Protein 3CZH (pdb70)

Sequence (932 aa):
GFPPGPPGLPFIGNIYSLAASSELPHVYMRKQSQVYGEIFSLDLGGISTVVLNGYDVVKECLVHQSEIFADRPCLPLFMKMTKMGGLLNSRYGRGWVDHRRLAVNSFRYFGYGQKSFESKILEETKFFNDAIETYKGRPFDFKQLITNAVSNITNLIIFGERFTYEDTDFQHMIELFSENVELAASASVFLYNAFPWIGILPFGKHQQLFRNAAVVYDFLSRLIEKASVNRKPQLPQHFVDAYLDEMDQGKNDPSSTFSKENLIFSVGELIIAGTETTTNVLRWAILFMALYPNIQGQVQKEIDLIMGPNGKPSWDDKCKMPYTEAVLHEVLRFCNIVPLGIFHATSEDAVVRGYSIPKGTTVITNLYSVHFDEKYWRDPEVFHPERFLDSSGYFAKKEALVPFSLGRRHCLGEHLARMEMFLFFTALLQRFHLHFPHELVPDLKPRLGMTLQPQPYLICAERRHFPPGPPGLPFIGNIYSLAASSELPHVYMRKQSQVYGEIFSLDLGGISTVVLNGYDVVKECLVHQSEIFADRPCLPLFMKMTKMGGLLNSRYGRGWVDHRRLAVNSFRYFGYGQKSFESKILEETKFFNDAIETYKGRPFDFKQLITNAVSNITNLIIFGERFTYEDTDFQHMIELFSENVELAASASVFLYNAFPWIGILPFGKHQQLFRNAAVVYDFLSRLIEKASVNRKPQLPQHFVDAYLDEMDQGKNDPSSTFSKENLIFSVGELIIAGTETTTNVLRWAILFMALYPNIQGQVQKEIDLIMGPNGKPSWDDKCKMPYTEAVLHEVLRFCNIVPLGIFHATSEDAVVRGYSIPKGTTVITNLYSVHFDEKYWRDPEVFHPERFLDSSGYFAKKEALVPFSLGRRHCLGEHLARMEMFLFFTALLQRFHLHFPHELVPDLKPRLGMTLQPQPYLICAERRHHHH

Nearest PDB structures (foldseek):
  3c6g-assembly1_A  TM=1.002E+00  e=6.591E-73  Homo sapiens
  4jlt-assembly1_A  TM=9.430E-01  e=6.246E-38  Oryctolagus cuniculus
  2fdw-assembly1_A  TM=9.446E-01  e=5.997E-37  Homo sapiens
  3mvr-assembly2_B  TM=9.403E-01  e=3.744E-37  Oryctolagus cuniculus
  4wnu-assembly1_A  TM=9.334E-01  e=4.141E-36  Homo sapiens

Secondary structure (DSSP, 8-state):
-PPP----BTTTBHHHHHHH-SS-HHHHHHHHHHHH-SEEEEEETTEEEEEEESHHHHHIIIIITTTTT-B----HHHHHHHTT-SSTTPPSSHHHHHHHHHHHHHHIIIIITSTTHHHHHHHHHHHHHHHHHTTTT--B--HHHHHHHHHHHHHHHHHSS---TT-HHHHHHHHHHHHHHHHTTSHHHHHHHH-GGGGG-SSSHHHHHHHHHHHHHHHHHHHHHHHHTT--TT--SSHHHHHHHHHHHTTT-TT----HHHHHHHHHHHHHHHHHHHHHHHHHHHHHHHH-HHHHHHHHHHHHHHT-SSSPP-GGGGGG-HHHHHHHHHHHHHH-SSTT-S-EE-SS-EEETTEEE-TT-EEEEEHHHHHT-TTT-SSTTS--GGGGB-TTS-B---TT--TT--STT--TTHHHHHHHHHHHHHHHHHHEEEE-GGG-----PPPSSSS--PPP--BEEEE--/-------BTTTBTHHHHHSSSS-HHHHHHHHHHHH-SEEEEEETTEEEEEEESHHHHHIIIIITTTTTTB----HHHHHHHTT-SSTT--TTHHHHHHHHHHHHHHIIIIITSTTHHHHHHHHHHHHHHHHHTTTT--B--HHHHHHHHHHHHHHHHTSS---TT-HHHHHHHHHHHHHHHHTTSHHHHHHHH-GGGGGSS-STHHHHHHHHHHHHHHHHHHHHHHHTT--TTS-SSHHHHHHHHHHTTSS-TT----HHHHHHHHHHHHHHHHHHHHHHHHHHHHHHHH-HHHHHHHHHHHHHHT-TT----GGGGGG-HHHHHHHHHHHHHH-SSTT-S-EE-SS-EEETTEEE-TT-EEEEEHHHHHT-TTT-SSTTS--GGGGB-TTSPBPP-TT--TT--STTS-TTHHHHHHHHHHHHHHHHHHEEEE-GGG-----SPPSSSS--PPP--BEEEESS---

Radius of gyration: 32.92 Å; Cα contacts (8 Å, |Δi|>4): 1560; chains: 2; bounding box: 67×91×84 Å

Organism: Homo sapiens (NCBI:txid9606)

GO terms:
  GO:0005506 iron ion binding (F, IDA)
  GO:0036378 calcitriol biosynthetic process from calciol (P, IDA)
  GO:0030343 vitamin D3 25-hydroxylase activity (F, IDA)
  GO:0042803 protein homodimerization activity (F, IDA)
  GO:0020037 heme binding (F, IDA)
  GO:1902271 D3 vitamins binding (F, IDA)
  GO:0030343 vitamin D3 25-hydroxylase activity (F, EXP)
  GO:0042359 vitamin D metabolic process (P, TAS)
  GO:0030343 vitamin D3 25-hydroxylase activity (F, TAS)
  GO:0005789 endoplasmic reticulum membrane (C, TAS)
  GO:0006766 vitamin metabolic process (P, TAS)

Solvent-accessible surface area: 38712 Å² total; per-residue (Å²): 81,82,3,58,23,16,116,35,88,120,127,43,8,3,10,111,17,25,67,62,35,117,67,43,32,10,30,20,2,52,102,36,18,130,108,70,30,79,7,0,14,3,60,8,7,57,44,49,0,0,0,0,3,10,22,29,0,0,73,42,0,4,67,110,42,26,77,42,0,2,4,10,2,63,18,26,7,30,95,99,49,18,98,16,19,1,11,44,14,5,102,58,31,124,19,17,52,26,2,30,147,18,0,35,74,3,5,124,145,21,0,57,60,69,113,55,2,42,59,67,0,31,102,2,5,68,96,5,7,67,19,1,47,97,97,148,22,102,61,13,53,3,89,90,24,2,15,11,0,1,2,3,0,6,0,29,0,0,10,41,95,57,29,76,34,142,46,69,46,8,25,39,2,7,112,32,34,23,37,13,29,47,11,23,12,7,47,40,2,38,51,17,14,19,16,57,136,26,23,78,97,84,175,46,99,7,48,84,5,29,83,13,21,14,13,6,80,21,50,5,24,38,24,8,104,101,22,22,111,138,55,66,85,98,124,36,133,11,2,0,4,12,0,38,14,50,56,60,132,14,157,149,59,136,72,30,30,31,37,80,77,25,4,8,17,0,0,2,15,13,0,13,42,18,3,15,36,5,6,4,6,8,3,7,0,2,1,6,0,9,50,94,77,133,29,2,31,84,0,15,141,23,0,48,150,55,16,19,72,102,29,82,9,31,46,108,28,62,87,87,0,26,20,0,28,0,0,5,14,0,0,7,0,52,11,6,8,34,5,15,4,58,13,7,2,1,29,94,105,3,103,3,111,63,64,48,0,64,133,45,8,4,0,0,0,0,3,23,5,0,2,19,24,117,150,88,16,104,81,2,107,67,24,83,0,63,39,0,47,68,127,84,33,131,44,23,145,73,77,4,24,6,28,29,23,38,22,120,18,78,50,33,18,55,75,4,15,62,9,4,8,3,0,5,1,0,5,4,0,16,79,0,68,1,40,14,13,164,138,104,150,32,68,64,162,39,88,78,10,38,12,8,16,0,63,99,20,87,0,8,5,71,70,71,134,106,3,58,22,17,118,46,111,98,167,45,6,4,0,86,59,1,6,57,60,91,40,18,14,9,42,24,1,58,124,33,21,123,113,65,30,72,6,0,16,5,60,9,5,64,43,51,0,0,0,0,4,11,21,36,0,0,35,53,0,5,67,124,34,21,82,45,0,3,4,10,4,62,18,35,6,33,87,109,50,17,117,13,16,1,10,44,15,6,102,56,33,121,19,16,51,24,3,29,142,11,0,64,86,3,9,87,149,19,0,59,54,72,113,56,2,40,61,72,0,37,103,3,9,90,92,4,8,66,21,2,28,98,93,143,22,100,63,16,51,3,79,78,20,2,14,12,0,1,4,4,0,5,0,30,0,0,8,41,98,55,28,78,33,141,46,64,49,12,30,38,3,5,94,16,34,15,54,14,30,44,14,24,4,6,14,21,2,23,38,17,14,19,42,54,149,21,20,76,82,93,147,44,106,1,32,68,4,26,134,11,21,17,16,8,85,26,55,4,37,64,27,12,58,106,24,29,116,133,53,149,91,94,60,38,140,12,1,0,3,11,0,39,15,55,60,93,154,13,87,154,59,140,68,32,30,26,40,66,40,26,6,15,29,0,0,2,18,15,1,13,44,22,3,11,35,3,3,0,8,6,3,7,0,1,0,10,0,5,36,88,64,137,26,0,33,71,0,12,119,21,0,32,128,71,21,21,68,126,21,99,10,28,43,111,24,72,98,90,0,32,22,0,23,0,0,7,24,0,0,7,0,51,10,5,9,34,4,14,6,62,14,7,3,2,34,47,110,6,101,1,120,76,69,65,0,66,136,52,7,5,0,0,1,0,3,26,5,0,1,20,25,123,148,61,11,203,85,2,104,71,20,82,2,75,30,0,41,67,119,78,36,152,53,24,95,73,114,2,29,4,24,28,25,41,22,122,19,77,47,35,21,51,76,6,16,58,8,5,9,4,0,4,1,0,5,3,0,22,81,0,68,1,31,5,32,183,112,137,68,32,81,71,99,28,85,51,12,40,12,7,7,2,56,96,13,90,0,7,4,74,108,59,91,101,135,206

CATH classification: 1.10.630.10

Structure (mmCIF, N/CA/C/O backbone):
data_3CZH
#
_entry.id   3CZH
#
_cell.length_a   137.361
_cell.length_b   163.393
_cell.length_c   152.289
_cell.angle_alpha   90.000
_cell.angle_beta   90.000
_cell.angle_gamma   90.000
#
_symmetry.space_group_name_H-M   'C 2 2 21'
#
loop_
_entity.id
_entity.type
_entity.pdbx_description
1 polymer 'Cytochrome P450 2R1'
2 branched Cycloheptakis-(1-4)-(alpha-D-glucopyranose)
3 non-polymer 'UNKNOWN ATOM OR ION'
4 non-polymer 'PROTOPORPHYRIN IX CONTAINING FE'
5 non-polymer (3S,5Z,7E,22E)-9,10-secoergosta-5,7,10,22-tetraen-3-ol
6 water water
#
loop_
_atom_site.group_PDB
_atom_site.id
_atom_site.type_symbol
_atom_site.label_atom_id
_atom_site.label_alt_id
_atom_site.label_comp_id
_atom_site.label_asym_id
_atom_site.label_entity_id
_atom_site.label_seq_id
_atom_site.pdbx_PDB_ins_code
_atom_site.Cartn_x
_atom_site.Cartn_y
_atom_site.Cartn_z
_atom_site.occupancy
_atom_site.B_iso_or_equiv
_atom_site.auth_seq_id
_atom_site.auth_comp_id
_atom_site.auth_asym_id
_atom_site.auth_atom_id
_atom_site.pdbx_PDB_model_num
ATOM 1 N N . GLY A 1 12 ? -63.450 -22.858 -8.950 1.00 49.43 38 GLY A N 1
ATOM 2 C CA . GLY A 1 12 ? -62.567 -21.724 -8.552 1.00 48.81 38 GLY A CA 1
ATOM 3 C C . GLY A 1 12 ? -61.747 -21.159 -9.716 1.00 48.33 38 GLY A C 1
ATOM 4 O O . GLY A 1 12 ? -62.224 -21.036 -10.834 1.00 48.02 38 GLY A O 1
ATOM 5 N N . PHE A 1 13 ? -60.499 -20.826 -9.431 1.00 47.76 39 PHE A N 1
ATOM 6 C CA . PHE A 1 13 ? -59.615 -20.217 -10.391 1.00 47.36 39 PHE A CA 1
ATOM 7 C C . PHE A 1 13 ? -59.192 -21.263 -11.426 1.00 47.69 39 PHE A C 1
ATOM 8 O O . PHE A 1 13 ? -59.087 -22.451 -11.094 1.00 49.45 39 PHE A O 1
ATOM 16 N N . PRO A 1 14 ? -58.969 -20.842 -12.698 1.00 45.88 40 PRO A N 1
ATOM 17 C CA . PRO A 1 14 ? -58.522 -21.822 -13.683 1.00 44.77 40 PRO A CA 1
ATOM 18 C C . PRO A 1 14 ? -57.179 -22.416 -13.311 1.00 44.55 40 PRO A C 1
ATOM 19 O O . PRO A 1 14 ? -56.376 -21.734 -12.698 1.00 44.06 40 PRO A O 1
ATOM 23 N N . PRO A 1 15 ? -56.933 -23.687 -13.689 1.00 46.04 41 PRO A N 1
ATOM 24 C CA . PRO A 1 15 ? -55.678 -24.361 -13.377 1.00 45.24 41 PRO A CA 1
ATOM 25 C C . PRO A 1 15 ? -54.592 -23.966 -14.348 1.00 45.13 41 PRO A C 1
ATOM 26 O O . PRO A 1 15 ? -54.876 -23.344 -15.368 1.00 43.39 41 PRO A O 1
ATOM 30 N N . GLY A 1 16 ? -53.356 -24.363 -14.069 1.00 44.67 42 GLY A N 1
ATOM 31 C CA . GLY A 1 16 ? -52.268 -24.044 -14.973 1.00 45.08 42 GLY A CA 1
ATOM 32 C C . GLY A 1 16 ? -50.972 -24.659 -14.536 1.00 45.96 42 GLY A C 1
ATOM 33 O O . GLY A 1 16 ? -50.920 -25.274 -13.494 1.00 46.35 42 GLY A O 1
ATOM 34 N N . PRO A 1 17 ? -49.907 -24.477 -15.332 1.00 46.81 43 PRO A N 1
ATOM 35 C CA . PRO A 1 17 ? -48.665 -25.135 -15.011 1.00 48.49 43 PRO A CA 1
ATOM 36 C C . PRO A 1 17 ? -48.085 -24.640 -13.697 1.00 51.95 43 PRO A C 1
ATOM 37 O O . PRO A 1 17 ? -48.407 -23.512 -13.264 1.00 52.54 43 PRO A O 1
ATOM 41 N N . PRO A 1 18 ? -47.265 -25.491 -13.034 1.00 54.43 44 PRO A N 1
ATOM 42 C CA . PRO A 1 18 ? -46.584 -25.058 -11.839 1.00 54.80 44 PRO A CA 1
ATOM 43 C C . PRO A 1 18 ? -45.247 -24.385 -12.165 1.00 55.38 44 PRO A C 1
ATOM 44 O O . PRO A 1 18 ? -44.629 -24.655 -13.212 1.00 54.06 44 PRO A O 1
ATOM 48 N N . GLY A 1 19 ? -44.830 -23.501 -11.271 1.00 56.45 45 GLY A N 1
ATOM 49 C CA . GLY A 1 19 ? -43.542 -22.854 -11.364 1.00 57.59 45 GLY A CA 1
ATOM 50 C C . GLY A 1 19 ? -42.979 -22.665 -9.974 1.00 58.82 45 GLY A C 1
ATOM 51 O O . GLY A 1 19 ? -43.591 -23.092 -8.979 1.00 60.18 45 GLY A O 1
ATOM 52 N N . LEU A 1 20 ? -41.827 -22.004 -9.892 1.00 57.95 46 LEU A N 1
ATOM 53 C CA . LEU A 1 20 ? -41.110 -21.896 -8.636 1.00 57.12 46 LEU A CA 1
ATOM 54 C C . LEU A 1 20 ? -41.799 -20.914 -7.689 1.00 57.93 46 LEU A C 1
ATOM 55 O O . LEU A 1 20 ? -42.501 -20.035 -8.138 1.00 59.05 46 LEU A O 1
ATOM 60 N N . PRO A 1 21 ? -41.635 -21.094 -6.354 1.00 58.54 47 PRO A N 1
ATOM 61 C CA . PRO A 1 21 ? -42.135 -20.064 -5.412 1.00 57.71 47 PRO A CA 1
ATOM 62 C C . PRO A 1 21 ? -41.518 -18.683 -5.669 1.00 56.78 47 PRO A C 1
ATOM 63 O O . PRO A 1 21 ? -40.407 -18.607 -6.224 1.00 54.33 47 PRO A O 1
ATOM 67 N N . PHE A 1 22 ? -42.222 -17.612 -5.254 1.00 56.45 48 PHE A N 1
ATOM 68 C CA . PHE A 1 22 ? -41.782 -16.222 -5.511 1.00 56.95 48 PHE A CA 1
ATOM 69 C C . PHE A 1 22 ? -42.066 -15.851 -7.003 1.00 54.01 48 PHE A C 1
ATOM 70 O O . PHE A 1 22 ? -43.032 -15.139 -7.292 1.00 52.63 48 PHE A O 1
ATOM 78 N N . ILE A 1 23 ? -41.259 -16.394 -7.923 1.00 50.09 49 ILE A N 1
ATOM 79 C CA . ILE A 1 23 ? -41.303 -16.038 -9.358 1.00 48.06 49 ILE A CA 1
ATOM 80 C C . ILE A 1 23 ? -42.355 -16.782 -10.248 1.00 46.06 49 ILE A C 1
ATOM 81 O O . ILE A 1 23 ? -42.590 -16.378 -11.384 1.00 43.02 49 ILE A O 1
ATOM 86 N N . GLY A 1 24 ? -42.962 -17.850 -9.723 1.00 43.60 50 GLY A N 1
ATOM 87 C CA . GLY A 1 24 ? -44.006 -18.585 -10.420 1.00 40.83 50 GLY A CA 1
ATOM 88 C C . GLY A 1 24 ? -43.624 -19.000 -11.817 1.00 40.04 50 GLY A C 1
ATOM 89 O O . GLY A 1 24 ? -42.542 -19.559 -12.054 1.00 39.96 50 GLY A O 1
ATOM 90 N N . ASN A 1 25 ? -44.504 -18.698 -12.766 1.00 40.31 51 ASN A N 1
ATOM 91 C CA . ASN A 1 25 ? -44.298 -19.095 -14.162 1.00 40.51 51 ASN A CA 1
ATOM 92 C C . ASN A 1 25 ? -43.423 -18.145 -14.978 1.00 39.94 51 ASN A C 1
ATOM 93 O O . ASN A 1 25 ? -43.206 -18.384 -16.132 1.00 39.77 51 ASN A O 1
ATOM 98 N N . ILE A 1 26 ? -42.895 -17.089 -14.366 1.00 41.34 52 ILE A N 1
ATOM 99 C CA . ILE A 1 26 ? -41.855 -16.301 -15.025 1.00 41.82 52 ILE A CA 1
ATOM 100 C C . ILE A 1 26 ? -40.687 -17.223 -15.324 1.00 44.45 52 ILE A C 1
ATOM 101 O O . ILE A 1 26 ? -40.047 -17.115 -16.379 1.00 43.52 52 ILE A O 1
ATOM 106 N N . TYR A 1 27 ? -40.408 -18.143 -14.392 1.00 48.29 53 TYR A N 1
ATOM 107 C CA . TYR A 1 27 ? -39.400 -19.160 -14.630 1.00 49.72 53 TYR A CA 1
ATOM 108 C C . TYR A 1 27 ? -39.798 -20.013 -15.837 1.00 48.43 53 TYR A C 1
ATOM 109 O O . TYR A 1 27 ? -38.985 -20.189 -16.749 1.00 46.09 53 TYR A O 1
ATOM 118 N N . SER A 1 28 ? -41.048 -20.523 -15.826 1.00 47.70 54 SER A N 1
ATOM 119 C CA . SER A 1 28 ? -41.591 -21.375 -16.919 1.00 48.18 54 SER A CA 1
ATOM 120 C C . SER A 1 28 ? -41.386 -20.724 -18.310 1.00 49.60 54 SER A C 1
ATOM 121 O O . SER A 1 28 ? -40.763 -21.316 -19.191 1.00 50.46 54 SER A O 1
ATOM 124 N N . LEU A 1 29 ? -41.909 -19.502 -18.484 1.00 49.47 55 LEU A N 1
ATOM 125 C CA . LEU A 1 29 ? -41.755 -18.746 -19.741 1.00 48.83 55 LEU A CA 1
ATOM 126 C C . LEU A 1 29 ? -40.285 -18.537 -20.111 1.00 48.35 55 LEU A C 1
ATOM 127 O O . LEU A 1 29 ? -39.910 -18.753 -21.243 1.00 48.06 55 LEU A O 1
ATOM 132 N N . ALA A 1 30 ? -39.467 -18.111 -19.152 1.00 49.46 56 ALA A N 1
ATOM 133 C CA . ALA A 1 30 ? -38.048 -17.783 -19.425 1.00 51.13 56 ALA A CA 1
ATOM 134 C C . ALA A 1 30 ? -37.187 -19.022 -19.770 1.00 52.65 56 ALA A C 1
ATOM 135 O O . ALA A 1 30 ? -36.312 -18.956 -20.648 1.00 51.84 56 ALA A O 1
ATOM 137 N N . ALA A 1 31 ? -37.447 -20.132 -19.078 1.00 55.02 57 ALA A N 1
ATOM 138 C CA . ALA A 1 31 ? -36.744 -21.412 -19.319 1.00 57.07 57 ALA A CA 1
ATOM 139 C C . ALA A 1 31 ? -37.116 -22.051 -20.670 1.00 58.72 57 ALA A C 1
ATOM 140 O O . ALA A 1 31 ? -36.311 -22.772 -21.269 1.00 58.77 57 ALA A O 1
ATOM 142 N N . SER A 1 32 ? -38.343 -21.796 -21.131 1.00 60.77 58 SER A N 1
ATOM 143 C CA . SER A 1 32 ? -38.856 -22.389 -22.379 1.00 61.05 58 SER A CA 1
ATOM 144 C C . SER A 1 32 ? -37.988 -22.045 -23.600 1.00 61.26 58 SER A C 1
ATOM 145 O O . SER A 1 32 ? -37.390 -20.971 -23.668 1.00 61.55 58 SER A O 1
ATOM 148 N N . SER A 1 33 ? -37.928 -22.975 -24.554 1.00 61.47 59 SER A N 1
ATOM 149 C CA . SER A 1 33 ? -37.302 -22.717 -25.861 1.00 61.56 59 SER A CA 1
ATOM 150 C C . SER A 1 33 ? -38.252 -21.977 -26.793 1.00 60.31 59 SER A C 1
ATOM 151 O O . SER A 1 33 ? -37.834 -21.421 -27.807 1.00 60.67 59 SER A O 1
ATOM 154 N N . GLU A 1 34 ? -39.533 -21.985 -26.445 1.00 58.58 60 GLU A N 1
ATOM 155 C CA . GLU A 1 34 ? -40.563 -21.386 -27.264 1.00 56.53 60 GLU A CA 1
ATOM 156 C C . GLU A 1 34 ? -40.829 -19.949 -26.840 1.00 52.24 60 GLU A C 1
ATOM 157 O O . GLU A 1 34 ? -40.664 -19.595 -25.664 1.00 51.70 60 GLU A O 1
ATOM 163 N N . LEU A 1 35 ? -41.238 -19.120 -27.802 1.00 47.04 61 LEU A N 1
ATOM 164 C CA . LEU A 1 35 ? -41.716 -17.773 -27.500 1.00 43.55 61 LEU A CA 1
ATOM 165 C C . LEU A 1 35 ? -43.034 -17.880 -26.679 1.00 39.79 61 LEU A C 1
ATOM 166 O O . LEU A 1 35 ? -43.762 -18.869 -26.801 1.00 39.41 61 LEU A O 1
ATOM 171 N N . PRO A 1 36 ? -43.314 -16.879 -25.821 1.00 35.55 62 PRO A N 1
ATOM 172 C CA . PRO A 1 36 ? -44.448 -16.916 -24.882 1.00 34.07 62 PRO A CA 1
ATOM 173 C C . PRO A 1 36 ? -45.806 -17.367 -25.425 1.00 33.06 62 PRO A C 1
ATOM 174 O O . PRO A 1 36 ? -46.512 -18.085 -24.729 1.00 32.88 62 PRO A O 1
ATOM 178 N N . HIS A 1 37 ? -46.174 -16.933 -26.634 1.00 30.96 63 HIS A N 1
ATOM 179 C CA . HIS A 1 37 ? -47.480 -17.272 -27.212 1.00 30.49 63 HIS A CA 1
ATOM 180 C C . HIS A 1 37 ? -47.557 -18.742 -27.655 1.00 30.89 63 HIS A C 1
ATOM 181 O O . HIS A 1 37 ? -48.621 -19.378 -27.605 1.00 30.09 63 HIS A O 1
ATOM 188 N N . VAL A 1 38 ? -46.421 -19.254 -28.097 1.00 33.19 64 VAL A N 1
ATOM 189 C CA . VAL A 1 38 ? -46.248 -20.649 -28.453 1.00 35.22 64 VAL A CA 1
ATOM 190 C C . VAL A 1 38 ? -46.308 -21.508 -27.172 1.00 35.88 64 VAL A C 1
ATOM 191 O O . VAL A 1 38 ? -47.124 -22.434 -27.071 1.00 35.02 64 VAL A O 1
ATOM 195 N N . TYR A 1 39 ? -45.479 -21.152 -26.185 1.00 36.24 65 TYR A N 1
ATOM 196 C CA . TYR A 1 39 ? -45.555 -21.756 -24.845 1.00 37.02 65 TYR A CA 1
ATOM 197 C C . TYR A 1 39 ? -46.996 -21.818 -24.311 1.00 37.11 65 TYR A C 1
ATOM 198 O O . TYR A 1 39 ? -47.425 -22.847 -23.810 1.00 37.08 65 TYR A O 1
ATOM 207 N N . MET A 1 40 ? -47.741 -20.722 -24.425 1.00 36.53 66 MET A N 1
ATOM 208 C CA . MET A 1 40 ? -49.124 -20.672 -23.907 1.00 37.06 66 MET A CA 1
ATOM 209 C C . MET A 1 40 ? -50.101 -21.552 -24.688 1.00 36.31 66 MET A C 1
ATOM 210 O O . MET A 1 40 ? -51.029 -22.116 -24.120 1.00 36.23 66 MET A O 1
ATOM 215 N N . ARG A 1 41 ? -49.912 -21.640 -25.992 1.00 37.00 67 ARG A N 1
ATOM 216 C CA . ARG A 1 41 ? -50.777 -22.469 -26.814 1.00 38.51 67 ARG A CA 1
ATOM 217 C C . ARG A 1 41 ? -50.578 -23.951 -26.418 1.00 38.30 67 ARG A C 1
ATOM 218 O O . ARG A 1 41 ? -51.544 -24.668 -26.198 1.00 33.90 67 ARG A O 1
ATOM 226 N N . LYS A 1 42 ? -49.317 -24.364 -26.302 1.00 39.43 68 LYS A N 1
ATOM 227 C CA . LYS A 1 42 ? -48.971 -25.724 -25.850 1.00 41.59 68 LYS A CA 1
ATOM 228 C C . LYS A 1 42 ? -49.551 -26.046 -24.480 1.00 41.21 68 LYS A C 1
ATOM 229 O O . LYS A 1 42 ? -50.198 -27.077 -24.308 1.00 42.61 68 LYS A O 1
ATOM 235 N N . GLN A 1 43 ? -49.362 -25.150 -23.515 1.00 39.61 69 GLN A N 1
ATOM 236 C CA . GLN A 1 43 ? -49.978 -25.336 -22.200 1.00 38.84 69 GLN A CA 1
ATOM 237 C C . GLN A 1 43 ? -51.493 -25.427 -22.251 1.00 38.25 69 GLN A C 1
ATOM 238 O O . GLN A 1 43 ? -52.085 -26.036 -21.394 1.00 40.66 69 GLN A O 1
ATOM 244 N N . SER A 1 44 ? -52.127 -24.816 -23.233 1.00 39.25 70 SER A N 1
ATOM 245 C CA . SER A 1 44 ? -53.608 -24.887 -23.339 1.00 40.93 70 SER A CA 1
ATOM 246 C C . SER A 1 44 ? -54.084 -26.277 -23.801 1.00 40.82 70 SER A C 1
ATOM 247 O O . SER A 1 44 ? -55.209 -26.701 -23.509 1.00 40.56 70 SER A O 1
ATOM 250 N N . GLN A 1 45 ? -53.219 -26.973 -24.522 1.00 43.27 71 GLN A N 1
ATOM 251 C CA . GLN A 1 45 ? -53.464 -28.355 -24.891 1.00 46.90 71 GLN A CA 1
ATOM 252 C C . GLN A 1 45 ? -53.476 -29.292 -23.652 1.00 47.46 71 GLN A C 1
ATOM 253 O O . GLN A 1 45 ? -54.117 -30.341 -23.687 1.00 48.66 71 GLN A O 1
ATOM 259 N N . VAL A 1 46 ? -52.798 -28.881 -22.564 1.00 47.22 72 VAL A N 1
ATOM 260 C CA . VAL A 1 46 ? -52.729 -29.646 -21.302 1.00 45.72 72 VAL A CA 1
ATOM 261 C C . VAL A 1 46 ? -53.808 -29.192 -20.315 1.00 45.21 72 VAL A C 1
ATOM 262 O O . VAL A 1 46 ? -54.520 -30.019 -19.771 1.00 47.21 72 VAL A O 1
ATOM 266 N N . TYR A 1 47 ? -53.931 -27.884 -20.064 1.00 43.70 73 TYR A N 1
ATOM 267 C CA . TYR A 1 47 ? -54.887 -27.395 -19.037 1.00 41.49 73 TYR A CA 1
ATOM 268 C C . TYR A 1 47 ? -56.212 -26.889 -19.597 1.00 40.65 73 TYR A C 1
ATOM 269 O O . TYR A 1 47 ? -57.150 -26.638 -18.837 1.00 40.48 73 TYR A O 1
ATOM 278 N N . GLY A 1 48 ? -56.311 -26.758 -20.911 1.00 40.35 74 GLY A N 1
ATOM 279 C CA . GLY A 1 48 ? -57.548 -26.254 -21.516 1.00 42.61 74 GLY A CA 1
ATOM 280 C C . GLY A 1 48 ? -57.442 -24.831 -22.058 1.00 42.30 74 GLY A C 1
ATOM 281 O O . GLY A 1 48 ? -56.420 -24.172 -21.898 1.00 41.20 74 GLY A O 1
ATOM 282 N N . GLU A 1 49 ? -58.532 -24.390 -22.692 1.00 42.94 75 GLU A N 1
ATOM 283 C CA . GLU A 1 49 ? -58.610 -23.128 -23.427 1.00 43.34 75 GLU A CA 1
ATOM 284 C C . GLU A 1 49 ? -58.362 -21.922 -22.533 1.00 41.72 75 GLU A C 1
ATOM 285 O O . GLU A 1 49 ? -57.718 -20.948 -22.952 1.00 40.93 75 GLU A O 1
ATOM 291 N N . ILE A 1 50 ? -58.864 -21.994 -21.308 1.00 41.12 76 ILE A N 1
ATOM 292 C CA . ILE A 1 50 ? -58.571 -20.992 -20.277 1.00 40.66 76 ILE A CA 1
ATOM 293 C C . ILE A 1 50 ? -57.750 -21.619 -19.133 1.00 39.48 76 ILE A C 1
ATOM 294 O O . ILE A 1 50 ? -58.197 -22.565 -18.472 1.00 38.68 76 ILE A O 1
ATOM 299 N N . PHE A 1 51 ? -56.528 -21.110 -18.947 1.00 37.21 77 PHE A N 1
ATOM 300 C CA . PHE A 1 51 ? -55.625 -21.580 -17.898 1.00 35.82 77 PHE A CA 1
ATOM 301 C C . PHE A 1 51 ? -54.952 -20.373 -17.215 1.00 36.37 77 PHE A C 1
ATOM 302 O O . PHE A 1 51 ? -55.065 -19.254 -17.706 1.00 35.50 77 PHE A O 1
ATOM 310 N N . SER A 1 52 ? -54.326 -20.598 -16.058 1.00 35.54 78 SER A N 1
ATOM 311 C CA . SER A 1 52 ? -53.685 -19.534 -15.323 1.00 35.79 78 SER A CA 1
ATOM 312 C C . SER A 1 52 ? -52.175 -19.652 -15.322 1.00 36.64 78 SER A C 1
ATOM 313 O O . SER A 1 52 ? -51.591 -20.727 -15.522 1.00 35.34 78 SER A O 1
ATOM 316 N N . LEU A 1 53 ? -51.556 -18.503 -15.176 1.00 38.27 79 LEU A N 1
ATOM 317 C CA . LEU A 1 53 ? -50.135 -18.396 -14.947 1.00 40.68 79 LEU A CA 1
ATOM 318 C C . LEU A 1 53 ? -50.006 -17.559 -13.694 1.00 41.47 79 LEU A C 1
ATOM 319 O O . LEU A 1 53 ? -50.879 -16.723 -13.402 1.00 41.65 79 LEU A O 1
ATOM 324 N N . ASP A 1 54 ? -48.957 -17.801 -12.928 1.00 42.73 80 ASP A N 1
ATOM 325 C CA . ASP A 1 54 ? -48.625 -16.927 -11.833 1.00 44.44 80 ASP A CA 1
ATOM 326 C C . ASP A 1 54 ? -47.340 -16.226 -12.210 1.00 43.09 80 ASP A C 1
ATOM 327 O O . ASP A 1 54 ? -46.281 -16.842 -12.259 1.00 44.03 80 ASP A O 1
ATOM 332 N N . LEU A 1 55 ? -47.425 -14.939 -12.514 1.00 41.94 81 LEU A N 1
ATOM 333 C CA . LEU A 1 55 ? -46.237 -14.213 -12.937 1.00 40.35 81 LEU A CA 1
ATOM 334 C C . LEU A 1 55 ? -45.675 -13.442 -11.740 1.00 40.08 81 LEU A C 1
ATOM 335 O O . LEU A 1 55 ? -46.034 -12.290 -11.499 1.00 37.47 81 LEU A O 1
ATOM 340 N N . GLY A 1 56 ? -44.812 -14.123 -10.970 1.00 40.45 82 GLY A N 1
ATOM 341 C CA . GLY A 1 56 ? -44.163 -13.537 -9.791 1.00 39.01 82 GLY A CA 1
ATOM 342 C C . GLY A 1 56 ? -45.132 -13.043 -8.748 1.00 38.53 82 GLY A C 1
ATOM 343 O O . GLY A 1 56 ? -44.852 -12.079 -8.030 1.00 39.60 82 GLY A O 1
ATOM 344 N N . GLY A 1 57 ? -46.288 -13.685 -8.662 1.00 39.15 83 GLY A N 1
ATOM 345 C CA . GLY A 1 57 ? -47.311 -13.266 -7.717 1.00 38.15 83 GLY A CA 1
ATOM 346 C C . GLY A 1 57 ? -48.461 -12.528 -8.354 1.00 39.29 83 GLY A C 1
ATOM 347 O O . GLY A 1 57 ? -49.499 -12.307 -7.702 1.00 40.36 83 GLY A O 1
ATOM 348 N N . ILE A 1 58 ? -48.311 -12.134 -9.621 1.00 38.43 84 ILE A N 1
ATOM 349 C CA . ILE A 1 58 ? -49.423 -11.495 -10.327 1.00 38.41 84 ILE A CA 1
ATOM 350 C C . ILE A 1 58 ? -50.251 -12.611 -10.985 1.00 37.77 84 ILE A C 1
ATOM 351 O O . ILE A 1 58 ? -49.754 -13.332 -11.837 1.00 35.48 84 ILE A O 1
ATOM 356 N N . SER A 1 59 ? -51.492 -12.770 -10.538 1.00 37.84 85 SER A N 1
ATOM 357 C CA . SER A 1 59 ? -52.349 -13.817 -11.054 1.00 41.30 85 SER A CA 1
ATOM 358 C C . SER A 1 59 ? -52.968 -13.394 -12.383 1.00 41.22 85 SER A C 1
ATOM 359 O O . SER A 1 59 ? -53.564 -12.306 -12.515 1.00 40.69 85 SER A O 1
ATOM 362 N N . THR A 1 60 ? -52.829 -14.294 -13.345 1.00 41.17 86 THR A N 1
ATOM 363 C CA . THR A 1 60 ? -53.091 -14.039 -14.741 1.00 40.37 86 THR A CA 1
ATOM 364 C C . THR A 1 60 ? -53.845 -15.217 -15.296 1.00 39.53 86 THR A C 1
ATOM 365 O O . THR A 1 60 ? -53.564 -16.365 -14.910 1.00 39.34 86 THR A O 1
ATOM 369 N N . VAL A 1 61 ? -54.819 -14.952 -16.169 1.00 37.14 87 VAL A N 1
ATOM 370 C CA . VAL A 1 61 ? -55.435 -16.013 -16.955 1.00 35.91 87 VAL A CA 1
ATOM 371 C C . VAL A 1 61 ? -55.143 -15.791 -18.431 1.00 33.95 87 VAL A C 1
ATOM 372 O O . VAL A 1 61 ? -55.050 -14.654 -18.891 1.00 31.86 87 VAL A O 1
ATOM 376 N N . VAL A 1 62 ? -54.968 -16.892 -19.161 1.00 33.87 88 VAL A N 1
ATOM 377 C CA . VAL A 1 62 ? -54.698 -16.866 -20.605 1.00 31.29 88 VAL A CA 1
ATOM 378 C C . VAL A 1 62 ? -55.886 -17.447 -21.350 1.00 32.22 88 VAL A C 1
ATOM 379 O O . VAL A 1 62 ? -56.435 -18.494 -20.967 1.00 32.09 88 VAL A O 1
ATOM 383 N N . LEU A 1 63 ? -56.311 -16.736 -22.391 1.00 31.86 89 LEU A N 1
ATOM 384 C CA . LEU A 1 63 ? -57.445 -17.143 -23.223 1.00 29.95 89 LEU A CA 1
ATOM 385 C C . LEU A 1 63 ? -56.874 -17.639 -24.523 1.00 30.19 89 LEU A C 1
ATOM 386 O O . LEU A 1 63 ? -56.090 -16.941 -25.186 1.00 31.66 89 LEU A O 1
ATOM 391 N N . ASN A 1 64 ? -57.219 -18.875 -24.860 1.00 30.99 90 ASN A N 1
ATOM 392 C CA . ASN A 1 64 ? -56.675 -19.548 -26.019 1.00 30.92 90 ASN A CA 1
ATOM 393 C C . ASN A 1 64 ? -57.787 -20.084 -26.905 1.00 30.51 90 ASN A C 1
ATOM 394 O O . ASN A 1 64 ? -58.774 -20.615 -26.420 1.00 31.35 90 ASN A O 1
ATOM 399 N N . GLY A 1 65 ? -57.602 -19.937 -28.208 1.00 30.23 91 GLY A N 1
ATOM 400 C CA . GLY A 1 65 ? -58.579 -20.353 -29.188 1.00 29.17 91 GLY A CA 1
ATOM 401 C C . GLY A 1 65 ? -59.684 -19.348 -29.377 1.00 28.43 91 GLY A C 1
ATOM 402 O O . GLY A 1 65 ? -60.007 -18.576 -28.471 1.00 27.20 91 GLY A O 1
ATOM 403 N N . TYR A 1 66 ? -60.283 -19.387 -30.556 1.00 30.24 92 TYR A N 1
ATOM 404 C CA . TYR A 1 66 ? -61.328 -18.453 -30.934 1.00 32.83 92 TYR A CA 1
ATOM 405 C C . TYR A 1 66 ? -62.463 -18.334 -29.940 1.00 33.22 92 TYR A C 1
ATOM 406 O O . TYR A 1 66 ? -62.825 -17.231 -29.576 1.00 33.07 92 TYR A O 1
ATOM 415 N N . ASP A 1 67 ? -63.017 -19.471 -29.506 1.00 34.73 93 ASP A N 1
ATOM 416 C CA . ASP A 1 67 ? -64.288 -19.501 -28.745 1.00 35.14 93 ASP A CA 1
ATOM 417 C C . ASP A 1 67 ? -64.212 -18.825 -27.371 1.00 34.35 93 ASP A C 1
ATOM 418 O O . ASP A 1 67 ? -65.119 -18.109 -26.992 1.00 34.19 93 ASP A O 1
ATOM 423 N N . VAL A 1 68 ? -63.159 -19.092 -26.614 1.00 33.96 94 VAL A N 1
ATOM 424 C CA . VAL A 1 68 ? -63.022 -18.488 -25.270 1.00 34.71 94 VAL A CA 1
ATOM 425 C C . VAL A 1 68 ? -62.679 -17.001 -25.367 1.00 32.10 94 VAL A C 1
ATOM 426 O O . VAL A 1 68 ? -63.130 -16.217 -24.548 1.00 30.21 94 VAL A O 1
ATOM 430 N N . VAL A 1 69 ? -61.870 -16.634 -26.359 1.00 32.48 95 VAL A N 1
ATOM 431 C CA . VAL A 1 69 ? -61.529 -15.235 -26.608 1.00 33.00 95 VAL A CA 1
ATOM 432 C C . VAL A 1 69 ? -62.808 -14.428 -26.936 1.00 34.68 95 VAL A C 1
ATOM 433 O O . VAL A 1 69 ? -63.074 -13.373 -26.321 1.00 35.39 95 VAL A O 1
ATOM 437 N N . LYS A 1 70 ? -63.622 -14.956 -27.835 1.00 34.22 96 LYS A N 1
ATOM 438 C CA . LYS A 1 70 ? -64.887 -14.321 -28.189 1.00 36.40 96 LYS A CA 1
ATOM 439 C C . LYS A 1 70 ? -65.866 -14.297 -27.013 1.00 36.67 96 LYS A C 1
ATOM 440 O O . LYS A 1 70 ? -66.594 -13.317 -26.821 1.00 36.81 96 LYS A O 1
ATOM 446 N N . GLU A 1 71 ? -65.869 -15.353 -26.206 1.00 37.90 97 GLU A N 1
ATOM 447 C CA . GLU A 1 71 ? -66.789 -15.435 -25.059 1.00 38.89 97 GLU A CA 1
ATOM 448 C C . GLU A 1 71 ? -66.480 -14.370 -24.021 1.00 35.88 97 GLU A C 1
ATOM 449 O O . GLU A 1 71 ? -67.377 -13.875 -23.337 1.00 35.35 97 GLU A O 1
ATOM 455 N N . CYS A 1 72 ? -65.208 -14.041 -23.898 1.00 33.53 98 CYS A N 1
ATOM 456 C CA . CYS A 1 72 ? -64.765 -13.021 -22.961 1.00 34.50 98 CYS A CA 1
ATOM 457 C C . CYS A 1 72 ? -64.832 -11.614 -23.539 1.00 32.85 98 CYS A C 1
ATOM 458 O O . CYS A 1 72 ? -65.517 -10.770 -22.993 1.00 34.52 98 CYS A O 1
ATOM 461 N N . LEU A 1 73 ? -64.146 -11.371 -24.658 1.00 33.02 99 LEU A N 1
ATOM 462 C CA . LEU A 1 73 ? -64.054 -10.005 -25.223 1.00 33.48 99 LEU A CA 1
ATOM 463 C C . LEU A 1 73 ? -65.349 -9.512 -25.844 1.00 32.73 99 LEU A C 1
ATOM 464 O O . LEU A 1 73 ? -65.594 -8.306 -25.875 1.00 33.38 99 LEU A O 1
ATOM 469 N N . VAL A 1 74 ? -66.177 -10.426 -26.329 1.00 32.20 100 VAL A N 1
ATOM 470 C CA . VAL A 1 74 ? -67.436 -10.039 -26.985 1.00 32.03 100 VAL A CA 1
ATOM 471 C C . VAL A 1 74 ? -68.659 -10.324 -26.117 1.00 31.15 100 VAL A C 1
ATOM 472 O O . VAL A 1 74 ? -69.458 -9.423 -25.883 1.00 32.92 100 VAL A O 1
ATOM 476 N N . HIS A 1 75 ? -68.836 -11.544 -25.627 1.00 32.10 101 HIS A N 1
ATOM 477 C CA . HIS A 1 75 ? -70.109 -11.851 -24.896 1.00 34.03 101 HIS A CA 1
ATOM 478 C C . HIS A 1 75 ? -70.154 -11.135 -23.553 1.00 34.78 101 HIS A C 1
ATOM 479 O O . HIS A 1 75 ? -71.214 -10.746 -23.088 1.00 33.88 101 HIS A O 1
ATOM 486 N N . GLN A 1 76 ? -68.984 -10.999 -22.935 1.00 35.64 102 GLN A N 1
ATOM 487 C CA . GLN A 1 76 ? -68.825 -10.305 -21.671 1.00 35.99 102 GLN A CA 1
ATOM 488 C C . GLN A 1 76 ? -67.983 -9.042 -21.884 1.00 35.70 102 GLN A C 1
ATOM 489 O O . GLN A 1 76 ? -67.028 -8.804 -21.165 1.00 33.05 102 GLN A O 1
ATOM 495 N N . SER A 1 77 ? -68.357 -8.241 -22.886 1.00 36.96 103 SER A N 1
ATOM 496 C CA . SER A 1 77 ? -67.504 -7.170 -23.391 1.00 38.46 103 SER A CA 1
ATOM 497 C C . SER A 1 77 ? -67.093 -6.141 -22.334 1.00 40.04 103 SER A C 1
ATOM 498 O O . SER A 1 77 ? -65.964 -5.703 -22.321 1.00 39.52 103 SER A O 1
ATOM 501 N N . GLU A 1 78 ? -68.027 -5.778 -21.454 1.00 43.52 104 GLU A N 1
ATOM 502 C CA . GLU A 1 78 ? -67.803 -4.751 -20.418 1.00 45.22 104 GLU A CA 1
ATOM 503 C C . GLU A 1 78 ? -66.896 -5.246 -19.303 1.00 43.32 104 GLU A C 1
ATOM 504 O O . GLU A 1 78 ? -66.105 -4.490 -18.744 1.00 43.49 104 GLU A O 1
ATOM 510 N N . ILE A 1 79 ? -67.036 -6.520 -18.981 1.00 41.27 105 ILE A N 1
ATOM 511 C CA . ILE A 1 79 ? -66.276 -7.140 -17.913 1.00 39.36 105 ILE A CA 1
ATOM 512 C C . ILE A 1 79 ? -64.816 -7.304 -18.276 1.00 36.83 105 ILE A C 1
ATOM 513 O O . ILE A 1 79 ? -63.961 -7.182 -17.428 1.00 37.50 105 ILE A O 1
ATOM 518 N N . PHE A 1 80 ? -64.516 -7.551 -19.543 1.00 35.84 106 PHE A N 1
ATOM 519 C CA . PHE A 1 80 ? -63.117 -7.805 -19.941 1.00 34.61 106 PHE A CA 1
ATOM 520 C C . PHE A 1 80 ? -62.453 -6.624 -20.665 1.00 33.36 106 PHE A C 1
ATOM 521 O O . PHE A 1 80 ? -61.374 -6.788 -21.242 1.00 35.73 106 PHE A O 1
ATOM 529 N N . ALA A 1 81 ? -63.069 -5.440 -20.594 1.00 31.48 107 ALA A N 1
ATOM 530 C CA . ALA A 1 81 ? -62.599 -4.262 -21.336 1.00 31.20 107 ALA A CA 1
ATOM 531 C C . ALA A 1 81 ? -61.578 -3.417 -20.563 1.00 32.32 107 ALA A C 1
ATOM 532 O O . ALA A 1 81 ? -61.167 -2.369 -21.041 1.00 31.31 107 ALA A O 1
ATOM 534 N N . ASP A 1 82 ? -61.144 -3.877 -19.393 1.00 32.70 108 ASP A N 1
ATOM 535 C CA . ASP A 1 82 ? -60.273 -3.058 -18.552 1.00 33.19 108 ASP A CA 1
ATOM 536 C C . ASP A 1 82 ? -58.815 -3.382 -18.869 1.00 31.94 108 ASP A C 1
ATOM 537 O O . ASP A 1 82 ? -58.539 -4.261 -19.704 1.00 31.29 108 ASP A O 1
ATOM 542 N N . ARG A 1 83 ? -57.904 -2.651 -18.227 1.00 30.54 109 ARG A N 1
ATOM 543 C CA . ARG A 1 83 ? -56.444 -2.879 -18.326 1.00 31.03 109 ARG A CA 1
ATOM 544 C C . ARG A 1 83 ? -55.832 -3.191 -16.958 1.00 31.37 109 ARG A C 1
ATOM 545 O O . ARG A 1 83 ? -56.252 -2.632 -15.950 1.00 32.30 109 ARG A O 1
ATOM 553 N N . PRO A 1 84 ? -54.788 -4.040 -16.922 1.00 32.67 110 PRO A N 1
ATOM 554 C CA . PRO A 1 84 ? -54.216 -4.416 -15.633 1.00 33.47 110 PRO A CA 1
ATOM 555 C C . PRO A 1 84 ? -53.342 -3.283 -15.043 1.00 35.13 110 PRO A C 1
ATOM 556 O O . PRO A 1 84 ? -52.616 -2.635 -15.768 1.00 34.87 110 PRO A O 1
ATOM 560 N N . CYS A 1 85 ? -53.432 -3.051 -13.731 1.00 37.64 111 CYS A N 1
ATOM 561 C CA . CYS A 1 85 ? -52.635 -2.006 -13.080 1.00 37.86 111 CYS A CA 1
ATOM 562 C C . CYS A 1 85 ? -51.261 -2.511 -12.766 1.00 37.48 111 CYS A C 1
ATOM 563 O O . CYS A 1 85 ? -50.880 -2.573 -11.625 1.00 40.03 111 CYS A O 1
ATOM 566 N N . LEU A 1 86 ? -50.507 -2.878 -13.788 1.00 38.78 112 LEU A N 1
ATOM 567 C CA . LEU A 1 86 ? -49.137 -3.326 -13.584 1.00 38.57 112 LEU A CA 1
ATOM 568 C C . LEU A 1 86 ? -48.283 -2.089 -13.258 1.00 39.33 112 LEU A C 1
ATOM 569 O O . LEU A 1 86 ? -48.514 -1.030 -13.806 1.00 39.86 112 LEU A O 1
ATOM 574 N N . PRO A 1 87 ? -47.335 -2.213 -12.323 1.00 40.32 113 PRO A N 1
ATOM 575 C CA . PRO A 1 87 ? -46.396 -1.127 -12.019 1.00 40.14 113 PRO A CA 1
ATOM 576 C C . PRO A 1 87 ? -45.817 -0.361 -13.229 1.00 40.14 113 PRO A C 1
ATOM 577 O O . PRO A 1 87 ? -45.737 0.868 -13.173 1.00 38.67 113 PRO A O 1
ATOM 581 N N . LEU A 1 88 ? -45.411 -1.070 -14.293 1.00 40.33 114 LEU A N 1
ATOM 582 C CA . LEU A 1 88 ? -44.883 -0.410 -15.495 1.00 39.41 114 LEU A CA 1
ATOM 583 C C . LEU A 1 88 ? -45.928 0.542 -16.056 1.00 38.61 114 LEU A C 1
ATOM 584 O O . LEU A 1 88 ? -45.626 1.680 -16.338 1.00 40.18 114 LEU A O 1
ATOM 589 N N . PHE A 1 89 ? -47.154 0.076 -16.193 1.00 36.88 115 PHE A N 1
ATOM 590 C CA . PHE A 1 89 ? -48.204 0.891 -16.787 1.00 37.87 115 PHE A CA 1
ATOM 591 C C . PHE A 1 89 ? -48.595 2.087 -15.897 1.00 39.70 115 PHE A C 1
ATOM 592 O O . PHE A 1 89 ? -48.818 3.185 -16.400 1.00 37.48 115 PHE A O 1
ATOM 600 N N . MET A 1 90 ? -48.699 1.856 -14.590 1.00 41.23 116 MET A N 1
ATOM 601 C CA . MET A 1 90 ? -48.979 2.939 -13.650 1.00 45.51 116 MET A CA 1
ATOM 602 C C . MET A 1 90 ? -47.888 4.004 -13.723 1.00 41.81 116 MET A C 1
ATOM 603 O O . MET A 1 90 ? -48.175 5.189 -13.731 1.00 41.10 116 MET A O 1
ATOM 608 N N . LYS A 1 91 ? -46.650 3.567 -13.837 1.00 38.70 117 LYS A N 1
ATOM 609 C CA . LYS A 1 91 ? -45.527 4.479 -13.900 1.00 39.81 117 LYS A CA 1
ATOM 610 C C . LYS A 1 91 ? -45.541 5.308 -15.179 1.00 39.75 117 LYS A C 1
ATOM 611 O O . LYS A 1 91 ? -45.173 6.490 -15.152 1.00 40.19 117 LYS A O 1
ATOM 617 N N . MET A 1 92 ? -45.959 4.690 -16.290 1.00 37.21 118 MET A N 1
ATOM 618 C CA . MET A 1 92 ? -45.808 5.299 -17.604 1.00 36.57 118 MET A CA 1
ATOM 619 C C . MET A 1 92 ? -46.894 6.321 -17.853 1.00 36.59 118 MET A C 1
ATOM 620 O O . MET A 1 92 ? -46.592 7.462 -18.217 1.00 37.73 118 MET A O 1
ATOM 625 N N . THR A 1 93 ? -48.152 5.908 -17.663 1.00 35.78 119 THR A N 1
ATOM 626 C CA . THR A 1 93 ? -49.304 6.712 -18.038 1.00 34.79 119 THR A CA 1
ATOM 627 C C . THR A 1 93 ? -50.380 6.842 -16.970 1.00 35.01 119 THR A C 1
ATOM 628 O O . THR A 1 93 ? -51.478 7.340 -17.256 1.00 33.78 119 THR A O 1
ATOM 632 N N . LYS A 1 94 ? -50.077 6.388 -15.763 1.00 35.50 120 LYS A N 1
ATOM 633 C CA . LYS A 1 94 ? -51.025 6.375 -14.647 1.00 38.48 120 LYS A CA 1
ATOM 634 C C . LYS A 1 94 ? -52.383 5.730 -14.983 1.00 37.46 120 LYS A C 1
ATOM 635 O O . LYS A 1 94 ? -53.406 6.063 -14.373 1.00 39.34 120 LYS A O 1
ATOM 639 N N . MET A 1 95 ? -52.389 4.788 -15.927 1.00 36.62 121 MET A N 1
ATOM 640 C CA . MET A 1 95 ? -53.654 4.184 -16.437 1.00 36.44 121 MET A CA 1
ATOM 641 C C . MET A 1 95 ? -54.647 5.246 -16.952 1.00 35.03 121 MET A C 1
ATOM 642 O O . MET A 1 95 ? -55.874 5.050 -16.893 1.00 32.63 121 MET A O 1
ATOM 647 N N . GLY A 1 96 ? -54.098 6.367 -17.432 1.00 34.26 122 GLY A N 1
ATOM 648 C CA . GLY A 1 96 ? -54.839 7.376 -18.140 1.00 36.03 122 GLY A CA 1
ATOM 649 C C . GLY A 1 96 ? -54.589 7.212 -19.646 1.00 37.74 122 GLY A C 1
ATOM 650 O O . GLY A 1 96 ? -54.464 6.083 -20.143 1.00 40.19 122 GLY A O 1
ATOM 651 N N . GLY A 1 97 ? -54.526 8.323 -20.377 1.00 37.73 123 GLY A N 1
ATOM 652 C CA . GLY A 1 97 ? -54.426 8.283 -21.852 1.00 35.40 123 GLY A CA 1
ATOM 653 C C . GLY A 1 97 ? -55.548 7.461 -22.504 1.00 35.07 123 GLY A C 1
ATOM 654 O O . GLY A 1 97 ? -56.740 7.572 -22.132 1.00 33.15 123 GLY A O 1
ATOM 655 N N . LEU A 1 98 ? -55.167 6.626 -23.476 1.00 34.10 124 LEU A N 1
ATOM 656 C CA . LEU A 1 98 ? -56.133 5.855 -24.262 1.00 34.64 124 LEU A CA 1
ATOM 657 C C . LEU A 1 98 ? -55.848 4.338 -24.240 1.00 32.86 124 LEU A C 1
ATOM 658 O O . LEU A 1 98 ? -56.662 3.563 -23.749 1.00 33.12 124 LEU A O 1
ATOM 663 N N . LEU A 1 99 ? -54.698 3.948 -24.772 1.00 32.15 125 LEU A N 1
ATOM 664 C CA . LEU A 1 99 ? -54.294 2.528 -24.920 1.00 33.69 125 LEU A CA 1
ATOM 665 C C . LEU A 1 99 ? -54.301 1.706 -23.585 1.00 33.74 125 LEU A C 1
ATOM 666 O O . LEU A 1 99 ? -54.809 0.584 -23.546 1.00 33.00 125 LEU A O 1
ATOM 671 N N . ASN A 1 100 ? -53.750 2.279 -22.518 1.00 33.06 126 ASN A N 1
ATOM 672 C CA . ASN A 1 100 ? -53.756 1.632 -21.197 1.00 33.01 126 ASN A CA 1
ATOM 673 C C . ASN A 1 100 ? -54.673 2.327 -20.209 1.00 31.65 126 ASN A C 1
ATOM 674 O O . ASN A 1 100 ? -54.511 2.196 -19.038 1.00 33.99 126 ASN A O 1
ATOM 679 N N . SER A 1 101 ? -55.672 3.037 -20.698 1.00 31.27 127 SER A N 1
ATOM 680 C CA . SER A 1 101 ? -56.609 3.669 -19.819 1.00 29.88 127 SER A CA 1
ATOM 681 C C . SER A 1 101 ? -57.466 2.612 -19.154 1.00 33.14 127 SER A C 1
ATOM 682 O O . SER A 1 101 ? -57.837 1.635 -19.785 1.00 30.47 127 SER A O 1
ATOM 685 N N . ARG A 1 102 ? -57.786 2.809 -17.875 1.00 33.11 128 ARG A N 1
ATOM 686 C CA . ARG A 1 102 ? -58.791 2.017 -17.241 1.00 35.08 128 ARG A CA 1
ATOM 687 C C . ARG A 1 102 ? -60.074 2.138 -18.068 1.00 36.36 128 ARG A C 1
ATOM 688 O O . ARG A 1 102 ? -60.315 3.173 -18.693 1.00 35.26 128 ARG A O 1
ATOM 696 N N . TYR A 1 103 ? -60.882 1.086 -18.076 1.00 36.96 129 TYR A N 1
ATOM 697 C CA . TYR A 1 103 ? -62.201 1.159 -18.676 1.00 39.16 129 TYR A CA 1
ATOM 698 C C . TYR A 1 103 ? -63.056 2.104 -17.865 1.00 40.54 129 TYR A C 1
ATOM 699 O O . TYR A 1 103 ? -63.271 1.895 -16.674 1.00 40.86 129 TYR A O 1
ATOM 708 N N . GLY A 1 104 ? -63.539 3.150 -18.513 1.00 41.83 130 GLY A N 1
ATOM 709 C CA . GLY A 1 104 ? -64.291 4.182 -17.833 1.00 41.65 130 GLY A CA 1
ATOM 710 C C . GLY A 1 104 ? -64.477 5.401 -18.690 1.00 41.09 130 GLY A C 1
ATOM 711 O O . GLY A 1 104 ? -64.231 5.363 -19.899 1.00 41.17 130 GLY A O 1
ATOM 712 N N . ARG A 1 105 ? -64.894 6.484 -18.040 1.00 42.23 131 ARG A N 1
ATOM 713 C CA . ARG A 1 105 ? -65.151 7.776 -18.680 1.00 43.97 131 ARG A CA 1
ATOM 714 C C . ARG A 1 105 ? -63.958 8.345 -19.426 1.00 40.95 131 ARG A C 1
ATOM 715 O O . ARG A 1 105 ? -64.115 8.888 -20.499 1.00 40.80 131 ARG A O 1
ATOM 723 N N . GLY A 1 106 ? -62.772 8.252 -18.850 1.00 39.83 132 GLY A N 1
ATOM 724 C CA . GLY A 1 106 ? -61.574 8.777 -19.511 1.00 38.29 132 GLY A CA 1
ATOM 725 C C . GLY A 1 106 ? -61.281 8.067 -20.821 1.00 37.39 132 GLY A C 1
ATOM 726 O O . GLY A 1 106 ? -60.891 8.688 -21.824 1.00 35.75 132 GLY A O 1
ATOM 727 N N . TRP A 1 107 ? -61.451 6.751 -20.797 1.00 36.82 133 TRP A N 1
ATOM 728 C CA . TRP A 1 107 ? -61.241 5.923 -21.975 1.00 36.38 133 TRP A CA 1
ATOM 729 C C . TRP A 1 107 ? -62.284 6.268 -23.035 1.00 35.13 133 TRP A C 1
ATOM 730 O O . TRP A 1 107 ? -61.950 6.461 -24.189 1.00 34.14 133 TRP A O 1
ATOM 741 N N . VAL A 1 108 ? -63.543 6.346 -22.620 1.00 34.46 134 VAL A N 1
ATOM 742 C CA . VAL A 1 108 ? -64.631 6.756 -23.508 1.00 36.97 134 VAL A CA 1
ATOM 743 C C . VAL A 1 108 ? -64.371 8.111 -24.195 1.00 38.59 134 VAL A C 1
ATOM 744 O O . VAL A 1 108 ? -64.579 8.263 -25.404 1.00 37.79 134 VAL A O 1
ATOM 748 N N . ASP A 1 109 ? -63.900 9.078 -23.409 1.00 39.35 135 ASP A N 1
ATOM 749 C CA . ASP A 1 109 ? -63.605 10.406 -23.894 1.00 39.94 135 ASP A CA 1
ATOM 750 C C . ASP A 1 109 ? -62.497 10.400 -24.925 1.00 38.15 135 ASP A C 1
ATOM 751 O O . ASP A 1 109 ? -62.615 11.028 -25.973 1.00 38.16 135 ASP A O 1
ATOM 756 N N . HIS A 1 110 ? -61.398 9.734 -24.592 1.00 36.13 136 HIS A N 1
ATOM 757 C CA . HIS A 1 110 ? -60.251 9.689 -25.478 1.00 35.58 136 HIS A CA 1
ATOM 758 C C . HIS A 1 110 ? -60.484 8.817 -26.700 1.00 35.71 136 HIS A C 1
ATOM 759 O O . HIS A 1 110 ? -60.143 9.217 -27.815 1.00 36.62 136 HIS A O 1
ATOM 766 N N . ARG A 1 111 ? -61.094 7.651 -26.495 1.00 35.85 137 ARG A N 1
ATOM 767 C CA . ARG A 1 111 ? -61.508 6.779 -27.595 1.00 36.19 137 ARG A CA 1
ATOM 768 C C . ARG A 1 111 ? -62.383 7.544 -28.613 1.00 37.48 137 ARG A C 1
ATOM 769 O O . ARG A 1 111 ? -62.056 7.598 -29.799 1.00 37.19 137 ARG A O 1
ATOM 777 N N . ARG A 1 112 ? -63.478 8.139 -28.142 1.00 38.75 138 ARG A N 1
ATOM 778 C CA . ARG A 1 112 ? -64.384 8.900 -29.013 1.00 40.49 138 ARG A CA 1
ATOM 779 C C . ARG A 1 112 ? -63.647 9.986 -29.791 1.00 39.16 138 ARG A C 1
ATOM 780 O O . ARG A 1 112 ? -63.794 10.086 -31.000 1.00 39.12 138 ARG A O 1
ATOM 788 N N . LEU A 1 113 ? -62.845 10.796 -29.098 1.00 37.69 139 LEU A N 1
ATOM 789 C CA . LEU A 1 113 ? -62.036 11.835 -29.772 1.00 36.58 139 LEU A CA 1
ATOM 790 C C . LEU A 1 113 ? -61.103 11.273 -30.859 1.00 34.73 139 LEU A C 1
ATOM 791 O O . LEU A 1 113 ? -61.004 11.839 -31.949 1.00 33.95 139 LEU A O 1
ATOM 796 N N . ALA A 1 114 ? -60.393 10.191 -30.549 1.00 33.89 140 ALA A N 1
ATOM 797 C CA . ALA A 1 114 ? -59.450 9.591 -31.502 1.00 32.74 140 ALA A CA 1
ATOM 798 C C . ALA A 1 114 ? -60.152 8.988 -32.701 1.00 33.72 140 ALA A C 1
ATOM 799 O O . ALA A 1 114 ? -59.695 9.179 -33.818 1.00 33.98 140 ALA A O 1
ATOM 801 N N . VAL A 1 115 ? -61.254 8.261 -32.469 1.00 35.47 141 VAL A N 1
ATOM 802 C CA . VAL A 1 115 ? -62.055 7.662 -33.547 1.00 36.78 141 VAL A CA 1
ATOM 803 C C . VAL A 1 115 ? -62.608 8.744 -34.464 1.00 39.70 141 VAL A C 1
ATOM 804 O O . VAL A 1 115 ? -62.522 8.632 -35.683 1.00 41.07 141 VAL A O 1
ATOM 808 N N . ASN A 1 116 ? -63.190 9.790 -33.877 1.00 42.32 142 ASN A N 1
ATOM 809 C CA . ASN A 1 116 ? -63.733 10.923 -34.664 1.00 42.76 142 ASN A CA 1
ATOM 810 C C . ASN A 1 116 ? -62.653 11.700 -35.397 1.00 40.73 142 ASN A C 1
ATOM 811 O O . ASN A 1 116 ? -62.860 12.136 -36.492 1.00 43.08 142 ASN A O 1
ATOM 816 N N . SER A 1 117 ? -61.493 11.866 -34.788 1.00 40.53 143 SER A N 1
ATOM 817 C CA . SER A 1 117 ? -60.398 12.589 -35.438 1.00 39.24 143 SER A CA 1
ATOM 818 C C . SER A 1 117 ? -59.831 11.827 -36.612 1.00 40.59 143 SER A C 1
ATOM 819 O O . SER A 1 117 ? -59.443 12.420 -37.627 1.00 41.60 143 SER A O 1
ATOM 822 N N . PHE A 1 118 ? -59.767 10.510 -36.484 1.00 41.07 144 PHE A N 1
ATOM 823 C CA . PHE A 1 118 ? -59.252 9.691 -37.561 1.00 40.61 144 PHE A CA 1
ATOM 824 C C . PHE A 1 118 ? -60.156 9.711 -38.799 1.00 39.72 144 PHE A C 1
ATOM 825 O O . PHE A 1 118 ? -59.649 9.732 -39.909 1.00 39.33 144 PHE A O 1
ATOM 833 N N . ARG A 1 119 ? -61.476 9.734 -38.617 1.00 41.04 145 ARG A N 1
ATOM 834 C CA . ARG A 1 119 ? -62.387 9.941 -39.764 1.00 44.46 145 ARG A CA 1
ATOM 835 C C . ARG A 1 119 ? -62.261 11.346 -40.314 1.00 45.20 145 ARG A C 1
ATOM 836 O O . ARG A 1 119 ? -61.998 11.539 -41.505 1.00 45.93 145 ARG A O 1
ATOM 844 N N . TYR A 1 120 ? -62.468 12.331 -39.436 1.00 45.97 146 TYR A N 1
ATOM 845 C CA . TYR A 1 120 ? -62.631 13.715 -39.857 1.00 46.56 146 TYR A CA 1
ATOM 846 C C . TYR A 1 120 ? -61.365 14.276 -40.477 1.00 45.69 146 TYR A C 1
ATOM 847 O O . TYR A 1 120 ? -61.416 14.856 -41.571 1.00 46.78 146 TYR A O 1
ATOM 856 N N . PHE A 1 121 ? -60.230 14.098 -39.802 1.00 43.64 147 PHE A N 1
ATOM 857 C CA . PHE A 1 121 ? -58.948 14.589 -40.318 1.00 43.56 147 PHE A CA 1
ATOM 858 C C . PHE A 1 121 ? -58.251 13.592 -41.243 1.00 44.18 147 PHE A C 1
ATOM 859 O O . PHE A 1 121 ? -57.199 13.906 -41.819 1.00 45.09 147 PHE A O 1
ATOM 867 N N . GLY A 1 122 ? -58.835 12.407 -41.406 1.00 43.58 148 GLY A N 1
ATOM 868 C CA . GLY A 1 122 ? -58.189 11.355 -42.158 1.00 44.55 148 GLY A CA 1
ATOM 869 C C . GLY A 1 122 ? -59.025 10.838 -43.293 1.00 45.12 148 GLY A C 1
ATOM 870 O O . GLY A 1 122 ? -59.303 11.556 -44.246 1.00 46.12 148 GLY A O 1
ATOM 871 N N . TYR A 1 123 ? -59.444 9.588 -43.177 1.00 44.94 149 TYR A N 1
ATOM 872 C CA . TYR A 1 123 ? -60.008 8.859 -44.314 1.00 44.85 149 TYR A CA 1
ATOM 873 C C . TYR A 1 123 ? -61.418 9.295 -44.686 1.00 44.24 149 TYR A C 1
ATOM 874 O O . TYR A 1 123 ? -61.935 8.875 -45.708 1.00 44.30 149 TYR A O 1
ATOM 883 N N . GLY A 1 124 ? -62.043 10.124 -43.861 1.00 44.97 150 GLY A N 1
ATOM 884 C CA . GLY A 1 124 ? -63.348 10.688 -44.195 1.00 45.61 150 GLY A CA 1
ATOM 885 C C . GLY A 1 124 ? -63.262 11.806 -45.230 1.00 47.00 150 GLY A C 1
ATOM 886 O O . GLY A 1 124 ? -64.272 12.200 -45.778 1.00 47.42 150 GLY A O 1
ATOM 887 N N . GLN A 1 125 ? -62.046 12.308 -45.481 1.00 47.97 151 GLN A N 1
ATOM 888 C CA . GLN A 1 125 ? -61.793 13.368 -46.442 1.00 49.26 151 GLN A CA 1
ATOM 889 C C . GLN A 1 125 ? -61.309 12.831 -47.788 1.00 49.67 151 GLN A C 1
ATOM 890 O O . GLN A 1 125 ? -60.348 12.048 -47.842 1.00 47.83 151 GLN A O 1
ATOM 896 N N . LYS A 1 126 ? -61.942 13.320 -48.870 1.00 49.87 152 LYS A N 1
ATOM 897 C CA . LYS A 1 126 ? -61.629 12.939 -50.270 1.00 47.78 152 LYS A CA 1
ATOM 898 C C . LYS A 1 126 ? -60.136 13.039 -50.624 1.00 45.95 152 LYS A C 1
ATOM 899 O O . LYS A 1 126 ? -59.601 12.187 -51.338 1.00 45.00 152 LYS A O 1
ATOM 901 N N . SER A 1 127 ? -59.457 14.057 -50.118 1.00 43.48 153 SER A N 1
ATOM 902 C CA . SER A 1 127 ? -58.046 14.243 -50.459 1.00 44.12 153 SER A CA 1
ATOM 903 C C . SER A 1 127 ? -57.062 13.295 -49.723 1.00 42.62 153 SER A C 1
ATOM 904 O O . SER A 1 127 ? -55.850 13.356 -49.963 1.00 42.63 153 SER A O 1
ATOM 907 N N . PHE A 1 128 ? -57.558 12.460 -48.815 1.00 41.91 154 PHE A N 1
ATOM 908 C CA . PHE A 1 128 ? -56.657 11.742 -47.903 1.00 42.22 154 PHE A CA 1
ATOM 909 C C . PHE A 1 128 ? -55.865 10.630 -48.562 1.00 42.08 154 PHE A C 1
ATOM 910 O O . PHE A 1 128 ? -54.664 10.510 -48.343 1.00 40.98 154 PHE A O 1
ATOM 918 N N . GLU A 1 129 ? -56.546 9.826 -49.369 1.00 43.57 155 GLU A N 1
ATOM 919 C CA . GLU A 1 129 ? -55.917 8.735 -50.097 1.00 44.55 155 GLU A CA 1
ATOM 920 C C . GLU A 1 129 ? -54.757 9.224 -50.968 1.00 43.98 155 GLU A C 1
ATOM 921 O O . GLU A 1 129 ? -53.688 8.571 -51.045 1.00 43.76 155 GLU A O 1
ATOM 927 N N . SER A 1 130 ? -54.941 10.380 -51.600 1.00 42.22 156 SER A N 1
ATOM 928 C CA . SER A 1 130 ? -53.887 10.962 -52.420 1.00 42.02 156 SER A CA 1
ATOM 929 C C . SER A 1 130 ? -52.678 11.370 -51.572 1.00 40.75 156 SER A C 1
ATOM 930 O O . SER A 1 130 ? -51.546 11.313 -52.042 1.00 39.62 156 SER A O 1
ATOM 933 N N . LYS A 1 131 ? -52.910 11.758 -50.311 1.00 42.23 157 LYS A N 1
ATOM 934 C CA . LYS A 1 131 ? -51.785 11.981 -49.357 1.00 43.01 157 LYS A CA 1
ATOM 935 C C . LYS A 1 131 ? -51.026 10.663 -49.033 1.00 41.89 157 LYS A C 1
ATOM 936 O O . LYS A 1 131 ? -49.789 10.672 -48.896 1.00 41.17 157 LYS A O 1
ATOM 942 N N . ILE A 1 132 ? -51.750 9.535 -48.942 1.00 40.85 158 ILE A N 1
ATOM 943 C CA . ILE A 1 132 ? -51.089 8.217 -48.765 1.00 40.27 158 ILE A CA 1
ATOM 944 C C . ILE A 1 132 ? -50.238 7.892 -49.989 1.00 40.61 158 ILE A C 1
ATOM 945 O O . ILE A 1 132 ? -49.062 7.528 -49.866 1.00 39.67 158 ILE A O 1
ATOM 950 N N . LEU A 1 133 ? -50.839 8.037 -51.173 1.00 41.77 159 LEU A N 1
ATOM 951 C CA . LEU A 1 133 ? -50.125 7.824 -52.443 1.00 42.49 159 LEU A CA 1
ATOM 952 C C . LEU A 1 133 ? -48.874 8.679 -52.568 1.00 41.49 159 LEU A C 1
ATOM 953 O O . LEU A 1 133 ? -47.843 8.197 -53.038 1.00 41.15 159 LEU A O 1
ATOM 958 N N . GLU A 1 134 ? -48.945 9.940 -52.138 1.00 41.51 160 GLU A N 1
ATOM 959 C CA . GLU A 1 134 ? -47.739 10.790 -52.123 1.00 43.94 160 GLU A CA 1
ATOM 960 C C . GLU A 1 134 ? -46.673 10.187 -51.237 1.00 41.12 160 GLU A C 1
ATOM 961 O O . GLU A 1 134 ? -45.499 10.197 -51.579 1.00 41.03 160 GLU A O 1
ATOM 967 N N . GLU A 1 135 ? -47.085 9.619 -50.107 1.00 39.37 161 GLU A N 1
ATOM 968 C CA . GLU A 1 135 ? -46.138 8.930 -49.250 1.00 37.87 161 GLU A CA 1
ATOM 969 C C . GLU A 1 135 ? -45.487 7.718 -49.944 1.00 36.29 161 GLU A C 1
ATOM 970 O O . GLU A 1 135 ? -44.279 7.529 -49.849 1.00 35.22 161 GLU A O 1
ATOM 976 N N . THR A 1 136 ? -46.281 6.909 -50.636 1.00 37.14 162 THR A N 1
ATOM 977 C CA . THR A 1 136 ? -45.730 5.754 -51.399 1.00 37.27 162 THR A CA 1
ATOM 978 C C . THR A 1 136 ? -44.708 6.214 -52.453 1.00 39.49 162 THR A C 1
ATOM 979 O O . THR A 1 136 ? -43.686 5.547 -52.677 1.00 41.44 162 THR A O 1
ATOM 983 N N . LYS A 1 137 ? -44.956 7.377 -53.067 1.00 41.28 163 LYS A N 1
ATOM 984 C CA . LYS A 1 137 ? -44.007 7.953 -54.035 1.00 40.41 163 LYS A CA 1
ATOM 985 C C . LYS A 1 137 ? -42.690 8.394 -53.351 1.00 39.27 163 LYS A C 1
ATOM 986 O O . LYS A 1 137 ? -41.588 8.043 -53.804 1.00 40.60 163 LYS A O 1
ATOM 989 N N . PHE A 1 138 ? -42.793 9.159 -52.271 1.00 38.10 164 PHE A N 1
ATOM 990 C CA . PHE A 1 138 ? -41.601 9.482 -51.435 1.00 37.31 164 PHE A CA 1
ATOM 991 C C . PHE A 1 138 ? -40.846 8.195 -51.042 1.00 37.79 164 PHE A C 1
ATOM 992 O O . PHE A 1 138 ? -39.613 8.088 -51.154 1.00 35.76 164 PHE A O 1
ATOM 1000 N N . PHE A 1 139 ? -41.616 7.208 -50.595 1.00 38.76 165 PHE A N 1
ATOM 1001 C CA . PHE A 1 139 ? -41.073 5.908 -50.176 1.00 39.37 165 PHE A CA 1
ATOM 1002 C C . PHE A 1 139 ? -40.393 5.147 -51.358 1.00 37.95 165 PHE A C 1
ATOM 1003 O O . PHE A 1 139 ? -39.196 4.791 -51.280 1.00 36.35 165 PHE A O 1
ATOM 1011 N N . ASN A 1 140 ? -41.121 4.936 -52.458 1.00 38.12 166 ASN A N 1
ATOM 1012 C CA . ASN A 1 140 ? -40.502 4.245 -53.644 1.00 39.65 166 ASN A CA 1
ATOM 1013 C C . ASN A 1 140 ? -39.300 4.968 -54.243 1.00 40.03 166 ASN A C 1
ATOM 1014 O O . ASN A 1 140 ? -38.349 4.319 -54.657 1.00 41.80 166 ASN A O 1
ATOM 1019 N N . ASP A 1 141 ? -39.343 6.302 -54.291 1.00 41.04 167 ASP A N 1
ATOM 1020 C CA . ASP A 1 141 ? -38.186 7.101 -54.751 1.00 41.89 167 ASP A CA 1
ATOM 1021 C C . ASP A 1 141 ? -36.959 6.874 -53.903 1.00 41.94 167 ASP A C 1
ATOM 1022 O O . ASP A 1 141 ? -35.848 6.807 -54.437 1.00 44.01 167 ASP A O 1
ATOM 1027 N N . ALA A 1 142 ? -37.152 6.762 -52.584 1.00 42.10 168 ALA A N 1
ATOM 1028 C CA . ALA A 1 142 ? -36.038 6.503 -51.663 1.00 42.50 168 ALA A CA 1
ATOM 1029 C C . ALA A 1 142 ? -35.463 5.118 -51.888 1.00 44.07 168 ALA A C 1
ATOM 1030 O O . ALA A 1 142 ? -34.251 4.945 -51.861 1.00 43.66 168 ALA A O 1
ATOM 1032 N N . ILE A 1 143 ? -36.347 4.132 -52.106 1.00 45.97 169 ILE A N 1
ATOM 1033 C CA . ILE A 1 143 ? -35.931 2.761 -52.435 1.00 46.40 169 ILE A CA 1
ATOM 1034 C C . ILE A 1 143 ? -35.102 2.750 -53.728 1.00 48.59 169 ILE A C 1
ATOM 1035 O O . ILE A 1 143 ? -34.063 2.108 -53.799 1.00 48.30 169 ILE A O 1
ATOM 1040 N N . GLU A 1 144 ? -35.583 3.466 -54.742 1.00 50.81 170 GLU A N 1
ATOM 1041 C CA . GLU A 1 144 ? -34.897 3.534 -56.037 1.00 53.03 170 GLU A CA 1
ATOM 1042 C C . GLU A 1 144 ? -33.436 4.057 -55.936 1.00 52.39 170 GLU A C 1
ATOM 1043 O O . GLU A 1 144 ? -32.576 3.604 -56.688 1.00 52.87 170 GLU A O 1
ATOM 1049 N N . THR A 1 145 ? -33.160 4.967 -54.988 1.00 52.05 171 THR A N 1
ATOM 1050 C CA . THR A 1 145 ? -31.810 5.589 -54.847 1.00 51.32 171 THR A CA 1
ATOM 1051 C C . THR A 1 145 ? -30.699 4.578 -54.536 1.00 52.71 171 THR A C 1
ATOM 1052 O O . THR A 1 145 ? -29.518 4.852 -54.766 1.00 53.52 171 THR A O 1
ATOM 1056 N N . TYR A 1 146 ? -31.075 3.421 -53.992 1.00 53.69 172 TYR A N 1
ATOM 1057 C CA . TYR A 1 146 ? -30.114 2.345 -53.707 1.00 54.11 172 TYR A CA 1
ATOM 1058 C C . TYR A 1 146 ? -29.700 1.582 -54.962 1.00 54.03 172 TYR A C 1
ATOM 1059 O O . TYR A 1 146 ? -28.763 0.804 -54.916 1.00 52.33 172 TYR A O 1
ATOM 1068 N N . LYS A 1 147 ? -30.418 1.808 -56.071 1.00 55.71 173 LYS A N 1
ATOM 1069 C CA . LYS A 1 147 ? -30.073 1.243 -57.381 1.00 57.17 173 LYS A CA 1
ATOM 1070 C C . LYS A 1 147 ? -29.866 -0.271 -57.327 1.00 57.63 173 LYS A C 1
ATOM 1071 O O . LYS A 1 147 ? -28.856 -0.788 -57.824 1.00 59.27 173 LYS A O 1
ATOM 1077 N N . GLY A 1 148 ? -30.808 -0.976 -56.705 1.00 56.42 174 GLY A N 1
ATOM 1078 C CA . GLY A 1 148 ? -30.792 -2.436 -56.692 1.00 55.92 174 GLY A CA 1
ATOM 1079 C C . GLY A 1 148 ? -29.796 -3.090 -55.751 1.00 55.91 174 GLY A C 1
ATOM 1080 O O . GLY A 1 148 ? -29.771 -4.314 -55.643 1.00 56.10 174 GLY A O 1
ATOM 1081 N N . ARG A 1 149 ? -28.969 -2.286 -55.080 1.00 55.94 175 ARG A N 1
ATOM 1082 C CA . ARG A 1 149 ? -28.044 -2.790 -54.068 1.00 55.73 175 ARG A CA 1
ATOM 1083 C C . ARG A 1 149 ? -28.814 -3.182 -52.799 1.00 55.18 175 ARG A C 1
ATOM 1084 O O . ARG A 1 149 ? -29.828 -2.571 -52.478 1.00 55.20 175 ARG A O 1
ATOM 1088 N N . PRO A 1 150 ? -28.325 -4.202 -52.073 1.00 54.41 176 PRO A N 1
ATOM 1089 C CA . PRO A 1 150 ? -29.013 -4.712 -50.888 1.00 53.81 176 PRO A CA 1
ATOM 1090 C C . PRO A 1 150 ? -29.052 -3.734 -49.705 1.00 52.80 176 PRO A C 1
ATOM 1091 O O . PRO A 1 150 ? -28.032 -3.115 -49.379 1.00 52.54 176 PRO A O 1
ATOM 1095 N N . PHE A 1 151 ? -30.219 -3.609 -49.063 1.00 51.35 177 PHE A N 1
ATOM 1096 C CA . PHE A 1 151 ? -30.345 -2.783 -47.857 1.00 49.81 177 PHE A CA 1
ATOM 1097 C C . PHE A 1 151 ? -31.529 -3.166 -46.971 1.00 49.33 177 PHE A C 1
ATOM 1098 O O . PHE A 1 151 ? -32.457 -3.870 -47.402 1.00 50.38 177 PHE A O 1
ATOM 1106 N N . ASP A 1 152 ? -31.487 -2.680 -45.735 1.00 48.46 178 ASP A N 1
ATOM 1107 C CA . ASP A 1 152 ? -32.548 -2.906 -44.748 1.00 48.84 178 ASP A CA 1
ATOM 1108 C C . ASP A 1 152 ? -33.647 -1.849 -44.905 1.00 47.31 178 ASP A C 1
ATOM 1109 O O . ASP A 1 152 ? -33.380 -0.655 -44.765 1.00 47.01 178 ASP A O 1
ATOM 1114 N N . PHE A 1 153 ? -34.872 -2.308 -45.174 1.00 46.48 179 PHE A N 1
ATOM 1115 C CA . PHE A 1 153 ? -36.044 -1.436 -45.385 1.00 47.06 179 PHE A CA 1
ATOM 1116 C C . PHE A 1 153 ? -36.619 -0.833 -44.110 1.00 45.44 179 PHE A C 1
ATOM 1117 O O . PHE A 1 153 ? -37.472 0.055 -44.187 1.00 46.64 179 PHE A O 1
ATOM 1125 N N . LYS A 1 154 ? -36.207 -1.335 -42.947 1.00 42.19 180 LYS A N 1
ATOM 1126 C CA . LYS A 1 154 ? -36.873 -0.993 -41.694 1.00 40.08 180 LYS A CA 1
ATOM 1127 C C . LYS A 1 154 ? -37.065 0.520 -41.495 1.00 38.58 180 LYS A C 1
ATOM 1128 O O . LYS A 1 154 ? -38.191 0.984 -41.235 1.00 37.51 180 LYS A O 1
ATOM 1134 N N . GLN A 1 155 ? -35.983 1.280 -41.637 1.00 37.92 181 GLN A N 1
ATOM 1135 C CA . GLN A 1 155 ? -36.052 2.734 -41.419 1.00 37.63 181 GLN A CA 1
ATOM 1136 C C . GLN A 1 155 ? -37.048 3.400 -42.366 1.00 36.25 181 GLN A C 1
ATOM 1137 O O . GLN A 1 155 ? -37.969 4.078 -41.907 1.00 35.39 181 GLN A O 1
ATOM 1143 N N . LEU A 1 156 ? -36.879 3.183 -43.674 1.00 35.79 182 LEU A N 1
ATOM 1144 C CA . LEU A 1 156 ? -37.736 3.819 -44.670 1.00 35.76 182 LEU A CA 1
ATOM 1145 C C . LEU A 1 156 ? -39.196 3.494 -44.455 1.00 35.79 182 LEU A C 1
ATOM 1146 O O . LEU A 1 156 ? -40.022 4.384 -44.513 1.00 37.60 182 LEU A O 1
ATOM 1151 N N . ILE A 1 157 ? -39.523 2.215 -44.218 1.00 35.12 183 ILE A N 1
ATOM 1152 C CA . ILE A 1 157 ? -40.919 1.813 -43.954 1.00 32.58 183 ILE A CA 1
ATOM 1153 C C . ILE A 1 157 ? -41.463 2.544 -42.729 1.00 31.40 183 ILE A C 1
ATOM 1154 O O . ILE A 1 157 ? -42.579 3.060 -42.750 1.00 33.15 183 ILE A O 1
ATOM 1159 N N . THR A 1 158 ? -40.665 2.602 -41.673 1.00 31.19 184 THR A N 1
ATOM 1160 C CA . THR A 1 158 ? -41.058 3.285 -40.436 1.00 33.21 184 THR A CA 1
ATOM 1161 C C . THR A 1 158 ? -41.383 4.765 -40.672 1.00 32.81 184 THR A C 1
ATOM 1162 O O . THR A 1 158 ? -42.449 5.247 -40.254 1.00 34.36 184 THR A O 1
ATOM 1166 N N . ASN A 1 159 ? -40.489 5.468 -41.371 1.00 33.04 185 ASN A N 1
ATOM 1167 C CA . ASN A 1 159 ? -40.738 6.865 -41.782 1.00 32.53 185 ASN A CA 1
ATOM 1168 C C . ASN A 1 159 ? -42.069 6.986 -42.524 1.00 32.62 185 ASN A C 1
ATOM 1169 O O . ASN A 1 159 ? -42.946 7.767 -42.150 1.00 34.17 185 ASN A O 1
ATOM 1174 N N . ALA A 1 160 ? -42.206 6.201 -43.588 1.00 32.35 186 ALA A N 1
ATOM 1175 C CA . ALA A 1 160 ? -43.372 6.271 -44.446 1.00 31.61 186 ALA A CA 1
ATOM 1176 C C . ALA A 1 160 ? -44.661 6.064 -43.689 1.00 31.47 186 ALA A C 1
ATOM 1177 O O . ALA A 1 160 ? -45.560 6.860 -43.803 1.00 34.56 186 ALA A O 1
ATOM 1179 N N . VAL A 1 161 ? -44.749 5.001 -42.900 1.00 33.19 187 VAL A N 1
ATOM 1180 C CA . VAL A 1 161 ? -45.976 4.664 -42.171 1.00 33.84 187 VAL A CA 1
ATOM 1181 C C . VAL A 1 161 ? -46.298 5.669 -41.049 1.00 35.20 187 VAL A C 1
ATOM 1182 O O . VAL A 1 161 ? -47.482 6.043 -40.847 1.00 32.32 187 VAL A O 1
ATOM 1186 N N . SER A 1 162 ? -45.272 6.090 -40.291 1.00 35.84 188 SER A N 1
ATOM 1187 C CA . SER A 1 162 ? -45.512 7.073 -39.213 1.00 36.66 188 SER A CA 1
ATOM 1188 C C . SER A 1 162 ? -46.083 8.353 -39.801 1.00 36.39 188 SER A C 1
ATOM 1189 O O . SER A 1 162 ? -46.987 8.950 -39.229 1.00 36.43 188 SER A O 1
ATOM 1192 N N . ASN A 1 163 ? -45.592 8.747 -40.980 1.00 35.94 189 ASN A N 1
ATOM 1193 C CA . ASN A 1 163 ? -46.144 9.930 -41.667 1.00 34.31 189 ASN A CA 1
ATOM 1194 C C . ASN A 1 163 ? -47.641 9.924 -41.922 1.00 33.84 189 ASN A C 1
ATOM 1195 O O . ASN A 1 163 ? -48.262 10.970 -41.859 1.00 34.51 189 ASN A O 1
ATOM 1200 N N . ILE A 1 164 ? -48.250 8.776 -42.156 1.00 34.89 190 ILE A N 1
ATOM 1201 C CA . ILE A 1 164 ? -49.715 8.801 -42.381 1.00 35.86 190 ILE A CA 1
ATOM 1202 C C . ILE A 1 164 ? -50.447 9.290 -41.132 1.00 36.80 190 ILE A C 1
ATOM 1203 O O . ILE A 1 164 ? -51.417 10.055 -41.227 1.00 37.94 190 ILE A O 1
ATOM 1208 N N . THR A 1 165 ? -50.005 8.845 -39.965 1.00 36.26 191 THR A N 1
ATOM 1209 C CA . THR A 1 165 ? -50.682 9.236 -38.743 1.00 37.60 191 THR A CA 1
ATOM 1210 C C . THR A 1 165 ? -50.267 10.643 -38.328 1.00 33.74 191 THR A C 1
ATOM 1211 O O . THR A 1 165 ? -51.059 11.355 -37.772 1.00 33.58 191 THR A O 1
ATOM 1215 N N . ASN A 1 166 ? -49.020 11.014 -38.585 1.00 34.10 192 ASN A N 1
ATOM 1216 C CA . ASN A 1 166 ? -48.550 12.407 -38.414 1.00 34.98 192 ASN A CA 1
ATOM 1217 C C . ASN A 1 166 ? -49.483 13.452 -39.073 1.00 36.29 192 ASN A C 1
ATOM 1218 O O . ASN A 1 166 ? -49.700 14.513 -38.524 1.00 36.13 192 ASN A O 1
ATOM 1223 N N . LEU A 1 167 ? -50.020 13.118 -40.239 1.00 36.59 193 LEU A N 1
ATOM 1224 C CA . LEU A 1 167 ? -50.943 13.978 -40.951 1.00 39.25 193 LEU A CA 1
ATOM 1225 C C . LEU A 1 167 ? -52.191 14.212 -40.145 1.00 38.97 193 LEU A C 1
ATOM 1226 O O . LEU A 1 167 ? -52.676 15.332 -40.094 1.00 40.76 193 LEU A O 1
ATOM 1231 N N . ILE A 1 168 ? -52.710 13.150 -39.514 1.00 38.41 194 ILE A N 1
ATOM 1232 C CA . ILE A 1 168 ? -53.933 13.231 -38.691 1.00 36.36 194 ILE A CA 1
ATOM 1233 C C . ILE A 1 168 ? -53.686 13.930 -37.344 1.00 37.97 194 ILE A C 1
ATOM 1234 O O . ILE A 1 168 ? -54.558 14.652 -36.823 1.00 38.25 194 ILE A O 1
ATOM 1239 N N . ILE A 1 169 ? -52.503 13.722 -36.783 1.00 37.25 195 ILE A N 1
ATOM 1240 C CA . ILE A 1 169 ? -52.222 14.143 -35.424 1.00 37.02 195 ILE A CA 1
ATOM 1241 C C . ILE A 1 169 ? -51.623 15.541 -35.406 1.00 37.05 195 ILE A C 1
ATOM 1242 O O . ILE A 1 169 ? -52.064 16.386 -34.644 1.00 36.41 195 ILE A O 1
ATOM 1247 N N . PHE A 1 170 ? -50.616 15.759 -36.248 1.00 39.05 196 PHE A N 1
ATOM 1248 C CA . PHE A 1 170 ? -49.856 17.008 -36.274 1.00 40.86 196 PHE A CA 1
ATOM 1249 C C . PHE A 1 170 ? -50.184 17.883 -37.493 1.00 42.80 196 PHE A C 1
ATOM 1250 O O . PHE A 1 170 ? -49.662 18.998 -37.597 1.00 43.88 196 PHE A O 1
ATOM 1258 N N . GLY A 1 171 ? -51.024 17.378 -38.404 1.00 43.52 197 GLY A N 1
ATOM 1259 C CA . GLY A 1 171 ? -51.408 18.116 -39.607 1.00 44.64 197 GLY A CA 1
ATOM 1260 C C . GLY A 1 171 ? -50.344 18.175 -40.686 1.00 46.54 197 GLY A C 1
ATOM 1261 O O . GLY A 1 171 ? -50.495 18.900 -41.654 1.00 47.50 197 GLY A O 1
ATOM 1262 N N . GLU A 1 172 ? -49.262 17.421 -40.532 1.00 47.49 198 GLU A N 1
ATOM 1263 C CA . GLU A 1 172 ? -48.194 17.435 -41.522 1.00 48.01 198 GLU A CA 1
ATOM 1264 C C . GLU A 1 172 ? -47.391 16.125 -41.493 1.00 45.57 198 GLU A C 1
ATOM 1265 O O . GLU A 1 172 ? -47.441 15.381 -40.511 1.00 43.76 198 GLU A O 1
ATOM 1271 N N . ARG A 1 173 ? -46.673 15.867 -42.582 1.00 42.66 199 ARG A N 1
ATOM 1272 C CA . ARG A 1 173 ? -45.694 14.806 -42.650 1.00 42.01 199 ARG A CA 1
ATOM 1273 C C . ARG A 1 173 ? -44.342 15.418 -42.302 1.00 42.87 199 ARG A C 1
ATOM 1274 O O . ARG A 1 173 ? -44.185 16.630 -42.377 1.00 41.80 199 ARG A O 1
ATOM 1282 N N . PHE A 1 174 ? -43.384 14.570 -41.910 1.00 42.06 200 PHE A N 1
ATOM 1283 C CA . PHE A 1 174 ? -42.023 14.982 -41.635 1.00 42.58 200 PHE A CA 1
ATOM 1284 C C . PHE A 1 174 ? -41.129 14.277 -42.630 1.00 43.12 200 PHE A C 1
ATOM 1285 O O . PHE A 1 174 ? -41.402 13.139 -43.011 1.00 44.66 200 PHE A O 1
ATOM 1293 N N . THR A 1 175 ? -40.042 14.926 -43.026 1.00 43.35 201 THR A N 1
ATOM 1294 C CA . THR A 1 175 ? -39.196 14.409 -44.109 1.00 43.69 201 THR A CA 1
ATOM 1295 C C . THR A 1 175 ? -38.365 13.254 -43.605 1.00 42.16 201 THR A C 1
ATOM 1296 O O . THR A 1 175 ? -38.202 13.094 -42.413 1.00 44.46 201 THR A O 1
ATOM 1300 N N . TYR A 1 176 ? -37.809 12.475 -44.528 1.00 41.16 202 TYR A N 1
ATOM 1301 C CA . TYR A 1 176 ? -37.004 11.319 -44.179 1.00 39.18 202 TYR A CA 1
ATOM 1302 C C . TYR A 1 176 ? -35.605 11.720 -43.735 1.00 41.77 202 TYR A C 1
ATOM 1303 O O . TYR A 1 176 ? -34.770 10.853 -43.440 1.00 41.20 202 TYR A O 1
ATOM 1312 N N . GLU A 1 177 ? -35.319 13.017 -43.691 1.00 44.25 203 GLU A N 1
ATOM 1313 C CA . GLU A 1 177 ? -34.061 13.488 -43.063 1.00 46.96 203 GLU A CA 1
ATOM 1314 C C . GLU A 1 177 ? -34.276 13.967 -41.601 1.00 45.09 203 GLU A C 1
ATOM 1315 O O . GLU A 1 177 ? -33.321 14.343 -40.916 1.00 44.91 203 GLU A O 1
ATOM 1321 N N . ASP A 1 178 ? -35.522 13.905 -41.124 1.00 43.75 204 ASP A N 1
ATOM 1322 C CA . ASP A 1 178 ? -35.857 14.311 -39.756 1.00 42.69 204 ASP A CA 1
ATOM 1323 C C . ASP A 1 178 ? -35.376 13.265 -38.737 1.00 41.09 204 ASP A C 1
ATOM 1324 O O . ASP A 1 178 ? -36.174 12.509 -38.182 1.00 37.87 204 ASP A O 1
ATOM 1329 N N . THR A 1 179 ? -34.060 13.240 -38.498 1.00 40.74 205 THR A N 1
ATOM 1330 C CA . THR A 1 179 ? -33.448 12.243 -37.638 1.00 40.87 205 THR A CA 1
ATOM 1331 C C . THR A 1 179 ? -33.819 12.372 -36.159 1.00 41.40 205 THR A C 1
ATOM 1332 O O . THR A 1 179 ? -33.625 11.431 -35.406 1.00 41.25 205 THR A O 1
ATOM 1336 N N . ASP A 1 180 ? -34.339 13.527 -35.744 1.00 41.84 206 ASP A N 1
ATOM 1337 C CA . ASP A 1 180 ? -34.755 13.717 -34.360 1.00 41.24 206 ASP A CA 1
ATOM 1338 C C . ASP A 1 180 ? -36.075 13.006 -34.111 1.00 39.69 206 ASP A C 1
ATOM 1339 O O . ASP A 1 180 ? -36.246 12.360 -33.083 1.00 36.62 206 ASP A O 1
ATOM 1344 N N . PHE A 1 181 ? -37.012 13.130 -35.047 1.00 38.04 207 PHE A N 1
ATOM 1345 C CA . PHE A 1 181 ? -38.267 12.388 -34.934 1.00 37.20 207 PHE A CA 1
ATOM 1346 C C . PHE A 1 181 ? -37.991 10.866 -34.989 1.00 36.57 207 PHE A C 1
ATOM 1347 O O . PHE A 1 181 ? -38.583 10.096 -34.234 1.00 34.22 207 PHE A O 1
ATOM 1355 N N . GLN A 1 182 ? -37.064 10.461 -35.857 1.00 35.40 208 GLN A N 1
ATOM 1356 C CA . GLN A 1 182 ? -36.758 9.065 -36.049 1.00 35.35 208 GLN A CA 1
ATOM 1357 C C . GLN A 1 182 ? -36.086 8.465 -34.828 1.00 35.83 208 GLN A C 1
ATOM 1358 O O . GLN A 1 182 ? -36.247 7.281 -34.549 1.00 34.84 208 GLN A O 1
ATOM 1364 N N . HIS A 1 183 ? -35.353 9.293 -34.102 1.00 35.12 209 HIS A N 1
ATOM 1365 C CA . HIS A 1 183 ? -34.708 8.888 -32.882 1.00 35.80 209 HIS A CA 1
ATOM 1366 C C . HIS A 1 183 ? -35.730 8.651 -31.764 1.00 36.39 209 HIS A C 1
ATOM 1367 O O . HIS A 1 183 ? -35.624 7.671 -31.040 1.00 37.04 209 HIS A O 1
ATOM 1374 N N . MET A 1 184 ? -36.698 9.554 -31.621 1.00 34.60 210 MET A N 1
ATOM 1375 C CA . MET A 1 184 ? -37.791 9.357 -30.685 1.00 35.53 210 MET A CA 1
ATOM 1376 C C . MET A 1 184 ? -38.527 8.017 -30.947 1.00 35.91 210 MET A C 1
ATOM 1377 O O . MET A 1 184 ? -38.829 7.270 -30.018 1.00 35.94 210 MET A O 1
ATOM 1382 N N . ILE A 1 185 ? -38.829 7.742 -32.207 1.00 35.63 211 ILE A N 1
ATOM 1383 C CA . ILE A 1 185 ? -39.524 6.514 -32.565 1.00 35.99 211 ILE A CA 1
ATOM 1384 C C . ILE A 1 185 ? -38.706 5.261 -32.268 1.00 36.22 211 ILE A C 1
ATOM 1385 O O . ILE A 1 185 ? -39.253 4.269 -31.794 1.00 37.29 211 ILE A O 1
ATOM 1390 N N . GLU A 1 186 ? -37.409 5.332 -32.494 1.00 35.05 212 GLU A N 1
ATOM 1391 C CA . GLU A 1 186 ? -36.512 4.232 -32.198 1.00 39.63 212 GLU A CA 1
ATOM 1392 C C . GLU A 1 186 ? -36.496 3.881 -30.696 1.00 37.01 212 GLU A C 1
ATOM 1393 O O . GLU A 1 186 ? -36.458 2.711 -30.335 1.00 35.06 212 GLU A O 1
ATOM 1399 N N . LEU A 1 187 ? -36.511 4.900 -29.836 1.00 35.18 213 LEU A N 1
ATOM 1400 C CA . LEU A 1 187 ? -36.538 4.684 -28.392 1.00 34.19 213 LEU A CA 1
ATOM 1401 C C . LEU A 1 187 ? -37.891 4.155 -27.950 1.00 33.30 213 LEU A C 1
ATOM 1402 O O . LEU A 1 187 ? -37.979 3.284 -27.091 1.00 33.76 213 LEU A O 1
ATOM 1407 N N . PHE A 1 188 ? -38.944 4.682 -28.539 1.00 31.77 214 PHE A N 1
ATOM 1408 C CA . PHE A 1 188 ? -40.295 4.245 -28.222 1.00 31.73 214 PHE A CA 1
ATOM 1409 C C . PHE A 1 188 ? -40.482 2.763 -28.611 1.00 33.26 214 PHE A C 1
ATOM 1410 O O . PHE A 1 188 ? -41.087 1.999 -27.880 1.00 32.56 214 PHE A O 1
ATOM 1418 N N . SER A 1 189 ? -39.954 2.384 -29.776 1.00 35.11 215 SER A N 1
ATOM 1419 C CA . SER A 1 189 ? -39.987 0.985 -30.256 1.00 36.60 215 SER A CA 1
ATOM 1420 C C . SER A 1 189 ? -39.161 0.044 -29.413 1.00 34.73 215 SER A C 1
ATOM 1421 O O . SER A 1 189 ? -39.555 -1.087 -29.180 1.00 32.48 215 SER A O 1
ATOM 1424 N N . GLU A 1 190 ? -37.999 0.499 -28.993 1.00 35.10 216 GLU A N 1
ATOM 1425 C CA . GLU A 1 190 ? -37.224 -0.247 -28.036 1.00 35.84 216 GLU A CA 1
ATOM 1426 C C . GLU A 1 190 ? -38.093 -0.571 -26.810 1.00 35.38 216 GLU A C 1
ATOM 1427 O O . GLU A 1 190 ? -38.111 -1.708 -26.371 1.00 35.78 216 GLU A O 1
ATOM 1430 N N . ASN A 1 191 ? -38.824 0.424 -26.292 1.00 34.04 217 ASN A N 1
ATOM 1431 C CA . ASN A 1 191 ? -39.692 0.236 -25.132 1.00 32.12 217 ASN A CA 1
ATOM 1432 C C . ASN A 1 191 ? -40.777 -0.795 -25.367 1.00 32.74 217 ASN A C 1
ATOM 1433 O O . ASN A 1 191 ? -41.115 -1.529 -24.465 1.00 33.34 217 ASN A O 1
ATOM 1438 N N . VAL A 1 192 ? -41.327 -0.857 -26.570 1.00 35.41 218 VAL A N 1
ATOM 1439 C CA . VAL A 1 192 ? -42.350 -1.889 -26.895 1.00 35.81 218 VAL A CA 1
ATOM 1440 C C . VAL A 1 192 ? -41.705 -3.300 -26.824 1.00 35.19 218 VAL A C 1
ATOM 1441 O O . VAL A 1 192 ? -42.302 -4.225 -26.325 1.00 35.16 218 VAL A O 1
ATOM 1445 N N . GLU A 1 193 ? -40.470 -3.413 -27.275 1.00 35.43 219 GLU A N 1
ATOM 1446 C CA . GLU A 1 193 ? -39.718 -4.638 -27.171 1.00 38.08 219 GLU A CA 1
ATOM 1447 C C . GLU A 1 193 ? -39.337 -4.989 -25.704 1.00 38.22 219 GLU A C 1
ATOM 1448 O O . GLU A 1 193 ? -39.565 -6.107 -25.259 1.00 39.72 219 GLU A O 1
ATOM 1454 N N . LEU A 1 194 ? -38.791 -4.020 -24.966 1.00 37.07 220 LEU A N 1
ATOM 1455 C CA . LEU A 1 194 ? -38.425 -4.204 -23.555 1.00 36.63 220 LEU A CA 1
ATOM 1456 C C . LEU A 1 194 ? -39.614 -4.566 -22.668 1.00 35.77 220 LEU A C 1
ATOM 1457 O O . LEU A 1 194 ? -39.453 -5.269 -21.692 1.00 38.76 220 LEU A O 1
ATOM 1462 N N . ALA A 1 195 ? -40.800 -4.089 -23.002 1.00 36.15 221 ALA A N 1
ATOM 1463 C CA . ALA A 1 195 ? -42.015 -4.425 -22.246 1.00 34.54 221 ALA A CA 1
ATOM 1464 C C . ALA A 1 195 ? -42.271 -5.952 -22.161 1.00 35.49 221 ALA A C 1
ATOM 1465 O O . ALA A 1 195 ? -42.949 -6.419 -21.254 1.00 33.73 221 ALA A O 1
ATOM 1467 N N . ALA A 1 196 ? -41.728 -6.704 -23.121 1.00 35.89 222 ALA A N 1
ATOM 1468 C CA . ALA A 1 196 ? -41.848 -8.161 -23.173 1.00 36.38 222 ALA A CA 1
ATOM 1469 C C . ALA A 1 196 ? -40.747 -8.921 -22.419 1.00 35.91 222 ALA A C 1
ATOM 1470 O O . ALA A 1 196 ? -40.846 -10.119 -22.276 1.00 36.52 222 ALA A O 1
ATOM 1472 N N . SER A 1 197 ? -39.692 -8.241 -21.973 1.00 34.35 223 SER A N 1
ATOM 1473 C CA . SER A 1 197 ? -38.536 -8.932 -21.381 1.00 34.07 223 SER A CA 1
ATOM 1474 C C . SER A 1 197 ? -38.854 -9.547 -19.993 1.00 34.82 223 SER A C 1
ATOM 1475 O O . SER A 1 197 ? -39.833 -9.174 -19.314 1.00 34.09 223 SER A O 1
ATOM 1478 N N . ALA A 1 198 ? -38.030 -10.515 -19.603 1.00 34.92 224 ALA A N 1
ATOM 1479 C CA . ALA A 1 198 ? -38.132 -11.132 -18.271 1.00 34.99 224 ALA A CA 1
ATOM 1480 C C . ALA A 1 198 ? -37.874 -10.063 -17.215 1.00 33.48 224 ALA A C 1
ATOM 1481 O O . ALA A 1 198 ? -38.521 -10.051 -16.174 1.00 34.06 224 ALA A O 1
ATOM 1483 N N . SER A 1 199 ? -36.937 -9.158 -17.510 1.00 34.25 225 SER A N 1
ATOM 1484 C CA . SER A 1 199 ? -36.590 -8.043 -16.614 1.00 33.88 225 SER A CA 1
ATOM 1485 C C . SER A 1 199 ? -37.829 -7.256 -16.174 1.00 34.88 225 SER A C 1
ATOM 1486 O O . SER A 1 199 ? -37.989 -6.957 -14.983 1.00 36.37 225 SER A O 1
ATOM 1489 N N . VAL A 1 200 ? -38.722 -6.971 -17.123 1.00 34.27 226 VAL A N 1
ATOM 1490 C CA . VAL A 1 200 ? -39.918 -6.168 -16.854 1.00 34.70 226 VAL A CA 1
ATOM 1491 C C . VAL A 1 200 ? -41.030 -7.004 -16.233 1.00 34.82 226 VAL A C 1
ATOM 1492 O O . VAL A 1 200 ? -41.767 -6.528 -15.385 1.00 32.77 226 VAL A O 1
ATOM 1496 N N . PHE A 1 201 ? -41.167 -8.254 -16.658 1.00 36.63 227 PHE A N 1
ATOM 1497 C CA . PHE A 1 201 ? -42.075 -9.171 -15.947 1.00 37.54 227 PHE A CA 1
ATOM 1498 C C . PHE A 1 201 ? -41.703 -9.267 -14.448 1.00 36.24 227 PHE A C 1
ATOM 1499 O O . PHE A 1 201 ? -42.594 -9.260 -13.581 1.00 34.61 227 PHE A O 1
ATOM 1507 N N . LEU A 1 202 ? -40.397 -9.347 -14.171 1.00 34.31 228 LEU A N 1
ATOM 1508 C CA . LEU A 1 202 ? -39.880 -9.342 -12.798 1.00 35.98 228 LEU A CA 1
ATOM 1509 C C . LEU A 1 202 ? -40.090 -7.985 -12.107 1.00 34.99 228 LEU A C 1
ATOM 1510 O O . LEU A 1 202 ? -40.482 -7.944 -10.950 1.00 35.06 228 LEU A O 1
ATOM 1515 N N . TYR A 1 203 ? -39.836 -6.878 -12.826 1.00 35.60 229 TYR A N 1
ATOM 1516 C CA . TYR A 1 203 ? -40.134 -5.533 -12.300 1.00 33.76 229 TYR A CA 1
ATOM 1517 C C . TYR A 1 203 ? -41.586 -5.389 -11.864 1.00 34.96 229 TYR A C 1
ATOM 1518 O O . TYR A 1 203 ? -41.845 -4.836 -10.825 1.00 37.08 229 TYR A O 1
ATOM 1527 N N . ASN A 1 204 ? -42.540 -5.841 -12.677 1.00 35.95 230 ASN A N 1
ATOM 1528 C CA . ASN A 1 204 ? -43.971 -5.721 -12.314 1.00 37.58 230 ASN A CA 1
ATOM 1529 C C . ASN A 1 204 ? -44.325 -6.580 -11.091 1.00 39.61 230 ASN A C 1
ATOM 1530 O O . ASN A 1 204 ? -45.207 -6.220 -10.306 1.00 39.73 230 ASN A O 1
ATOM 1535 N N . ALA A 1 205 ? -43.638 -7.722 -10.954 1.00 41.94 231 ALA A N 1
ATOM 1536 C CA . ALA A 1 205 ? -43.824 -8.629 -9.804 1.00 42.95 231 ALA A CA 1
ATOM 1537 C C . ALA A 1 205 ? -43.223 -7.995 -8.542 1.00 43.83 231 ALA A C 1
ATOM 1538 O O . ALA A 1 205 ? -43.882 -7.927 -7.487 1.00 42.83 231 ALA A O 1
ATOM 1540 N N . PHE A 1 206 ? -41.972 -7.529 -8.679 1.00 43.48 232 PHE A N 1
ATOM 1541 C CA . PHE A 1 206 ? -41.192 -6.993 -7.569 1.00 44.12 232 PHE A CA 1
ATOM 1542 C C . PHE A 1 206 ? -40.711 -5.564 -7.887 1.00 41.05 232 PHE A C 1
ATOM 1543 O O . PHE A 1 206 ? -39.556 -5.367 -8.218 1.00 39.16 232 PHE A O 1
ATOM 1551 N N . PRO A 1 207 ? -41.610 -4.560 -7.770 1.00 41.18 233 PRO A N 1
ATOM 1552 C CA . PRO A 1 207 ? -41.293 -3.193 -8.239 1.00 41.27 233 PRO A CA 1
ATOM 1553 C C . PRO A 1 207 ? -40.129 -2.516 -7.491 1.00 43.47 233 PRO A C 1
ATOM 1554 O O . PRO A 1 207 ? -39.558 -1.539 -7.989 1.00 43.03 233 PRO A O 1
ATOM 1558 N N . TRP A 1 208 ? -39.765 -3.057 -6.331 1.00 45.12 234 TRP A N 1
ATOM 1559 C CA . TRP A 1 208 ? -38.581 -2.605 -5.590 1.00 46.03 234 TRP A CA 1
ATOM 1560 C C . TRP A 1 208 ? -37.271 -2.796 -6.364 1.00 45.21 234 TRP A C 1
ATOM 1561 O O . TRP A 1 208 ? -36.250 -2.221 -5.996 1.00 44.19 234 TRP A O 1
ATOM 1572 N N . ILE A 1 209 ? -37.311 -3.612 -7.421 1.00 44.16 235 ILE A N 1
ATOM 1573 C CA . ILE A 1 209 ? -36.197 -3.787 -8.366 1.00 44.45 235 ILE A CA 1
ATOM 1574 C C . ILE A 1 209 ? -35.777 -2.463 -9.031 1.00 44.44 235 ILE A C 1
ATOM 1575 O O . ILE A 1 209 ? -34.658 -2.341 -9.505 1.00 43.73 235 ILE A O 1
ATOM 1580 N N . GLY A 1 210 ? -36.687 -1.485 -9.056 1.00 45.37 236 GLY A N 1
ATOM 1581 C CA . GLY A 1 210 ? -36.373 -0.112 -9.445 1.00 46.05 236 GLY A CA 1
ATOM 1582 C C . GLY A 1 210 ? -35.202 0.538 -8.703 1.00 47.01 236 GLY A C 1
ATOM 1583 O O . GLY A 1 210 ? -34.583 1.471 -9.223 1.00 46.87 236 GLY A O 1
ATOM 1584 N N . ILE A 1 211 ? -34.893 0.043 -7.502 1.00 47.71 237 ILE A N 1
ATOM 1585 C CA . ILE A 1 211 ? -33.697 0.477 -6.739 1.00 49.08 237 ILE A CA 1
ATOM 1586 C C . ILE A 1 211 ? -32.407 0.113 -7.479 1.00 48.52 237 ILE A C 1
ATOM 1587 O O . ILE A 1 211 ? -31.414 0.804 -7.334 1.00 49.00 237 ILE A O 1
ATOM 1592 N N . LEU A 1 212 ? -32.428 -0.966 -8.277 1.00 48.03 238 LEU A N 1
ATOM 1593 C CA . LEU A 1 212 ? -31.235 -1.399 -9.013 1.00 48.32 238 LEU A CA 1
ATOM 1594 C C . LEU A 1 212 ? -31.025 -0.510 -10.238 1.00 49.62 238 LEU A C 1
ATOM 1595 O O . LEU A 1 212 ? -31.955 -0.326 -11.034 1.00 50.38 238 LEU A O 1
ATOM 1600 N N . PRO A 1 213 ? -29.812 0.053 -10.391 1.00 50.54 239 PRO A N 1
ATOM 1601 C CA . PRO A 1 213 ? -29.503 1.011 -11.462 1.00 51.28 239 PRO A CA 1
ATOM 1602 C C . PRO A 1 213 ? -29.240 0.414 -12.863 1.00 52.01 239 PRO A C 1
ATOM 1603 O O . PRO A 1 213 ? -29.429 1.114 -13.863 1.00 50.61 239 PRO A O 1
ATOM 1607 N N . PHE A 1 214 ? -28.808 -0.847 -12.936 1.00 52.50 240 PHE A N 1
ATOM 1608 C CA . PHE A 1 214 ? -28.556 -1.503 -14.223 1.00 52.91 240 PHE A CA 1
ATOM 1609 C C . PHE A 1 214 ? -29.723 -2.417 -14.605 1.00 50.91 240 PHE A C 1
ATOM 1610 O O . PHE A 1 214 ? -30.403 -2.956 -13.745 1.00 51.39 240 PHE A O 1
ATOM 1618 N N . GLY A 1 215 ? -29.964 -2.575 -15.894 1.00 47.52 241 GLY A N 1
ATOM 1619 C CA . GLY A 1 215 ? -31.004 -3.476 -16.348 1.00 46.47 241 GLY A CA 1
ATOM 1620 C C . GLY A 1 215 ? -31.889 -2.866 -17.386 1.00 44.87 241 GLY A C 1
ATOM 1621 O O . GLY A 1 215 ? -31.805 -1.670 -17.668 1.00 45.65 241 GLY A O 1
ATOM 1622 N N . LYS A 1 216 ? -32.744 -3.699 -17.963 1.00 42.17 242 LYS A N 1
ATOM 1623 C CA . LYS A 1 216 ? -33.605 -3.281 -19.054 1.00 39.84 242 LYS A CA 1
ATOM 1624 C C . LYS A 1 216 ? -34.750 -2.399 -18.580 1.00 38.23 242 LYS A C 1
ATOM 1625 O O . LYS A 1 216 ? -35.293 -1.604 -19.343 1.00 38.32 242 LYS A O 1
ATOM 1631 N N . HIS A 1 217 ? -35.135 -2.561 -17.326 1.00 38.18 243 HIS A N 1
ATOM 1632 C CA . HIS A 1 217 ? -36.164 -1.718 -16.734 1.00 36.63 243 HIS A CA 1
ATOM 1633 C C . HIS A 1 217 ? -35.712 -0.224 -16.668 1.00 36.11 243 HIS A C 1
ATOM 1634 O O . HIS A 1 217 ? -36.500 0.642 -16.959 1.00 34.78 243 HIS A O 1
ATOM 1641 N N . GLN A 1 218 ? -34.444 0.039 -16.325 1.00 36.07 244 GLN A N 1
ATOM 1642 C CA . GLN A 1 218 ? -33.906 1.421 -16.278 1.00 37.58 244 GLN A CA 1
ATOM 1643 C C . GLN A 1 218 ? -33.709 1.982 -17.692 1.00 37.22 244 GLN A C 1
ATOM 1644 O O . GLN A 1 218 ? -33.918 3.173 -17.940 1.00 37.39 244 GLN A O 1
ATOM 1650 N N . GLN A 1 219 ? -33.311 1.124 -18.619 1.00 37.70 245 GLN A N 1
ATOM 1651 C CA . GLN A 1 219 ? -33.275 1.496 -20.039 1.00 38.40 245 GLN A CA 1
ATOM 1652 C C . GLN A 1 219 ? -34.674 1.936 -20.549 1.00 36.19 245 GLN A C 1
ATOM 1653 O O . GLN A 1 219 ? -34.789 2.906 -21.258 1.00 36.59 245 GLN A O 1
ATOM 1659 N N . LEU A 1 220 ? -35.716 1.225 -20.149 1.00 34.68 246 LEU A N 1
ATOM 1660 C CA . LEU A 1 220 ? -37.099 1.591 -20.487 1.00 33.56 246 LEU A CA 1
ATOM 1661 C C . LEU A 1 220 ? -37.551 2.906 -19.864 1.00 35.23 246 LEU A C 1
ATOM 1662 O O . LEU A 1 220 ? -38.253 3.678 -20.487 1.00 35.26 246 LEU A O 1
ATOM 1667 N N . PHE A 1 221 ? -37.193 3.137 -18.608 1.00 38.82 247 PHE A N 1
ATOM 1668 C CA . PHE A 1 221 ? -37.665 4.331 -17.893 1.00 38.28 247 PHE A CA 1
ATOM 1669 C C . PHE A 1 221 ? -36.983 5.575 -18.450 1.00 36.89 247 PHE A C 1
ATOM 1670 O O . PHE A 1 221 ? -37.623 6.619 -18.601 1.00 36.68 247 PHE A O 1
ATOM 1678 N N . ARG A 1 222 ? -35.685 5.443 -18.734 1.00 35.35 248 ARG A N 1
ATOM 1679 C CA . ARG A 1 222 ? -34.892 6.496 -19.340 1.00 36.96 248 ARG A CA 1
ATOM 1680 C C . ARG A 1 222 ? -35.408 6.849 -20.734 1.00 36.32 248 ARG A C 1
ATOM 1681 O O . ARG A 1 222 ? -35.562 8.022 -21.043 1.00 37.14 248 ARG A O 1
ATOM 1685 N N . ASN A 1 223 ? -35.654 5.830 -21.574 1.00 35.36 249 ASN A N 1
ATOM 1686 C CA . ASN A 1 223 ? -36.259 6.030 -22.902 1.00 33.01 249 ASN A CA 1
ATOM 1687 C C . ASN A 1 223 ? -37.602 6.745 -22.808 1.00 30.89 249 ASN A C 1
ATOM 1688 O O . ASN A 1 223 ? -37.920 7.607 -23.635 1.00 29.91 249 ASN A O 1
ATOM 1693 N N . ALA A 1 224 ? -38.423 6.342 -21.850 1.00 28.99 250 ALA A N 1
ATOM 1694 C CA . ALA A 1 224 ? -39.774 6.912 -21.738 1.00 30.81 250 ALA A CA 1
ATOM 1695 C C . ALA A 1 224 ? -39.727 8.391 -21.343 1.00 31.99 250 ALA A C 1
ATOM 1696 O O . ALA A 1 224 ? -40.638 9.152 -21.710 1.00 32.91 250 ALA A O 1
ATOM 1698 N N . ALA A 1 225 ? -38.692 8.797 -20.586 1.00 31.11 251 ALA A N 1
ATOM 1699 C CA . ALA A 1 225 ? -38.558 10.218 -20.197 1.00 32.83 251 ALA A CA 1
ATOM 1700 C C . ALA A 1 225 ? -38.159 11.031 -21.415 1.00 32.04 251 ALA A C 1
ATOM 1701 O O . ALA A 1 225 ? -38.755 12.053 -21.692 1.00 31.27 251 ALA A O 1
ATOM 1703 N N . VAL A 1 226 ? -37.157 10.549 -22.156 1.00 32.56 252 VAL A N 1
ATOM 1704 C CA . VAL A 1 226 ? -36.764 11.192 -23.410 1.00 32.40 252 VAL A CA 1
ATOM 1705 C C . VAL A 1 226 ? -37.960 11.355 -24.401 1.00 34.15 252 VAL A C 1
ATOM 1706 O O . VAL A 1 226 ? -38.193 12.457 -24.942 1.00 35.33 252 VAL A O 1
ATOM 1710 N N . VAL A 1 227 ? -38.711 10.270 -24.609 1.00 32.38 253 VAL A N 1
ATOM 1711 C CA . VAL A 1 227 ? -39.838 10.257 -25.526 1.00 29.67 253 VAL A CA 1
ATOM 1712 C C . VAL A 1 227 ? -40.937 11.240 -25.086 1.00 31.34 253 VAL A C 1
ATOM 1713 O O . VAL A 1 227 ? -41.500 11.991 -25.904 1.00 31.93 253 VAL A O 1
ATOM 1717 N N . TYR A 1 228 ? -41.258 11.213 -23.805 1.00 32.23 254 TYR A N 1
ATOM 1718 C CA . TYR A 1 228 ? -42.243 12.116 -23.230 1.00 32.55 254 TYR A CA 1
ATOM 1719 C C . TYR A 1 228 ? -41.925 13.594 -23.529 1.00 33.32 254 TYR A C 1
ATOM 1720 O O . TYR A 1 228 ? -42.806 14.347 -23.930 1.00 30.87 254 TYR A O 1
ATOM 1729 N N . ASP A 1 229 ? -40.681 14.001 -23.289 1.00 34.40 255 ASP A N 1
ATOM 1730 C CA . ASP A 1 229 ? -40.288 15.380 -23.504 1.00 36.47 255 ASP A CA 1
ATOM 1731 C C . ASP A 1 229 ? -40.422 15.735 -24.977 1.00 38.16 255 ASP A C 1
ATOM 1732 O O . ASP A 1 229 ? -41.067 16.732 -25.326 1.00 38.85 255 ASP A O 1
ATOM 1737 N N . PHE A 1 230 ? -39.825 14.912 -25.839 1.00 38.23 256 PHE A N 1
ATOM 1738 C CA . PHE A 1 230 ? -39.944 15.105 -27.290 1.00 37.63 256 PHE A CA 1
ATOM 1739 C C . PHE A 1 230 ? -41.383 15.256 -27.743 1.00 37.72 256 PHE A C 1
ATOM 1740 O O . PHE A 1 230 ? -41.700 16.170 -28.482 1.00 36.32 256 PHE A O 1
ATOM 1748 N N . LEU A 1 231 ? -42.253 14.349 -27.299 1.00 38.06 257 LEU A N 1
ATOM 1749 C CA . LEU A 1 231 ? -43.689 14.414 -27.656 1.00 37.51 257 LEU A CA 1
ATOM 1750 C C . LEU A 1 231 ? -44.385 15.703 -27.185 1.00 36.57 257 LEU A C 1
ATOM 1751 O O . LEU A 1 231 ? -45.244 16.230 -27.876 1.00 36.89 257 LEU A O 1
ATOM 1756 N N . SER A 1 232 ? -44.064 16.185 -25.992 1.00 36.61 258 SER A N 1
ATOM 1757 C CA . SER A 1 232 ? -44.677 17.415 -25.517 1.00 37.56 258 SER A CA 1
ATOM 1758 C C . SER A 1 232 ? -44.215 18.612 -26.351 1.00 37.59 258 SER A C 1
ATOM 1759 O O . SER A 1 232 ? -44.955 19.540 -26.512 1.00 35.90 258 SER A O 1
ATOM 1762 N N . ARG A 1 233 ? -42.993 18.562 -26.876 1.00 40.04 259 ARG A N 1
ATOM 1763 C CA . ARG A 1 233 ? -42.466 19.622 -27.722 1.00 44.06 259 ARG A CA 1
ATOM 1764 C C . ARG A 1 233 ? -43.040 19.625 -29.138 1.00 45.16 259 ARG A C 1
ATOM 1765 O O . ARG A 1 233 ? -43.221 20.685 -29.716 1.00 46.43 259 ARG A O 1
ATOM 1773 N N . LEU A 1 234 ? -43.299 18.439 -29.693 1.00 45.43 260 LEU A N 1
ATOM 1774 C CA . LEU A 1 234 ? -44.048 18.302 -30.934 1.00 44.64 260 LEU A CA 1
ATOM 1775 C C . LEU A 1 234 ? -45.458 18.839 -30.770 1.00 42.44 260 LEU A C 1
ATOM 1776 O O . LEU A 1 234 ? -45.955 19.522 -31.645 1.00 40.87 260 LEU A O 1
ATOM 1781 N N . ILE A 1 235 ? -46.099 18.506 -29.653 1.00 42.13 261 ILE A N 1
ATOM 1782 C CA . ILE A 1 235 ? -47.488 18.929 -29.390 1.00 41.85 261 ILE A CA 1
ATOM 1783 C C . ILE A 1 235 ? -47.589 20.461 -29.226 1.00 43.93 261 ILE A C 1
ATOM 1784 O O . ILE A 1 235 ? -48.521 21.060 -29.741 1.00 44.52 261 ILE A O 1
ATOM 1789 N N . GLU A 1 236 ? -46.628 21.078 -28.519 1.00 46.04 262 GLU A N 1
ATOM 1790 C CA . GLU A 1 236 ? -46.543 22.560 -28.409 1.00 48.26 262 GLU A CA 1
ATOM 1791 C C . GLU A 1 236 ? -46.431 23.230 -29.771 1.00 47.23 262 GLU A C 1
ATOM 1792 O O . GLU A 1 236 ? -47.202 24.135 -30.087 1.00 46.68 262 GLU A O 1
ATOM 1798 N N . LYS A 1 237 ? -45.477 22.781 -30.572 1.00 47.19 263 LYS A N 1
ATOM 1799 C CA . LYS A 1 237 ? -45.300 23.306 -31.935 1.00 48.92 263 LYS A CA 1
ATOM 1800 C C . LYS A 1 237 ? -46.547 23.133 -32.823 1.00 50.35 263 LYS A C 1
ATOM 1801 O O . LYS A 1 237 ? -46.895 24.041 -33.600 1.00 51.90 263 LYS A O 1
ATOM 1807 N N . ALA A 1 238 ? -47.226 21.986 -32.698 1.00 49.05 264 ALA A N 1
ATOM 1808 C CA . ALA A 1 238 ? -48.426 21.714 -33.497 1.00 48.63 264 ALA A CA 1
ATOM 1809 C C . ALA A 1 238 ? -49.618 22.575 -33.060 1.00 49.51 264 ALA A C 1
ATOM 1810 O O . ALA A 1 238 ? -50.610 22.681 -33.786 1.00 49.02 264 ALA A O 1
ATOM 1812 N N . SER A 1 239 ? -49.527 23.172 -31.876 1.00 50.13 265 SER A N 1
ATOM 1813 C CA . SER A 1 239 ? -50.598 24.005 -31.353 1.00 52.36 265 SER A CA 1
ATOM 1814 C C . SER A 1 239 ? -50.363 25.531 -31.533 1.00 53.12 265 SER A C 1
ATOM 1815 O O . SER A 1 239 ? -51.280 26.325 -31.286 1.00 51.52 265 SER A O 1
ATOM 1818 N N . VAL A 1 240 ? -49.149 25.918 -31.960 1.00 55.10 266 VAL A N 1
ATOM 1819 C CA . VAL A 1 240 ? -48.767 27.336 -32.146 1.00 57.13 266 VAL A CA 1
ATOM 1820 C C . VAL A 1 240 ? -49.860 28.183 -32.878 1.00 59.12 266 VAL A C 1
ATOM 1821 O O . VAL A 1 240 ? -50.421 29.134 -32.296 1.00 59.77 266 VAL A O 1
ATOM 1825 N N . ASN A 1 241 ? -50.175 27.830 -34.123 1.00 59.51 267 ASN A N 1
ATOM 1826 C CA . ASN A 1 241 ? -51.157 28.608 -34.912 1.00 60.16 267 ASN A CA 1
ATOM 1827 C C . ASN A 1 241 ? -52.604 28.124 -34.757 1.00 58.30 267 ASN A C 1
ATOM 1828 O O . ASN A 1 241 ? -53.405 28.247 -35.689 1.00 59.24 267 ASN A O 1
ATOM 1833 N N . ARG A 1 242 ? -52.946 27.601 -33.578 1.00 55.12 268 ARG A N 1
ATOM 1834 C CA . ARG A 1 242 ? -54.272 27.044 -33.359 1.00 52.90 268 ARG A CA 1
ATOM 1835 C C . ARG A 1 242 ? -55.354 28.117 -33.446 1.00 53.88 268 ARG A C 1
ATOM 1836 O O . ARG A 1 242 ? -55.154 29.231 -32.981 1.00 54.75 268 ARG A O 1
ATOM 1844 N N . LYS A 1 243 ? -56.501 27.742 -34.014 1.00 54.86 269 LYS A N 1
ATOM 1845 C CA . LYS A 1 243 ? -57.695 28.570 -34.055 1.00 55.25 269 LYS A CA 1
ATOM 1846 C C . LYS A 1 243 ? -58.825 27.864 -33.301 1.00 55.92 269 LYS A C 1
ATOM 1847 O O . LYS A 1 243 ? -59.432 26.932 -33.828 1.00 56.40 269 LYS A O 1
ATOM 1850 N N . PRO A 1 244 ? -59.106 28.296 -32.057 1.00 55.90 270 PRO A N 1
ATOM 1851 C CA . PRO A 1 244 ? -60.166 27.705 -31.243 1.00 55.85 270 PRO A CA 1
ATOM 1852 C C . PRO A 1 244 ? -61.461 27.356 -31.987 1.00 55.75 270 PRO A C 1
ATOM 1853 O O . PRO A 1 244 ? -61.948 28.137 -32.788 1.00 56.29 270 PRO A O 1
ATOM 1857 N N . GLN A 1 245 ? -61.976 26.157 -31.703 1.00 55.49 271 GLN A N 1
ATOM 1858 C CA . GLN A 1 245 ? -63.185 25.585 -32.323 1.00 54.76 271 GLN A CA 1
ATOM 1859 C C . GLN A 1 245 ? -63.073 25.348 -33.845 1.00 53.85 271 GLN A C 1
ATOM 1860 O O . GLN A 1 245 ? -64.037 24.899 -34.459 1.00 54.02 271 GLN A O 1
ATOM 1863 N N . LEU A 1 246 ? -61.897 25.627 -34.431 1.00 52.83 272 LEU A N 1
ATOM 1864 C CA . LEU A 1 246 ? -61.612 25.331 -35.848 1.00 52.53 272 LEU A CA 1
ATOM 1865 C C . LEU A 1 246 ? -60.308 24.499 -35.964 1.00 50.24 272 LEU A C 1
ATOM 1866 O O . LEU A 1 246 ? -59.298 24.964 -36.530 1.00 47.76 272 LEU A O 1
ATOM 1871 N N . PRO A 1 247 ? -60.338 23.241 -35.462 1.00 48.59 273 PRO A N 1
ATOM 1872 C CA . PRO A 1 247 ? -59.130 22.393 -35.390 1.00 47.67 273 PRO A CA 1
ATOM 1873 C C . PRO A 1 247 ? -58.633 21.912 -36.752 1.00 46.32 273 PRO A C 1
ATOM 1874 O O . PRO A 1 247 ? -59.434 21.631 -37.636 1.00 43.28 273 PRO A O 1
ATOM 1878 N N . GLN A 1 248 ? -57.317 21.820 -36.906 1.00 46.27 274 GLN A N 1
ATOM 1879 C CA . GLN A 1 248 ? -56.718 21.294 -38.124 1.00 47.77 274 GLN A CA 1
ATOM 1880 C C . GLN A 1 248 ? -56.264 19.837 -37.961 1.00 46.73 274 GLN A C 1
ATOM 1881 O O . GLN A 1 248 ? -55.903 19.183 -38.950 1.00 46.63 274 GLN A O 1
ATOM 1887 N N . HIS A 1 249 ? -56.266 19.340 -36.722 1.00 43.41 275 HIS A N 1
ATOM 1888 C CA . HIS A 1 249 ? -55.722 18.010 -36.422 1.00 40.55 275 HIS A CA 1
ATOM 1889 C C . HIS A 1 249 ? -56.117 17.542 -35.010 1.00 38.83 275 HIS A C 1
ATOM 1890 O O . HIS A 1 249 ? -56.869 18.225 -34.328 1.00 39.40 275 HIS A O 1
ATOM 1897 N N . PHE A 1 250 ? -55.659 16.356 -34.606 1.00 36.59 276 PHE A N 1
ATOM 1898 C CA . PHE A 1 250 ? -56.078 15.755 -33.342 1.00 33.85 276 PHE A CA 1
ATOM 1899 C C . PHE A 1 250 ? -55.632 16.608 -32.162 1.00 32.39 276 PHE A C 1
ATOM 1900 O O . PHE A 1 250 ? -56.361 16.736 -31.208 1.00 33.58 276 PHE A O 1
ATOM 1908 N N . VAL A 1 251 ? -54.438 17.188 -32.237 1.00 31.53 277 VAL A N 1
ATOM 1909 C CA . VAL A 1 251 ? -53.963 18.052 -31.166 1.00 32.21 277 VAL A CA 1
ATOM 1910 C C . VAL A 1 251 ? -54.894 19.270 -30.949 1.00 33.66 277 VAL A C 1
ATOM 1911 O O . VAL A 1 251 ? -55.304 19.524 -29.805 1.00 33.65 277 VAL A O 1
ATOM 1915 N N . ASP A 1 252 ? -55.244 19.986 -32.034 1.00 34.43 278 ASP A N 1
ATOM 1916 C CA . ASP A 1 252 ? -56.168 21.145 -31.964 1.00 34.96 278 ASP A CA 1
ATOM 1917 C C . ASP A 1 252 ? -57.504 20.699 -31.424 1.00 35.56 278 ASP A C 1
ATOM 1918 O O . ASP A 1 252 ? -58.127 21.400 -30.620 1.00 37.41 278 ASP A O 1
ATOM 1923 N N . ALA A 1 253 ? -57.961 19.534 -31.881 1.00 35.05 279 ALA A N 1
ATOM 1924 C CA . ALA A 1 253 ? -59.230 18.990 -31.433 1.00 34.90 279 ALA A CA 1
ATOM 1925 C C . ALA A 1 253 ? -59.176 18.626 -29.962 1.00 35.13 279 ALA A C 1
ATOM 1926 O O . ALA A 1 253 ? -60.145 18.795 -29.248 1.00 35.69 279 ALA A O 1
ATOM 1928 N N . TYR A 1 254 ? -58.033 18.134 -29.497 1.00 36.83 280 TYR A N 1
ATOM 1929 C CA . TYR A 1 254 ? -57.879 17.812 -28.075 1.00 37.51 280 TYR A CA 1
ATOM 1930 C C . TYR A 1 254 ? -57.951 19.102 -27.229 1.00 37.98 280 TYR A C 1
ATOM 1931 O O . TYR A 1 254 ? -58.621 19.144 -26.189 1.00 34.99 280 TYR A O 1
ATOM 1940 N N . LEU A 1 255 ? -57.228 20.128 -27.677 1.00 38.91 281 LEU A N 1
ATOM 1941 C CA . LEU A 1 255 ? -57.234 21.413 -27.016 1.00 40.82 281 LEU A CA 1
ATOM 1942 C C . LEU A 1 255 ? -58.646 22.048 -26.979 1.00 43.34 281 LEU A C 1
ATOM 1943 O O . LEU A 1 255 ? -59.009 22.663 -25.979 1.00 43.77 281 LEU A O 1
ATOM 1948 N N . ASP A 1 256 ? -59.431 21.887 -28.047 1.00 45.74 282 ASP A N 1
ATOM 1949 C CA . ASP A 1 256 ? -60.832 22.317 -28.034 1.00 48.34 282 ASP A CA 1
ATOM 1950 C C . ASP A 1 256 ? -61.577 21.646 -26.903 1.00 50.21 282 ASP A C 1
ATOM 1951 O O . ASP A 1 256 ? -62.385 22.270 -26.238 1.00 51.58 282 ASP A O 1
ATOM 1956 N N . GLU A 1 257 ? -61.332 20.349 -26.724 1.00 52.34 283 GLU A N 1
ATOM 1957 C CA . GLU A 1 257 ? -62.002 19.557 -25.683 1.00 52.71 283 GLU A CA 1
ATOM 1958 C C . GLU A 1 257 ? -61.683 20.059 -24.284 1.00 52.07 283 GLU A C 1
ATOM 1959 O O . GLU A 1 257 ? -62.570 20.121 -23.432 1.00 52.65 283 GLU A O 1
ATOM 1965 N N . MET A 1 258 ? -60.413 20.381 -24.056 1.00 51.23 284 MET A N 1
ATOM 1966 C CA . MET A 1 258 ? -59.952 20.914 -22.786 1.00 52.10 284 MET A CA 1
ATOM 1967 C C . MET A 1 258 ? -60.610 22.263 -22.494 1.00 54.74 284 MET A C 1
ATOM 1968 O O . MET A 1 258 ? -60.962 22.545 -21.346 1.00 55.57 284 MET A O 1
ATOM 1973 N N . ASP A 1 259 ? -60.780 23.086 -23.534 1.00 56.85 285 ASP A N 1
ATOM 1974 C CA . ASP A 1 259 ? -61.469 24.376 -23.393 1.00 58.73 285 ASP A CA 1
ATOM 1975 C C . ASP A 1 259 ? -62.943 24.194 -23.032 1.00 60.84 285 ASP A C 1
ATOM 1976 O O . ASP A 1 259 ? -63.447 24.873 -22.152 1.00 62.77 285 ASP A O 1
ATOM 1981 N N . GLN A 1 260 ? -63.627 23.266 -23.689 1.00 63.28 286 GLN A N 1
ATOM 1982 C CA . GLN A 1 260 ? -65.049 23.026 -23.399 1.00 65.02 286 GLN A CA 1
ATOM 1983 C C . GLN A 1 260 ? -65.283 22.418 -22.030 1.00 66.22 286 GLN A C 1
ATOM 1984 O O . GLN A 1 260 ? -66.367 22.557 -21.483 1.00 67.50 286 GLN A O 1
ATOM 1990 N N . GLY A 1 261 ? -64.279 21.738 -21.483 1.00 67.95 287 GLY A N 1
ATOM 1991 C CA . GLY A 1 261 ? -64.393 21.128 -20.155 1.00 69.56 287 GLY A CA 1
ATOM 1992 C C . GLY A 1 261 ? -63.694 21.904 -19.048 1.00 71.61 287 GLY A C 1
ATOM 1993 O O . GLY A 1 261 ? -63.516 21.373 -17.949 1.00 71.57 287 GLY A O 1
ATOM 1994 N N . LYS A 1 262 ? -63.303 23.159 -19.329 1.00 73.84 288 LYS A N 1
ATOM 1995 C CA . LYS A 1 262 ? -62.578 24.008 -18.349 1.00 75.54 288 LYS A CA 1
ATOM 1996 C C . LYS A 1 262 ? -63.277 24.094 -16.992 1.00 76.04 288 LYS A C 1
ATOM 1997 O O . LYS A 1 262 ? -62.614 24.085 -15.957 1.00 75.78 288 LYS A O 1
ATOM 2003 N N . ASN A 1 263 ? -64.609 24.177 -17.008 1.00 76.36 289 ASN A N 1
ATOM 2004 C CA . ASN A 1 263 ? -65.396 24.302 -15.776 1.00 76.89 289 ASN A CA 1
ATOM 2005 C C . ASN A 1 263 ? -65.956 22.979 -15.241 1.00 76.95 289 ASN A C 1
ATOM 2006 O O . ASN A 1 263 ? -66.535 22.954 -14.152 1.00 76.92 289 ASN A O 1
ATOM 2011 N N . ASP A 1 264 ? -65.799 21.892 -16.003 1.00 76.79 290 ASP A N 1
ATOM 2012 C CA . ASP A 1 264 ? -66.102 20.547 -15.495 1.00 76.37 290 ASP A CA 1
ATOM 2013 C C . ASP A 1 264 ? -64.860 19.999 -14.784 1.00 75.84 290 ASP A C 1
ATOM 2014 O O . ASP A 1 264 ? -63.827 19.788 -15.419 1.00 75.05 290 ASP A O 1
ATOM 2019 N N . PRO A 1 265 ? -64.954 19.769 -13.459 1.00 76.08 291 PRO A N 1
ATOM 2020 C CA . PRO A 1 265 ? -63.758 19.322 -12.748 1.00 75.46 291 PRO A CA 1
ATOM 2021 C C . PRO A 1 265 ? -63.440 17.844 -13.004 1.00 73.56 291 PRO A C 1
ATOM 2022 O O . PRO A 1 265 ? -62.280 17.447 -12.917 1.00 73.21 291 PRO A O 1
ATOM 2026 N N . SER A 1 266 ? -64.468 17.053 -13.326 1.00 70.98 292 SER A N 1
ATOM 2027 C CA . SER A 1 266 ? -64.293 15.635 -13.638 1.00 69.14 292 SER A CA 1
ATOM 2028 C C . SER A 1 266 ? -63.928 15.379 -15.120 1.00 67.19 292 SER A C 1
ATOM 2029 O O . SER A 1 266 ? -63.773 14.224 -15.530 1.00 67.12 292 SER A O 1
ATOM 2032 N N . SER A 1 267 ? -63.802 16.452 -15.913 1.00 64.45 293 SER A N 1
ATOM 2033 C CA . SER A 1 267 ? -63.261 16.368 -17.281 1.00 61.26 293 SER A CA 1
ATOM 2034 C C . SER A 1 267 ? -61.915 15.643 -17.249 1.00 58.04 293 SER A C 1
ATOM 2035 O O . SER A 1 267 ? -61.064 15.925 -16.410 1.00 57.40 293 SER A O 1
ATOM 2038 N N . THR A 1 268 ? -61.739 14.699 -18.167 1.00 54.80 294 THR A N 1
ATOM 2039 C CA . THR A 1 268 ? -60.575 13.809 -18.168 1.00 51.39 294 THR A CA 1
ATOM 2040 C C . THR A 1 268 ? -59.437 14.323 -19.075 1.00 48.65 294 THR A C 1
ATOM 2041 O O . THR A 1 268 ? -58.296 13.872 -18.966 1.00 48.12 294 THR A O 1
ATOM 2045 N N . PHE A 1 269 ? -59.746 15.287 -19.948 1.00 46.29 295 PHE A N 1
ATOM 2046 C CA . PHE A 1 269 ? -58.756 15.829 -20.883 1.00 44.29 295 PHE A CA 1
ATOM 2047 C C . PHE A 1 269 ? -57.731 16.664 -20.134 1.00 43.48 295 PHE A C 1
ATOM 2048 O O . PHE A 1 269 ? -58.082 17.474 -19.297 1.00 43.11 295 PHE A O 1
ATOM 2056 N N . SER A 1 270 ? -56.463 16.456 -20.444 1.00 42.11 296 SER A N 1
ATOM 2057 C CA . SER A 1 270 ? -55.394 17.074 -19.715 1.00 42.52 296 SER A CA 1
ATOM 2058 C C . SER A 1 270 ? -54.158 17.121 -20.600 1.00 42.94 296 SER A C 1
ATOM 2059 O O . SER A 1 270 ? -54.077 16.408 -21.578 1.00 41.75 296 SER A O 1
ATOM 2062 N N . LYS A 1 271 ? -53.214 17.983 -20.256 1.00 42.93 297 LYS A N 1
ATOM 2063 C CA . LYS A 1 271 ? -51.944 18.074 -20.971 1.00 43.35 297 LYS A CA 1
ATOM 2064 C C . LYS A 1 271 ? -51.178 16.728 -20.957 1.00 43.32 297 LYS A C 1
ATOM 2065 O O . LYS A 1 271 ? -50.581 16.339 -21.967 1.00 42.72 297 LYS A O 1
ATOM 2068 N N . GLU A 1 272 ? -51.198 16.044 -19.806 1.00 42.50 298 GLU A N 1
ATOM 2069 C CA . GLU A 1 272 ? -50.588 14.719 -19.649 1.00 42.92 298 GLU A CA 1
ATOM 2070 C C . GLU A 1 272 ? -51.231 13.693 -20.585 1.00 36.87 298 GLU A C 1
ATOM 2071 O O . GLU A 1 272 ? -50.558 12.977 -21.287 1.00 35.77 298 GLU A O 1
ATOM 2077 N N . ASN A 1 273 ? -52.540 13.655 -20.555 1.00 32.74 299 ASN A N 1
ATOM 2078 C CA . ASN A 1 273 ? -53.321 12.709 -21.283 1.00 33.28 299 ASN A CA 1
ATOM 2079 C C . ASN A 1 273 ? -53.284 12.944 -22.780 1.00 34.65 299 ASN A C 1
ATOM 2080 O O . ASN A 1 273 ? -53.501 12.019 -23.541 1.00 34.58 299 ASN A O 1
ATOM 2085 N N . LEU A 1 274 ? -53.019 14.197 -23.189 1.00 35.25 300 LEU A N 1
ATOM 2086 C CA . LEU A 1 274 ? -52.713 14.532 -24.575 1.00 33.67 300 LEU A CA 1
ATOM 2087 C C . LEU A 1 274 ? -51.378 13.938 -24.998 1.00 32.78 300 LEU A C 1
ATOM 2088 O O . LEU A 1 274 ? -51.256 13.390 -26.089 1.00 32.23 300 LEU A O 1
ATOM 2093 N N . ILE A 1 275 ? -50.371 14.052 -24.152 1.00 33.61 301 ILE A N 1
ATOM 2094 C CA . ILE A 1 275 ? -49.025 13.458 -24.470 1.00 34.17 301 ILE A CA 1
ATOM 2095 C C . ILE A 1 275 ? -49.121 11.926 -24.543 1.00 33.44 301 ILE A C 1
ATOM 2096 O O . ILE A 1 275 ? -48.632 11.336 -25.469 1.00 33.84 301 ILE A O 1
ATOM 2101 N N . PHE A 1 276 ? -49.791 11.314 -23.565 1.00 33.88 302 PHE A N 1
ATOM 2102 C CA . PHE A 1 276 ? -49.947 9.866 -23.524 1.00 33.36 302 PHE A CA 1
ATOM 2103 C C . PHE A 1 276 ? -50.741 9.346 -24.733 1.00 33.25 302 PHE A C 1
ATOM 2104 O O . PHE A 1 276 ? -50.284 8.451 -25.433 1.00 32.42 302 PHE A O 1
ATOM 2112 N N . SER A 1 277 ? -51.914 9.921 -24.977 1.00 34.54 303 SER A N 1
ATOM 2113 C CA . SER A 1 277 ? -52.779 9.471 -26.070 1.00 34.50 303 SER A CA 1
ATOM 2114 C C . SER A 1 277 ? -52.125 9.659 -27.465 1.00 34.74 303 SER A C 1
ATOM 2115 O O . SER A 1 277 ? -52.233 8.781 -28.328 1.00 34.74 303 SER A O 1
ATOM 2118 N N . VAL A 1 278 ? -51.415 10.776 -27.660 1.00 32.46 304 VAL A N 1
ATOM 2119 C CA . VAL A 1 278 ? -50.634 11.010 -28.884 1.00 30.31 304 VAL A CA 1
ATOM 2120 C C . VAL A 1 278 ? -49.514 9.981 -29.051 1.00 32.03 304 VAL A C 1
ATOM 2121 O O . VAL A 1 278 ? -49.377 9.366 -30.123 1.00 31.39 304 VAL A O 1
ATOM 2125 N N . GLY A 1 279 ? -48.689 9.816 -28.015 1.00 32.14 305 GLY A N 1
ATOM 2126 C CA . GLY A 1 279 ? -47.629 8.813 -28.029 1.00 32.77 305 GLY A CA 1
ATOM 2127 C C . GLY A 1 279 ? -48.159 7.418 -28.374 1.00 33.17 305 GLY A C 1
ATOM 2128 O O . GLY A 1 279 ? -47.543 6.689 -29.152 1.00 33.52 305 GLY A O 1
ATOM 2129 N N . GLU A 1 280 ? -49.318 7.086 -27.825 1.00 32.16 306 GLU A N 1
ATOM 2130 C CA . GLU A 1 280 ? -49.948 5.777 -28.015 1.00 34.53 306 GLU A CA 1
ATOM 2131 C C . GLU A 1 280 ? -50.426 5.595 -29.454 1.00 34.74 306 GLU A C 1
ATOM 2132 O O . GLU A 1 280 ? -50.107 4.593 -30.091 1.00 36.38 306 GLU A O 1
ATOM 2138 N N . LEU A 1 281 ? -51.162 6.576 -29.966 1.00 34.77 307 LEU A N 1
ATOM 2139 C CA . LEU A 1 281 ? -51.560 6.606 -31.368 1.00 32.42 307 LEU A CA 1
ATOM 2140 C C . LEU A 1 281 ? -50.359 6.513 -32.337 1.00 32.76 307 LEU A C 1
ATOM 2141 O O . LEU A 1 281 ? -50.423 5.814 -33.329 1.00 35.93 307 LEU A O 1
ATOM 2146 N N . ILE A 1 282 ? -49.271 7.187 -32.028 1.00 31.45 308 ILE A N 1
ATOM 2147 C CA . ILE A 1 282 ? -48.065 7.132 -32.857 1.00 32.59 308 ILE A CA 1
ATOM 2148 C C . ILE A 1 282 ? -47.385 5.752 -32.841 1.00 33.02 308 ILE A C 1
ATOM 2149 O O . ILE A 1 282 ? -47.106 5.198 -33.887 1.00 34.84 308 ILE A O 1
ATOM 2154 N N . ILE A 1 283 ? -47.107 5.208 -31.661 1.00 34.34 309 ILE A N 1
ATOM 2155 C CA . ILE A 1 283 ? -46.414 3.925 -31.582 1.00 35.17 309 ILE A CA 1
ATOM 2156 C C . ILE A 1 283 ? -47.309 2.740 -32.007 1.00 36.34 309 ILE A C 1
ATOM 2157 O O . ILE A 1 283 ? -46.809 1.813 -32.617 1.00 37.14 309 ILE A O 1
ATOM 2162 N N . ALA A 1 284 ? -48.611 2.787 -31.700 1.00 36.37 310 ALA A N 1
ATOM 2163 C CA . ALA A 1 284 ? -49.530 1.708 -32.100 1.00 38.21 310 ALA A CA 1
ATOM 2164 C C . ALA A 1 284 ? -49.469 1.522 -33.587 1.00 42.10 310 ALA A C 1
ATOM 2165 O O . ALA A 1 284 ? -49.368 0.401 -34.063 1.00 45.66 310 ALA A O 1
ATOM 2167 N N . GLY A 1 285 ? -49.502 2.624 -34.325 1.00 43.32 311 GLY A N 1
ATOM 2168 C CA . GLY A 1 285 ? -49.566 2.555 -35.769 1.00 44.41 311 GLY A CA 1
ATOM 2169 C C . GLY A 1 285 ? -48.249 2.241 -36.413 1.00 44.89 311 GLY A C 1
ATOM 2170 O O . GLY A 1 285 ? -48.156 1.355 -37.291 1.00 47.28 311 GLY A O 1
ATOM 2171 N N . THR A 1 286 ? -47.226 2.959 -35.982 1.00 42.27 312 THR A N 1
ATOM 2172 C CA . THR A 1 286 ? -45.909 2.801 -36.526 1.00 41.59 312 THR A CA 1
ATOM 2173 C C . THR A 1 286 ? -45.319 1.399 -36.303 1.00 40.95 312 THR A C 1
ATOM 2174 O O . THR A 1 286 ? -44.839 0.802 -37.243 1.00 43.68 312 THR A O 1
ATOM 2178 N N . GLU A 1 287 ? -45.348 0.901 -35.070 1.00 40.21 313 GLU A N 1
ATOM 2179 C CA . GLU A 1 287 ? -44.842 -0.445 -34.758 1.00 40.74 313 GLU A CA 1
ATOM 2180 C C . GLU A 1 287 ? -45.545 -1.532 -35.544 1.00 37.75 313 GLU A C 1
ATOM 2181 O O . GLU A 1 287 ? -44.904 -2.342 -36.159 1.00 37.32 313 GLU A O 1
ATOM 2187 N N . THR A 1 288 ? -46.870 -1.536 -35.507 1.00 35.19 314 THR A N 1
ATOM 2188 C CA . THR A 1 288 ? -47.632 -2.626 -36.054 1.00 33.15 314 THR A CA 1
ATOM 2189 C C . THR A 1 288 ? -47.613 -2.663 -37.599 1.00 33.43 314 THR A C 1
ATOM 2190 O O . THR A 1 288 ? -47.126 -3.640 -38.202 1.00 35.16 314 THR A O 1
ATOM 2194 N N . THR A 1 289 ? -48.090 -1.600 -38.244 1.00 33.58 315 THR A N 1
ATOM 2195 C CA . THR A 1 289 ? -48.140 -1.553 -39.719 1.00 31.40 315 THR A CA 1
ATOM 2196 C C . THR A 1 289 ? -46.766 -1.745 -40.347 1.00 29.13 315 THR A C 1
ATOM 2197 O O . THR A 1 289 ? -46.623 -2.457 -41.349 1.00 28.44 315 THR A O 1
ATOM 2201 N N . THR A 1 290 ? -45.757 -1.107 -39.778 1.00 28.58 316 THR A N 1
ATOM 2202 C CA . THR A 1 290 ? -44.391 -1.311 -40.241 1.00 28.90 316 THR A CA 1
ATOM 2203 C C . THR A 1 290 ? -44.061 -2.806 -40.281 1.00 30.28 316 THR A C 1
ATOM 2204 O O . THR A 1 290 ? -43.587 -3.309 -41.278 1.00 31.89 316 THR A O 1
ATOM 2208 N N . ASN A 1 291 ? -44.365 -3.511 -39.204 1.00 33.41 317 ASN A N 1
ATOM 2209 C CA . ASN A 1 291 ? -43.964 -4.908 -39.061 1.00 35.13 317 ASN A CA 1
ATOM 2210 C C . ASN A 1 291 ? -44.741 -5.828 -39.990 1.00 32.71 317 ASN A C 1
ATOM 2211 O O . ASN A 1 291 ? -44.191 -6.784 -40.511 1.00 33.19 317 ASN A O 1
ATOM 2216 N N . VAL A 1 292 ? -46.001 -5.500 -40.237 1.00 31.04 318 VAL A N 1
ATOM 2217 C CA . VAL A 1 292 ? -46.793 -6.226 -41.216 1.00 30.42 318 VAL A CA 1
ATOM 2218 C C . VAL A 1 292 ? -46.191 -6.160 -42.606 1.00 32.96 318 VAL A C 1
ATOM 2219 O O . VAL A 1 292 ? -46.099 -7.181 -43.293 1.00 33.88 318 VAL A O 1
ATOM 2223 N N . LEU A 1 293 ? -45.768 -4.958 -43.011 1.00 34.36 319 LEU A N 1
ATOM 2224 C CA . LEU A 1 293 ? -45.101 -4.767 -44.303 1.00 34.25 319 LEU A CA 1
ATOM 2225 C C . LEU A 1 293 ? -43.746 -5.429 -44.355 1.00 33.97 319 LEU A C 1
ATOM 2226 O O . LEU A 1 293 ? -43.346 -5.957 -45.400 1.00 34.74 319 LEU A O 1
ATOM 2231 N N . ARG A 1 294 ? -43.016 -5.396 -43.248 1.00 35.23 320 ARG A N 1
ATOM 2232 C CA . ARG A 1 294 ? -41.678 -6.019 -43.199 1.00 34.37 320 ARG A CA 1
ATOM 2233 C C . ARG A 1 294 ? -41.766 -7.554 -43.321 1.00 33.98 320 ARG A C 1
ATOM 2234 O O . ARG A 1 294 ? -40.942 -8.184 -43.967 1.00 32.78 320 ARG A O 1
ATOM 2242 N N . TRP A 1 295 ? -42.784 -8.135 -42.694 1.00 34.58 321 TRP A N 1
ATOM 2243 C CA . TRP A 1 295 ? -43.066 -9.561 -42.828 1.00 33.85 321 TRP A CA 1
ATOM 2244 C C . TRP A 1 295 ? -43.518 -9.921 -44.255 1.00 33.86 321 TRP A C 1
ATOM 2245 O O . TRP A 1 295 ? -43.056 -10.910 -44.823 1.00 33.35 321 TRP A O 1
ATOM 2256 N N . ALA A 1 296 ? -44.414 -9.116 -44.829 1.00 33.43 322 ALA A N 1
ATOM 2257 C CA . ALA A 1 296 ? -44.882 -9.330 -46.209 1.00 33.63 322 ALA A CA 1
ATOM 2258 C C . ALA A 1 296 ? -43.752 -9.319 -47.242 1.00 35.27 322 ALA A C 1
ATOM 2259 O O . ALA A 1 296 ? -43.671 -10.194 -48.108 1.00 36.73 322 ALA A O 1
ATOM 2261 N N . ILE A 1 297 ? -42.881 -8.329 -47.147 1.00 35.38 323 ILE A N 1
ATOM 2262 C CA . ILE A 1 297 ? -41.740 -8.222 -48.036 1.00 35.65 323 ILE A CA 1
ATOM 2263 C C . ILE A 1 297 ? -40.798 -9.453 -47.916 1.00 36.24 323 ILE A C 1
ATOM 2264 O O . ILE A 1 297 ? -40.338 -9.984 -48.928 1.00 36.48 323 ILE A O 1
ATOM 2269 N N . LEU A 1 298 ? -40.519 -9.871 -46.689 1.00 35.83 324 LEU A N 1
ATOM 2270 C CA . LEU A 1 298 ? -39.707 -11.062 -46.415 1.00 35.77 324 LEU A CA 1
ATOM 2271 C C . LEU A 1 298 ? -40.330 -12.295 -47.118 1.00 36.17 324 LEU A C 1
ATOM 2272 O O . LEU A 1 298 ? -39.650 -12.993 -47.859 1.00 34.18 324 LEU A O 1
ATOM 2277 N N . PHE A 1 299 ? -41.626 -12.521 -46.910 1.00 35.60 325 PHE A N 1
ATOM 2278 C CA . PHE A 1 299 ? -42.299 -13.654 -47.517 1.00 36.69 325 PHE A CA 1
ATOM 2279 C C . PHE A 1 299 ? -42.434 -13.540 -49.057 1.00 37.96 325 PHE A C 1
ATOM 2280 O O . PHE A 1 299 ? -42.417 -14.548 -49.746 1.00 37.38 325 PHE A O 1
ATOM 2288 N N . MET A 1 300 ? -42.582 -12.324 -49.591 1.00 37.85 326 MET A N 1
ATOM 2289 C CA . MET A 1 300 ? -42.608 -12.148 -51.052 1.00 36.78 326 MET A CA 1
ATOM 2290 C C . MET A 1 300 ? -41.240 -12.438 -51.678 1.00 36.64 326 MET A C 1
ATOM 2291 O O . MET A 1 300 ? -41.157 -13.034 -52.763 1.00 35.45 326 MET A O 1
ATOM 2296 N N . ALA A 1 301 ? -40.180 -11.980 -51.035 1.00 36.70 327 ALA A N 1
ATOM 2297 C CA . ALA A 1 301 ? -38.823 -12.304 -51.498 1.00 37.84 327 ALA A CA 1
ATOM 2298 C C . ALA A 1 301 ? -38.559 -13.816 -51.338 1.00 38.92 327 ALA A C 1
ATOM 2299 O O . ALA A 1 301 ? -37.974 -14.430 -52.210 1.00 40.01 327 ALA A O 1
ATOM 2301 N N . LEU A 1 302 ? -39.034 -14.403 -50.241 1.00 41.00 328 LEU A N 1
ATOM 2302 C CA . LEU A 1 302 ? -38.876 -15.853 -49.976 1.00 41.51 328 LEU A CA 1
ATOM 2303 C C . LEU A 1 302 ? -39.612 -16.729 -50.988 1.00 40.97 328 LEU A C 1
ATOM 2304 O O . LEU A 1 302 ? -39.105 -17.755 -51.397 1.00 40.01 328 LEU A O 1
ATOM 2309 N N . TYR A 1 303 ? -40.815 -16.301 -51.368 1.00 42.23 329 TYR A N 1
ATOM 2310 C CA . TYR A 1 303 ? -41.699 -17.054 -52.250 1.00 41.45 329 TYR A CA 1
ATOM 2311 C C . TYR A 1 303 ? -42.037 -16.262 -53.513 1.00 41.57 329 TYR A C 1
ATOM 2312 O O . TYR A 1 303 ? -43.149 -15.767 -53.660 1.00 40.68 329 TYR A O 1
ATOM 2321 N N . PRO A 1 304 ? -41.073 -16.169 -54.451 1.00 41.66 330 PRO A N 1
ATOM 2322 C CA . PRO A 1 304 ? -41.232 -15.357 -55.655 1.00 42.30 330 PRO A CA 1
ATOM 2323 C C . PRO A 1 304 ? -42.426 -15.700 -56.535 1.00 41.19 330 PRO A C 1
ATOM 2324 O O . PRO A 1 304 ? -42.880 -14.844 -57.277 1.00 41.67 330 PRO A O 1
ATOM 2328 N N . ASN A 1 305 ? -42.912 -16.937 -56.476 1.00 41.61 331 ASN A N 1
ATOM 2329 C CA . ASN A 1 305 ? -44.138 -17.302 -57.198 1.00 41.87 331 ASN A CA 1
ATOM 2330 C C . ASN A 1 305 ? -45.371 -16.654 -56.629 1.00 40.57 331 ASN A C 1
ATOM 2331 O O . ASN A 1 305 ? -46.341 -16.427 -57.360 1.00 42.75 331 ASN A O 1
ATOM 2336 N N . ILE A 1 306 ? -45.375 -16.412 -55.317 1.00 38.58 332 ILE A N 1
ATOM 2337 C CA . ILE A 1 306 ? -46.490 -15.720 -54.696 1.00 37.10 332 ILE A CA 1
ATOM 2338 C C . ILE A 1 306 ? -46.378 -14.231 -55.028 1.00 35.73 332 ILE A C 1
ATOM 2339 O O . ILE A 1 306 ? -47.364 -13.633 -55.448 1.00 35.81 332 ILE A O 1
ATOM 2344 N N . GLN A 1 307 ? -45.166 -13.661 -54.872 1.00 35.15 333 GLN A N 1
ATOM 2345 C CA . GLN A 1 307 ? -44.867 -12.280 -55.275 1.00 35.01 333 GLN A CA 1
ATOM 2346 C C . GLN A 1 307 ? -45.313 -12.017 -56.703 1.00 36.80 333 GLN A C 1
ATOM 2347 O O . GLN A 1 307 ? -45.880 -10.977 -56.988 1.00 39.68 333 GLN A O 1
ATOM 2353 N N . GLY A 1 308 ? -45.038 -12.971 -57.603 1.00 37.76 334 GLY A N 1
ATOM 2354 C CA . GLY A 1 308 ? -45.398 -12.855 -59.019 1.00 35.26 334 GLY A CA 1
ATOM 2355 C C . GLY A 1 308 ? -46.888 -12.916 -59.287 1.00 34.28 334 GLY A C 1
ATOM 2356 O O . GLY A 1 308 ? -47.352 -12.236 -60.163 1.00 35.69 334 GLY A O 1
ATOM 2357 N N . GLN A 1 309 ? -47.638 -13.748 -58.564 1.00 34.91 335 GLN A N 1
ATOM 2358 C CA . GLN A 1 309 ? -49.117 -13.722 -58.681 1.00 36.98 335 GLN A CA 1
ATOM 2359 C C . GLN A 1 309 ? -49.687 -12.363 -58.285 1.00 37.05 335 GLN A C 1
ATOM 2360 O O . GLN A 1 309 ? -50.641 -11.899 -58.881 1.00 37.57 335 GLN A O 1
ATOM 2366 N N . VAL A 1 310 ? -49.124 -11.757 -57.234 1.00 38.65 336 VAL A N 1
ATOM 2367 C CA . VAL A 1 310 ? -49.591 -10.458 -56.765 1.00 36.68 336 VAL A CA 1
ATOM 2368 C C . VAL A 1 310 ? -49.314 -9.441 -57.859 1.00 37.12 336 VAL A C 1
ATOM 2369 O O . VAL A 1 310 ? -50.180 -8.683 -58.216 1.00 35.58 336 VAL A O 1
ATOM 2373 N N . GLN A 1 311 ? -48.099 -9.450 -58.389 1.00 37.24 337 GLN A N 1
ATOM 2374 C CA . GLN A 1 311 ? -47.728 -8.534 -59.458 1.00 39.75 337 GLN A CA 1
ATOM 2375 C C . GLN A 1 311 ? -48.558 -8.752 -60.749 1.00 42.85 337 GLN A C 1
ATOM 2376 O O . GLN A 1 311 ? -48.942 -7.800 -61.414 1.00 43.43 337 GLN A O 1
ATOM 2382 N N . LYS A 1 312 ? -48.850 -10.007 -61.074 1.00 44.99 338 LYS A N 1
ATOM 2383 C CA . LYS A 1 312 ? -49.752 -10.323 -62.175 1.00 45.98 338 LYS A CA 1
ATOM 2384 C C . LYS A 1 312 ? -51.096 -9.604 -62.022 1.00 44.55 338 LYS A C 1
ATOM 2385 O O . LYS A 1 312 ? -51.594 -8.998 -62.945 1.00 43.81 338 LYS A O 1
ATOM 2391 N N . GLU A 1 313 ? -51.666 -9.691 -60.835 1.00 44.71 339 GLU A N 1
ATOM 2392 C CA . GLU A 1 313 ? -52.955 -9.068 -60.511 1.00 44.20 339 GLU A CA 1
ATOM 2393 C C . GLU A 1 313 ? -52.916 -7.518 -60.512 1.00 42.41 339 GLU A C 1
ATOM 2394 O O . GLU A 1 313 ? -53.881 -6.868 -60.926 1.00 40.69 339 GLU A O 1
ATOM 2400 N N . ILE A 1 314 ? -51.800 -6.956 -60.048 1.00 40.90 340 ILE A N 1
ATOM 2401 C CA . ILE A 1 314 ? -51.558 -5.513 -60.085 1.00 42.77 340 ILE A CA 1
ATOM 2402 C C . ILE A 1 314 ? -51.575 -5.008 -61.533 1.00 44.71 340 ILE A C 1
ATOM 2403 O O . ILE A 1 314 ? -52.287 -4.068 -61.862 1.00 45.58 340 ILE A O 1
ATOM 2408 N N . ASP A 1 315 ? -50.767 -5.642 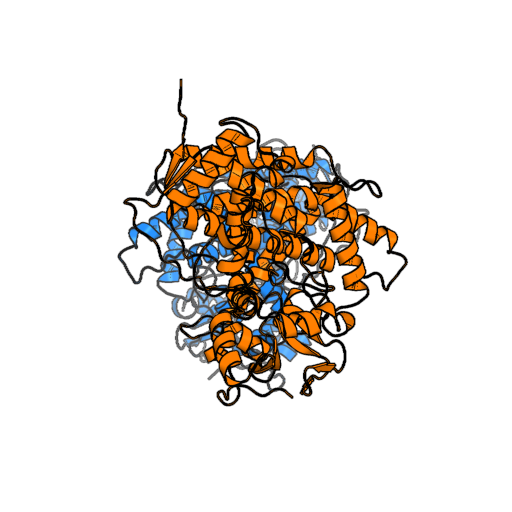-62.379 1.00 46.53 341 ASP A N 1
ATOM 2409 C CA . ASP A 1 315 ? -50.716 -5.350 -63.819 1.00 47.73 341 ASP A CA 1
ATOM 2410 C C . ASP A 1 315 ? -52.074 -5.462 -64.502 1.00 47.13 341 ASP A C 1
ATOM 2411 O O . ASP A 1 315 ? -52.423 -4.619 -65.298 1.00 47.94 341 ASP A O 1
ATOM 2416 N N . LEU A 1 316 ? -52.844 -6.492 -64.181 1.00 47.50 342 LEU A N 1
ATOM 2417 C CA . LEU A 1 316 ? -54.164 -6.647 -64.772 1.00 48.30 342 LEU A CA 1
ATOM 2418 C C . LEU A 1 316 ? -55.079 -5.486 -64.388 1.00 49.07 342 LEU A C 1
ATOM 2419 O O . LEU A 1 316 ? -55.744 -4.914 -65.235 1.00 48.54 342 LEU A O 1
ATOM 2424 N N . ILE A 1 317 ? -55.081 -5.137 -63.100 1.00 49.90 343 ILE A N 1
ATOM 2425 C CA . ILE A 1 317 ? -56.109 -4.278 -62.508 1.00 49.08 343 ILE A CA 1
ATOM 2426 C C . ILE A 1 317 ? -55.675 -2.822 -62.440 1.00 49.93 343 ILE A C 1
ATOM 2427 O O . ILE A 1 317 ? -56.460 -1.931 -62.748 1.00 49.68 343 ILE A O 1
ATOM 2432 N N . MET A 1 318 ? -54.438 -2.586 -62.018 1.00 50.65 344 MET A N 1
ATOM 2433 C CA . MET A 1 318 ? -53.909 -1.234 -61.890 1.00 51.07 344 MET A CA 1
ATOM 2434 C C . MET A 1 318 ? -53.209 -0.808 -63.162 1.00 53.40 344 MET A C 1
ATOM 2435 O O . MET A 1 318 ? -53.104 0.379 -63.445 1.00 54.04 344 MET A O 1
ATOM 2440 N N . GLY A 1 319 ? -52.717 -1.775 -63.927 1.00 55.51 345 GLY A N 1
ATOM 2441 C CA . GLY A 1 319 ? -51.786 -1.488 -65.005 1.00 56.53 345 GLY A CA 1
ATOM 2442 C C . GLY A 1 319 ? -50.416 -1.271 -64.401 1.00 58.28 345 GLY A C 1
ATOM 2443 O O . GLY A 1 319 ? -50.304 -0.999 -63.219 1.00 59.16 345 GLY A O 1
ATOM 2444 N N . PRO A 1 320 ? -49.357 -1.409 -65.208 1.00 61.14 346 PRO A N 1
ATOM 2445 C CA . PRO A 1 320 ? -47.982 -1.191 -64.716 1.00 62.27 346 PRO A CA 1
ATOM 2446 C C . PRO A 1 320 ? -47.618 0.286 -64.397 1.00 62.52 346 PRO A C 1
ATOM 2447 O O . PRO A 1 320 ? -46.606 0.537 -63.723 1.00 62.08 346 PRO A O 1
ATOM 2451 N N . ASN A 1 321 ? -48.427 1.237 -64.885 1.00 62.60 347 ASN A N 1
ATOM 2452 C CA . ASN A 1 321 ? -48.203 2.677 -64.637 1.00 62.07 347 ASN A CA 1
ATOM 2453 C C . ASN A 1 321 ? -49.359 3.376 -63.897 1.00 60.51 347 ASN A C 1
ATOM 2454 O O . ASN A 1 321 ? -49.219 4.526 -63.491 1.00 61.35 347 ASN A O 1
ATOM 2456 N N . GLY A 1 322 ? -50.494 2.693 -63.731 1.00 58.10 348 GLY A N 1
ATOM 2457 C CA . GLY A 1 322 ? -51.654 3.269 -63.035 1.00 55.85 348 GLY A CA 1
ATOM 2458 C C . GLY A 1 322 ? -51.457 3.428 -61.532 1.00 54.35 348 GLY A C 1
ATOM 2459 O O . GLY A 1 322 ? -50.788 2.615 -60.885 1.00 53.95 348 GLY A O 1
ATOM 2460 N N . LYS A 1 323 ? -52.046 4.489 -60.983 1.00 53.00 349 LYS A N 1
ATOM 2461 C CA . LYS A 1 323 ? -51.907 4.825 -59.570 1.00 50.83 349 LYS A CA 1
ATOM 2462 C C . LYS A 1 323 ? -52.780 3.874 -58.738 1.00 48.38 349 LYS A C 1
ATOM 2463 O O . LYS A 1 323 ? -54.003 3.777 -58.962 1.00 47.87 349 LYS A O 1
ATOM 2465 N N . PRO A 1 324 ? -52.156 3.152 -57.786 1.00 46.15 350 PRO A N 1
ATOM 2466 C CA . PRO A 1 324 ? -52.917 2.305 -56.877 1.00 45.04 350 PRO A CA 1
ATOM 2467 C C . PRO A 1 324 ? -53.996 3.087 -56.181 1.00 44.27 350 PRO A C 1
ATOM 2468 O O . PRO A 1 324 ? -53.755 4.223 -55.758 1.00 45.10 350 PRO A O 1
ATOM 2472 N N . SER A 1 325 ? -55.161 2.471 -56.052 1.00 43.78 351 SER A N 1
ATOM 2473 C CA . SER A 1 325 ? -56.293 3.052 -55.396 1.00 43.24 351 SER A CA 1
ATOM 2474 C C . SER A 1 325 ? -56.982 2.003 -54.508 1.00 44.37 351 SER A C 1
ATOM 2475 O O . SER A 1 325 ? -57.062 0.835 -54.852 1.00 45.71 351 SER A O 1
ATOM 2478 N N . TRP A 1 326 ? -57.496 2.457 -53.376 1.00 44.98 352 TRP A N 1
ATOM 2479 C CA . TRP A 1 326 ? -58.166 1.624 -52.400 1.00 44.88 352 TRP A CA 1
ATOM 2480 C C . TRP A 1 326 ? -59.394 0.955 -52.993 1.00 47.81 352 TRP A C 1
ATOM 2481 O O . TRP A 1 326 ? -59.760 -0.143 -52.579 1.00 48.22 352 TRP A O 1
ATOM 2492 N N . ASP A 1 327 ? -60.030 1.619 -53.963 1.00 50.43 353 ASP A N 1
ATOM 2493 C CA . ASP A 1 327 ? -61.216 1.070 -54.656 1.00 52.34 353 ASP A CA 1
ATOM 2494 C C . ASP A 1 327 ? -60.887 -0.137 -55.544 1.00 51.08 353 ASP A C 1
ATOM 2495 O O . ASP A 1 327 ? -61.762 -0.936 -55.846 1.00 50.92 353 ASP A O 1
ATOM 2500 N N . ASP A 1 328 ? -59.627 -0.267 -55.945 1.00 49.86 354 ASP A N 1
ATOM 2501 C CA . ASP A 1 328 ? -59.149 -1.470 -56.659 1.00 49.86 354 ASP A CA 1
ATOM 2502 C C . ASP A 1 328 ? -59.154 -2.766 -55.828 1.00 48.89 354 ASP A C 1
ATOM 2503 O O . ASP A 1 328 ? -59.034 -3.846 -56.392 1.00 48.31 354 ASP A O 1
ATOM 2508 N N . LYS A 1 329 ? -59.247 -2.638 -54.506 1.00 48.21 355 LYS A N 1
ATOM 2509 C CA . LYS A 1 329 ? -59.087 -3.754 -53.571 1.00 49.49 355 LYS A CA 1
ATOM 2510 C C . LYS A 1 329 ? -60.051 -4.892 -53.863 1.00 48.70 355 LYS A C 1
ATOM 2511 O O . LYS A 1 329 ? -59.657 -6.062 -53.847 1.00 46.40 355 LYS A O 1
ATOM 2517 N N . CYS A 1 330 ? -61.308 -4.547 -54.140 1.00 48.92 356 CYS A N 1
ATOM 2518 C CA . CYS A 1 330 ? -62.350 -5.545 -54.426 1.00 50.62 356 CYS A CA 1
ATOM 2519 C C . CYS A 1 330 ? -62.139 -6.327 -55.740 1.00 48.22 356 CYS A C 1
ATOM 2520 O O . CYS A 1 330 ? -62.773 -7.361 -55.960 1.00 47.75 356 CYS A O 1
ATOM 2523 N N . LYS A 1 331 ? -61.266 -5.823 -56.605 1.00 46.59 357 LYS A N 1
ATOM 2524 C CA . LYS A 1 331 ? -60.889 -6.520 -57.846 1.00 45.70 357 LYS A CA 1
ATOM 2525 C C . LYS A 1 331 ? -59.537 -7.230 -57.711 1.00 43.81 357 LYS A C 1
ATOM 2526 O O . LYS A 1 331 ? -58.977 -7.726 -58.705 1.00 42.58 357 LYS A O 1
ATOM 2530 N N . MET A 1 332 ? -59.008 -7.282 -56.483 1.00 41.66 358 MET A N 1
ATOM 2531 C CA . MET A 1 332 ? -57.667 -7.824 -56.234 1.00 40.02 358 MET A CA 1
ATOM 2532 C C . MET A 1 332 ? -57.685 -8.832 -55.081 1.00 40.05 358 MET A C 1
ATOM 2533 O O . MET A 1 332 ? -57.035 -8.629 -54.078 1.00 37.08 358 MET A O 1
ATOM 2538 N N . PRO A 1 333 ? -58.446 -9.944 -55.250 1.00 41.60 359 PRO A N 1
ATOM 2539 C CA . PRO A 1 333 ? -58.655 -10.959 -54.192 1.00 39.89 359 PRO A CA 1
ATOM 2540 C C . PRO A 1 333 ? -57.376 -11.649 -53.746 1.00 37.76 359 PRO A C 1
ATOM 2541 O O . PRO A 1 333 ? -57.231 -11.964 -52.577 1.00 38.96 359 PRO A O 1
ATOM 2545 N N . TYR A 1 334 ? -56.456 -11.871 -54.661 1.00 36.07 360 TYR A N 1
ATOM 2546 C CA . TYR A 1 334 ? -55.221 -12.563 -54.309 1.00 36.90 360 TYR A CA 1
ATOM 2547 C C . TYR A 1 334 ? -54.262 -11.687 -53.497 1.00 36.36 360 TYR A C 1
ATOM 2548 O O . TYR A 1 334 ? -53.558 -12.175 -52.584 1.00 35.37 360 TYR A O 1
ATOM 2557 N N . THR A 1 335 ? -54.216 -10.407 -53.835 1.00 37.33 361 THR A N 1
ATOM 2558 C CA . THR A 1 335 ? -53.452 -9.432 -53.048 1.00 36.97 361 THR A CA 1
ATOM 2559 C C . THR A 1 335 ? -53.991 -9.353 -51.625 1.00 35.58 361 THR A C 1
ATOM 2560 O O . THR A 1 335 ? -53.221 -9.350 -50.686 1.00 33.35 361 THR A O 1
ATOM 2564 N N . GLU A 1 336 ? -55.316 -9.311 -51.502 1.00 34.32 362 GLU A N 1
ATOM 2565 C CA . GLU A 1 336 ? -55.981 -9.257 -50.227 1.00 37.08 362 GLU A CA 1
ATOM 2566 C C . GLU A 1 336 ? -55.733 -10.535 -49.439 1.00 36.07 362 GLU A C 1
ATOM 2567 O O . GLU A 1 336 ? -55.522 -10.476 -48.232 1.00 37.87 362 GLU A O 1
ATOM 2573 N N . ALA A 1 337 ? -55.769 -11.686 -50.124 1.00 33.99 363 ALA A N 1
ATOM 2574 C CA . ALA A 1 337 ? -55.497 -12.987 -49.496 1.00 32.67 363 ALA A CA 1
ATOM 2575 C C . ALA A 1 337 ? -54.108 -13.025 -48.895 1.00 30.39 363 ALA A C 1
ATOM 2576 O O . ALA A 1 337 ? -53.919 -13.507 -47.794 1.00 31.77 363 ALA A O 1
ATOM 2578 N N . VAL A 1 338 ? -53.141 -12.511 -49.617 1.00 29.66 364 VAL A N 1
ATOM 2579 C CA . VAL A 1 338 ? -51.741 -12.505 -49.142 1.00 30.04 364 VAL A CA 1
ATOM 2580 C C . VAL A 1 338 ? -51.552 -11.647 -47.892 1.00 31.42 364 VAL A C 1
ATOM 2581 O O . VAL A 1 338 ? -50.814 -12.021 -46.980 1.00 33.09 364 VAL A O 1
ATOM 2585 N N . LEU A 1 339 ? -52.225 -10.494 -47.868 1.00 31.76 365 LEU A N 1
ATOM 2586 C CA . LEU A 1 339 ? -52.125 -9.573 -46.756 1.00 31.13 365 LEU A CA 1
ATOM 2587 C C . LEU A 1 339 ? -52.768 -10.150 -45.513 1.00 29.92 365 LEU A C 1
ATOM 2588 O O . LEU A 1 339 ? -52.198 -10.088 -44.450 1.00 30.68 365 LEU A O 1
ATOM 2593 N N . HIS A 1 340 ? -53.940 -10.735 -45.654 1.00 30.74 366 HIS A N 1
ATOM 2594 C CA . HIS A 1 340 ? -54.592 -11.392 -44.540 1.00 29.86 366 HIS A CA 1
ATOM 2595 C C . HIS A 1 340 ? -53.790 -12.606 -43.992 1.00 30.78 366 HIS A C 1
ATOM 2596 O O . HIS A 1 340 ? -53.758 -12.854 -42.772 1.00 28.10 366 HIS A O 1
ATOM 2603 N N . GLU A 1 341 ? -53.136 -13.334 -44.889 1.00 30.19 367 GLU A N 1
ATOM 2604 C CA . GLU A 1 341 ? -52.371 -14.487 -44.498 1.00 30.60 367 GLU A CA 1
ATOM 2605 C C . GLU A 1 341 ? -51.060 -14.100 -43.796 1.00 28.91 367 GLU A C 1
ATOM 2606 O O . GLU A 1 341 ? -50.604 -14.817 -42.913 1.00 29.32 367 GLU A O 1
ATOM 2612 N N . VAL A 1 342 ? -50.459 -12.982 -44.172 1.00 28.40 368 VAL A N 1
ATOM 2613 C CA . VAL A 1 342 ? -49.375 -12.382 -43.359 1.00 27.96 368 VAL A CA 1
ATOM 2614 C C . VAL A 1 342 ? -49.861 -12.048 -41.919 1.00 29.97 368 VAL A C 1
ATOM 2615 O O . VAL A 1 342 ? -49.135 -12.269 -40.958 1.00 31.29 368 VAL A O 1
ATOM 2619 N N . LEU A 1 343 ? -51.085 -11.519 -41.790 1.00 29.51 369 LEU A N 1
ATOM 2620 C CA . LEU A 1 343 ? -51.648 -11.157 -40.501 1.00 29.34 369 LEU A CA 1
ATOM 2621 C C . LEU A 1 343 ? -51.933 -12.400 -39.651 1.00 29.89 369 LEU A C 1
ATOM 2622 O O . LEU A 1 343 ? -51.562 -12.447 -38.478 1.00 29.21 369 LEU A O 1
ATOM 2627 N N . ARG A 1 344 ? -52.615 -13.394 -40.247 1.00 31.52 370 ARG A N 1
ATOM 2628 C CA . ARG A 1 344 ? -52.850 -14.702 -39.601 1.00 30.55 370 ARG A CA 1
ATOM 2629 C C . ARG A 1 344 ? -51.567 -15.449 -39.254 1.00 30.88 370 ARG A C 1
ATOM 2630 O O . ARG A 1 344 ? -51.406 -15.924 -38.125 1.00 33.71 370 ARG A O 1
ATOM 2638 N N . PHE A 1 345 ? -50.649 -15.542 -40.203 1.00 31.00 371 PHE A N 1
ATOM 2639 C CA . PHE A 1 345 ? -49.450 -16.352 -40.016 1.00 31.96 371 PHE A CA 1
ATOM 2640 C C . PHE A 1 345 ? -48.388 -15.696 -39.133 1.00 33.33 371 PHE A C 1
ATOM 2641 O O . PHE A 1 345 ? -47.795 -16.362 -38.276 1.00 34.27 371 PHE A O 1
ATOM 2649 N N . CYS A 1 346 ? -48.122 -14.402 -39.339 1.00 33.18 372 CYS A N 1
ATOM 2650 C CA . CYS A 1 346 ? -46.960 -13.768 -38.694 1.00 32.26 372 CYS A CA 1
ATOM 2651 C C . CYS A 1 346 ? -47.300 -13.135 -37.342 1.00 31.79 372 CYS A C 1
ATOM 2652 O O . CYS A 1 346 ? -46.406 -12.842 -36.556 1.00 31.37 372 CYS A O 1
ATOM 2655 N N . ASN A 1 347 ? -48.585 -12.938 -37.080 1.00 32.03 373 ASN A N 1
ATOM 2656 C CA . ASN A 1 347 ? -49.069 -12.484 -35.761 1.00 33.45 373 ASN A CA 1
ATOM 2657 C C . ASN A 1 347 ? -48.274 -11.316 -35.167 1.00 33.61 373 ASN A C 1
ATOM 2658 O O . ASN A 1 347 ? -47.520 -11.481 -34.199 1.00 33.30 373 ASN A O 1
ATOM 2663 N N . ILE A 1 348 ? -48.468 -10.132 -35.739 1.00 34.06 374 ILE A N 1
ATOM 2664 C CA . ILE A 1 348 ? -47.670 -8.960 -35.359 1.00 32.47 374 ILE A CA 1
ATOM 2665 C C . ILE A 1 348 ? -47.953 -8.558 -33.894 1.00 27.43 374 ILE A C 1
ATOM 2666 O O . ILE A 1 348 ? -47.065 -8.135 -33.189 1.00 24.69 374 ILE A O 1
ATOM 2671 N N . VAL A 1 349 ? -49.181 -8.725 -33.444 1.00 25.79 375 VAL A N 1
ATOM 2672 C CA . VAL A 1 349 ? -49.504 -8.535 -32.025 1.00 25.39 375 VAL A CA 1
ATOM 2673 C C . VAL A 1 349 ? -50.003 -9.878 -31.488 1.00 26.47 375 VAL A C 1
ATOM 2674 O O . VAL A 1 349 ? -51.223 -10.133 -31.455 1.00 29.40 375 VAL A O 1
ATOM 2678 N N . PRO A 1 350 ? -49.069 -10.762 -31.086 1.00 26.61 376 PRO A N 1
ATOM 2679 C CA . PRO A 1 350 ? -49.421 -12.171 -30.792 1.00 27.45 376 PRO A CA 1
ATOM 2680 C C . PRO A 1 350 ? -50.337 -12.362 -29.582 1.00 27.70 376 PRO A C 1
ATOM 2681 O O . PRO A 1 350 ? -51.231 -13.219 -29.612 1.00 30.01 376 PRO A O 1
ATOM 2685 N N . LEU A 1 351 ? -50.123 -11.556 -28.552 1.00 27.56 377 LEU A N 1
ATOM 2686 C CA . LEU A 1 351 ? -50.826 -11.658 -27.268 1.00 27.85 377 LEU A CA 1
ATOM 2687 C C . LEU A 1 351 ? -51.678 -10.446 -26.999 1.00 28.34 377 LEU A C 1
ATOM 2688 O O . LEU A 1 351 ? -51.953 -10.122 -25.850 1.00 31.52 377 LEU A O 1
ATOM 2693 N N . GLY A 1 352 ? -52.132 -9.800 -28.068 1.00 29.98 378 GLY A N 1
ATOM 2694 C CA . GLY A 1 352 ? -52.870 -8.541 -27.984 1.00 30.34 378 GLY A CA 1
ATOM 2695 C C . GLY A 1 352 ? -52.168 -7.507 -27.090 1.00 29.78 378 GLY A C 1
ATOM 2696 O O . GLY A 1 352 ? -50.929 -7.410 -27.049 1.00 25.90 378 GLY A O 1
ATOM 2697 N N . ILE A 1 353 ? -52.981 -6.751 -26.372 1.00 29.37 379 ILE A N 1
ATOM 2698 C CA . ILE A 1 353 ? -52.511 -5.905 -25.304 1.00 29.84 379 ILE A CA 1
ATOM 2699 C C . ILE A 1 353 ? -53.238 -6.490 -24.109 1.00 30.08 379 ILE A C 1
ATOM 2700 O O . ILE A 1 353 ? -54.400 -6.919 -24.263 1.00 29.62 379 ILE A O 1
ATOM 2705 N N . PHE A 1 354 ? -52.588 -6.550 -22.938 1.00 28.25 380 PHE A N 1
ATOM 2706 C CA . PHE A 1 354 ? -53.207 -7.248 -21.807 1.00 29.35 380 PHE A CA 1
ATOM 2707 C C . PHE A 1 354 ? -54.493 -6.580 -21.404 1.00 29.22 380 PHE A C 1
ATOM 2708 O O . PHE A 1 354 ? -54.589 -5.358 -21.391 1.00 30.30 380 PHE A O 1
ATOM 2716 N N . HIS A 1 355 ? -55.493 -7.390 -21.105 1.00 28.13 381 HIS A N 1
ATOM 2717 C CA . HIS A 1 355 ? -56.729 -6.906 -20.531 1.00 29.17 381 HIS A CA 1
ATOM 2718 C C . HIS A 1 355 ? -56.720 -7.172 -19.022 1.00 29.38 381 HIS A C 1
ATOM 2719 O O . HIS A 1 355 ? -55.731 -7.692 -18.478 1.00 30.63 381 HIS A O 1
ATOM 2726 N N . ALA A 1 356 ? -57.798 -6.770 -18.365 1.00 28.82 382 ALA A N 1
ATOM 2727 C CA . ALA A 1 356 ? -58.084 -7.114 -16.982 1.00 29.72 382 ALA A CA 1
ATOM 2728 C C . ALA A 1 356 ? -59.593 -7.181 -16.831 1.00 31.45 382 ALA A C 1
ATOM 2729 O O . ALA A 1 356 ? -60.323 -6.591 -17.639 1.00 30.26 382 ALA A O 1
ATOM 2731 N N . THR A 1 357 ? -60.062 -7.872 -15.797 1.00 32.90 383 THR A N 1
ATOM 2732 C CA . THR A 1 357 ? -61.486 -7.890 -15.474 1.00 35.29 383 THR A CA 1
ATOM 2733 C C . THR A 1 357 ? -61.833 -6.626 -14.704 1.00 38.33 383 THR A C 1
ATOM 2734 O O . THR A 1 357 ? -61.161 -6.294 -13.723 1.00 37.77 383 THR A O 1
ATOM 2738 N N . SER A 1 358 ? -62.893 -5.937 -15.129 1.00 40.06 384 SER A N 1
ATOM 2739 C CA . SER A 1 358 ? -63.363 -4.729 -14.452 1.00 42.12 384 SER A CA 1
ATOM 2740 C C . SER A 1 358 ? -64.271 -5.067 -13.264 1.00 43.93 384 SER A C 1
ATOM 2741 O O . SER A 1 358 ? -64.625 -4.195 -12.476 1.00 44.56 384 SER A O 1
ATOM 2744 N N . GLU A 1 359 ? -64.664 -6.330 -13.156 1.00 45.75 385 GLU A N 1
ATOM 2745 C CA . GLU A 1 359 ? -65.364 -6.824 -11.973 1.00 46.35 385 GLU A CA 1
ATOM 2746 C C . GLU A 1 359 ? -65.195 -8.320 -11.891 1.00 45.56 385 GLU A C 1
ATOM 2747 O O . GLU A 1 359 ? -64.687 -8.935 -12.824 1.00 44.76 385 GLU A O 1
ATOM 2753 N N . ASP A 1 360 ? -65.611 -8.909 -10.773 1.00 45.19 386 ASP A N 1
ATOM 2754 C CA . ASP A 1 360 ? -65.528 -10.361 -10.594 1.00 45.16 386 ASP A CA 1
ATOM 2755 C C . ASP A 1 360 ? -66.264 -11.033 -11.748 1.00 42.91 386 ASP A C 1
ATOM 2756 O O . ASP A 1 360 ? -67.404 -10.676 -12.061 1.00 40.84 386 ASP A O 1
ATOM 2761 N N . ALA A 1 361 ? -65.595 -11.975 -12.403 1.00 41.29 387 ALA A N 1
ATOM 2762 C CA . ALA A 1 361 ? -66.158 -12.621 -13.593 1.00 41.50 387 ALA A CA 1
ATOM 2763 C C . ALA A 1 361 ? -66.265 -14.114 -13.371 1.00 39.73 387 ALA A C 1
ATOM 2764 O O . ALA A 1 361 ? -65.511 -14.689 -12.600 1.00 39.85 387 ALA A O 1
ATOM 2766 N N . VAL A 1 362 ? -67.231 -14.726 -14.035 1.00 40.63 388 VAL A N 1
ATOM 2767 C CA . VAL A 1 362 ? -67.318 -16.187 -14.115 1.00 40.72 388 VAL A CA 1
ATOM 2768 C C . VAL A 1 362 ? -67.341 -16.589 -15.593 1.00 40.48 388 VAL A C 1
ATOM 2769 O O . VAL A 1 362 ? -68.208 -16.167 -16.342 1.00 40.89 388 VAL A O 1
ATOM 2773 N N . VAL A 1 363 ? -66.369 -17.389 -16.002 1.00 41.56 389 VAL A N 1
ATOM 2774 C CA . VAL A 1 363 ? -66.285 -17.859 -17.372 1.00 42.05 389 VAL A CA 1
ATOM 2775 C C . VAL A 1 363 ? -66.115 -19.359 -17.397 1.00 41.06 389 VAL A C 1
ATOM 2776 O O . VAL A 1 363 ? -65.152 -19.867 -16.857 1.00 39.96 389 VAL A O 1
ATOM 2780 N N . ARG A 1 364 ? -67.064 -20.052 -18.043 1.00 42.43 390 ARG A N 1
ATOM 2781 C CA . ARG A 1 364 ? -67.052 -21.520 -18.171 1.00 42.94 390 ARG A CA 1
ATOM 2782 C C . ARG A 1 364 ? -66.851 -22.232 -16.842 1.00 42.20 390 ARG A C 1
ATOM 2783 O O . ARG A 1 364 ? -66.138 -23.221 -16.768 1.00 41.98 390 ARG A O 1
ATOM 2791 N N . GLY A 1 365 ? -67.464 -21.702 -15.797 1.00 42.97 391 GLY A N 1
ATOM 2792 C CA . GLY A 1 365 ? -67.378 -22.295 -14.469 1.00 44.65 391 GLY A CA 1
ATOM 2793 C C . GLY A 1 365 ? -66.255 -21.791 -13.584 1.00 45.15 391 GLY A C 1
ATOM 2794 O O . GLY A 1 365 ? -66.301 -22.013 -12.380 1.00 45.64 391 GLY A O 1
ATOM 2795 N N . TYR A 1 366 ? -65.247 -21.125 -14.175 1.00 45.31 392 TYR A N 1
ATOM 2796 C CA . TYR A 1 366 ? -64.098 -20.597 -13.429 1.00 45.15 392 TYR A CA 1
ATOM 2797 C C . TYR A 1 366 ? -64.353 -19.198 -12.968 1.00 45.44 392 TYR A C 1
ATOM 2798 O O . TYR A 1 366 ? -64.808 -18.373 -13.736 1.00 46.75 392 TYR A O 1
ATOM 2807 N N . SER A 1 367 ? -64.020 -18.921 -11.718 1.00 46.93 393 SER A N 1
ATOM 2808 C CA . SER A 1 367 ? -64.110 -17.570 -11.178 1.00 47.94 393 SER A CA 1
ATOM 2809 C C . SER A 1 367 ? -62.841 -16.785 -11.521 1.00 47.68 393 SER A C 1
ATOM 2810 O O . SER A 1 367 ? -61.725 -17.289 -11.355 1.00 45.75 393 SER A O 1
ATOM 2813 N N . ILE A 1 368 ? -63.022 -15.562 -12.022 1.00 47.03 394 ILE A N 1
ATOM 2814 C CA . ILE A 1 368 ? -61.901 -14.662 -12.320 1.00 46.94 394 ILE A CA 1
ATOM 2815 C C . ILE A 1 368 ? -62.143 -13.338 -11.552 1.00 46.93 394 ILE A C 1
ATOM 2816 O O . ILE A 1 368 ? -62.997 -12.532 -11.956 1.00 46.88 394 ILE A O 1
ATOM 2821 N N . PRO A 1 369 ? -61.417 -13.130 -10.421 1.00 45.34 395 PRO A N 1
ATOM 2822 C CA . PRO A 1 369 ? -61.617 -11.934 -9.604 1.00 45.64 395 PRO A CA 1
ATOM 2823 C C . PRO A 1 369 ? -61.272 -10.630 -10.319 1.00 44.86 395 PRO A C 1
ATOM 2824 O O . PRO A 1 369 ? -60.391 -10.602 -11.164 1.00 44.96 395 PRO A O 1
ATOM 2828 N N . LYS A 1 370 ? -61.971 -9.568 -9.948 1.00 43.84 396 LYS A N 1
ATOM 2829 C CA . LYS A 1 370 ? -61.691 -8.226 -10.420 1.00 44.07 396 LYS A CA 1
ATOM 2830 C C . LYS A 1 370 ? -60.178 -7.903 -10.428 1.00 42.31 396 LYS A C 1
ATOM 2831 O O . LYS A 1 370 ? -59.451 -8.240 -9.473 1.00 41.34 396 LYS A O 1
ATOM 2837 N N . GLY A 1 371 ? -59.708 -7.276 -11.518 1.00 39.40 397 GLY A N 1
ATOM 2838 C CA . GLY A 1 371 ? -58.306 -6.837 -11.631 1.00 37.47 397 GLY A CA 1
ATOM 2839 C C . GLY A 1 371 ? -57.302 -7.894 -12.087 1.00 36.95 397 GLY A C 1
ATOM 2840 O O . GLY A 1 371 ? -56.152 -7.579 -12.382 1.00 39.00 397 GLY A O 1
ATOM 2841 N N . THR A 1 372 ? -57.717 -9.146 -12.153 1.00 35.72 398 THR A N 1
ATOM 2842 C CA . THR A 1 372 ? -56.880 -10.189 -12.754 1.00 34.86 398 THR A CA 1
ATOM 2843 C C . THR A 1 372 ? -56.440 -9.810 -14.182 1.00 32.96 398 THR A C 1
ATOM 2844 O O . THR A 1 372 ? -57.258 -9.380 -14.989 1.00 30.60 398 THR A O 1
ATOM 2848 N N . THR A 1 373 ? -55.154 -9.978 -14.475 1.00 31.64 399 THR A N 1
ATOM 2849 C CA . THR A 1 373 ? -54.647 -9.758 -15.802 1.00 32.30 399 THR A CA 1
ATOM 2850 C C . THR A 1 373 ? -55.203 -10.854 -16.693 1.00 32.54 399 THR A C 1
ATOM 2851 O O . THR A 1 373 ? -55.253 -12.007 -16.283 1.00 33.80 399 THR A O 1
ATOM 2855 N N . VAL A 1 374 ? -55.628 -10.478 -17.899 1.00 30.45 400 VAL A N 1
ATOM 2856 C CA . VAL A 1 374 ? -56.160 -11.419 -18.879 1.00 28.98 400 VAL A CA 1
ATOM 2857 C C . VAL A 1 374 ? -55.399 -11.274 -20.178 1.00 30.77 400 VAL A C 1
ATOM 2858 O O . VAL A 1 374 ? -55.456 -10.237 -20.808 1.00 29.10 400 VAL A O 1
ATOM 2862 N N . ILE A 1 375 ? -54.661 -12.329 -20.545 1.00 33.18 401 ILE A N 1
ATOM 2863 C CA . ILE A 1 375 ? -53.940 -12.386 -21.796 1.00 33.29 401 ILE A CA 1
ATOM 2864 C C . ILE A 1 375 ? -54.790 -13.074 -22.866 1.00 35.97 401 ILE A C 1
ATOM 2865 O O . ILE A 1 375 ? -55.250 -14.218 -22.679 1.00 34.74 401 ILE A O 1
ATOM 2870 N N . THR A 1 376 ? -55.019 -12.352 -23.978 1.00 36.08 402 THR A N 1
ATOM 2871 C CA . THR A 1 376 ? -55.731 -12.892 -25.138 1.00 34.24 402 THR A CA 1
ATOM 2872 C C . THR A 1 376 ? -54.673 -13.377 -26.108 1.00 33.07 402 THR A C 1
ATOM 2873 O O . THR A 1 376 ? -53.951 -12.564 -26.696 1.00 32.57 402 THR A O 1
ATOM 2877 N N . ASN A 1 377 ? -54.535 -14.707 -26.215 1.00 29.88 403 ASN A N 1
ATOM 2878 C CA . ASN A 1 377 ? -53.565 -15.312 -27.094 1.00 30.72 403 ASN A CA 1
ATOM 2879 C C . ASN A 1 377 ? -54.173 -15.318 -28.499 1.00 30.17 403 ASN A C 1
ATOM 2880 O O . ASN A 1 377 ? -54.931 -16.244 -28.896 1.00 30.15 403 ASN A O 1
ATOM 2885 N N . LEU A 1 378 ? -53.892 -14.244 -29.236 1.00 30.86 404 LEU A N 1
ATOM 2886 C CA . LEU A 1 378 ? -54.497 -14.045 -30.574 1.00 30.10 404 LEU A CA 1
ATOM 2887 C C . LEU A 1 378 ? -53.870 -14.996 -31.561 1.00 29.83 404 LEU A C 1
ATOM 2888 O O . LEU A 1 378 ? -54.528 -15.440 -32.501 1.00 30.55 404 LEU A O 1
ATOM 2893 N N . TYR A 1 379 ? -52.583 -15.273 -31.355 1.00 30.02 405 TYR A N 1
ATOM 2894 C CA . TYR A 1 379 ? -51.887 -16.345 -32.036 1.00 32.13 405 TYR A CA 1
ATOM 2895 C C . TYR A 1 379 ? -52.616 -17.704 -31.964 1.00 33.05 405 TYR A C 1
ATOM 2896 O O . TYR A 1 379 ? -52.766 -18.380 -32.974 1.00 34.53 405 TYR A O 1
ATOM 2905 N N . SER A 1 380 ? -53.053 -18.090 -30.770 1.00 31.65 406 SER A N 1
ATOM 2906 C CA . SER A 1 380 ? -53.794 -19.346 -30.592 1.00 32.80 406 SER A CA 1
ATOM 2907 C C . SER A 1 380 ? -55.143 -19.365 -31.354 1.00 32.22 406 SER A C 1
ATOM 2908 O O . SER A 1 380 ? -55.680 -20.443 -31.646 1.00 32.00 406 SER A O 1
ATOM 2911 N N . VAL A 1 381 ? -55.689 -18.177 -31.652 1.00 30.69 407 VAL A N 1
ATOM 2912 C CA . VAL A 1 381 ? -56.925 -18.054 -32.455 1.00 27.53 407 VAL A CA 1
ATOM 2913 C C . VAL A 1 381 ? -56.619 -18.314 -33.925 1.00 28.44 407 VAL A C 1
ATOM 2914 O O . VAL A 1 381 ? -57.342 -19.021 -34.605 1.00 30.79 407 VAL A O 1
ATOM 2918 N N . HIS A 1 382 ? -55.509 -17.761 -34.384 1.00 30.30 408 HIS A N 1
ATOM 2919 C CA . HIS A 1 382 ? -55.070 -17.861 -35.774 1.00 30.17 408 HIS A CA 1
ATOM 2920 C C . HIS A 1 382 ? -54.502 -19.219 -36.115 1.00 33.20 408 HIS A C 1
ATOM 2921 O O . HIS A 1 382 ? -54.435 -19.594 -37.289 1.00 33.18 408 HIS A O 1
ATOM 2928 N N . PHE A 1 383 ? -54.108 -19.960 -35.080 1.00 33.97 409 PHE A N 1
ATOM 2929 C CA . PHE A 1 383 ? -53.671 -21.334 -35.222 1.00 33.71 409 PHE A CA 1
ATOM 2930 C C . PHE A 1 383 ? -54.668 -22.311 -34.601 1.00 34.56 409 PHE A C 1
ATOM 2931 O O . PHE A 1 383 ? -54.302 -23.412 -34.244 1.00 34.48 409 PHE A O 1
ATOM 2939 N N . ASP A 1 384 ? -55.933 -21.901 -34.489 1.00 35.65 410 ASP A N 1
ATOM 2940 C CA . ASP A 1 384 ? -56.975 -22.743 -33.896 1.00 36.79 410 ASP A CA 1
ATOM 2941 C C . ASP A 1 384 ? -57.492 -23.767 -34.928 1.00 38.82 410 ASP A C 1
ATOM 2942 O O . ASP A 1 384 ? -58.200 -23.417 -35.875 1.00 36.41 410 ASP A O 1
ATOM 2947 N N . GLU A 1 385 ? -57.159 -25.039 -34.697 1.00 41.01 411 GLU A N 1
ATOM 2948 C CA . GLU A 1 385 ? -57.430 -26.122 -35.641 1.00 43.21 411 GLU A CA 1
ATOM 2949 C C . GLU A 1 385 ? -58.915 -26.455 -35.745 1.00 41.91 411 GLU A C 1
ATOM 2950 O O . GLU A 1 385 ? -59.341 -27.050 -36.719 1.00 44.04 411 GLU A O 1
ATOM 2956 N N . LYS A 1 386 ? -59.719 -26.034 -34.787 1.00 39.66 412 LYS A N 1
ATOM 2957 C CA . LYS A 1 386 ? -61.174 -26.056 -35.008 1.00 39.34 412 LYS A CA 1
ATOM 2958 C C . LYS A 1 386 ? -61.585 -25.186 -36.221 1.00 38.08 412 LYS A C 1
ATOM 2959 O O . LYS A 1 386 ? -62.550 -25.491 -36.905 1.00 39.31 412 LYS A O 1
ATOM 2965 N N . TYR A 1 387 ? -60.849 -24.112 -36.484 1.00 36.98 413 TYR A N 1
ATOM 2966 C CA . TYR A 1 387 ? -61.256 -23.131 -37.496 1.00 36.18 413 TYR A CA 1
ATOM 2967 C C . TYR A 1 387 ? -60.339 -23.017 -38.676 1.00 34.79 413 TYR A C 1
ATOM 2968 O O . TYR A 1 387 ? -60.725 -22.453 -39.657 1.00 33.41 413 TYR A O 1
ATOM 2977 N N . TRP A 1 388 ? -59.127 -23.537 -38.579 1.00 35.95 414 TRP A N 1
ATOM 2978 C CA . TRP A 1 388 ? -58.162 -23.425 -39.662 1.00 37.66 414 TRP A CA 1
ATOM 2979 C C . TRP A 1 388 ? -57.620 -24.796 -39.993 1.00 38.61 414 TRP A C 1
ATOM 2980 O O . TRP A 1 388 ? -57.380 -25.587 -39.091 1.00 41.39 414 TRP A O 1
ATOM 2991 N N . ARG A 1 389 ? -57.408 -25.057 -41.281 1.00 39.06 415 ARG A N 1
ATOM 2992 C CA . ARG A 1 389 ? -56.796 -26.297 -41.761 1.00 39.51 415 ARG A CA 1
ATOM 2993 C C . ARG A 1 389 ? -55.305 -26.074 -41.936 1.00 39.92 415 ARG A C 1
ATOM 2994 O O . ARG A 1 389 ? -54.917 -25.198 -42.678 1.00 40.42 415 ARG A O 1
ATOM 2997 N N . ASP A 1 390 ? -54.473 -26.875 -41.285 1.00 39.64 416 ASP A N 1
ATOM 2998 C CA . ASP A 1 390 ? -53.002 -26.705 -41.368 1.00 42.57 416 ASP A CA 1
ATOM 2999 C C . ASP A 1 390 ? -52.581 -25.255 -41.110 1.00 40.50 416 ASP A C 1
ATOM 3000 O O . ASP A 1 390 ? -51.898 -24.650 -41.950 1.00 38.92 416 ASP A O 1
ATOM 3005 N N . PRO A 1 391 ? -52.940 -24.705 -39.939 1.00 39.05 417 PRO A N 1
ATOM 3006 C CA . PRO A 1 391 ? -52.609 -23.302 -39.672 1.00 37.60 417 PRO A CA 1
ATOM 3007 C C . PRO A 1 391 ? -51.107 -23.030 -39.691 1.00 37.25 417 PRO A C 1
ATOM 3008 O O . PRO A 1 391 ? -50.698 -21.906 -39.906 1.00 36.20 417 PRO A O 1
ATOM 3012 N N . GLU A 1 392 ? -50.288 -24.065 -39.504 1.00 38.01 418 GLU A N 1
ATOM 3013 C CA . GLU A 1 392 ? -48.823 -23.904 -39.516 1.00 38.91 418 GLU A CA 1
ATOM 3014 C C . GLU A 1 392 ? -48.251 -23.660 -40.921 1.00 36.62 418 GLU A C 1
ATOM 3015 O O . GLU A 1 392 ? -47.068 -23.403 -41.074 1.00 35.92 418 GLU A O 1
ATOM 3021 N N . VAL A 1 393 ? -49.097 -23.744 -41.943 1.00 35.46 419 VAL A N 1
ATOM 3022 C CA . VAL A 1 393 ? -48.671 -23.518 -43.310 1.00 36.09 419 VAL A CA 1
ATOM 3023 C C . VAL A 1 393 ? -49.060 -22.083 -43.751 1.00 35.80 419 VAL A C 1
ATOM 3024 O O . VAL A 1 393 ? -50.192 -21.658 -43.533 1.00 35.27 419 VAL A O 1
ATOM 3028 N N . PHE A 1 394 ? -48.108 -21.362 -44.347 1.00 34.05 420 PHE A N 1
ATOM 3029 C CA . PHE A 1 394 ? -48.375 -20.094 -44.994 1.00 34.73 420 PHE A CA 1
ATOM 3030 C C . PHE A 1 394 ? -49.034 -20.374 -46.354 1.00 34.78 420 PHE A C 1
ATOM 3031 O O . PHE A 1 394 ? -48.406 -20.929 -47.262 1.00 31.86 420 PHE A O 1
ATOM 3039 N N . HIS A 1 395 ? -50.300 -19.998 -46.496 1.00 33.83 421 HIS A N 1
ATOM 3040 C CA . HIS A 1 395 ? -51.051 -20.381 -47.674 1.00 32.42 421 HIS A CA 1
ATOM 3041 C C . HIS A 1 395 ? -52.154 -19.361 -47.999 1.00 30.80 421 HIS A C 1
ATOM 3042 O O . HIS A 1 395 ? -53.310 -19.547 -47.611 1.00 29.57 421 HIS A O 1
ATOM 3049 N N . PRO A 1 396 ? -51.792 -18.281 -48.741 1.00 31.47 422 PRO A N 1
ATOM 3050 C CA . PRO A 1 396 ? -52.741 -17.213 -49.097 1.00 31.87 422 PRO A CA 1
ATOM 3051 C C . PRO A 1 396 ? -54.043 -17.733 -49.681 1.00 34.83 422 PRO A C 1
ATOM 3052 O O . PRO A 1 396 ? -55.110 -17.202 -49.394 1.00 35.10 422 PRO A O 1
ATOM 3056 N N . GLU A 1 397 ? -53.954 -18.820 -50.436 1.00 37.68 423 GLU A N 1
ATOM 3057 C CA . GLU A 1 397 ? -55.114 -19.375 -51.133 1.00 39.53 423 GLU A CA 1
ATOM 3058 C C . GLU A 1 397 ? -56.199 -19.897 -50.188 1.00 35.40 423 GLU A C 1
ATOM 3059 O O . GLU A 1 397 ? -57.321 -20.068 -50.593 1.00 33.97 423 GLU A O 1
ATOM 3065 N N . ARG A 1 398 ? -55.873 -20.109 -48.916 1.00 33.88 424 ARG A N 1
ATOM 3066 C CA . ARG A 1 398 ? -56.908 -20.465 -47.912 1.00 33.15 424 ARG A CA 1
ATOM 3067 C C . ARG A 1 398 ? -57.974 -19.390 -47.772 1.00 32.97 424 ARG A C 1
ATOM 3068 O O . ARG A 1 398 ? -59.036 -19.648 -47.230 1.00 35.55 424 ARG A O 1
ATOM 3076 N N . PHE A 1 399 ? -57.663 -18.172 -48.207 1.00 33.35 425 PHE A N 1
ATOM 3077 C CA . PHE A 1 399 ? -58.607 -17.058 -48.120 1.00 34.31 425 PHE A CA 1
ATOM 3078 C C . PHE A 1 399 ? -59.425 -16.846 -49.387 1.00 34.62 425 PHE A C 1
ATOM 3079 O O . PHE A 1 399 ? -60.197 -15.905 -49.440 1.00 37.73 425 PHE A O 1
ATOM 3087 N N . LEU A 1 400 ? -59.270 -17.705 -50.394 1.00 33.50 426 LEU A N 1
ATOM 3088 C CA . LEU A 1 400 ? -60.054 -17.588 -51.615 1.00 34.82 426 LEU A CA 1
ATOM 3089 C C . LEU A 1 400 ? -61.210 -18.570 -51.611 1.00 36.13 426 LEU A C 1
ATOM 3090 O O . LEU A 1 400 ? -61.067 -19.708 -51.124 1.00 37.67 426 LEU A O 1
ATOM 3095 N N . ASP A 1 401 ? -62.371 -18.128 -52.120 1.00 36.06 427 ASP A N 1
ATOM 3096 C CA . ASP A 1 401 ? -63.546 -19.016 -52.248 1.00 36.24 427 ASP A CA 1
ATOM 3097 C C . ASP A 1 401 ? -63.513 -19.761 -53.592 1.00 36.34 427 ASP A C 1
ATOM 3098 O O . ASP A 1 401 ? -62.631 -19.520 -54.415 1.00 34.07 427 ASP A O 1
ATOM 3103 N N . SER A 1 402 ? -64.485 -20.640 -53.825 1.00 37.65 428 SER A N 1
ATOM 3104 C CA . SER A 1 402 ? -64.473 -21.463 -55.040 1.00 39.53 428 SER A CA 1
ATOM 3105 C C . SER A 1 402 ? -64.630 -20.651 -56.331 1.00 39.65 428 SER A C 1
ATOM 3106 O O . SER A 1 402 ? -64.402 -21.174 -57.412 1.00 40.74 428 SER A O 1
ATOM 3109 N N . SER A 1 403 ? -65.002 -19.376 -56.232 1.00 39.42 429 SER A N 1
ATOM 3110 C CA . SER A 1 403 ? -64.989 -18.496 -57.413 1.00 39.25 429 SER A CA 1
ATOM 3111 C C . SER A 1 403 ? -63.735 -17.612 -57.510 1.00 37.97 429 SER A C 1
ATOM 3112 O O . SER A 1 403 ? -63.648 -16.779 -58.392 1.00 38.42 429 SER A O 1
ATOM 3115 N N . GLY A 1 404 ? -62.760 -17.807 -56.619 1.00 37.66 430 GLY A N 1
ATOM 3116 C CA . GLY A 1 404 ? -61.503 -17.021 -56.663 1.00 37.75 430 GLY A CA 1
ATOM 3117 C C . GLY A 1 404 ? -61.550 -15.654 -55.965 1.00 36.71 430 GLY A C 1
ATOM 3118 O O . GLY A 1 404 ? -60.623 -14.872 -56.091 1.00 37.22 430 GLY A O 1
ATOM 3119 N N . TYR A 1 405 ? -62.630 -15.384 -55.228 1.00 36.33 431 TYR A N 1
ATOM 3120 C CA . TYR A 1 405 ? -62.803 -14.115 -54.470 1.00 37.28 431 TYR A CA 1
ATOM 3121 C C . TYR A 1 405 ? -62.397 -14.256 -53.014 1.00 35.60 431 TYR A C 1
ATOM 3122 O O . TYR A 1 405 ? -62.588 -15.319 -52.405 1.00 33.08 431 TYR A O 1
ATOM 3131 N N . PHE A 1 406 ? -61.848 -13.168 -52.458 1.00 34.63 432 PHE A N 1
ATOM 3132 C CA . PHE A 1 406 ? -61.447 -13.127 -51.056 1.00 33.03 432 PHE A CA 1
ATOM 3133 C C . PHE A 1 406 ? -62.617 -13.436 -50.106 1.00 34.29 432 PHE A C 1
ATOM 3134 O O . PHE A 1 406 ? -63.690 -12.856 -50.222 1.00 32.04 432 PHE A O 1
ATOM 3142 N N . ALA A 1 407 ? -62.391 -14.357 -49.162 1.00 35.83 433 ALA A N 1
ATOM 3143 C CA . ALA A 1 407 ? -63.443 -14.806 -48.244 1.00 36.78 433 ALA A CA 1
ATOM 3144 C C . ALA A 1 407 ? -63.064 -14.430 -46.826 1.00 37.57 433 ALA A C 1
ATOM 3145 O O . ALA A 1 407 ? -62.073 -14.903 -46.331 1.00 38.61 433 ALA A O 1
ATOM 3147 N N . LYS A 1 408 ? -63.875 -13.609 -46.157 1.00 40.30 434 LYS A N 1
ATOM 3148 C CA . LYS A 1 408 ? -63.570 -13.236 -44.775 1.00 41.44 434 LYS A CA 1
ATOM 3149 C C . LYS A 1 408 ? -63.900 -14.360 -43.776 1.00 40.45 434 LYS A C 1
ATOM 3150 O O . LYS A 1 408 ? -64.891 -15.084 -43.917 1.00 39.99 434 LYS A O 1
ATOM 3154 N N . LYS A 1 409 ? -63.016 -14.499 -42.793 1.00 39.56 435 LYS A N 1
ATOM 3155 C CA . LYS A 1 409 ? -63.028 -15.576 -41.831 1.00 39.13 435 LYS A CA 1
ATOM 3156 C C . LYS A 1 409 ? -63.288 -14.989 -40.458 1.00 39.26 435 LYS A C 1
ATOM 3157 O O . LYS A 1 409 ? -62.610 -14.056 -40.049 1.00 35.93 435 LYS A O 1
ATOM 3163 N N . GLU A 1 410 ? -64.229 -15.577 -39.728 1.00 40.31 436 GLU A N 1
ATOM 3164 C CA . GLU A 1 410 ? -64.563 -15.119 -38.367 1.00 40.96 436 GLU A CA 1
ATOM 3165 C C . GLU A 1 410 ? -63.362 -15.213 -37.408 1.00 39.57 436 GLU A C 1
ATOM 3166 O O . GLU A 1 410 ? -63.102 -14.279 -36.661 1.00 41.64 436 GLU A O 1
ATOM 3168 N N . ALA A 1 411 ? -62.611 -16.323 -37.458 1.00 36.92 437 ALA A N 1
ATOM 3169 C CA . ALA A 1 411 ? -61.488 -16.552 -36.525 1.00 33.87 437 ALA A CA 1
ATOM 3170 C C . ALA A 1 411 ? -60.170 -15.872 -36.930 1.00 33.23 437 ALA A C 1
ATOM 3171 O O . ALA A 1 411 ? -59.076 -16.316 -36.524 1.00 34.51 437 ALA A O 1
ATOM 3173 N N . LEU A 1 412 ? -60.252 -14.817 -37.731 1.00 31.49 438 LEU A N 1
ATOM 3174 C CA . LEU A 1 412 ? -59.100 -13.983 -37.992 1.00 33.25 438 LEU A CA 1
ATOM 3175 C C . LEU A 1 412 ? -59.343 -12.700 -37.212 1.00 33.53 438 LEU A C 1
ATOM 3176 O O . LEU A 1 412 ? -60.288 -11.999 -37.496 1.00 36.38 438 LEU A O 1
ATOM 3181 N N . VAL A 1 413 ? -58.516 -12.449 -36.193 1.00 32.94 439 VAL A N 1
ATOM 3182 C CA . VAL A 1 413 ? -58.700 -11.314 -35.256 1.00 31.42 439 VAL A CA 1
ATOM 3183 C C . VAL A 1 413 ? -57.374 -10.589 -34.932 1.00 28.51 439 VAL A C 1
ATOM 3184 O O . VAL A 1 413 ? -57.053 -10.352 -33.786 1.00 28.86 439 VAL A O 1
ATOM 3188 N N . PRO A 1 414 ? -56.611 -10.213 -35.961 1.00 26.94 440 PRO A N 1
ATOM 3189 C CA . PRO A 1 414 ? -55.298 -9.564 -35.734 1.00 27.49 440 PRO A CA 1
ATOM 3190 C C . PRO A 1 414 ? -55.405 -8.157 -35.111 1.00 27.81 440 PRO A C 1
ATOM 3191 O O . PRO A 1 414 ? -54.399 -7.625 -34.640 1.00 24.53 440 PRO A O 1
ATOM 3195 N N . PHE A 1 415 ? -56.623 -7.596 -35.129 1.00 26.06 441 PHE A N 1
ATOM 3196 C CA . PHE A 1 415 ? -56.957 -6.309 -34.525 1.00 27.93 441 PHE A CA 1
ATOM 3197 C C . PHE A 1 415 ? -57.776 -6.470 -33.206 1.00 29.88 441 PHE A C 1
ATOM 3198 O O . PHE A 1 415 ? -58.343 -5.495 -32.689 1.00 29.33 441 PHE A O 1
ATOM 3206 N N . SER A 1 416 ? -57.817 -7.699 -32.680 1.00 29.64 442 SER A N 1
ATOM 3207 C CA . SER A 1 416 ? -58.582 -8.054 -31.489 1.00 30.09 442 SER A CA 1
ATOM 3208 C C . SER A 1 416 ? -60.100 -7.890 -31.693 1.00 31.07 442 SER A C 1
ATOM 3209 O O . SER A 1 416 ? -60.567 -7.817 -32.806 1.00 30.81 442 SER A O 1
ATOM 3212 N N . LEU A 1 417 ? -60.838 -7.896 -30.601 1.00 31.47 443 LEU A N 1
ATOM 3213 C CA . LEU A 1 417 ? -62.287 -7.919 -30.624 1.00 34.10 443 LEU A CA 1
ATOM 3214 C C . LEU A 1 417 ? -62.755 -7.180 -29.398 1.00 32.70 443 LEU A C 1
ATOM 3215 O O . LEU A 1 417 ? -61.971 -6.953 -28.487 1.00 34.87 443 LEU A O 1
ATOM 3220 N N . GLY A 1 418 ? -64.039 -6.873 -29.353 1.00 31.53 444 GLY A N 1
ATOM 3221 C CA . GLY A 1 418 ? -64.658 -6.280 -28.171 1.00 32.36 444 GLY A CA 1
ATOM 3222 C C . GLY A 1 418 ? -64.482 -4.770 -28.100 1.00 31.28 444 GLY A C 1
ATOM 3223 O O . GLY A 1 418 ? -64.198 -4.137 -29.093 1.00 31.33 444 GLY A O 1
ATOM 3224 N N . ARG A 1 419 ? -64.623 -4.213 -26.903 1.00 30.87 445 ARG A N 1
ATOM 3225 C CA . ARG A 1 419 ? -64.613 -2.752 -26.692 1.00 31.23 445 ARG A CA 1
ATOM 3226 C C . ARG A 1 419 ? -63.297 -2.073 -27.043 1.00 29.88 445 ARG A C 1
ATOM 3227 O O . ARG A 1 419 ? -63.295 -0.956 -27.557 1.00 28.85 445 ARG A O 1
ATOM 3235 N N . ARG A 1 420 ? -62.194 -2.759 -26.765 1.00 25.89 446 ARG A N 1
ATOM 3236 C CA . ARG A 1 420 ? -60.861 -2.251 -27.000 1.00 27.56 446 ARG A CA 1
ATOM 3237 C C . ARG A 1 420 ? -60.297 -2.593 -28.372 1.00 27.70 446 ARG A C 1
ATOM 3238 O O . ARG A 1 420 ? -59.137 -2.344 -28.637 1.00 30.14 446 ARG A O 1
ATOM 3246 N N . HIS A 1 421 ? -61.105 -3.154 -29.251 1.00 30.49 447 HIS A N 1
ATOM 3247 C CA . HIS A 1 421 ? -60.611 -3.553 -30.571 1.00 31.76 447 HIS A CA 1
ATOM 3248 C C . HIS A 1 421 ? -59.881 -2.374 -31.247 1.00 31.75 447 HIS A C 1
ATOM 3249 O O . HIS A 1 421 ? -60.221 -1.202 -31.028 1.00 33.61 447 HIS A O 1
ATOM 3256 N N . CYS A 1 422 ? -58.920 -2.696 -32.084 1.00 29.81 448 CYS A N 1
ATOM 3257 C CA . CYS A 1 422 ? -58.098 -1.704 -32.721 1.00 30.66 448 CYS A CA 1
ATOM 3258 C C . CYS A 1 422 ? -58.888 -0.571 -33.351 1.00 31.47 448 CYS A C 1
ATOM 3259 O O . CYS A 1 422 ? -59.697 -0.758 -34.247 1.00 32.11 448 CYS A O 1
ATOM 3262 N N . LEU A 1 423 ? -58.615 0.613 -32.834 1.00 32.67 449 LEU A N 1
ATOM 3263 C CA . LEU A 1 423 ? -59.130 1.892 -33.325 1.00 33.10 449 LEU A CA 1
ATOM 3264 C C . LEU A 1 423 ? -58.603 2.263 -34.722 1.00 32.42 449 LEU A C 1
ATOM 3265 O O . LEU A 1 423 ? -59.282 2.937 -35.501 1.00 32.69 449 LEU A O 1
ATOM 3270 N N . GLY A 1 424 ? -57.390 1.825 -35.034 1.00 31.09 450 GLY A N 1
ATOM 3271 C CA . GLY A 1 424 ? -56.749 2.201 -36.268 1.00 31.12 450 GLY A CA 1
ATOM 3272 C C . GLY A 1 424 ? -56.860 1.204 -37.400 1.00 31.80 450 GLY A C 1
ATOM 3273 O O . GLY A 1 424 ? -56.150 1.333 -38.386 1.00 31.79 450 GLY A O 1
ATOM 3274 N N . GLU A 1 425 ? -57.779 0.248 -37.283 1.00 33.18 451 GLU A N 1
ATOM 3275 C CA . GLU A 1 425 ? -57.868 -0.889 -38.218 1.00 34.60 451 GLU A CA 1
ATOM 3276 C C . GLU A 1 425 ? -58.107 -0.464 -39.672 1.00 33.80 451 GLU A C 1
ATOM 3277 O O . GLU A 1 425 ? -57.402 -0.900 -40.585 1.00 32.66 451 GLU A O 1
ATOM 3283 N N . HIS A 1 426 ? -59.114 0.368 -39.888 1.00 34.81 452 HIS A N 1
ATOM 3284 C CA . HIS A 1 426 ? -59.402 0.836 -41.225 1.00 35.17 452 HIS A CA 1
ATOM 3285 C C . HIS A 1 426 ? -58.200 1.546 -41.846 1.00 33.88 452 HIS A C 1
ATOM 3286 O O . HIS A 1 426 ? -57.810 1.239 -42.945 1.00 35.30 452 HIS A O 1
ATOM 3293 N N . LEU A 1 427 ? -57.601 2.475 -41.128 1.00 32.68 453 LEU A N 1
ATOM 3294 C CA . LEU A 1 427 ? -56.430 3.180 -41.644 1.00 32.91 453 LEU A CA 1
ATOM 3295 C C . LEU A 1 427 ? -55.267 2.218 -41.941 1.00 32.26 453 LEU A C 1
ATOM 3296 O O . LEU A 1 427 ? -54.563 2.370 -42.947 1.00 32.75 453 LEU A O 1
ATOM 3301 N N . ALA A 1 428 ? -55.037 1.247 -41.056 1.00 31.99 454 ALA A N 1
ATOM 3302 C CA . ALA A 1 428 ? -53.904 0.300 -41.231 1.00 30.96 454 ALA A CA 1
ATOM 3303 C C . ALA A 1 428 ? -54.087 -0.551 -42.494 1.00 30.50 454 ALA A C 1
ATOM 3304 O O . ALA A 1 428 ? -53.145 -0.827 -43.186 1.00 29.31 454 ALA A O 1
ATOM 3306 N N . ARG A 1 429 ? -55.330 -0.936 -42.766 1.00 32.79 455 ARG A N 1
ATOM 3307 C CA . ARG A 1 429 ? -55.689 -1.734 -43.928 1.00 35.53 455 ARG A CA 1
ATOM 3308 C C . ARG A 1 429 ? -55.461 -0.995 -45.216 1.00 36.24 455 ARG A C 1
ATOM 3309 O O . ARG A 1 429 ? -54.946 -1.581 -46.170 1.00 35.82 455 ARG A O 1
ATOM 3317 N N . MET A 1 430 ? -55.830 0.293 -45.249 1.00 37.75 456 MET A N 1
ATOM 3318 C CA . MET A 1 430 ? -55.518 1.168 -46.398 1.00 38.89 456 MET A CA 1
ATOM 3319 C C . MET A 1 430 ? -54.007 1.320 -46.603 1.00 38.44 456 MET A C 1
ATOM 3320 O O . MET A 1 430 ? -53.502 1.236 -47.726 1.00 39.28 456 MET A O 1
ATOM 3325 N N . GLU A 1 431 ? -53.288 1.568 -45.525 1.00 39.09 457 GLU A N 1
ATOM 3326 C CA . GLU A 1 431 ? -51.845 1.737 -45.610 1.00 41.29 457 GLU A CA 1
ATOM 3327 C C . GLU A 1 431 ? -51.163 0.474 -46.121 1.00 41.26 457 GLU A C 1
ATOM 3328 O O . GLU A 1 431 ? -50.330 0.540 -47.005 1.00 40.30 457 GLU A O 1
ATOM 3334 N N . MET A 1 432 ? -51.513 -0.666 -45.528 1.00 42.49 458 MET A N 1
ATOM 3335 C CA . MET A 1 432 ? -50.955 -1.973 -45.930 1.00 43.23 458 MET A CA 1
ATOM 3336 C C . MET A 1 432 ? -51.169 -2.228 -47.420 1.00 40.17 458 MET A C 1
ATOM 3337 O O . MET A 1 432 ? -50.246 -2.600 -48.126 1.00 39.32 458 MET A O 1
ATOM 3342 N N . PHE A 1 433 ? -52.405 -2.041 -47.875 1.00 37.19 459 PHE A N 1
ATOM 3343 C CA . PHE A 1 433 ? -52.768 -2.291 -49.267 1.00 38.67 459 PHE A CA 1
ATOM 3344 C C . PHE A 1 433 ? -52.028 -1.350 -50.241 1.00 38.32 459 PHE A C 1
ATOM 3345 O O . PHE A 1 433 ? -51.322 -1.805 -51.177 1.00 37.66 459 PHE A O 1
ATOM 3353 N N . LEU A 1 434 ? -52.135 -0.052 -49.982 1.00 37.91 460 LEU A N 1
ATOM 3354 C CA . LEU A 1 434 ? -51.568 0.956 -50.873 1.00 36.25 460 LEU A CA 1
ATOM 3355 C C . LEU A 1 434 ? -50.031 0.922 -50.907 1.00 37.28 460 LEU A C 1
ATOM 3356 O O . LEU A 1 434 ? -49.430 1.102 -51.997 1.00 37.27 460 LEU A O 1
ATOM 3361 N N . PHE A 1 435 ? -49.383 0.673 -49.757 1.00 36.69 461 PHE A N 1
ATOM 3362 C CA . PHE A 1 435 ? -47.892 0.578 -49.719 1.00 36.63 461 PHE A CA 1
ATOM 3363 C C . PHE A 1 435 ? -47.352 -0.705 -50.387 1.00 35.51 461 PHE A C 1
ATOM 3364 O O . PHE A 1 435 ? -46.345 -0.670 -51.068 1.00 36.12 461 PHE A O 1
ATOM 3372 N N . PHE A 1 436 ? -48.024 -1.823 -50.142 1.00 35.12 462 PHE A N 1
ATOM 3373 C CA . PHE A 1 436 ? -47.672 -3.142 -50.688 1.00 34.45 462 PHE A CA 1
ATOM 3374 C C . PHE A 1 436 ? -47.765 -3.170 -52.196 1.00 33.40 462 PHE A C 1
ATOM 3375 O O . PHE A 1 436 ? -46.846 -3.644 -52.864 1.00 33.44 462 PHE A O 1
ATOM 3383 N N . THR A 1 437 ? -48.896 -2.676 -52.712 1.00 33.64 463 THR A N 1
ATOM 3384 C CA . THR A 1 437 ? -49.186 -2.654 -54.138 1.00 35.25 463 THR A CA 1
ATOM 3385 C C . THR A 1 437 ? -48.341 -1.628 -54.856 1.00 36.51 463 THR A C 1
ATOM 3386 O O . THR A 1 437 ? -47.803 -1.904 -55.922 1.00 38.38 463 THR A O 1
ATOM 3390 N N . ALA A 1 438 ? -48.172 -0.455 -54.273 1.00 37.97 464 ALA A N 1
ATOM 3391 C CA . ALA A 1 438 ? -47.313 0.545 -54.915 1.00 38.98 464 ALA A CA 1
ATOM 3392 C C . ALA A 1 438 ? -45.895 0.023 -54.985 1.00 39.46 464 ALA A C 1
ATOM 3393 O O . ALA A 1 438 ? -45.197 0.221 -55.973 1.00 39.83 464 ALA A O 1
ATOM 3395 N N . LEU A 1 439 ? -45.466 -0.664 -53.939 1.00 41.51 465 LEU A N 1
ATOM 3396 C CA . LEU A 1 439 ? -44.112 -1.229 -53.906 1.00 40.62 465 LEU A CA 1
ATOM 3397 C C . LEU A 1 439 ? -43.933 -2.365 -54.923 1.00 40.73 465 LEU A C 1
ATOM 3398 O O . LEU A 1 439 ? -42.959 -2.375 -55.651 1.00 39.65 465 LEU A O 1
ATOM 3403 N N . LEU A 1 440 ? -44.876 -3.312 -54.959 1.00 41.74 466 LEU A N 1
ATOM 3404 C CA . LEU A 1 440 ? -44.758 -4.489 -55.854 1.00 42.29 466 LEU A CA 1
ATOM 3405 C C . LEU A 1 440 ? -45.048 -4.139 -57.319 1.00 42.01 466 LEU A C 1
ATOM 3406 O O . LEU A 1 440 ? -44.597 -4.838 -58.222 1.00 40.46 466 LEU A O 1
ATOM 3411 N N . GLN A 1 441 ? -45.790 -3.058 -57.546 1.00 42.98 467 GLN A N 1
ATOM 3412 C CA . GLN A 1 441 ? -46.004 -2.530 -58.901 1.00 43.18 467 GLN A CA 1
ATOM 3413 C C . GLN A 1 441 ? -44.696 -2.101 -59.517 1.00 43.26 467 GLN A C 1
ATOM 3414 O O . GLN A 1 441 ? -44.421 -2.409 -60.662 1.00 43.12 467 GLN A O 1
ATOM 3420 N N . ARG A 1 442 ? -43.875 -1.416 -58.734 1.00 43.57 468 ARG A N 1
ATOM 3421 C CA . ARG A 1 442 ? -42.665 -0.783 -59.242 1.00 44.34 468 ARG A CA 1
ATOM 3422 C C . ARG A 1 442 ? -41.386 -1.644 -59.152 1.00 44.00 468 ARG A C 1
ATOM 3423 O O . ARG A 1 442 ? -40.490 -1.483 -59.975 1.00 43.53 468 ARG A O 1
ATOM 3431 N N . PHE A 1 443 ? -41.291 -2.534 -58.159 1.00 44.33 469 PHE A N 1
ATOM 3432 C CA . PHE A 1 443 ? -40.074 -3.343 -57.966 1.00 44.04 469 PHE A CA 1
ATOM 3433 C C . PHE A 1 443 ? -40.320 -4.850 -57.875 1.00 44.45 469 PHE A C 1
ATOM 3434 O O . PHE A 1 443 ? -41.390 -5.316 -57.458 1.00 43.95 469 PHE A O 1
ATOM 3442 N N . HIS A 1 444 ? -39.293 -5.590 -58.281 1.00 44.90 470 HIS A N 1
ATOM 3443 C CA . HIS A 1 444 ? -39.148 -6.989 -57.981 1.00 45.09 470 HIS A CA 1
ATOM 3444 C C . HIS A 1 444 ? -38.211 -7.079 -56.783 1.00 44.23 470 HIS A C 1
ATOM 3445 O O . HIS A 1 444 ? -37.150 -6.433 -56.755 1.00 42.61 470 HIS A O 1
ATOM 3452 N N . LEU A 1 445 ? -38.607 -7.883 -55.795 1.00 43.76 471 LEU A N 1
ATOM 3453 C CA . LEU A 1 445 ? -37.892 -7.978 -54.529 1.00 43.80 471 LEU A CA 1
ATOM 3454 C C . LEU A 1 445 ? -37.294 -9.371 -54.353 1.00 43.43 471 LEU A C 1
ATOM 3455 O O . LEU A 1 445 ? -37.974 -10.363 -54.549 1.00 43.02 471 LEU A O 1
ATOM 3460 N N . HIS A 1 446 ? -36.025 -9.423 -53.977 1.00 44.10 472 HIS A N 1
ATOM 3461 C CA . HIS A 1 446 ? -35.355 -10.682 -53.701 1.00 47.35 472 HIS A CA 1
ATOM 3462 C C . HIS A 1 446 ? -34.194 -10.439 -52.765 1.00 48.58 472 HIS A C 1
ATOM 3463 O O . HIS A 1 446 ? -33.776 -9.295 -52.571 1.00 48.71 472 HIS A O 1
ATOM 3470 N N . PHE A 1 447 ? -33.669 -11.522 -52.202 1.00 51.15 473 PHE A N 1
ATOM 3471 C CA . PHE A 1 447 ? -32.538 -11.450 -51.288 1.00 53.58 473 PHE A CA 1
ATOM 3472 C C . PHE A 1 447 ? -31.216 -11.381 -52.058 1.00 57.05 473 PHE A C 1
ATOM 3473 O O . PHE A 1 447 ? -31.134 -11.850 -53.205 1.00 57.89 473 PHE A O 1
ATOM 3481 N N . PRO A 1 448 ? -30.165 -10.822 -51.425 1.00 60.45 474 PRO A N 1
ATOM 3482 C CA . PRO A 1 448 ? -28.850 -10.783 -52.054 1.00 63.34 474 PRO A CA 1
ATOM 3483 C C . PRO A 1 448 ? -28.251 -12.182 -52.138 1.00 67.26 474 PRO A C 1
ATOM 3484 O O . PRO A 1 448 ? -28.371 -12.948 -51.181 1.00 67.50 474 PRO A O 1
ATOM 3488 N N . HIS A 1 449 ? -27.633 -12.517 -53.275 1.00 71.51 475 HIS A N 1
ATOM 3489 C CA . HIS A 1 449 ? -26.994 -13.835 -53.474 1.00 74.70 475 HIS A CA 1
ATOM 3490 C C . HIS A 1 449 ? -27.934 -14.981 -53.057 1.00 75.95 475 HIS A C 1
ATOM 3491 O O . HIS A 1 449 ? -27.484 -16.032 -52.601 1.00 75.52 475 HIS A O 1
ATOM 3498 N N . GLU A 1 450 ? -29.243 -14.741 -53.214 1.00 77.87 476 GLU A N 1
ATOM 3499 C CA . GLU A 1 450 ? -30.317 -15.639 -52.741 1.00 78.83 476 GLU A CA 1
ATOM 3500 C C . GLU A 1 450 ? -30.228 -16.057 -51.253 1.00 78.43 476 GLU A C 1
ATOM 3501 O O . GLU A 1 450 ? -30.888 -17.018 -50.848 1.00 79.34 476 GLU A O 1
ATOM 3507 N N . LEU A 1 451 ? -29.470 -15.296 -50.445 1.00 77.25 477 LEU A N 1
ATOM 3508 C CA . LEU A 1 451 ? -29.054 -15.711 -49.078 1.00 75.63 477 LEU A CA 1
ATOM 3509 C C . LEU A 1 451 ? -30.179 -16.230 -48.170 1.00 73.45 477 LEU A C 1
ATOM 3510 O O . LEU A 1 451 ? -31.337 -15.857 -48.315 1.00 72.88 477 LEU A O 1
ATOM 3515 N N . VAL A 1 452 ? -29.789 -17.077 -47.218 1.00 71.51 478 VAL A N 1
ATOM 3516 C CA . VAL A 1 452 ? -30.716 -17.783 -46.317 1.00 69.52 478 VAL A CA 1
ATOM 3517 C C . VAL A 1 452 ? -31.134 -16.854 -45.156 1.00 66.88 478 VAL A C 1
ATOM 3518 O O . VAL A 1 452 ? -30.350 -16.627 -44.230 1.00 68.12 478 VAL A O 1
ATOM 3522 N N . PRO A 1 453 ? -32.372 -16.328 -45.191 1.00 63.58 479 PRO A N 1
ATOM 3523 C CA . PRO A 1 453 ? -32.806 -15.385 -44.154 1.00 61.38 479 PRO A CA 1
ATOM 3524 C C . PRO A 1 453 ? -33.462 -16.084 -42.942 1.00 57.90 479 PRO A C 1
ATOM 3525 O O . PRO A 1 453 ? -34.081 -17.139 -43.099 1.00 57.23 479 PRO A O 1
ATOM 3529 N N . ASP A 1 454 ? -33.340 -15.479 -41.760 1.00 54.53 480 ASP A N 1
ATOM 3530 C CA . ASP A 1 454 ? -33.944 -16.017 -40.528 1.00 52.31 480 ASP A CA 1
ATOM 3531 C C . ASP A 1 454 ? -35.404 -15.567 -40.381 1.00 51.13 480 ASP A C 1
ATOM 3532 O O . ASP A 1 454 ? -35.692 -14.396 -40.400 1.00 50.66 480 ASP A O 1
ATOM 3537 N N . LEU A 1 455 ? -36.311 -16.523 -40.233 1.00 51.46 481 LEU A N 1
ATOM 3538 C CA . LEU A 1 455 ? -37.744 -16.242 -40.116 1.00 51.14 481 LEU A CA 1
ATOM 3539 C C . LEU A 1 455 ? -38.277 -16.352 -38.682 1.00 50.86 481 LEU A C 1
ATOM 3540 O O . LEU A 1 455 ? -39.462 -16.157 -38.453 1.00 50.12 481 LEU A O 1
ATOM 3545 N N . LYS A 1 456 ? -37.405 -16.678 -37.728 1.00 51.87 482 LYS A N 1
ATOM 3546 C CA . LYS A 1 456 ? -37.779 -16.694 -36.311 1.00 53.37 482 LYS A CA 1
ATOM 3547 C C . LYS A 1 456 ? -37.940 -15.231 -35.815 1.00 49.79 482 LYS A C 1
ATOM 3548 O O . LYS A 1 456 ? -36.999 -14.436 -35.931 1.00 48.30 482 LYS A O 1
ATOM 3554 N N . PRO A 1 457 ? -39.120 -14.877 -35.278 1.00 47.07 483 PRO A N 1
ATOM 3555 C CA . PRO A 1 457 ? -39.315 -13.519 -34.762 1.00 47.20 483 PRO A CA 1
ATOM 3556 C C . PRO A 1 457 ? -38.494 -13.157 -33.520 1.00 47.55 483 PRO A C 1
ATOM 3557 O O . PRO A 1 457 ? -38.065 -14.023 -32.762 1.00 47.88 483 PRO A O 1
ATOM 3561 N N . ARG A 1 458 ? -38.281 -11.864 -33.334 1.00 48.08 484 ARG A N 1
ATOM 3562 C CA . ARG A 1 458 ? -37.722 -11.350 -32.097 1.00 48.03 484 ARG A CA 1
ATOM 3563 C C . ARG A 1 458 ? -38.774 -11.403 -30.993 1.00 45.32 484 ARG A C 1
ATOM 3564 O O . ARG A 1 458 ? -39.957 -11.242 -31.250 1.00 44.19 484 ARG A O 1
ATOM 3572 N N . LEU A 1 459 ? -38.331 -11.610 -29.765 1.00 44.02 485 LEU A N 1
ATOM 3573 C CA . LEU A 1 459 ? -39.191 -11.417 -28.588 1.00 43.00 485 LEU A CA 1
ATOM 3574 C C . LEU A 1 459 ? -39.542 -9.921 -28.420 1.00 41.14 485 LEU A C 1
ATOM 3575 O O . LEU A 1 459 ? -38.644 -9.088 -28.305 1.00 41.88 485 LEU A O 1
ATOM 3580 N N . GLY A 1 460 ? -40.838 -9.606 -28.397 1.00 37.64 486 GLY A N 1
ATOM 3581 C CA . GLY A 1 460 ? -41.331 -8.253 -28.082 1.00 36.34 486 GLY A CA 1
ATOM 3582 C C . GLY A 1 460 ? -42.833 -8.285 -27.874 1.00 34.60 486 GLY A C 1
ATOM 3583 O O . GLY A 1 460 ? -43.444 -9.342 -28.001 1.00 34.21 486 GLY A O 1
ATOM 3584 N N . MET A 1 461 ? -43.451 -7.147 -27.550 1.00 33.40 487 MET A N 1
ATOM 3585 C CA . MET A 1 461 ? -44.955 -7.092 -27.497 1.00 32.87 487 MET A CA 1
ATOM 3586 C C . MET A 1 461 ? -45.584 -7.125 -28.894 1.00 30.82 487 MET A C 1
ATOM 3587 O O . MET A 1 461 ? -46.788 -7.475 -29.056 1.00 31.32 487 MET A O 1
ATOM 3592 N N . THR A 1 462 ? -44.779 -6.765 -29.894 1.00 28.80 488 THR A N 1
ATOM 3593 C CA . THR A 1 462 ? -45.054 -7.096 -31.284 1.00 29.83 488 THR A CA 1
ATOM 3594 C C . THR A 1 462 ? -43.982 -8.020 -31.851 1.00 31.07 488 THR A C 1
ATOM 3595 O O . THR A 1 462 ? -42.816 -8.019 -31.386 1.00 31.50 488 THR A O 1
ATOM 3599 N N . LEU A 1 463 ? -44.354 -8.792 -32.879 1.00 31.67 489 LEU A N 1
ATOM 3600 C CA . LEU A 1 463 ? -43.380 -9.676 -33.534 1.00 33.05 489 LEU A CA 1
ATOM 3601 C C . LEU A 1 463 ? -42.809 -8.987 -34.739 1.00 33.15 489 LEU A C 1
ATOM 3602 O O . LEU A 1 463 ? -43.542 -8.583 -35.617 1.00 34.21 489 LEU A O 1
ATOM 3607 N N . GLN A 1 464 ? -41.497 -8.863 -34.787 1.00 34.47 490 GLN A N 1
ATOM 3608 C CA . GLN A 1 464 ? -40.843 -8.295 -35.944 1.00 36.18 490 GLN A CA 1
ATOM 3609 C C . GLN A 1 464 ? -39.727 -9.226 -36.375 1.00 35.30 490 GLN A C 1
ATOM 3610 O O . GLN A 1 464 ? -39.197 -9.946 -35.558 1.00 34.72 490 GLN A O 1
ATOM 3616 N N . PRO A 1 465 ? -39.381 -9.225 -37.670 1.00 34.97 491 PRO A N 1
ATOM 3617 C CA . PRO A 1 465 ? -38.275 -10.077 -38.101 1.00 35.07 491 PRO A CA 1
ATOM 3618 C C . PRO A 1 465 ? -36.922 -9.572 -37.625 1.00 37.93 491 PRO A C 1
ATOM 3619 O O . PRO A 1 465 ? -36.781 -8.398 -37.289 1.00 36.24 491 PRO A O 1
ATOM 3623 N N . GLN A 1 466 ? -35.926 -10.459 -37.604 1.00 40.04 492 GLN A N 1
ATOM 3624 C CA . GLN A 1 466 ? -34.556 -10.036 -37.404 1.00 41.64 492 GLN A CA 1
ATOM 3625 C C . GLN A 1 466 ? -34.164 -9.219 -38.652 1.00 41.90 492 GLN A C 1
ATOM 3626 O O . GLN A 1 466 ? -34.790 -9.362 -39.693 1.00 43.92 492 GLN A O 1
ATOM 3632 N N . PRO A 1 467 ? -33.154 -8.338 -38.540 1.00 41.55 493 PRO A N 1
ATOM 3633 C CA . PRO A 1 467 ? -32.705 -7.537 -39.697 1.00 41.68 493 PRO A CA 1
ATOM 3634 C C . PRO A 1 467 ? -32.361 -8.363 -40.934 1.00 42.27 493 PRO A C 1
ATOM 3635 O O . PRO A 1 467 ? -31.644 -9.343 -40.833 1.00 43.63 493 PRO A O 1
ATOM 3639 N N . TYR A 1 468 ? -32.899 -7.966 -42.084 1.00 43.47 494 TYR A N 1
ATOM 3640 C CA . TYR A 1 468 ? -32.621 -8.629 -43.346 1.00 43.16 494 TYR A CA 1
ATOM 3641 C C . TYR A 1 468 ? -32.483 -7.616 -44.495 1.00 44.93 494 TYR A C 1
ATOM 3642 O O . TYR A 1 468 ? -33.189 -6.616 -44.549 1.00 44.33 494 TYR A O 1
ATOM 3651 N N . LEU A 1 469 ? -31.564 -7.898 -45.409 1.00 47.49 495 LEU A N 1
ATOM 3652 C CA . LEU A 1 469 ? -31.366 -7.078 -46.594 1.00 48.72 495 LEU A CA 1
ATOM 3653 C C . LEU A 1 469 ? -32.262 -7.563 -47.727 1.00 49.26 495 LEU A C 1
ATOM 3654 O O . LEU A 1 469 ? -32.547 -8.750 -47.832 1.00 49.99 495 LEU A O 1
ATOM 3659 N N . ILE A 1 470 ? -32.704 -6.631 -48.570 1.00 51.09 496 ILE A N 1
ATOM 3660 C CA . ILE A 1 470 ? -33.473 -6.942 -49.776 1.00 50.86 496 ILE A CA 1
ATOM 3661 C C . ILE A 1 470 ? -33.003 -6.062 -50.941 1.00 51.80 496 ILE A C 1
ATOM 3662 O O . ILE A 1 470 ? -32.600 -4.907 -50.740 1.00 51.89 496 ILE A O 1
ATOM 3667 N N . CYS A 1 471 ? -33.006 -6.648 -52.147 1.00 51.94 497 CYS A N 1
ATOM 3668 C CA . CYS A 1 471 ? -32.719 -5.929 -53.390 1.00 51.37 497 CYS A CA 1
ATOM 3669 C C . CYS A 1 471 ? -34.017 -5.612 -54.074 1.00 51.07 497 CYS A C 1
ATOM 3670 O O . CYS A 1 471 ? -34.809 -6.508 -54.355 1.00 50.58 497 CYS A O 1
ATOM 3673 N N . ALA A 1 472 ? -34.244 -4.334 -54.331 1.00 51.25 498 ALA A N 1
ATOM 3674 C CA . ALA A 1 472 ? -35.431 -3.902 -55.028 1.00 52.08 498 ALA A CA 1
ATOM 3675 C C . ALA A 1 472 ? -35.000 -3.474 -56.425 1.00 53.41 498 ALA A C 1
ATOM 3676 O O . ALA A 1 472 ? -34.236 -2.516 -56.581 1.00 55.25 498 ALA A O 1
ATOM 3678 N N . GLU A 1 473 ? -35.475 -4.187 -57.438 1.00 53.71 499 GLU A N 1
ATOM 3679 C CA . GLU A 1 473 ? -35.108 -3.890 -58.817 1.00 54.75 499 GLU A CA 1
ATOM 3680 C C . GLU A 1 473 ? -36.309 -3.418 -59.620 1.00 54.18 499 GLU A C 1
ATOM 3681 O O . GLU A 1 473 ? -37.345 -4.078 -59.627 1.00 51.82 499 GLU A O 1
ATOM 3687 N N . ARG A 1 474 ? -36.168 -2.269 -60.289 1.00 55.01 500 ARG A N 1
ATOM 3688 C CA . ARG A 1 474 ? -37.253 -1.721 -61.117 1.00 56.42 500 ARG A CA 1
ATOM 3689 C C . ARG A 1 474 ? -37.723 -2.774 -62.116 1.00 58.12 500 ARG A C 1
ATOM 3690 O O . ARG A 1 474 ? -36.914 -3.520 -62.667 1.00 57.15 500 ARG A O 1
ATOM 3692 N N . ARG A 1 475 ? -39.035 -2.835 -62.327 1.00 60.40 501 ARG A N 1
ATOM 3693 C CA . ARG A 1 475 ? -39.633 -3.845 -63.181 1.00 62.29 501 ARG A CA 1
ATOM 3694 C C . ARG A 1 475 ? -39.768 -3.373 -64.622 1.00 66.54 501 ARG A C 1
ATOM 3695 O O . ARG A 1 475 ? -39.244 -3.998 -65.543 1.00 68.05 501 ARG A O 1
ATOM 3703 N N . HIS A 1 476 ? -40.490 -2.277 -64.815 1.00 71.20 502 HIS A N 1
ATOM 3704 C CA . HIS A 1 476 ? -40.856 -1.826 -66.164 1.00 74.56 502 HIS A CA 1
ATOM 3705 C C . HIS A 1 476 ? -39.755 -0.924 -66.752 1.00 76.07 502 HIS A C 1
ATOM 3706 O O . HIS A 1 476 ? -38.598 -1.362 -66.932 1.00 76.51 502 HIS A O 1
ATOM 3713 N N . PHE B 1 13 ? -13.032 15.861 15.599 1.00 58.44 39 PHE B N 1
ATOM 3714 C CA . PHE B 1 13 ? -14.021 16.303 14.559 1.00 59.08 39 PHE B CA 1
ATOM 3715 C C . PHE B 1 13 ? -14.776 17.546 15.048 1.00 58.69 39 PHE B C 1
ATOM 3716 O O . PHE B 1 13 ? -15.181 17.603 16.217 1.00 59.05 39 PHE B O 1
ATOM 3724 N N . PRO B 1 14 ? -14.945 18.563 14.164 1.00 57.19 40 PRO B N 1
ATOM 3725 C CA . PRO B 1 14 ? -15.620 19.808 14.578 1.00 56.45 40 PRO B CA 1
ATOM 3726 C C . PRO B 1 14 ? -17.038 19.595 15.129 1.00 55.80 40 PRO B C 1
ATOM 3727 O O . PRO B 1 14 ? -17.736 18.684 14.684 1.00 55.38 40 PRO B O 1
ATOM 3731 N N . PRO B 1 15 ? -17.467 20.446 16.076 1.00 55.20 41 PRO B N 1
ATOM 3732 C CA . PRO B 1 15 ? -18.798 20.336 16.662 1.00 54.90 41 PRO B CA 1
ATOM 3733 C C . PRO B 1 15 ? -19.835 21.024 15.797 1.00 54.66 41 PRO B C 1
ATOM 3734 O O . PRO B 1 15 ? -19.472 21.804 14.916 1.00 55.70 41 PRO B O 1
ATOM 3738 N N . GLY B 1 16 ? -21.112 20.768 16.064 1.00 53.15 42 GLY B N 1
ATOM 3739 C CA . GLY B 1 16 ? -22.174 21.395 15.310 1.00 52.28 42 GLY B CA 1
ATOM 3740 C C . GLY B 1 16 ? -23.542 21.180 15.902 1.00 52.62 42 GLY B C 1
ATOM 3741 O O . GLY B 1 16 ? -23.684 20.510 16.921 1.00 52.47 42 GLY B O 1
ATOM 3742 N N . PRO B 1 17 ? -24.574 21.740 15.251 1.00 52.71 43 PRO B N 1
ATOM 3743 C CA . PRO B 1 17 ? -25.901 21.734 15.834 1.00 52.44 43 PRO B CA 1
ATOM 3744 C C . PRO B 1 17 ? -26.476 20.328 15.930 1.00 53.60 43 PRO B C 1
ATOM 3745 O O . PRO B 1 17 ? -26.289 19.529 15.019 1.00 53.77 43 PRO B O 1
ATOM 3749 N N . PRO B 1 18 ? -27.156 20.018 17.043 1.00 55.53 44 PRO B N 1
ATOM 3750 C CA . PRO B 1 18 ? -27.816 18.737 17.118 1.00 55.53 44 PRO B CA 1
ATOM 3751 C C . PRO B 1 18 ? -29.012 18.759 16.193 1.00 54.53 44 PRO B C 1
ATOM 3752 O O . PRO B 1 18 ? -29.704 19.792 16.122 1.00 56.92 44 PRO B O 1
ATOM 3756 N N . GLY B 1 19 ? -29.240 17.658 15.477 1.00 50.03 45 GLY B N 1
ATOM 3757 C CA . GLY B 1 19 ? -30.422 17.519 14.643 1.00 48.94 45 GLY B CA 1
ATOM 3758 C C . GLY B 1 19 ? -31.321 16.404 15.145 1.00 47.38 45 GLY B C 1
ATOM 3759 O O . GLY B 1 19 ? -31.265 16.034 16.312 1.00 48.11 45 GLY B O 1
ATOM 3760 N N . LEU B 1 20 ? -32.154 15.886 14.252 1.00 45.55 46 LEU B N 1
ATOM 3761 C CA . LEU B 1 20 ? -33.031 14.773 14.551 1.00 44.21 46 LEU B CA 1
ATOM 3762 C C . LEU B 1 20 ? -32.299 13.453 14.292 1.00 44.79 46 LEU B C 1
ATOM 3763 O O . LEU B 1 20 ? -31.348 13.398 13.488 1.00 43.24 46 LEU B O 1
ATOM 3768 N N . PRO B 1 21 ? -32.722 12.366 14.973 1.00 44.04 47 PRO B N 1
ATOM 3769 C CA . PRO B 1 21 ? -32.118 11.089 14.608 1.00 42.48 47 PRO B CA 1
ATOM 3770 C C . PRO B 1 21 ? -32.354 10.763 13.123 1.00 41.63 47 PRO B C 1
ATOM 3771 O O . PRO B 1 21 ? -33.407 11.118 12.567 1.00 38.71 47 PRO B O 1
ATOM 3775 N N . PHE B 1 22 ? -31.363 10.115 12.502 1.00 40.35 48 PHE B N 1
ATOM 3776 C CA . PHE B 1 22 ? -31.453 9.620 11.135 1.00 41.32 48 PHE B CA 1
ATOM 3777 C C . PHE B 1 22 ? -31.255 10.715 10.057 1.00 41.16 48 PHE B C 1
ATOM 3778 O O . PHE B 1 22 ? -30.348 10.630 9.257 1.00 41.08 48 PHE B O 1
ATOM 3786 N N . ILE B 1 23 ? -32.137 11.709 10.042 1.00 40.72 49 ILE B N 1
ATOM 3787 C CA . ILE B 1 23 ? -32.103 12.776 9.051 1.00 40.59 49 ILE B CA 1
ATOM 3788 C C . ILE B 1 23 ? -31.105 13.886 9.436 1.00 41.15 49 ILE B C 1
ATOM 3789 O O . ILE B 1 23 ? -30.695 14.660 8.587 1.00 42.11 49 ILE B O 1
ATOM 3794 N N . GLY B 1 24 ? -30.716 13.937 10.710 1.00 39.82 50 GLY B N 1
ATOM 3795 C CA . GLY B 1 24 ? -29.774 14.916 11.208 1.00 38.78 50 GLY B CA 1
ATOM 3796 C C . GLY B 1 24 ? -30.278 16.323 11.006 1.00 39.57 50 GLY B C 1
ATOM 3797 O O . GLY B 1 24 ? -31.447 16.628 11.315 1.00 39.76 50 GLY B O 1
ATOM 3798 N N . ASN B 1 25 ? -29.405 17.171 10.446 1.00 39.52 51 ASN B N 1
ATOM 3799 C CA . ASN B 1 25 ? -29.695 18.598 10.230 1.00 39.62 51 ASN B CA 1
ATOM 3800 C C . ASN B 1 25 ? -30.349 18.926 8.862 1.00 39.99 51 ASN B C 1
ATOM 3801 O O . ASN B 1 25 ? -30.613 20.080 8.588 1.00 40.29 51 ASN B O 1
ATOM 3806 N N . ILE B 1 26 ? -30.602 17.915 8.020 1.00 40.38 52 ILE B N 1
ATOM 3807 C CA . ILE B 1 26 ? -31.113 18.133 6.651 1.00 40.43 52 ILE B CA 1
ATOM 3808 C C . ILE B 1 26 ? -32.252 19.159 6.541 1.00 42.48 52 ILE B C 1
ATOM 3809 O O . ILE B 1 26 ? -32.182 20.081 5.721 1.00 41.65 52 ILE B O 1
ATOM 3814 N N . TYR B 1 27 ? -33.293 19.003 7.353 1.00 44.61 53 TYR B N 1
ATOM 3815 C CA . TYR B 1 27 ? -34.522 19.815 7.180 1.00 45.85 53 TYR B CA 1
ATOM 3816 C C . TYR B 1 27 ? -34.421 21.238 7.731 1.00 46.56 53 TYR B C 1
ATOM 3817 O O . TYR B 1 27 ? -35.102 22.127 7.254 1.00 48.23 53 TYR B O 1
ATOM 3826 N N . SER B 1 28 ? -33.549 21.447 8.706 1.00 47.32 54 SER B N 1
ATOM 3827 C CA . SER B 1 28 ? -33.215 22.789 9.188 1.00 48.99 54 SER B CA 1
ATOM 3828 C C . SER B 1 28 ? -32.334 23.535 8.176 1.00 48.43 54 SER B C 1
ATOM 3829 O O . SER B 1 28 ? -32.474 24.732 7.967 1.00 47.19 54 SER B O 1
ATOM 3832 N N . LEU B 1 29 ? -31.420 22.805 7.558 1.00 49.04 55 LEU B N 1
ATOM 3833 C CA . LEU B 1 29 ? -30.608 23.343 6.483 1.00 49.43 55 LEU B CA 1
ATOM 3834 C C . LEU B 1 29 ? -31.453 23.736 5.233 1.00 49.62 55 LEU B C 1
ATOM 3835 O O . LEU B 1 29 ? -31.532 24.922 4.872 1.00 51.42 55 LEU B O 1
ATOM 3840 N N . ALA B 1 30 ? -32.101 22.752 4.614 1.00 49.01 56 ALA B N 1
ATOM 3841 C CA . ALA B 1 30 ? -32.688 22.907 3.268 1.00 48.67 56 ALA B CA 1
ATOM 3842 C C . ALA B 1 30 ? -34.186 23.194 3.218 1.00 49.11 56 ALA B C 1
ATOM 3843 O O . ALA B 1 30 ? -34.721 23.467 2.140 1.00 48.78 56 ALA B O 1
ATOM 3845 N N . ALA B 1 31 ? -34.875 23.124 4.352 1.00 50.60 57 ALA B N 1
ATOM 3846 C CA . ALA B 1 31 ? -36.360 23.130 4.326 1.00 51.99 57 ALA B CA 1
ATOM 3847 C C . ALA B 1 31 ? -37.033 24.175 5.230 1.00 54.13 57 ALA B C 1
ATOM 3848 O O . ALA B 1 31 ? -38.267 24.181 5.364 1.00 55.00 57 ALA B O 1
ATOM 3850 N N . SER B 1 32 ? -36.243 25.072 5.821 1.00 56.11 58 SER B N 1
ATOM 3851 C CA . SER B 1 32 ? -36.795 26.131 6.671 1.00 58.89 58 SER B CA 1
ATOM 3852 C C . SER B 1 32 ? -37.017 27.431 5.853 1.00 60.04 58 SER B C 1
ATOM 3853 O O . SER B 1 32 ? -36.829 27.442 4.625 1.00 60.95 58 SER B O 1
ATOM 3856 N N . SER B 1 33 ? -37.438 28.503 6.533 1.00 60.15 59 SER B N 1
ATOM 3857 C CA . SER B 1 33 ? -37.572 29.831 5.910 1.00 59.95 59 SER B CA 1
ATOM 3858 C C . SER B 1 33 ? -36.198 30.495 5.686 1.00 58.56 59 SER B C 1
ATOM 3859 O O . SER B 1 33 ? -35.989 31.142 4.660 1.00 60.76 59 SER B O 1
ATOM 3862 N N . GLU B 1 34 ? -35.271 30.324 6.630 1.00 54.90 60 GLU B N 1
ATOM 3863 C CA . GLU B 1 34 ? -33.887 30.783 6.445 1.00 52.45 60 GLU B CA 1
ATOM 3864 C C . GLU B 1 34 ? -33.161 29.888 5.436 1.00 50.94 60 GLU B C 1
ATOM 3865 O O . GLU B 1 34 ? -33.122 28.663 5.591 1.00 51.21 60 GLU B O 1
ATOM 3867 N N . LEU B 1 35 ? -32.579 30.513 4.405 1.00 47.70 61 LEU B N 1
ATOM 3868 C CA . LEU B 1 35 ? -31.861 29.794 3.360 1.00 44.57 61 LEU B CA 1
ATOM 3869 C C . LEU B 1 35 ? -30.583 29.158 3.914 1.00 41.70 61 LEU B C 1
ATOM 3870 O O . LEU B 1 35 ? -30.026 29.649 4.887 1.00 41.98 61 LEU B O 1
ATOM 3875 N N . PRO B 1 36 ? -30.129 28.051 3.300 1.00 38.33 62 PRO B N 1
ATOM 3876 C CA . PRO B 1 36 ? -28.988 27.288 3.795 1.00 38.17 62 PRO B CA 1
ATOM 3877 C C . PRO B 1 36 ? -27.799 28.104 4.229 1.00 39.07 62 PRO B C 1
ATOM 3878 O O . PRO B 1 36 ? -27.327 27.911 5.331 1.00 38.71 62 PRO B O 1
ATOM 3882 N N . HIS B 1 37 ? -27.308 28.995 3.354 1.00 40.44 63 HIS B N 1
ATOM 3883 C CA . HIS B 1 37 ? -26.065 29.801 3.621 1.00 39.42 63 HIS B CA 1
ATOM 3884 C C . HIS B 1 37 ? -26.222 30.713 4.845 1.00 39.88 63 HIS B C 1
ATOM 3885 O O . HIS B 1 37 ? -25.262 30.957 5.574 1.00 38.69 63 HIS B O 1
ATOM 3892 N N . VAL B 1 38 ? -27.448 31.199 5.053 1.00 40.49 64 VAL B N 1
ATOM 3893 C CA . VAL B 1 38 ? -27.790 32.036 6.183 1.00 43.24 64 VAL B CA 1
ATOM 3894 C C . VAL B 1 38 ? -27.836 31.194 7.470 1.00 45.26 64 VAL B C 1
ATOM 3895 O O . VAL B 1 38 ? -27.329 31.609 8.496 1.00 45.83 64 VAL B O 1
ATOM 3899 N N . TYR B 1 39 ? -28.458 30.016 7.397 1.00 46.71 65 TYR B N 1
ATOM 3900 C CA . TYR B 1 39 ? -28.467 29.069 8.504 1.00 47.29 65 TYR B CA 1
ATOM 3901 C C . TYR B 1 39 ? -27.042 28.702 8.920 1.00 48.83 65 TYR B C 1
ATOM 3902 O O . TYR B 1 39 ? -26.728 28.680 10.102 1.00 48.42 65 TYR B O 1
ATOM 3911 N N . MET B 1 40 ? -26.177 28.435 7.948 1.00 49.37 66 MET B N 1
ATOM 3912 C CA . MET B 1 40 ? -24.799 28.045 8.252 1.00 50.88 66 MET B CA 1
ATOM 3913 C C . MET B 1 40 ? -23.979 29.157 8.885 1.00 51.29 66 MET B C 1
ATOM 3914 O O . MET B 1 40 ? -23.069 28.882 9.663 1.00 49.46 66 MET B O 1
ATOM 3919 N N . ARG B 1 41 ? -24.293 30.407 8.549 1.00 52.91 67 ARG B N 1
ATOM 3920 C CA . ARG B 1 41 ? -23.582 31.555 9.120 1.00 53.97 67 ARG B CA 1
ATOM 3921 C C . ARG B 1 41 ? -24.033 31.815 10.561 1.00 53.68 67 ARG B C 1
ATOM 3922 O O . ARG B 1 41 ? -23.235 32.231 11.396 1.00 52.73 67 ARG B O 1
ATOM 3930 N N . LYS B 1 42 ? -25.309 31.574 10.840 1.00 53.74 68 LYS B N 1
ATOM 3931 C CA . LYS B 1 42 ? -25.819 31.648 12.212 1.00 55.53 68 LYS B CA 1
ATOM 3932 C C . LYS B 1 42 ? -25.207 30.565 13.126 1.00 54.70 68 LYS B C 1
ATOM 3933 O O . LYS B 1 42 ? -24.984 30.809 14.313 1.00 54.50 68 LYS B O 1
ATOM 3939 N N . GLN B 1 43 ? -24.906 29.399 12.551 1.00 54.11 69 GLN B N 1
ATOM 3940 C CA . GLN B 1 43 ? -24.284 28.292 13.280 1.00 53.57 69 GLN B CA 1
ATOM 3941 C C . GLN B 1 43 ? -22.803 28.512 13.457 1.00 54.04 69 GLN B C 1
ATOM 3942 O O . GLN B 1 43 ? -22.199 27.949 14.360 1.00 54.34 69 GLN B O 1
ATOM 3948 N N . SER B 1 44 ? -22.200 29.310 12.583 1.00 55.16 70 SER B N 1
ATOM 3949 C CA . SER B 1 44 ? -20.801 29.678 12.752 1.00 55.22 70 SER B CA 1
ATOM 3950 C C . SER B 1 44 ? -20.660 30.683 13.910 1.00 55.65 70 SER B C 1
ATOM 3951 O O . SER B 1 44 ? -19.614 30.768 14.534 1.00 54.88 70 SER B O 1
ATOM 3954 N N . GLN B 1 45 ? -21.716 31.434 14.185 1.00 57.08 71 GLN B N 1
ATOM 3955 C CA . GLN B 1 45 ? -21.716 32.359 15.318 1.00 60.53 71 GLN B CA 1
ATOM 3956 C C . GLN B 1 45 ? -21.741 31.607 16.679 1.00 60.53 71 GLN B C 1
ATOM 3957 O O . GLN B 1 45 ? -21.222 32.113 17.682 1.00 61.03 71 GLN B O 1
ATOM 3963 N N . VAL B 1 46 ? -22.314 30.397 16.689 1.00 59.86 72 VAL B N 1
ATOM 3964 C CA . VAL B 1 46 ? -22.418 29.575 17.896 1.00 58.48 72 VAL B CA 1
ATOM 3965 C C . VAL B 1 46 ? -21.229 28.637 18.017 1.00 58.38 72 VAL B C 1
ATOM 3966 O O . VAL B 1 46 ? -20.612 28.576 19.061 1.00 58.60 72 VAL B O 1
ATOM 3970 N N . TYR B 1 47 ? -20.901 27.921 16.938 1.00 58.35 73 TYR B N 1
ATOM 3971 C CA . TYR B 1 47 ? -19.876 26.857 16.969 1.00 57.86 73 TYR B CA 1
ATOM 3972 C C . TYR B 1 47 ? -18.518 27.250 16.392 1.00 57.83 73 TYR B C 1
ATOM 3973 O O . TYR B 1 47 ? -17.551 26.490 16.515 1.00 57.84 73 TYR B O 1
ATOM 3982 N N . GLY B 1 48 ? -18.440 28.414 15.748 1.00 58.27 74 GLY B N 1
ATOM 3983 C CA . GLY B 1 48 ? -17.170 28.916 15.197 1.00 58.14 74 GLY B CA 1
ATOM 3984 C C . GLY B 1 48 ? -16.995 28.789 13.685 1.00 58.90 74 GLY B C 1
ATOM 3985 O O . GLY B 1 48 ? -17.902 28.369 12.961 1.00 57.99 74 GLY B O 1
ATOM 3986 N N . GLU B 1 49 ? -15.791 29.137 13.226 1.00 59.28 75 GLU B N 1
ATOM 3987 C CA . GLU B 1 49 ? -15.472 29.228 11.792 1.00 58.73 75 GLU B CA 1
ATOM 3988 C C . GLU B 1 49 ? -15.542 27.897 11.054 1.00 56.11 75 GLU B C 1
ATOM 3989 O O . GLU B 1 49 ? -15.957 27.850 9.892 1.00 53.67 75 GLU B O 1
ATOM 3995 N N . ILE B 1 50 ? -15.125 26.822 11.718 1.00 53.44 76 ILE B N 1
ATOM 3996 C CA . ILE B 1 50 ? -15.294 25.479 11.174 1.00 51.20 76 ILE B CA 1
ATOM 3997 C C . ILE B 1 50 ? -16.213 24.654 12.090 1.00 51.29 76 ILE B C 1
ATOM 3998 O O . ILE B 1 50 ? -15.921 24.471 13.284 1.00 51.51 76 ILE B O 1
ATOM 4003 N N . PHE B 1 51 ? -17.329 24.173 11.529 1.00 49.63 77 PHE B N 1
ATOM 4004 C CA . PHE B 1 51 ? -18.279 23.351 12.274 1.00 48.65 77 PHE B CA 1
ATOM 4005 C C . PHE B 1 51 ? -18.784 22.218 11.415 1.00 48.22 77 PHE B C 1
ATOM 4006 O O . PHE B 1 51 ? -18.560 22.213 10.210 1.00 48.71 77 PHE B O 1
ATOM 4014 N N . SER B 1 52 ? -19.448 21.242 12.039 1.00 46.61 78 SER B N 1
ATOM 4015 C CA . SER B 1 52 ? -19.904 20.045 11.323 1.00 45.31 78 SER B CA 1
ATOM 4016 C C . SER B 1 52 ? -21.423 19.989 11.215 1.00 43.73 78 SER B C 1
ATOM 4017 O O . SER B 1 52 ? -22.140 20.581 12.015 1.00 41.79 78 SER B O 1
ATOM 4020 N N . LEU B 1 53 ? -21.895 19.281 10.196 1.00 43.63 79 LEU B N 1
ATOM 4021 C CA . LEU B 1 53 ? -23.326 19.011 10.019 1.00 43.81 79 LEU B CA 1
ATOM 4022 C C . LEU B 1 53 ? -23.478 17.530 9.807 1.00 44.07 79 LEU B C 1
ATOM 4023 O O . LEU B 1 53 ? -22.572 16.872 9.260 1.00 45.12 79 LEU B O 1
ATOM 4028 N N . ASP B 1 54 ? -24.608 16.989 10.243 1.00 44.80 80 ASP B N 1
ATOM 4029 C CA . ASP B 1 54 ? -24.948 15.613 9.918 1.00 46.29 80 ASP B CA 1
ATOM 4030 C C . ASP B 1 54 ? -26.075 15.596 8.914 1.00 43.45 80 ASP B C 1
ATOM 4031 O O . ASP B 1 54 ? -27.219 15.876 9.248 1.00 43.51 80 ASP B O 1
ATOM 4036 N N . LEU B 1 55 ? -25.745 15.241 7.687 1.00 42.44 81 LEU B N 1
ATOM 4037 C CA . LEU B 1 55 ? -26.701 15.265 6.609 1.00 42.63 81 LEU B CA 1
ATOM 4038 C C . LEU B 1 55 ? -27.185 13.849 6.312 1.00 42.69 81 LEU B C 1
ATOM 4039 O O . LEU B 1 55 ? -26.779 13.214 5.344 1.00 42.53 81 LEU B O 1
ATOM 4044 N N . GLY B 1 56 ? -28.080 13.370 7.179 1.00 44.79 82 GLY B N 1
ATOM 4045 C CA . GLY B 1 56 ? -28.587 12.008 7.114 1.00 43.57 82 GLY B CA 1
ATOM 4046 C C . GLY B 1 56 ? -27.492 10.955 7.151 1.00 43.94 82 GLY B C 1
ATOM 4047 O O . GLY B 1 56 ? -27.609 9.914 6.513 1.00 44.05 82 GLY B O 1
ATOM 4048 N N . GLY B 1 57 ? -26.418 11.225 7.885 1.00 45.14 83 GLY B N 1
ATOM 4049 C CA . GLY B 1 57 ? -25.335 10.246 8.051 1.00 46.77 83 GLY B CA 1
ATOM 4050 C C . GLY B 1 57 ? -24.076 10.560 7.275 1.00 48.13 83 GLY B C 1
ATOM 4051 O O . GLY B 1 57 ? -23.045 9.909 7.469 1.00 47.56 83 GLY B O 1
ATOM 4052 N N . ILE B 1 58 ? -24.155 11.545 6.386 1.00 49.61 84 ILE B N 1
ATOM 4053 C CA . ILE B 1 58 ? -22.982 11.997 5.649 1.00 51.26 84 ILE B CA 1
ATOM 4054 C C . ILE B 1 58 ? -22.275 13.079 6.481 1.00 50.71 84 ILE B C 1
ATOM 4055 O O . ILE B 1 58 ? -22.864 14.124 6.819 1.00 50.62 84 ILE B O 1
ATOM 4060 N N . SER B 1 59 ? -21.027 12.797 6.844 1.00 50.40 85 SER B N 1
ATOM 4061 C CA . SER B 1 59 ? -20.233 13.712 7.671 1.00 49.88 85 SER B CA 1
ATOM 4062 C C . SER B 1 59 ? -19.780 14.898 6.813 1.00 48.00 85 SER B C 1
ATOM 4063 O O . SER B 1 59 ? -19.072 14.721 5.811 1.00 46.61 85 SER B O 1
ATOM 4065 N N . THR B 1 60 ? -20.205 16.093 7.218 1.00 46.94 86 THR B N 1
ATOM 4066 C CA . THR B 1 60 ? -19.984 17.308 6.454 1.00 45.67 86 THR B CA 1
ATOM 4067 C C . THR B 1 60 ? -19.408 18.392 7.364 1.00 45.64 86 THR B C 1
ATOM 4068 O O . THR B 1 60 ? -19.939 18.618 8.455 1.00 45.87 86 THR B O 1
ATOM 4072 N N . VAL B 1 61 ? -18.331 19.058 6.920 1.00 44.33 87 VAL B N 1
ATOM 4073 C CA . VAL B 1 61 ? -17.830 20.266 7.602 1.00 44.41 87 VAL B CA 1
ATOM 4074 C C . VAL B 1 61 ? -18.158 21.543 6.794 1.00 43.81 87 VAL B C 1
ATOM 4075 O O . VAL B 1 61 ? -18.131 21.532 5.572 1.00 42.12 87 VAL B O 1
ATOM 4079 N N . VAL B 1 62 ? -18.497 22.619 7.495 1.00 43.57 88 VAL B N 1
ATOM 4080 C CA . VAL B 1 62 ? -18.734 23.901 6.871 1.00 43.97 88 VAL B CA 1
ATOM 4081 C C . VAL B 1 62 ? -17.598 24.871 7.241 1.00 46.56 88 VAL B C 1
ATOM 4082 O O . VAL B 1 62 ? -17.336 25.104 8.428 1.00 47.27 88 VAL B O 1
ATOM 4086 N N . LEU B 1 63 ? -16.913 25.400 6.213 1.00 46.21 89 LEU B N 1
ATOM 4087 C CA . LEU B 1 63 ? -15.912 26.450 6.368 1.00 45.69 89 LEU B CA 1
ATOM 4088 C C . LEU B 1 63 ? -16.580 27.827 6.214 1.00 46.19 89 LEU B C 1
ATOM 4089 O O . LEU B 1 63 ? -17.243 28.094 5.215 1.00 46.64 89 LEU B O 1
ATOM 4094 N N . ASN B 1 64 ? -16.395 28.688 7.216 1.00 46.59 90 ASN B N 1
ATOM 4095 C CA . ASN B 1 64 ? -17.016 29.999 7.276 1.00 46.99 90 ASN B CA 1
ATOM 4096 C C . ASN B 1 64 ? -15.972 31.118 7.505 1.00 47.75 90 ASN B C 1
ATOM 4097 O O . ASN B 1 64 ? -14.981 30.924 8.233 1.00 46.32 90 ASN B O 1
ATOM 4102 N N . GLY B 1 65 ? -16.210 32.284 6.887 1.00 46.78 91 GLY B N 1
ATOM 4103 C CA . GLY B 1 65 ? -15.281 33.410 6.962 1.00 46.59 91 GLY B CA 1
ATOM 4104 C C . GLY B 1 65 ? -14.047 33.229 6.082 1.00 46.54 91 GLY B C 1
ATOM 4105 O O . GLY B 1 65 ? -13.683 32.113 5.718 1.00 46.88 91 GLY B O 1
ATOM 4106 N N . TYR B 1 66 ? -13.386 34.331 5.760 1.00 47.58 92 TYR B N 1
ATOM 4107 C CA . TYR B 1 66 ? -12.293 34.305 4.782 1.00 49.45 92 TYR B CA 1
ATOM 4108 C C . TYR B 1 66 ? -11.113 33.430 5.198 1.00 49.53 92 TYR B C 1
ATOM 4109 O O . TYR B 1 66 ? -10.575 32.676 4.375 1.00 49.14 92 TYR B O 1
ATOM 4118 N N . ASP B 1 67 ? -10.724 33.536 6.469 1.00 50.26 93 ASP B N 1
ATOM 4119 C CA . ASP B 1 67 ? -9.465 32.955 6.967 1.00 52.37 93 ASP B CA 1
ATOM 4120 C C . ASP B 1 67 ? -9.415 31.433 6.844 1.00 51.26 93 ASP B C 1
ATOM 4121 O O . ASP B 1 67 ? -8.423 30.871 6.356 1.00 50.96 93 ASP B O 1
ATOM 4126 N N . VAL B 1 68 ? -10.483 30.777 7.294 1.00 50.45 94 VAL B N 1
ATOM 4127 C CA . VAL B 1 68 ? -10.550 29.308 7.278 1.00 50.98 94 VAL B CA 1
ATOM 4128 C C . VAL B 1 68 ? -10.795 28.759 5.861 1.00 49.24 94 VAL B C 1
ATOM 4129 O O . VAL B 1 68 ? -10.233 27.721 5.490 1.00 48.80 94 VAL B O 1
ATOM 4133 N N . VAL B 1 69 ? -11.618 29.458 5.076 1.00 48.75 95 VAL B N 1
ATOM 4134 C CA . VAL B 1 69 ? -11.806 29.107 3.648 1.00 49.36 95 VAL B CA 1
ATOM 4135 C C . VAL B 1 69 ? -10.472 29.168 2.884 1.00 50.18 95 VAL B C 1
ATOM 4136 O O . VAL B 1 69 ? -10.145 28.251 2.116 1.00 49.43 95 VAL B O 1
ATOM 4140 N N . LYS B 1 70 ? -9.698 30.236 3.129 1.00 52.23 96 LYS B N 1
ATOM 4141 C CA . LYS B 1 70 ? -8.352 30.399 2.555 1.00 52.82 96 LYS B CA 1
ATOM 4142 C C . LYS B 1 70 ? -7.399 29.319 3.053 1.00 53.62 96 LYS B C 1
ATOM 4143 O O . LYS B 1 70 ? -6.717 28.649 2.253 1.00 53.53 96 LYS B O 1
ATOM 4147 N N . GLU B 1 71 ? -7.343 29.148 4.371 1.00 54.96 97 GLU B N 1
ATOM 4148 C CA . GLU B 1 71 ? -6.479 28.118 4.983 1.00 56.68 97 GLU B CA 1
ATOM 4149 C C . GLU B 1 71 ? -6.604 26.766 4.261 1.00 55.80 97 GLU B C 1
ATOM 4150 O O . GLU B 1 71 ? -5.598 26.143 3.918 1.00 57.01 97 GLU B O 1
ATOM 4156 N N . CYS B 1 72 ? -7.838 26.339 4.013 1.00 55.28 98 CYS B N 1
ATOM 4157 C CA . CYS B 1 72 ? -8.112 25.035 3.391 1.00 54.75 98 CYS B CA 1
ATOM 4158 C C . CYS B 1 72 ? -7.936 25.005 1.881 1.00 54.04 98 CYS B C 1
ATOM 4159 O O . CYS B 1 72 ? -7.284 24.115 1.352 1.00 53.03 98 CYS B O 1
ATOM 4162 N N . LEU B 1 73 ? -8.545 25.963 1.182 1.00 55.32 99 LEU B N 1
ATOM 4163 C CA . LEU B 1 73 ? -8.583 25.938 -0.298 1.00 55.48 99 LEU B CA 1
ATOM 4164 C C . LEU B 1 73 ? -7.271 26.365 -0.954 1.00 56.10 99 LEU B C 1
ATOM 4165 O O . LEU B 1 73 ? -6.938 25.877 -2.039 1.00 55.83 99 LEU B O 1
ATOM 4170 N N . VAL B 1 74 ? -6.534 27.269 -0.304 1.00 57.33 100 VAL B N 1
ATOM 4171 C CA . VAL B 1 74 ? -5.254 27.748 -0.836 1.00 59.11 100 VAL B CA 1
ATOM 4172 C C . VAL B 1 74 ? -4.049 27.054 -0.166 1.00 61.37 100 VAL B C 1
ATOM 4173 O O . VAL B 1 74 ? -3.206 26.467 -0.850 1.00 61.43 100 VAL B O 1
ATOM 4177 N N . HIS B 1 75 ? -3.975 27.111 1.162 1.00 63.46 101 HIS B N 1
ATOM 4178 C CA . HIS B 1 75 ? -2.788 26.601 1.875 1.00 65.5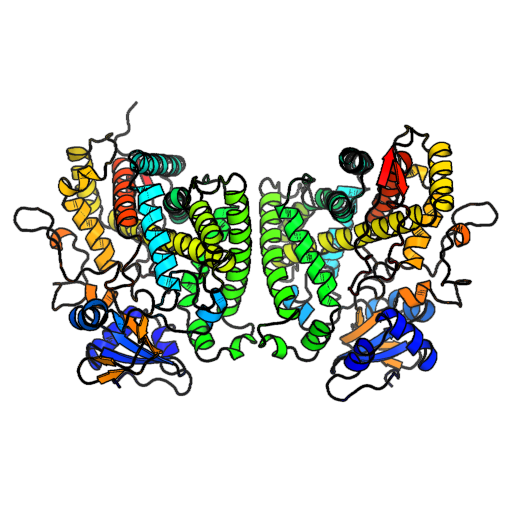8 101 HIS B CA 1
ATOM 4179 C C . HIS B 1 75 ? -2.737 25.078 1.937 1.00 65.23 101 HIS B C 1
ATOM 4180 O O . HIS B 1 75 ? -1.648 24.500 1.882 1.00 65.67 101 HIS B O 1
ATOM 4187 N N . GLN B 1 76 ? -3.910 24.436 2.036 1.00 64.41 102 GLN B N 1
ATOM 4188 C CA . GLN B 1 76 ? -4.025 22.965 1.922 1.00 62.68 102 GLN B CA 1
ATOM 4189 C C . GLN B 1 76 ? -4.777 22.589 0.633 1.00 62.82 102 GLN B C 1
ATOM 4190 O O . GLN B 1 76 ? -5.537 21.624 0.596 1.00 62.38 102 GLN B O 1
ATOM 4196 N N . SER B 1 77 ? -4.526 23.354 -0.427 1.00 62.64 103 SER B N 1
ATOM 4197 C CA . SER B 1 77 ? -5.200 23.192 -1.724 1.00 62.83 103 SER B CA 1
ATOM 4198 C C . SER B 1 77 ? -5.231 21.770 -2.283 1.00 62.79 103 SER B C 1
ATOM 4199 O O . SER B 1 77 ? -6.187 21.386 -2.938 1.00 62.47 103 SER B O 1
ATOM 4202 N N . GLU B 1 78 ? -4.173 21.006 -2.042 1.00 63.69 104 GLU B N 1
ATOM 4203 C CA . GLU B 1 78 ? -4.049 19.654 -2.601 1.00 63.90 104 GLU B CA 1
ATOM 4204 C C . GLU B 1 78 ? -4.924 18.635 -1.872 1.00 62.76 104 GLU B C 1
ATOM 4205 O O . GLU B 1 78 ? -5.334 17.629 -2.460 1.00 62.72 104 GLU B O 1
ATOM 4211 N N . ILE B 1 79 ? -5.205 18.893 -0.596 1.00 61.57 105 ILE B N 1
ATOM 4212 C CA . ILE B 1 79 ? -6.077 18.009 0.187 1.00 60.93 105 ILE B CA 1
ATOM 4213 C C . ILE B 1 79 ? -7.541 18.334 -0.100 1.00 58.45 105 ILE B C 1
ATOM 4214 O O . ILE B 1 79 ? -8.358 17.426 -0.262 1.00 58.75 105 ILE B O 1
ATOM 4219 N N . PHE B 1 80 ? -7.856 19.628 -0.192 1.00 55.81 106 PHE B N 1
ATOM 4220 C CA . PHE B 1 80 ? -9.250 20.092 -0.350 1.00 53.98 106 PHE B CA 1
ATOM 4221 C C . PHE B 1 80 ? -9.750 20.294 -1.800 1.00 52.90 106 PHE B C 1
ATOM 4222 O O . PHE B 1 80 ? -10.823 20.868 -2.003 1.00 54.31 106 PHE B O 1
ATOM 4230 N N . ALA B 1 81 ? -9.008 19.802 -2.793 1.00 50.76 107 ALA B N 1
ATOM 4231 C CA . ALA B 1 81 ? -9.358 20.029 -4.206 1.00 49.74 107 ALA B CA 1
ATOM 4232 C C . ALA B 1 81 ? -10.327 18.977 -4.763 1.00 49.45 107 ALA B C 1
ATOM 4233 O O . ALA B 1 81 ? -10.694 19.035 -5.926 1.00 49.54 107 ALA B O 1
ATOM 4235 N N . ASP B 1 82 ? -10.749 18.029 -3.930 1.00 49.54 108 ASP B N 1
ATOM 4236 C CA . ASP B 1 82 ? -11.534 16.872 -4.381 1.00 48.84 108 ASP B CA 1
ATOM 4237 C C . ASP B 1 82 ? -13.030 17.150 -4.319 1.00 46.99 108 ASP B C 1
ATOM 4238 O O . ASP B 1 82 ? -13.451 18.145 -3.752 1.00 46.52 108 ASP B O 1
ATOM 4243 N N . ARG B 1 83 ? -13.820 16.243 -4.898 1.00 46.30 109 ARG B N 1
ATOM 4244 C CA . ARG B 1 83 ? -15.293 16.317 -4.889 1.00 45.32 109 ARG B CA 1
ATOM 4245 C C . ARG B 1 83 ? -15.902 15.142 -4.136 1.00 44.85 109 ARG B C 1
ATOM 4246 O O . ARG B 1 83 ? -15.415 14.012 -4.236 1.00 44.65 109 ARG B O 1
ATOM 4254 N N . PRO B 1 84 ? -16.999 15.392 -3.412 1.00 45.23 110 PRO B N 1
ATOM 4255 C CA . PRO B 1 84 ? -17.625 14.337 -2.638 1.00 45.02 110 PRO B CA 1
ATOM 4256 C C . PRO B 1 84 ? -18.356 13.359 -3.533 1.00 46.22 110 PRO B C 1
ATOM 4257 O O . PRO B 1 84 ? -19.074 13.782 -4.460 1.00 46.55 110 PRO B O 1
ATOM 4261 N N . CYS B 1 85 ? -18.178 12.066 -3.262 1.00 46.68 111 CYS B N 1
ATOM 4262 C CA . CYS B 1 85 ? -18.843 11.009 -4.008 1.00 48.44 111 CYS B CA 1
ATOM 4263 C C . CYS B 1 85 ? -20.249 10.799 -3.511 1.00 47.35 111 CYS B C 1
ATOM 4264 O O . CYS B 1 85 ? -20.569 9.725 -3.014 1.00 48.77 111 CYS B O 1
ATOM 4267 N N . LEU B 1 86 ? -21.092 11.823 -3.647 1.00 46.35 112 LEU B N 1
ATOM 4268 C CA . LEU B 1 86 ? -22.500 11.711 -3.290 1.00 44.79 112 LEU B CA 1
ATOM 4269 C C . LEU B 1 86 ? -23.218 10.920 -4.380 1.00 44.03 112 LEU B C 1
ATOM 4270 O O . LEU B 1 86 ? -22.894 11.064 -5.538 1.00 44.84 112 LEU B O 1
ATOM 4275 N N . PRO B 1 87 ? -24.200 10.078 -4.005 1.00 43.62 113 PRO B N 1
ATOM 4276 C CA . PRO B 1 87 ? -25.009 9.296 -4.948 1.00 42.38 113 PRO B CA 1
ATOM 4277 C C . PRO B 1 87 ? -25.609 10.060 -6.142 1.00 41.89 113 PRO B C 1
ATOM 4278 O O . PRO B 1 87 ? -25.700 9.488 -7.237 1.00 42.16 113 PRO B O 1
ATOM 4282 N N . LEU B 1 88 ? -26.043 11.311 -5.938 1.00 40.40 114 LEU B N 1
ATOM 4283 C CA . LEU B 1 88 ? -26.539 12.140 -7.060 1.00 39.85 114 LEU B CA 1
ATOM 4284 C C . LEU B 1 88 ? -25.435 12.314 -8.125 1.00 39.22 114 LEU B C 1
ATOM 4285 O O . LEU B 1 88 ? -25.668 12.072 -9.302 1.00 39.17 114 LEU B O 1
ATOM 4290 N N . PHE B 1 89 ? -24.243 12.690 -7.689 1.00 37.72 115 PHE B N 1
ATOM 4291 C CA . PHE B 1 89 ? -23.124 12.947 -8.607 1.00 39.45 115 PHE B CA 1
ATOM 4292 C C . PHE B 1 89 ? -22.610 11.679 -9.264 1.00 41.20 115 PHE B C 1
ATOM 4293 O O . PHE B 1 89 ? -22.289 11.670 -10.455 1.00 38.44 115 PHE B O 1
ATOM 4301 N N . MET B 1 90 ? -22.545 10.606 -8.489 1.00 44.40 116 MET B N 1
ATOM 4302 C CA . MET B 1 90 ? -22.184 9.297 -9.025 1.00 47.26 116 MET B CA 1
ATOM 4303 C C . MET B 1 90 ? -23.156 8.889 -10.130 1.00 45.50 116 MET B C 1
ATOM 4304 O O . MET B 1 90 ? -22.754 8.385 -11.187 1.00 44.34 116 MET B O 1
ATOM 4309 N N . LYS B 1 91 ? -24.438 9.120 -9.875 1.00 44.49 117 LYS B N 1
ATOM 4310 C CA . LYS B 1 91 ? -25.502 8.811 -10.829 1.00 43.78 117 LYS B CA 1
ATOM 4311 C C . LYS B 1 91 ? -25.513 9.745 -12.056 1.00 44.29 117 LYS B C 1
ATOM 4312 O O . LYS B 1 91 ? -25.822 9.303 -13.161 1.00 43.36 117 LYS B O 1
ATOM 4318 N N . MET B 1 92 ? -25.205 11.033 -11.860 1.00 42.92 118 MET B N 1
ATOM 4319 C CA . MET B 1 92 ? -25.239 11.996 -12.980 1.00 43.24 118 MET B CA 1
ATOM 4320 C C . MET B 1 92 ? -24.025 11.852 -13.912 1.00 41.99 118 MET B C 1
ATOM 4321 O O . MET B 1 92 ? -24.196 11.758 -15.122 1.00 42.36 118 MET B O 1
ATOM 4326 N N . THR B 1 93 ? -22.817 11.834 -13.345 1.00 41.12 119 THR B N 1
ATOM 4327 C CA . THR B 1 93 ? -21.572 11.811 -14.139 1.00 42.19 119 THR B CA 1
ATOM 4328 C C . THR B 1 93 ? -20.483 10.767 -13.754 1.00 43.66 119 THR B C 1
ATOM 4329 O O . THR B 1 93 ? -19.398 10.768 -14.347 1.00 43.09 119 THR B O 1
ATOM 4333 N N . LYS B 1 94 ? -20.767 9.898 -12.782 1.00 45.40 120 LYS B N 1
ATOM 4334 C CA . LYS B 1 94 ? -19.791 8.925 -12.272 1.00 47.49 120 LYS B CA 1
ATOM 4335 C C . LYS B 1 94 ? -18.514 9.607 -11.778 1.00 46.88 120 LYS B C 1
ATOM 4336 O O . LYS B 1 94 ? -17.434 9.068 -11.914 1.00 46.23 120 LYS B O 1
ATOM 4340 N N . MET B 1 95 ? -18.648 10.800 -11.211 1.00 46.57 121 MET B N 1
ATOM 4341 C CA . MET B 1 95 ? -17.493 11.593 -10.799 1.00 46.34 121 MET B CA 1
ATOM 4342 C C . MET B 1 95 ? -16.444 11.737 -11.937 1.00 47.34 121 MET B C 1
ATOM 4343 O O . MET B 1 95 ? -15.229 11.887 -11.684 1.00 46.49 121 MET B O 1
ATOM 4348 N N . GLY B 1 96 ? -16.922 11.694 -13.180 1.00 47.40 122 GLY B N 1
ATOM 4349 C CA . GLY B 1 96 ? -16.095 12.004 -14.346 1.00 48.08 122 GLY B CA 1
ATOM 4350 C C . GLY B 1 96 ? -16.304 13.459 -14.762 1.00 47.52 122 GLY B C 1
ATOM 4351 O O . GLY B 1 96 ? -16.577 14.334 -13.911 1.00 48.14 122 GLY B O 1
ATOM 4352 N N . GLY B 1 97 ? -16.205 13.710 -16.068 1.00 46.96 123 GLY B N 1
ATOM 4353 C CA . GLY B 1 97 ? -16.380 15.052 -16.627 1.00 46.51 123 GLY B CA 1
ATOM 4354 C C . GLY B 1 97 ? -15.359 16.042 -16.072 1.00 46.13 123 GLY B C 1
ATOM 4355 O O . GLY B 1 97 ? -14.159 15.760 -16.033 1.00 44.75 123 GLY B O 1
ATOM 4356 N N . LEU B 1 98 ? -15.844 17.198 -15.625 1.00 46.45 124 LEU B N 1
ATOM 4357 C CA . LEU B 1 98 ? -14.975 18.276 -15.189 1.00 46.67 124 LEU B CA 1
ATOM 4358 C C . LEU B 1 98 ? -15.364 18.789 -13.801 1.00 45.14 124 LEU B C 1
ATOM 4359 O O . LEU B 1 98 ? -14.619 18.628 -12.834 1.00 47.72 124 LEU B O 1
ATOM 4364 N N . LEU B 1 99 ? -16.541 19.380 -13.717 1.00 43.77 125 LEU B N 1
ATOM 4365 C CA . LEU B 1 99 ? -17.001 20.093 -12.527 1.00 42.76 125 LEU B CA 1
ATOM 4366 C C . LEU B 1 99 ? -17.118 19.222 -11.253 1.00 42.95 125 LEU B C 1
ATOM 4367 O O . LEU B 1 99 ? -16.780 19.686 -10.161 1.00 43.98 125 LEU B O 1
ATOM 4372 N N . ASN B 1 100 ? -17.627 17.998 -11.383 1.00 42.09 126 ASN B N 1
ATOM 4373 C CA . ASN B 1 100 ? -17.657 17.044 -10.253 1.00 43.77 126 ASN B CA 1
ATOM 4374 C C . ASN B 1 100 ? -16.661 15.886 -10.425 1.00 44.02 126 ASN B C 1
ATOM 4375 O O . ASN B 1 100 ? -16.826 14.848 -9.823 1.00 43.24 126 ASN B O 1
ATOM 4380 N N . SER B 1 101 ? -15.623 16.080 -11.243 1.00 44.36 127 SER B N 1
ATOM 4381 C CA . SER B 1 101 ? -14.578 15.093 -11.371 1.00 44.37 127 SER B CA 1
ATOM 4382 C C . SER B 1 101 ? -13.873 14.930 -10.040 1.00 46.15 127 SER B C 1
ATOM 4383 O O . SER B 1 101 ? -13.786 15.878 -9.266 1.00 44.16 127 SER B O 1
ATOM 4386 N N . ARG B 1 102 ? -13.371 13.724 -9.773 1.00 49.04 128 ARG B N 1
ATOM 4387 C CA . ARG B 1 102 ? -12.426 13.520 -8.672 1.00 51.06 128 ARG B CA 1
ATOM 4388 C C . ARG B 1 102 ? -11.170 14.340 -8.972 1.00 52.53 128 ARG B C 1
ATOM 4389 O O . ARG B 1 102 ? -10.840 14.570 -10.130 1.00 52.28 128 ARG B O 1
ATOM 4397 N N . TYR B 1 103 ? -10.458 14.756 -7.938 1.00 54.18 129 TYR B N 1
ATOM 4398 C CA . TYR B 1 103 ? -9.185 15.403 -8.142 1.00 56.17 129 TYR B CA 1
ATOM 4399 C C . TYR B 1 103 ? -8.152 14.351 -8.570 1.00 58.04 129 TYR B C 1
ATOM 4400 O O . TYR B 1 103 ? -7.642 13.594 -7.747 1.00 58.85 129 TYR B O 1
ATOM 4409 N N . GLY B 1 104 ? -7.868 14.303 -9.865 1.00 59.08 130 GLY B N 1
ATOM 4410 C CA . GLY B 1 104 ? -6.909 13.345 -10.424 1.00 59.06 130 GLY B CA 1
ATOM 4411 C C . GLY B 1 104 ? -6.549 13.709 -11.852 1.00 59.83 130 GLY B C 1
ATOM 4412 O O . GLY B 1 104 ? -6.802 14.844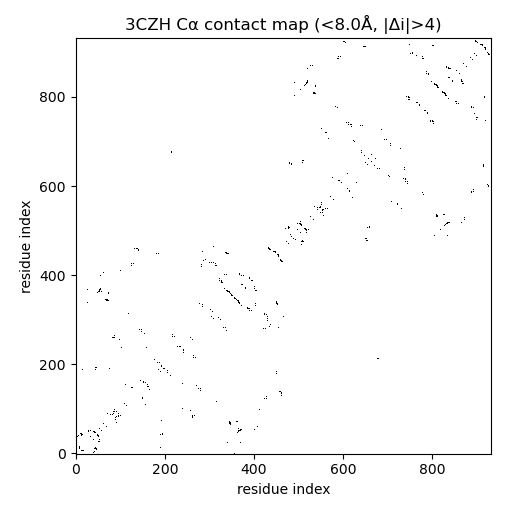 -12.293 1.00 59.31 130 GLY B O 1
ATOM 4413 N N . ARG B 1 105 ? -5.972 12.748 -12.577 1.00 60.25 131 ARG B N 1
ATOM 4414 C CA . ARG B 1 105 ? -5.537 12.960 -13.966 1.00 61.49 131 ARG B CA 1
ATOM 4415 C C . ARG B 1 105 ? -6.709 13.287 -14.895 1.00 59.03 131 ARG B C 1
ATOM 4416 O O . ARG B 1 105 ? -6.570 14.118 -15.785 1.00 58.76 131 ARG B O 1
ATOM 4424 N N . GLY B 1 106 ? -7.851 12.626 -14.687 1.00 56.92 132 GLY B N 1
ATOM 4425 C CA . GLY B 1 106 ? -9.073 12.932 -15.433 1.00 56.02 132 GLY B CA 1
ATOM 4426 C C . GLY B 1 106 ? -9.428 14.414 -15.353 1.00 55.24 132 GLY B C 1
ATOM 4427 O O . GLY B 1 106 ? -9.585 15.087 -16.376 1.00 55.31 132 GLY B O 1
ATOM 4428 N N . TRP B 1 107 ? -9.533 14.920 -14.134 1.00 53.62 133 TRP B N 1
ATOM 4429 C CA . TRP B 1 107 ? -9.806 16.323 -13.915 1.00 53.80 133 TRP B CA 1
ATOM 4430 C C . TRP B 1 107 ? -8.779 17.203 -14.627 1.00 55.27 133 TRP B C 1
ATOM 4431 O O . TRP B 1 107 ? -9.153 18.163 -15.315 1.00 55.94 133 TRP B O 1
ATOM 4442 N N . VAL B 1 108 ? -7.494 16.874 -14.456 1.00 55.77 134 VAL B N 1
ATOM 4443 C CA . VAL B 1 108 ? -6.405 17.658 -15.059 1.00 56.13 134 VAL B CA 1
ATOM 4444 C C . VAL B 1 108 ? -6.532 17.724 -16.586 1.00 55.55 134 VAL B C 1
ATOM 4445 O O . VAL B 1 108 ? -6.448 18.802 -17.164 1.00 55.41 134 VAL B O 1
ATOM 4449 N N . ASP B 1 109 ? -6.750 16.575 -17.223 1.00 54.87 135 ASP B N 1
ATOM 4450 C CA . ASP B 1 109 ? -6.862 16.512 -18.684 1.00 54.32 135 ASP B CA 1
ATOM 4451 C C . ASP B 1 109 ? -8.073 17.335 -19.199 1.00 54.16 135 ASP B C 1
ATOM 4452 O O . ASP B 1 109 ? -7.997 17.981 -20.268 1.00 53.67 135 ASP B O 1
ATOM 4457 N N . HIS B 1 110 ? -9.184 17.293 -18.454 1.00 51.58 136 HIS B N 1
ATOM 4458 C CA . HIS B 1 110 ? -10.404 18.022 -18.835 1.00 49.84 136 HIS B CA 1
ATOM 4459 C C . HIS B 1 110 ? -10.312 19.502 -18.506 1.00 49.29 136 HIS B C 1
ATOM 4460 O O . HIS B 1 110 ? -10.726 20.340 -19.294 1.00 48.71 136 HIS B O 1
ATOM 4467 N N . ARG B 1 111 ? -9.784 19.810 -17.328 1.00 50.17 137 ARG B N 1
ATOM 4468 C CA . ARG B 1 111 ? -9.610 21.192 -16.882 1.00 51.28 137 ARG B CA 1
ATOM 4469 C C . ARG B 1 111 ? -8.737 21.945 -17.891 1.00 53.38 137 ARG B C 1
ATOM 4470 O O . ARG B 1 111 ? -9.117 23.008 -18.399 1.00 52.52 137 ARG B O 1
ATOM 4478 N N . ARG B 1 112 ? -7.578 21.357 -18.183 1.00 55.56 138 ARG B N 1
ATOM 4479 C CA . ARG B 1 112 ? -6.629 21.894 -19.149 1.00 57.39 138 ARG B CA 1
ATOM 4480 C C . ARG B 1 112 ? -7.246 22.103 -20.537 1.00 56.05 138 ARG B C 1
ATOM 4481 O O . ARG B 1 112 ? -7.031 23.143 -21.152 1.00 57.80 138 ARG B O 1
ATOM 4489 N N . LEU B 1 113 ? -8.012 21.125 -21.018 1.00 53.77 139 LEU B N 1
ATOM 4490 C CA . LEU B 1 113 ? -8.681 21.228 -22.325 1.00 52.95 139 LEU B CA 1
ATOM 4491 C C . LEU B 1 113 ? -9.726 22.351 -22.344 1.00 52.95 139 LEU B C 1
ATOM 4492 O O . LEU B 1 113 ? -9.916 23.005 -23.371 1.00 53.94 139 LEU B O 1
ATOM 4497 N N . ALA B 1 114 ? -10.421 22.541 -21.218 1.00 51.58 140 ALA B N 1
ATOM 4498 C CA . ALA B 1 114 ? -11.398 23.618 -21.078 1.00 49.30 140 ALA B CA 1
ATOM 4499 C C . ALA B 1 114 ? -10.715 24.969 -21.006 1.00 47.81 140 ALA B C 1
ATOM 4500 O O . ALA B 1 114 ? -11.096 25.869 -21.722 1.00 47.56 140 ALA B O 1
ATOM 4502 N N . VAL B 1 115 ? -9.712 25.109 -20.138 1.00 47.25 141 VAL B N 1
ATOM 4503 C CA . VAL B 1 115 ? -8.995 26.378 -19.995 1.00 47.57 141 VAL B CA 1
ATOM 4504 C C . VAL B 1 115 ? -8.395 26.819 -21.344 1.00 48.40 141 VAL B C 1
ATOM 4505 O O . VAL B 1 115 ? -8.552 27.976 -21.757 1.00 48.89 141 VAL B O 1
ATOM 4509 N N . ASN B 1 116 ? -7.742 25.885 -22.031 1.00 49.12 142 ASN B N 1
ATOM 4510 C CA . ASN B 1 116 ? -7.127 26.159 -23.334 1.00 50.53 142 ASN B CA 1
ATOM 4511 C C . ASN B 1 116 ? -8.112 26.578 -24.397 1.00 51.75 142 ASN B C 1
ATOM 4512 O O . ASN B 1 116 ? -7.806 27.451 -25.210 1.00 53.97 142 ASN B O 1
ATOM 4517 N N . SER B 1 117 ? -9.287 25.951 -24.390 1.00 50.96 143 SER B N 1
ATOM 4518 C CA . SER B 1 117 ? -10.299 26.151 -25.425 1.00 50.55 143 SER B CA 1
ATOM 4519 C C . SER B 1 117 ? -11.038 27.480 -25.294 1.00 51.37 143 SER B C 1
ATOM 4520 O O . SER B 1 117 ? -11.381 28.106 -26.296 1.00 50.85 143 SER B O 1
ATOM 4523 N N . PHE B 1 118 ? -11.281 27.908 -24.064 1.00 52.43 144 PHE B N 1
ATOM 4524 C CA . PHE B 1 118 ? -11.931 29.188 -23.821 1.00 53.85 144 PHE B CA 1
ATOM 4525 C C . PHE B 1 118 ? -11.030 30.355 -24.230 1.00 53.97 144 PHE B C 1
ATOM 4526 O O . PHE B 1 118 ? -11.509 31.358 -24.762 1.00 52.79 144 PHE B O 1
ATOM 4534 N N . ARG B 1 119 ? -9.724 30.203 -24.017 1.00 55.44 145 ARG B N 1
ATOM 4535 C CA . ARG B 1 119 ? -8.746 31.167 -24.535 1.00 55.92 145 ARG B CA 1
ATOM 4536 C C . ARG B 1 119 ? -8.639 31.054 -26.070 1.00 55.64 145 ARG B C 1
ATOM 4537 O O . ARG B 1 119 ? -8.857 32.020 -26.780 1.00 54.50 145 ARG B O 1
ATOM 4541 N N . TYR B 1 120 ? -8.355 29.856 -26.564 1.00 56.64 146 TYR B N 1
ATOM 4542 C CA . TYR B 1 120 ? -8.082 29.652 -27.993 1.00 58.26 146 TYR B CA 1
ATOM 4543 C C . TYR B 1 120 ? -9.286 29.920 -28.914 1.00 57.43 146 TYR B C 1
ATOM 4544 O O . TYR B 1 120 ? -9.155 30.612 -29.929 1.00 58.22 146 TYR B O 1
ATOM 4553 N N . PHE B 1 121 ? -10.445 29.362 -28.574 1.00 55.30 147 PHE B N 1
ATOM 4554 C CA . PHE B 1 121 ? -11.663 29.571 -29.385 1.00 53.59 147 PHE B CA 1
ATOM 4555 C C . PHE B 1 121 ? -12.470 30.774 -28.951 1.00 51.60 147 PHE B C 1
ATOM 4556 O O . PHE B 1 121 ? -13.456 31.100 -29.582 1.00 51.51 147 PHE B O 1
ATOM 4564 N N . GLY B 1 122 ? -12.054 31.436 -27.881 1.00 50.94 148 GLY B N 1
ATOM 4565 C CA . GLY B 1 122 ? -12.804 32.547 -27.344 1.00 50.92 148 GLY B CA 1
ATOM 4566 C C . GLY B 1 122 ? -12.015 33.826 -27.276 1.00 52.04 148 GLY B C 1
ATOM 4567 O O . GLY B 1 122 ? -11.668 34.410 -28.303 1.00 52.88 148 GLY B O 1
ATOM 4568 N N . TYR B 1 123 ? -11.718 34.262 -26.061 1.00 52.74 149 TYR B N 1
ATOM 4569 C CA . TYR B 1 123 ? -11.211 35.628 -25.838 1.00 53.64 149 TYR B CA 1
ATOM 4570 C C . TYR B 1 123 ? -9.755 35.836 -26.244 1.00 53.80 149 TYR B C 1
ATOM 4571 O O . TYR B 1 123 ? -9.298 36.970 -26.283 1.00 54.40 149 TYR B O 1
ATOM 4580 N N . GLY B 1 124 ? -9.034 34.756 -26.533 1.00 54.58 150 GLY B N 1
ATOM 4581 C CA . GLY B 1 124 ? -7.695 34.862 -27.128 1.00 56.03 150 GLY B CA 1
ATOM 4582 C C . GLY B 1 124 ? -7.711 35.347 -28.585 1.00 56.83 150 GLY B C 1
ATOM 4583 O O . GLY B 1 124 ? -6.694 35.788 -29.099 1.00 56.97 150 GLY B O 1
ATOM 4584 N N . GLN B 1 125 ? -8.872 35.258 -29.246 1.00 57.55 151 GLN B N 1
ATOM 4585 C CA . GLN B 1 125 ? -9.032 35.725 -30.619 1.00 56.66 151 GLN B CA 1
ATOM 4586 C C . GLN B 1 125 ? -9.416 37.183 -30.628 1.00 56.68 151 GLN B C 1
ATOM 4587 O O . GLN B 1 125 ? -10.169 37.652 -29.746 1.00 56.92 151 GLN B O 1
ATOM 4593 N N . LYS B 1 126 ? -8.893 37.906 -31.628 1.00 55.68 152 LYS B N 1
ATOM 4594 C CA . LYS B 1 126 ? -9.085 39.361 -31.741 1.00 53.97 152 LYS B CA 1
ATOM 4595 C C . LYS B 1 126 ? -10.527 39.710 -32.077 1.00 50.94 152 LYS B C 1
ATOM 4596 O O . LYS B 1 126 ? -11.025 40.743 -31.660 1.00 49.82 152 LYS B O 1
ATOM 4598 N N . SER B 1 127 ? -11.207 38.835 -32.809 1.00 48.88 153 SER B N 1
ATOM 4599 C CA . SER B 1 127 ? -12.612 39.089 -33.160 1.00 49.07 153 SER B CA 1
ATOM 4600 C C . SER B 1 127 ? -13.631 38.735 -32.064 1.00 48.46 153 SER B C 1
ATOM 4601 O O . SER B 1 127 ? -14.811 39.038 -32.216 1.00 49.00 153 SER B O 1
ATOM 4604 N N . PHE B 1 128 ? -13.196 38.117 -30.964 1.00 48.68 154 PHE B N 1
ATOM 4605 C CA . PHE B 1 128 ? -14.166 37.544 -30.012 1.00 49.29 154 PHE B CA 1
ATOM 4606 C C . PHE B 1 128 ? -15.020 38.583 -29.301 1.00 48.25 154 PHE B C 1
ATOM 4607 O O . PHE B 1 128 ? -16.239 38.442 -29.241 1.00 48.87 154 PHE B O 1
ATOM 4615 N N . GLU B 1 129 ? -14.398 39.631 -28.776 1.00 46.57 155 GLU B N 1
ATOM 4616 C CA . GLU B 1 129 ? -15.154 40.686 -28.110 1.00 46.81 155 GLU B CA 1
ATOM 4617 C C . GLU B 1 129 ? -16.257 41.290 -29.011 1.00 44.93 155 GLU B C 1
ATOM 4618 O O . GLU B 1 129 ? -17.311 41.694 -28.512 1.00 43.33 155 GLU B O 1
ATOM 4624 N N . SER B 1 130 ? -16.012 41.346 -30.328 1.00 44.71 156 SER B N 1
ATOM 4625 C CA . SER B 1 130 ? -17.014 41.879 -31.295 1.00 43.95 156 SER B CA 1
ATOM 4626 C C . SER B 1 130 ? -18.235 40.957 -31.420 1.00 41.66 156 SER B C 1
ATOM 4627 O O . SER B 1 130 ? -19.368 41.404 -31.680 1.00 41.43 156 SER B O 1
ATOM 4630 N N . LYS B 1 131 ? -17.999 39.674 -31.217 1.00 40.78 157 LYS B N 1
ATOM 4631 C CA . LYS B 1 131 ? -19.079 38.688 -31.169 1.00 40.47 157 LYS B CA 1
ATOM 4632 C C . LYS B 1 131 ? -19.944 38.830 -29.918 1.00 37.72 157 LYS B C 1
ATOM 4633 O O . LYS B 1 131 ? -21.162 38.678 -29.986 1.00 37.27 157 LYS B O 1
ATOM 4639 N N . ILE B 1 132 ? -19.331 39.158 -28.785 1.00 36.34 158 ILE B N 1
ATOM 4640 C CA . ILE B 1 132 ? -20.109 39.478 -27.578 1.00 36.17 158 ILE B CA 1
ATOM 4641 C C . ILE B 1 132 ? -21.003 40.695 -27.860 1.00 37.28 158 ILE B C 1
ATOM 4642 O O . ILE B 1 132 ? -22.207 40.683 -27.560 1.00 35.45 158 ILE B O 1
ATOM 4647 N N . LEU B 1 133 ? -20.408 41.730 -28.476 1.00 39.22 159 LEU B N 1
ATOM 4648 C CA . LEU B 1 133 ? -21.141 42.951 -28.878 1.00 39.03 159 LEU B CA 1
ATOM 4649 C C . LEU B 1 133 ? -22.287 42.711 -29.852 1.00 36.99 159 LEU B C 1
ATOM 4650 O O . LEU B 1 133 ? -23.333 43.324 -29.732 1.00 37.16 159 LEU B O 1
ATOM 4655 N N . GLU B 1 134 ? -22.103 41.832 -30.817 1.00 37.41 160 GLU B N 1
ATOM 4656 C CA . GLU B 1 134 ? -23.245 41.395 -31.662 1.00 39.24 160 GLU B CA 1
ATOM 4657 C C . GLU B 1 134 ? -24.387 40.782 -30.830 1.00 37.96 160 GLU B C 1
ATOM 4658 O O . GLU B 1 134 ? -25.570 41.013 -31.098 1.00 37.47 160 GLU B O 1
ATOM 4664 N N . GLU B 1 135 ? -24.028 40.003 -29.819 1.00 36.98 161 GLU B N 1
ATOM 4665 C CA . GLU B 1 135 ? -25.039 39.404 -28.950 1.00 36.09 161 GLU B CA 1
ATOM 4666 C C . GLU B 1 135 ? -25.740 40.491 -28.159 1.00 34.84 161 GLU B C 1
ATOM 4667 O O . GLU B 1 135 ? -26.977 40.439 -27.990 1.00 33.83 161 GLU B O 1
ATOM 4673 N N . THR B 1 136 ? -24.983 41.507 -27.711 1.00 33.91 162 THR B N 1
ATOM 4674 C CA . THR B 1 136 ? -25.596 42.634 -26.958 1.00 33.69 162 THR B CA 1
ATOM 4675 C C . THR B 1 136 ? -26.600 43.344 -27.813 1.00 34.64 162 THR B C 1
ATOM 4676 O O . THR B 1 136 ? -27.571 43.882 -27.306 1.00 36.65 162 THR B O 1
ATOM 4680 N N . LYS B 1 137 ? -26.372 43.338 -29.132 1.00 37.24 163 LYS B N 1
ATOM 4681 C CA . LYS B 1 137 ? -27.287 43.975 -30.085 1.00 38.19 163 LYS B CA 1
ATOM 4682 C C . LYS B 1 137 ? -28.545 43.138 -30.360 1.00 36.40 163 LYS B C 1
ATOM 4683 O O . LYS B 1 137 ? -29.670 43.689 -30.403 1.00 36.33 163 LYS B O 1
ATOM 4687 N N . PHE B 1 138 ? -28.372 41.836 -30.588 1.00 35.64 164 PHE B N 1
ATOM 4688 C CA . PHE B 1 138 ? -29.543 40.895 -30.635 1.00 35.12 164 PHE B CA 1
ATOM 4689 C C . PHE B 1 138 ? -30.364 41.057 -29.361 1.00 33.47 164 PHE B C 1
ATOM 4690 O O . PHE B 1 138 ? -31.593 41.293 -29.385 1.00 33.17 164 PHE B O 1
ATOM 4698 N N . PHE B 1 139 ? -29.674 41.004 -28.236 1.00 34.30 165 PHE B N 1
ATOM 4699 C CA . PHE B 1 139 ? -30.319 41.160 -26.911 1.00 35.89 165 PHE B CA 1
ATOM 4700 C C . PHE B 1 139 ? -31.099 42.479 -26.783 1.00 36.81 165 PHE B C 1
ATOM 4701 O O . PHE B 1 139 ? -32.324 42.491 -26.490 1.00 36.60 165 PHE B O 1
ATOM 4709 N N . ASN B 1 140 ? -30.395 43.591 -26.993 1.00 36.67 166 ASN B N 1
ATOM 4710 C CA . ASN B 1 140 ? -31.014 44.918 -26.888 1.00 37.48 166 ASN B CA 1
ATOM 4711 C C . ASN B 1 140 ? -32.144 45.129 -27.889 1.00 35.47 166 ASN B C 1
ATOM 4712 O O . ASN B 1 140 ? -33.168 45.685 -27.533 1.00 35.43 166 ASN B O 1
ATOM 4717 N N . ASP B 1 141 ? -31.965 44.687 -29.133 1.00 35.96 167 ASP B N 1
ATOM 4718 C CA . ASP B 1 141 ? -33.061 44.762 -30.129 1.00 37.99 167 ASP B CA 1
ATOM 4719 C C . ASP B 1 141 ? -34.344 44.036 -29.677 1.00 38.29 167 ASP B C 1
ATOM 4720 O O . ASP B 1 141 ? -35.457 44.545 -29.879 1.00 38.86 167 ASP B O 1
ATOM 4725 N N . ALA B 1 142 ? -34.188 42.852 -29.077 1.00 37.19 168 ALA B N 1
ATOM 4726 C CA . ALA B 1 142 ? -35.343 42.072 -28.592 1.00 37.63 168 ALA B CA 1
ATOM 4727 C C . ALA B 1 142 ? -36.067 42.823 -27.490 1.00 38.25 168 ALA B C 1
ATOM 4728 O O . ALA B 1 142 ? -37.282 42.810 -27.434 1.00 38.39 168 ALA B O 1
ATOM 4730 N N . ILE B 1 143 ? -35.306 43.495 -26.627 1.00 38.70 169 ILE B N 1
ATOM 4731 C CA . ILE B 1 143 ? -35.876 44.288 -25.562 1.00 38.28 169 ILE B CA 1
ATOM 4732 C C . ILE B 1 143 ? -36.704 45.436 -26.109 1.00 41.02 169 ILE B C 1
ATOM 4733 O O . ILE B 1 143 ? -37.787 45.700 -25.602 1.00 41.44 169 ILE B O 1
ATOM 4738 N N . GLU B 1 144 ? -36.195 46.127 -27.129 1.00 45.76 170 GLU B N 1
ATOM 4739 C CA . GLU B 1 144 ? -36.919 47.274 -27.718 1.00 48.04 170 GLU B CA 1
ATOM 4740 C C . GLU B 1 144 ? -38.273 46.884 -28.328 1.00 47.87 170 GLU B C 1
ATOM 4741 O O . GLU B 1 144 ? -39.229 47.662 -28.249 1.00 48.78 170 GLU B O 1
ATOM 4747 N N . THR B 1 145 ? -38.369 45.676 -28.902 1.00 48.00 171 THR B N 1
ATOM 4748 C CA . THR B 1 145 ? -39.669 45.167 -29.419 1.00 46.51 171 THR B CA 1
ATOM 4749 C C . THR B 1 145 ? -40.804 45.174 -28.390 1.00 47.87 171 THR B C 1
ATOM 4750 O O . THR B 1 145 ? -41.955 45.096 -28.776 1.00 49.78 171 THR B O 1
ATOM 4754 N N . TYR B 1 146 ? -40.487 45.239 -27.092 1.00 48.27 172 TYR B N 1
ATOM 4755 C CA . TYR B 1 146 ? -41.519 45.323 -26.037 1.00 49.35 172 TYR B CA 1
ATOM 4756 C C . TYR B 1 146 ? -42.103 46.713 -25.853 1.00 49.55 172 TYR B C 1
ATOM 4757 O O . TYR B 1 146 ? -43.116 46.863 -25.190 1.00 48.79 172 TYR B O 1
ATOM 4766 N N . LYS B 1 147 ? -41.432 47.725 -26.409 1.00 50.55 173 LYS B N 1
ATOM 4767 C CA . LYS B 1 147 ? -41.918 49.117 -26.424 1.00 50.90 173 LYS B CA 1
ATOM 4768 C C . LYS B 1 147 ? -42.213 49.710 -25.045 1.00 49.47 173 LYS B C 1
ATOM 4769 O O . LYS B 1 147 ? -43.170 50.436 -24.870 1.00 50.71 173 LYS B O 1
ATOM 4775 N N . GLY B 1 148 ? -41.376 49.391 -24.074 1.00 49.88 174 GLY B N 1
ATOM 4776 C CA . GLY B 1 148 ? -41.502 49.939 -22.717 1.00 49.76 174 GLY B CA 1
ATOM 4777 C C . GLY B 1 148 ? -42.544 49.275 -21.837 1.00 49.03 174 GLY B C 1
ATOM 4778 O O . GLY B 1 148 ? -42.743 49.695 -20.697 1.00 48.19 174 GLY B O 1
ATOM 4779 N N . ARG B 1 149 ? -43.222 48.254 -22.368 1.00 49.99 175 ARG B N 1
ATOM 4780 C CA . ARG B 1 149 ? -44.180 47.454 -21.593 1.00 50.38 175 ARG B CA 1
ATOM 4781 C C . ARG B 1 149 ? -43.413 46.498 -20.664 1.00 49.51 175 ARG B C 1
ATOM 4782 O O . ARG B 1 149 ? -42.325 46.020 -21.011 1.00 47.43 175 ARG B O 1
ATOM 4786 N N . PRO B 1 150 ? -43.973 46.225 -19.477 1.00 49.32 176 PRO B N 1
ATOM 4787 C CA . PRO B 1 150 ? -43.265 45.385 -18.528 1.00 49.85 176 PRO B CA 1
ATOM 4788 C C . PRO B 1 150 ? -43.140 43.930 -18.989 1.00 48.70 176 PRO B C 1
ATOM 4789 O O . PRO B 1 150 ? -44.056 43.388 -19.605 1.00 50.79 176 PRO B O 1
ATOM 4793 N N . PHE B 1 151 ? -41.991 43.327 -18.714 1.00 46.49 177 PHE B N 1
ATOM 4794 C CA . PHE B 1 151 ? -41.781 41.927 -19.002 1.00 46.03 177 PHE B CA 1
ATOM 4795 C C . PHE B 1 151 ? -40.620 41.380 -18.176 1.00 44.54 177 PHE B C 1
ATOM 4796 O O . PHE B 1 151 ? -39.871 42.150 -17.557 1.00 43.02 177 PHE B O 1
ATOM 4804 N N . ASP B 1 152 ? -40.489 40.048 -18.200 1.00 44.11 178 ASP B N 1
ATOM 4805 C CA . ASP B 1 152 ? -39.472 39.293 -17.466 1.00 43.84 178 ASP B CA 1
ATOM 4806 C C . ASP B 1 152 ? -38.272 39.056 -18.382 1.00 42.98 178 ASP B C 1
ATOM 4807 O O . ASP B 1 152 ? -38.384 38.409 -19.426 1.00 42.86 178 ASP B O 1
ATOM 4812 N N . PHE B 1 153 ? -37.127 39.584 -17.966 1.00 42.82 179 PHE B N 1
ATOM 4813 C CA . PHE B 1 153 ? -35.867 39.553 -18.731 1.00 43.35 179 PHE B CA 1
ATOM 4814 C C . PHE B 1 153 ? -35.178 38.166 -18.810 1.00 41.78 179 PHE B C 1
ATOM 4815 O O . PHE B 1 153 ? -34.277 37.959 -19.653 1.00 39.98 179 PHE B O 1
ATOM 4823 N N . LYS B 1 154 ? -35.572 37.251 -17.915 1.00 39.41 180 LYS B N 1
ATOM 4824 C CA . LYS B 1 154 ? -34.881 35.980 -17.716 1.00 37.76 180 LYS B CA 1
ATOM 4825 C C . LYS B 1 154 ? -34.596 35.207 -18.997 1.00 35.83 180 LYS B C 1
ATOM 4826 O O . LYS B 1 154 ? -33.460 34.775 -19.222 1.00 34.28 180 LYS B O 1
ATOM 4832 N N . GLN B 1 155 ? -35.609 35.016 -19.833 1.00 34.18 181 GLN B N 1
ATOM 4833 C CA . GLN B 1 155 ? -35.395 34.247 -21.062 1.00 35.51 181 GLN B CA 1
ATOM 4834 C C . GLN B 1 155 ? -34.372 34.911 -21.984 1.00 34.46 181 GLN B C 1
ATOM 4835 O O . GLN B 1 155 ? -33.407 34.268 -22.429 1.00 36.05 181 GLN B O 1
ATOM 4841 N N . LEU B 1 156 ? -34.571 36.198 -22.239 1.00 34.35 182 LEU B N 1
ATOM 4842 C CA . LEU B 1 156 ? -33.658 36.981 -23.125 1.00 34.63 182 LEU B CA 1
ATOM 4843 C C . LEU B 1 156 ? -32.219 36.974 -22.651 1.00 32.61 182 LEU B C 1
ATOM 4844 O O . LEU B 1 156 ? -31.337 36.706 -23.438 1.00 34.51 182 LEU B O 1
ATOM 4849 N N . ILE B 1 157 ? -31.995 37.208 -21.355 1.00 33.76 183 ILE B N 1
ATOM 4850 C CA . ILE B 1 157 ? -30.632 37.167 -20.778 1.00 33.75 183 ILE B CA 1
ATOM 4851 C C . ILE B 1 157 ? -30.040 35.781 -20.863 1.00 33.33 183 ILE B C 1
ATOM 4852 O O . ILE B 1 157 ? -28.856 35.628 -21.174 1.00 36.53 183 ILE B O 1
ATOM 4857 N N . THR B 1 158 ? -30.862 34.766 -20.581 1.00 32.82 184 THR B N 1
ATOM 4858 C CA . THR B 1 158 ? -30.443 33.350 -20.689 1.00 30.79 184 THR B CA 1
ATOM 4859 C C . THR B 1 158 ? -29.996 33.007 -22.081 1.00 29.02 184 THR B C 1
ATOM 4860 O O . THR B 1 158 ? -28.932 32.398 -22.274 1.00 27.54 184 THR B O 1
ATOM 4864 N N . ASN B 1 159 ? -30.815 33.387 -23.064 1.00 31.30 185 ASN B N 1
ATOM 4865 C CA . ASN B 1 159 ? -30.453 33.208 -24.472 1.00 31.59 185 ASN B CA 1
ATOM 4866 C C . ASN B 1 159 ? -29.124 33.886 -24.773 1.00 32.79 185 ASN B C 1
ATOM 4867 O O . ASN B 1 159 ? -28.214 33.264 -25.317 1.00 32.89 185 ASN B O 1
ATOM 4872 N N . ALA B 1 160 ? -29.024 35.172 -24.421 1.00 32.89 186 ALA B N 1
ATOM 4873 C CA . ALA B 1 160 ? -27.828 36.002 -24.783 1.00 32.36 186 ALA B CA 1
ATOM 4874 C C . ALA B 1 160 ? -26.570 35.466 -24.166 1.00 30.70 186 ALA B C 1
ATOM 4875 O O . ALA B 1 160 ? -25.585 35.277 -24.841 1.00 33.53 186 ALA B O 1
ATOM 4877 N N . VAL B 1 161 ? -26.621 35.189 -22.876 1.00 32.47 187 VAL B N 1
ATOM 4878 C CA . VAL B 1 161 ? -25.470 34.679 -22.132 1.00 32.56 187 VAL B CA 1
ATOM 4879 C C . VAL B 1 161 ? -25.032 33.291 -22.576 1.00 34.38 187 VAL B C 1
ATOM 4880 O O . VAL B 1 161 ? -23.815 33.023 -22.664 1.00 33.20 187 VAL B O 1
ATOM 4884 N N . SER B 1 162 ? -25.991 32.390 -22.843 1.00 34.22 188 SER B N 1
ATOM 4885 C CA . SER B 1 162 ? -25.614 31.035 -23.283 1.00 34.97 188 SE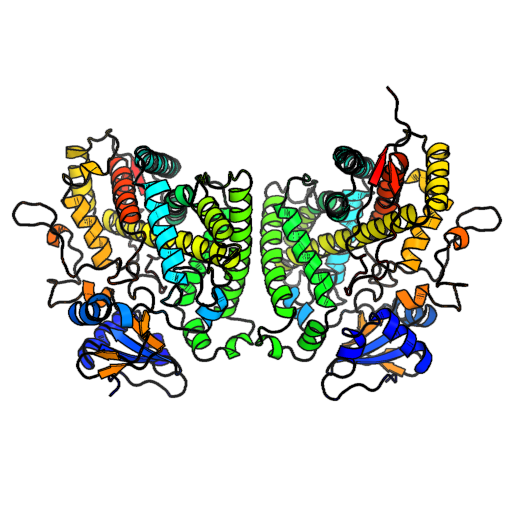R B CA 1
ATOM 4886 C C . SER B 1 162 ? -24.966 31.080 -24.651 1.00 35.25 188 SER B C 1
ATOM 4887 O O . SER B 1 162 ? -24.024 30.321 -24.924 1.00 35.78 188 SER B O 1
ATOM 4890 N N . ASN B 1 163 ? -25.448 31.983 -25.507 1.00 34.13 189 ASN B N 1
ATOM 4891 C CA . ASN B 1 163 ? -24.837 32.171 -26.829 1.00 33.59 189 ASN B CA 1
ATOM 4892 C C . ASN B 1 163 ? -23.356 32.429 -26.842 1.00 33.65 189 ASN B C 1
ATOM 4893 O O . ASN B 1 163 ? -22.691 31.957 -27.741 1.00 36.61 189 ASN B O 1
ATOM 4898 N N . ILE B 1 164 ? -22.822 33.138 -25.847 1.00 34.67 190 ILE B N 1
ATOM 4899 C CA . ILE B 1 164 ? -21.371 33.403 -25.789 1.00 35.99 190 ILE B CA 1
ATOM 4900 C C . ILE B 1 164 ? -20.566 32.121 -25.548 1.00 38.66 190 ILE B C 1
ATOM 4901 O O . ILE B 1 164 ? -19.515 31.887 -26.165 1.00 40.63 190 ILE B O 1
ATOM 4906 N N . THR B 1 165 ? -21.048 31.302 -24.623 1.00 40.35 191 THR B N 1
ATOM 4907 C CA . THR B 1 165 ? -20.473 29.980 -24.375 1.00 40.74 191 THR B CA 1
ATOM 4908 C C . THR B 1 165 ? -20.628 29.064 -25.598 1.00 38.36 191 THR B C 1
ATOM 4909 O O . THR B 1 165 ? -19.704 28.318 -25.936 1.00 34.97 191 THR B O 1
ATOM 4913 N N . ASN B 1 166 ? -21.788 29.118 -26.245 1.00 37.67 192 ASN B N 1
ATOM 4914 C CA . ASN B 1 166 ? -22.041 28.313 -27.454 1.00 39.58 192 ASN B CA 1
ATOM 4915 C C . ASN B 1 166 ? -21.055 28.578 -28.608 1.00 41.54 192 ASN B C 1
ATOM 4916 O O . ASN B 1 166 ? -20.807 27.701 -29.403 1.00 42.27 192 ASN B O 1
ATOM 4921 N N . LEU B 1 167 ? -20.513 29.792 -28.696 1.00 43.75 193 LEU B N 1
ATOM 4922 C CA . LEU B 1 167 ? -19.479 30.115 -29.696 1.00 44.35 193 LEU B CA 1
ATOM 4923 C C . LEU B 1 167 ? -18.203 29.342 -29.436 1.00 44.69 193 LEU B C 1
ATOM 4924 O O . LEU B 1 167 ? -17.503 28.950 -30.363 1.00 45.91 193 LEU B O 1
ATOM 4929 N N . ILE B 1 168 ? -17.882 29.138 -28.167 1.00 44.54 194 ILE B N 1
ATOM 4930 C CA . ILE B 1 168 ? -16.646 28.461 -27.807 1.00 43.77 194 ILE B CA 1
ATOM 4931 C C . ILE B 1 168 ? -16.813 26.950 -27.938 1.00 43.87 194 ILE B C 1
ATOM 4932 O O . ILE B 1 168 ? -15.918 26.260 -28.423 1.00 43.78 194 ILE B O 1
ATOM 4937 N N . ILE B 1 169 ? -17.976 26.455 -27.530 1.00 43.36 195 ILE B N 1
ATOM 4938 C CA . ILE B 1 169 ? -18.232 25.023 -27.452 1.00 43.10 195 ILE B CA 1
ATOM 4939 C C . ILE B 1 169 ? -18.686 24.438 -28.784 1.00 43.48 195 ILE B C 1
ATOM 4940 O O . ILE B 1 169 ? -18.161 23.416 -29.211 1.00 42.62 195 ILE B O 1
ATOM 4945 N N . PHE B 1 170 ? -19.667 25.079 -29.419 1.00 44.76 196 PHE B N 1
ATOM 4946 C CA . PHE B 1 170 ? -20.220 24.618 -30.700 1.00 47.14 196 PHE B CA 1
ATOM 4947 C C . PHE B 1 170 ? -19.781 25.451 -31.931 1.00 48.74 196 PHE B C 1
ATOM 4948 O O . PHE B 1 170 ? -20.120 25.099 -33.050 1.00 49.65 196 PHE B O 1
ATOM 4956 N N . GLY B 1 171 ? -19.046 26.543 -31.725 1.00 49.11 197 GLY B N 1
ATOM 4957 C CA . GLY B 1 171 ? -18.624 27.395 -32.834 1.00 49.66 197 GLY B CA 1
ATOM 4958 C C . GLY B 1 171 ? -19.709 28.316 -33.394 1.00 50.49 197 GLY B C 1
ATOM 4959 O O . GLY B 1 171 ? -19.492 28.978 -34.391 1.00 51.41 197 GLY B O 1
ATOM 4960 N N . GLU B 1 172 ? -20.874 28.372 -32.761 1.00 50.46 198 GLU B N 1
ATOM 4961 C CA . GLU B 1 172 ? -21.952 29.212 -33.262 1.00 51.64 198 GLU B CA 1
ATOM 4962 C C . GLU B 1 172 ? -22.962 29.583 -32.181 1.00 49.09 198 GLU B C 1
ATOM 4963 O O . GLU B 1 172 ? -23.126 28.861 -31.190 1.00 48.86 198 GLU B O 1
ATOM 4969 N N . ARG B 1 173 ? -23.628 30.714 -32.383 1.00 45.37 199 ARG B N 1
ATOM 4970 C CA . ARG B 1 173 ? -24.753 31.099 -31.564 1.00 44.07 199 ARG B CA 1
ATOM 4971 C C . ARG B 1 173 ? -26.017 30.388 -32.077 1.00 45.44 199 ARG B C 1
ATOM 4972 O O . ARG B 1 173 ? -26.059 29.922 -33.226 1.00 46.98 199 ARG B O 1
ATOM 4980 N N . PHE B 1 174 ? -27.034 30.301 -31.232 1.00 43.42 200 PHE B N 1
ATOM 4981 C CA . PHE B 1 174 ? -28.337 29.843 -31.667 1.00 44.79 200 PHE B CA 1
ATOM 4982 C C . PHE B 1 174 ? -29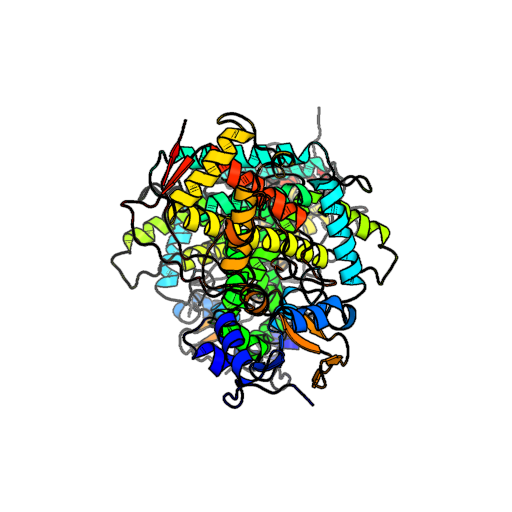.276 31.023 -31.567 1.00 44.63 200 PHE B C 1
ATOM 4983 O O . PHE B 1 174 ? -29.126 31.857 -30.680 1.00 45.30 200 PHE B O 1
ATOM 4991 N N . THR B 1 175 ? -30.242 31.101 -32.472 1.00 43.66 201 THR B N 1
ATOM 4992 C CA . THR B 1 175 ? -31.125 32.243 -32.515 1.00 43.87 201 THR B CA 1
ATOM 4993 C C . THR B 1 175 ? -32.094 32.169 -31.350 1.00 41.92 201 THR B C 1
ATOM 4994 O O . THR B 1 175 ? -32.193 31.147 -30.703 1.00 41.99 201 THR B O 1
ATOM 4998 N N . TYR B 1 176 ? -32.795 33.263 -31.083 1.00 39.57 202 TYR B N 1
ATOM 4999 C CA . TYR B 1 176 ? -33.728 33.315 -29.970 1.00 38.18 202 TYR B CA 1
ATOM 5000 C C . TYR B 1 176 ? -35.062 32.630 -30.264 1.00 38.82 202 TYR B C 1
ATOM 5001 O O . TYR B 1 176 ? -35.927 32.621 -29.401 1.00 39.20 202 TYR B O 1
ATOM 5010 N N . GLU B 1 177 ? -35.240 32.092 -31.473 1.00 42.15 203 GLU B N 1
ATOM 5011 C CA . GLU B 1 177 ? -36.440 31.267 -31.817 1.00 45.16 203 GLU B CA 1
ATOM 5012 C C . GLU B 1 177 ? -36.137 29.753 -31.694 1.00 44.70 203 GLU B C 1
ATOM 5013 O O . GLU B 1 177 ? -36.994 28.912 -32.005 1.00 43.13 203 GLU B O 1
ATOM 5019 N N . ASP B 1 178 ? -34.917 29.419 -31.243 1.00 43.23 204 ASP B N 1
ATOM 5020 C CA . ASP B 1 178 ? -34.513 28.043 -31.025 1.00 42.27 204 ASP B CA 1
ATOM 5021 C C . ASP B 1 178 ? -35.052 27.576 -29.650 1.00 41.04 204 ASP B C 1
ATOM 5022 O O . ASP B 1 178 ? -34.286 27.396 -28.692 1.00 37.96 204 ASP B O 1
ATOM 5027 N N . THR B 1 179 ? -36.380 27.393 -29.593 1.00 38.47 205 THR B N 1
ATOM 5028 C CA . THR B 1 179 ? -37.081 26.964 -28.400 1.00 37.93 205 THR B CA 1
ATOM 5029 C C . THR B 1 179 ? -36.654 25.568 -27.881 1.00 36.48 205 THR B C 1
ATOM 5030 O O . THR B 1 179 ? -36.815 25.286 -26.703 1.00 35.04 205 THR B O 1
ATOM 5034 N N . ASP B 1 180 ? -36.096 24.722 -28.751 1.00 36.43 206 ASP B N 1
ATOM 5035 C CA . ASP B 1 180 ? -35.562 23.406 -28.329 1.00 37.19 206 ASP B CA 1
ATOM 5036 C C . ASP B 1 180 ? -34.335 23.548 -27.442 1.00 36.21 206 ASP B C 1
ATOM 5037 O O . ASP B 1 180 ? -34.265 22.926 -26.379 1.00 33.43 206 ASP B O 1
ATOM 5042 N N . PHE B 1 181 ? -33.355 24.352 -27.877 1.00 35.28 207 PHE B N 1
ATOM 5043 C CA . PHE B 1 181 ? -32.157 24.567 -27.055 1.00 33.46 207 PHE B CA 1
ATOM 5044 C C . PHE B 1 181 ? -32.533 25.193 -25.708 1.00 34.47 207 PHE B C 1
ATOM 5045 O O . PHE B 1 181 ? -32.025 24.803 -24.668 1.00 34.34 207 PHE B O 1
ATOM 5053 N N . GLN B 1 182 ? -33.452 26.138 -25.713 1.00 35.59 208 GLN B N 1
ATOM 5054 C CA . GLN B 1 182 ? -33.754 26.828 -24.480 1.00 37.26 208 GLN B CA 1
ATOM 5055 C C . GLN B 1 182 ? -34.620 26.019 -23.504 1.00 37.39 208 GLN B C 1
ATOM 5056 O O . GLN B 1 182 ? -34.522 26.201 -22.284 1.00 35.16 208 GLN B O 1
ATOM 5062 N N . HIS B 1 183 ? -35.428 25.100 -24.041 1.00 37.77 209 HIS B N 1
ATOM 5063 C CA . HIS B 1 183 ? -36.136 24.124 -23.237 1.00 37.56 209 HIS B CA 1
ATOM 5064 C C . HIS B 1 183 ? -35.157 23.206 -22.466 1.00 36.82 209 HIS B C 1
ATOM 5065 O O . HIS B 1 183 ? -35.337 22.973 -21.299 1.00 36.18 209 HIS B O 1
ATOM 5072 N N . MET B 1 184 ? -34.130 22.710 -23.141 1.00 36.64 210 MET B N 1
ATOM 5073 C CA . MET B 1 184 ? -33.069 21.953 -22.492 1.00 37.52 210 MET B CA 1
ATOM 5074 C C . MET B 1 184 ? -32.441 22.754 -21.347 1.00 37.68 210 MET B C 1
ATOM 5075 O O . MET B 1 184 ? -32.289 22.247 -20.237 1.00 38.95 210 MET B O 1
ATOM 5080 N N . ILE B 1 185 ? -32.054 24.003 -21.633 1.00 36.60 211 ILE B N 1
ATOM 5081 C CA . ILE B 1 185 ? -31.444 24.877 -20.637 1.00 33.59 211 ILE B CA 1
ATOM 5082 C C . ILE B 1 185 ? -32.345 25.026 -19.410 1.00 33.44 211 ILE B C 1
ATOM 5083 O O . ILE B 1 185 ? -31.876 25.003 -18.282 1.00 31.25 211 ILE B O 1
ATOM 5088 N N . GLU B 1 186 ? -33.630 25.193 -19.669 1.00 32.78 212 GLU B N 1
ATOM 5089 C CA . GLU B 1 186 ? -34.638 25.321 -18.659 1.00 35.49 212 GLU B CA 1
ATOM 5090 C C . GLU B 1 186 ? -34.707 24.067 -17.743 1.00 34.95 212 GLU B C 1
ATOM 5091 O O . GLU B 1 186 ? -34.831 24.201 -16.547 1.00 34.78 212 GLU B O 1
ATOM 5097 N N . LEU B 1 187 ? -34.618 22.871 -18.323 1.00 31.97 213 LEU B N 1
ATOM 5098 C CA . LEU B 1 187 ? -34.576 21.640 -17.537 1.00 32.81 213 LEU B CA 1
ATOM 5099 C C . LEU B 1 187 ? -33.275 21.520 -16.761 1.00 31.10 213 LEU B C 1
ATOM 5100 O O . LEU B 1 187 ? -33.268 21.112 -15.625 1.00 32.54 213 LEU B O 1
ATOM 5105 N N . PHE B 1 188 ? -32.178 21.852 -17.406 1.00 31.20 214 PHE B N 1
ATOM 5106 C CA . PHE B 1 188 ? -30.871 21.827 -16.774 1.00 32.36 214 PHE B CA 1
ATOM 5107 C C . PHE B 1 188 ? -30.835 22.781 -15.562 1.00 32.82 214 PHE B C 1
ATOM 5108 O O . PHE B 1 188 ? -30.271 22.462 -14.515 1.00 31.76 214 PHE B O 1
ATOM 5116 N N . SER B 1 189 ? -31.478 23.929 -15.720 1.00 32.79 215 SER B N 1
ATOM 5117 C CA . SER B 1 189 ? -31.501 24.959 -14.709 1.00 33.46 215 SER B CA 1
ATOM 5118 C C . SER B 1 189 ? -32.378 24.551 -13.523 1.00 33.72 215 SER B C 1
ATOM 5119 O O . SER B 1 189 ? -32.087 24.884 -12.365 1.00 31.45 215 SER B O 1
ATOM 5122 N N . GLU B 1 190 ? -33.476 23.868 -13.826 1.00 36.82 216 GLU B N 1
ATOM 5123 C CA . GLU B 1 190 ? -34.327 23.257 -12.816 1.00 38.52 216 GLU B CA 1
ATOM 5124 C C . GLU B 1 190 ? -33.518 22.336 -11.923 1.00 36.18 216 GLU B C 1
ATOM 5125 O O . GLU B 1 190 ? -33.660 22.376 -10.698 1.00 35.31 216 GLU B O 1
ATOM 5131 N N . ASN B 1 191 ? -32.665 21.514 -12.549 1.00 32.25 217 ASN B N 1
ATOM 5132 C CA . ASN B 1 191 ? -31.826 20.579 -11.826 1.00 31.35 217 ASN B CA 1
ATOM 5133 C C . ASN B 1 191 ? -30.835 21.216 -10.853 1.00 31.06 217 ASN B C 1
ATOM 5134 O O . ASN B 1 191 ? -30.545 20.637 -9.806 1.00 30.95 217 ASN B O 1
ATOM 5139 N N . VAL B 1 192 ? -30.320 22.395 -11.196 1.00 31.94 218 VAL B N 1
ATOM 5140 C CA . VAL B 1 192 ? -29.372 23.123 -10.328 1.00 31.14 218 VAL B CA 1
ATOM 5141 C C . VAL B 1 192 ? -30.122 23.665 -9.127 1.00 31.50 218 VAL B C 1
ATOM 5142 O O . VAL B 1 192 ? -29.597 23.699 -8.045 1.00 33.77 218 VAL B O 1
ATOM 5146 N N . GLU B 1 193 ? -31.370 24.073 -9.336 1.00 32.78 219 GLU B N 1
ATOM 5147 C CA . GLU B 1 193 ? -32.252 24.435 -8.243 1.00 34.48 219 GLU B CA 1
ATOM 5148 C C . GLU B 1 193 ? -32.663 23.209 -7.350 1.00 34.78 219 GLU B C 1
ATOM 5149 O O . GLU B 1 193 ? -32.522 23.252 -6.131 1.00 34.98 219 GLU B O 1
ATOM 5155 N N . LEU B 1 194 ? -33.159 22.135 -7.972 1.00 36.44 220 LEU B N 1
ATOM 5156 C CA . LEU B 1 194 ? -33.601 20.921 -7.237 1.00 35.78 220 LEU B CA 1
ATOM 5157 C C . LEU B 1 194 ? -32.481 20.291 -6.426 1.00 36.14 220 LEU B C 1
ATOM 5158 O O . LEU B 1 194 ? -32.734 19.700 -5.385 1.00 38.61 220 LEU B O 1
ATOM 5163 N N . ALA B 1 195 ? -31.240 20.441 -6.878 1.00 34.95 221 ALA B N 1
ATOM 5164 C CA . ALA B 1 195 ? -30.104 19.831 -6.191 1.00 33.39 221 ALA B CA 1
ATOM 5165 C C . ALA B 1 195 ? -29.882 20.375 -4.755 1.00 33.04 221 ALA B C 1
ATOM 5166 O O . ALA B 1 195 ? -29.063 19.823 -3.981 1.00 32.45 221 ALA B O 1
ATOM 5168 N N . ALA B 1 196 ? -30.587 21.453 -4.419 1.00 31.82 222 ALA B N 1
ATOM 5169 C CA . ALA B 1 196 ? -30.522 22.072 -3.085 1.00 32.32 222 ALA B CA 1
ATOM 5170 C C . ALA B 1 196 ? -31.663 21.613 -2.174 1.00 33.10 222 ALA B C 1
ATOM 5171 O O . ALA B 1 196 ? -31.649 21.892 -0.960 1.00 34.72 222 ALA B O 1
ATOM 5173 N N . SER B 1 197 ? -32.649 20.930 -2.756 1.00 31.56 223 SER B N 1
ATOM 5174 C CA . SER B 1 197 ? -33.843 20.610 -2.060 1.00 32.45 223 SER B CA 1
ATOM 5175 C C . SER B 1 197 ? -33.586 19.550 -0.964 1.00 33.44 223 SER B C 1
ATOM 5176 O O . SER B 1 197 ? -32.611 18.779 -1.017 1.00 33.98 223 SER B O 1
ATOM 5179 N N . ALA B 1 198 ? -34.441 19.567 0.047 1.00 33.43 224 ALA B N 1
ATOM 5180 C CA . ALA B 1 198 ? -34.401 18.577 1.148 1.00 34.84 224 ALA B CA 1
ATOM 5181 C C . ALA B 1 198 ? -34.442 17.128 0.625 1.00 34.12 224 ALA B C 1
ATOM 5182 O O . ALA B 1 198 ? -33.637 16.284 1.070 1.00 33.84 224 ALA B O 1
ATOM 5184 N N . SER B 1 199 ? -35.343 16.866 -0.333 1.00 34.77 225 SER B N 1
ATOM 5185 C CA . SER B 1 199 ? -35.454 15.549 -1.009 1.00 36.76 225 SER B CA 1
ATOM 5186 C C . SER B 1 199 ? -34.124 15.017 -1.517 1.00 37.47 225 SER B C 1
ATOM 5187 O O . SER B 1 199 ? -33.861 13.824 -1.443 1.00 39.14 225 SER B O 1
ATOM 5190 N N . VAL B 1 200 ? -33.308 15.892 -2.088 1.00 37.28 226 VAL B N 1
ATOM 5191 C CA . VAL B 1 200 ? -32.059 15.459 -2.699 1.00 36.31 226 VAL B CA 1
ATOM 5192 C C . VAL B 1 200 ? -30.982 15.179 -1.640 1.00 36.13 226 VAL B C 1
ATOM 5193 O O . VAL B 1 200 ? -30.276 14.200 -1.747 1.00 37.02 226 VAL B O 1
ATOM 5197 N N . PHE B 1 201 ? -30.877 16.025 -0.617 1.00 36.70 227 PHE B N 1
ATOM 5198 C CA . PHE B 1 201 ? -30.092 15.683 0.579 1.00 38.12 227 PHE B CA 1
ATOM 5199 C C . PHE B 1 201 ? -30.527 14.316 1.161 1.00 37.38 227 PHE B C 1
ATOM 5200 O O . PHE B 1 201 ? -29.684 13.456 1.461 1.00 36.23 227 PHE B O 1
ATOM 5208 N N . LEU B 1 202 ? -31.839 14.124 1.295 1.00 36.78 228 LEU B N 1
ATOM 5209 C CA . LEU B 1 202 ? -32.399 12.849 1.772 1.00 38.85 228 LEU B CA 1
ATOM 5210 C C . LEU B 1 202 ? -32.053 11.670 0.830 1.00 38.89 228 LEU B C 1
ATOM 5211 O O . LEU B 1 202 ? -31.639 10.609 1.296 1.00 39.82 228 LEU B O 1
ATOM 5216 N N . TYR B 1 203 ? -32.179 11.872 -0.486 1.00 37.92 229 TYR B N 1
ATOM 5217 C CA . TYR B 1 203 ? -31.749 10.866 -1.454 1.00 37.07 229 TYR B CA 1
ATOM 5218 C C . TYR B 1 203 ? -30.252 10.523 -1.315 1.00 37.38 229 TYR B C 1
ATOM 5219 O O . TYR B 1 203 ? -29.861 9.370 -1.435 1.00 36.48 229 TYR B O 1
ATOM 5228 N N . ASN B 1 204 ? -29.408 11.516 -1.082 1.00 38.47 230 ASN B N 1
ATOM 5229 C CA . ASN B 1 204 ? -27.972 11.250 -1.011 1.00 38.59 230 ASN B CA 1
ATOM 5230 C C . ASN B 1 204 ? -27.608 10.453 0.224 1.00 38.85 230 ASN B C 1
ATOM 5231 O O . ASN B 1 204 ? -26.729 9.597 0.167 1.00 38.97 230 ASN B O 1
ATOM 5236 N N . ALA B 1 205 ? -28.268 10.761 1.345 1.00 39.28 231 ALA B N 1
ATOM 5237 C CA . ALA B 1 205 ? -28.113 9.996 2.579 1.00 39.64 231 ALA B CA 1
ATOM 5238 C C . ALA B 1 205 ? -28.687 8.573 2.425 1.00 40.47 231 ALA B C 1
ATOM 5239 O O . ALA B 1 205 ? -28.069 7.620 2.852 1.00 40.78 231 ALA B O 1
ATOM 5241 N N . PHE B 1 206 ? -29.851 8.462 1.770 1.00 40.86 232 PHE B N 1
ATOM 5242 C CA . PHE B 1 206 ? -30.634 7.230 1.713 1.00 39.75 232 PHE B CA 1
ATOM 5243 C C . PHE B 1 206 ? -31.089 6.908 0.277 1.00 38.96 232 PHE B C 1
ATOM 5244 O O . PHE B 1 206 ? -32.287 7.004 -0.038 1.00 36.88 232 PHE B O 1
ATOM 5252 N N . PRO B 1 207 ? -30.148 6.489 -0.588 1.00 39.66 233 PRO B N 1
ATOM 5253 C CA . PRO B 1 207 ? -30.409 6.290 -2.034 1.00 42.28 233 PRO B CA 1
ATOM 5254 C C . PRO B 1 207 ? -31.579 5.378 -2.367 1.00 44.06 233 PRO B C 1
ATOM 5255 O O . PRO B 1 207 ? -32.191 5.512 -3.418 1.00 42.73 233 PRO B O 1
ATOM 5259 N N . TRP B 1 208 ? -31.874 4.453 -1.470 1.00 47.19 234 TRP B N 1
ATOM 5260 C CA . TRP B 1 208 ? -32.937 3.480 -1.682 1.00 49.39 234 TRP B CA 1
ATOM 5261 C C . TRP B 1 208 ? -34.339 4.093 -1.537 1.00 49.46 234 TRP B C 1
ATOM 5262 O O . TRP B 1 208 ? -35.316 3.457 -1.884 1.00 49.56 234 TRP B O 1
ATOM 5273 N N . ILE B 1 209 ? -34.434 5.339 -1.070 1.00 51.20 235 ILE B N 1
ATOM 5274 C CA . ILE B 1 209 ? -35.711 6.064 -1.112 1.00 52.58 235 ILE B CA 1
ATOM 5275 C C . ILE B 1 209 ? -36.160 6.359 -2.541 1.00 55.78 235 ILE B C 1
ATOM 5276 O O . ILE B 1 209 ? -37.337 6.660 -2.777 1.00 56.64 235 ILE B O 1
ATOM 5281 N N . GLY B 1 210 ? -35.213 6.303 -3.483 1.00 58.44 236 GLY B N 1
ATOM 5282 C CA . GLY B 1 210 ? -35.484 6.512 -4.908 1.00 60.89 236 GLY B CA 1
ATOM 5283 C C . GLY B 1 210 ? -36.606 5.680 -5.513 1.00 62.93 236 GLY B C 1
ATOM 5284 O O . GLY B 1 210 ? -37.116 6.027 -6.576 1.00 66.47 236 GLY B O 1
ATOM 5285 N N . ILE B 1 211 ? -36.966 4.571 -4.866 1.00 64.25 237 ILE B N 1
ATOM 5286 C CA . ILE B 1 211 ? -38.220 3.862 -5.158 1.00 65.33 237 ILE B CA 1
ATOM 5287 C C . ILE B 1 211 ? -39.388 4.825 -5.132 1.00 65.88 237 ILE B C 1
ATOM 5288 O O . ILE B 1 211 ? -40.195 4.868 -6.044 1.00 67.01 237 ILE B O 1
ATOM 5293 N N . LEU B 1 212 ? -39.470 5.583 -4.050 1.00 66.49 238 LEU B N 1
ATOM 5294 C CA . LEU B 1 212 ? -40.641 6.359 -3.749 1.00 67.58 238 LEU B CA 1
ATOM 5295 C C . LEU B 1 212 ? -40.833 7.457 -4.796 1.00 68.49 238 LEU B C 1
ATOM 5296 O O . LEU B 1 212 ? -39.886 8.191 -5.119 1.00 68.71 238 LEU B O 1
ATOM 5301 N N . PRO B 1 213 ? -42.057 7.557 -5.349 1.00 69.96 239 PRO B N 1
ATOM 5302 C CA . PRO B 1 213 ? -42.357 8.608 -6.326 1.00 70.77 239 PRO B CA 1
ATOM 5303 C C . PRO B 1 213 ? -42.370 10.007 -5.697 1.00 71.48 239 PRO B C 1
ATOM 5304 O O . PRO B 1 213 ? -42.294 11.009 -6.413 1.00 72.95 239 PRO B O 1
ATOM 5308 N N . PHE B 1 214 ? -42.444 10.061 -4.367 1.00 71.66 240 PHE B N 1
ATOM 5309 C CA . PHE B 1 214 ? -42.496 11.319 -3.632 1.00 71.00 240 PHE B CA 1
ATOM 5310 C C . PHE B 1 214 ? -41.150 12.009 -3.700 1.00 70.21 240 PHE B C 1
ATOM 5311 O O . PHE B 1 214 ? -40.110 11.347 -3.778 1.00 70.21 240 PHE B O 1
ATOM 5319 N N . GLY B 1 215 ? -41.172 13.342 -3.687 1.00 68.37 241 GLY B N 1
ATOM 5320 C CA . GLY B 1 215 ? -39.947 14.128 -3.670 1.00 66.91 241 GLY B CA 1
ATOM 5321 C C . GLY 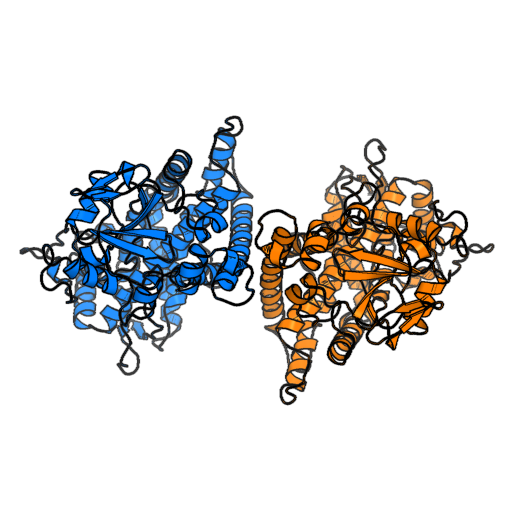B 1 215 ? -39.498 14.639 -5.031 1.00 64.68 241 GLY B C 1
ATOM 5322 O O . GLY B 1 215 ? -39.969 14.188 -6.084 1.00 65.52 241 GLY B O 1
ATOM 5323 N N . LYS B 1 216 ? -38.558 15.578 -4.988 1.00 60.92 242 LYS B N 1
ATOM 5324 C CA . LYS B 1 216 ? -38.099 16.302 -6.168 1.00 57.13 242 LYS B CA 1
ATOM 5325 C C . LYS B 1 216 ? -36.942 15.616 -6.892 1.00 53.08 242 LYS B C 1
ATOM 5326 O O . LYS B 1 216 ? -36.581 16.015 -7.984 1.00 50.50 242 LYS B O 1
ATOM 5332 N N . HIS B 1 217 ? -36.371 14.587 -6.289 1.00 50.68 243 HIS B N 1
ATOM 5333 C CA . HIS B 1 217 ? -35.254 13.853 -6.910 1.00 50.51 243 HIS B CA 1
ATOM 5334 C C . HIS B 1 217 ? -35.677 13.052 -8.161 1.00 49.21 243 HIS B C 1
ATOM 5335 O O . HIS B 1 217 ? -34.859 12.799 -9.027 1.00 47.08 243 HIS B O 1
ATOM 5342 N N . GLN B 1 218 ? -36.948 12.658 -8.244 1.00 49.29 244 GLN B N 1
ATOM 5343 C CA . GLN B 1 218 ? -37.466 11.990 -9.453 1.00 50.68 244 GLN B CA 1
ATOM 5344 C C . GLN B 1 218 ? -37.486 12.945 -10.645 1.00 48.13 244 GLN B C 1
ATOM 5345 O O . GLN B 1 218 ? -37.062 12.582 -11.725 1.00 47.31 244 GLN B O 1
ATOM 5351 N N . GLN B 1 219 ? -38.001 14.153 -10.426 1.00 47.13 245 GLN B N 1
ATOM 5352 C CA . GLN B 1 219 ? -38.001 15.218 -11.432 1.00 47.23 245 GLN B CA 1
ATOM 5353 C C . GLN B 1 219 ? -36.586 15.462 -11.941 1.00 44.31 245 GLN B C 1
ATOM 5354 O O . GLN B 1 219 ? -36.372 15.544 -13.131 1.00 44.90 245 GLN B O 1
ATOM 5360 N N . LEU B 1 220 ? -35.619 15.516 -11.027 1.00 42.30 246 LEU B N 1
ATOM 5361 C CA . LEU B 1 220 ? -34.228 15.772 -11.380 1.00 40.28 246 LEU B CA 1
ATOM 5362 C C . LEU B 1 220 ? -33.680 14.702 -12.315 1.00 41.30 246 LEU B C 1
ATOM 5363 O O . LEU B 1 220 ? -32.951 15.011 -13.259 1.00 38.65 246 LEU B O 1
ATOM 5368 N N . PHE B 1 221 ? -34.035 13.441 -12.047 1.00 42.83 247 PHE B N 1
ATOM 5369 C CA . PHE B 1 221 ? -33.538 12.306 -12.831 1.00 42.62 247 PHE B CA 1
ATOM 5370 C C . PHE B 1 221 ? -34.151 12.250 -14.237 1.00 39.86 247 PHE B C 1
ATOM 5371 O O . PHE B 1 221 ? -33.447 11.962 -15.198 1.00 36.43 247 PHE B O 1
ATOM 5379 N N . ARG B 1 222 ? -35.459 12.486 -14.341 1.00 39.21 248 ARG B N 1
ATOM 5380 C CA . ARG B 1 222 ? -36.120 12.628 -15.642 1.00 41.81 248 ARG B CA 1
ATOM 5381 C C . ARG B 1 222 ? -35.415 13.728 -16.472 1.00 38.10 248 ARG B C 1
ATOM 5382 O O . ARG B 1 222 ? -34.972 13.482 -17.594 1.00 37.53 248 ARG B O 1
ATOM 5390 N N . ASN B 1 223 ? -35.344 14.933 -15.901 1.00 35.28 249 ASN B N 1
ATOM 5391 C CA . ASN B 1 223 ? -34.682 16.090 -16.543 1.00 33.11 249 ASN B CA 1
ATOM 5392 C C . ASN B 1 223 ? -33.258 15.740 -16.998 1.00 30.26 249 ASN B C 1
ATOM 5393 O O . ASN B 1 223 ? -32.882 16.035 -18.105 1.00 30.73 249 ASN B O 1
ATOM 5398 N N . ALA B 1 224 ? -32.495 15.083 -16.147 1.00 29.16 250 ALA B N 1
ATOM 53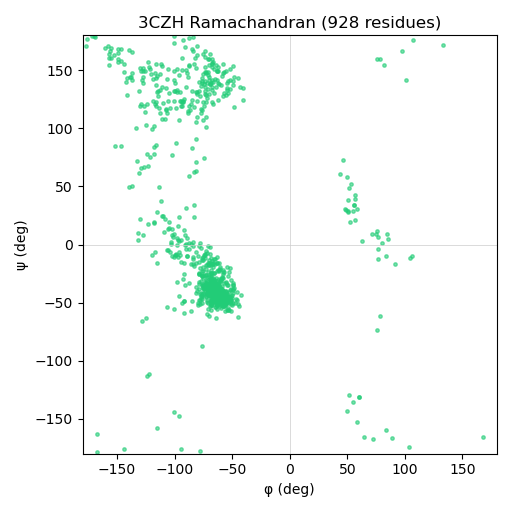99 C CA . ALA B 1 224 ? -31.113 14.708 -16.488 1.00 30.56 250 ALA B CA 1
ATOM 5400 C C . ALA B 1 224 ? -31.012 13.746 -17.674 1.00 31.66 250 ALA B C 1
ATOM 5401 O O . ALA B 1 224 ? -30.059 13.825 -18.468 1.00 32.52 250 ALA B O 1
ATOM 5403 N N . ALA B 1 225 ? -31.975 12.842 -17.793 1.00 32.37 251 ALA B N 1
ATOM 5404 C CA . ALA B 1 225 ? -32.045 11.936 -18.957 1.00 33.76 251 ALA B CA 1
ATOM 5405 C C . ALA B 1 225 ? -32.431 12.706 -20.212 1.00 32.71 251 ALA B C 1
ATOM 5406 O O . ALA B 1 225 ? -31.881 12.458 -21.281 1.00 33.65 251 ALA B O 1
ATOM 5408 N N . VAL B 1 226 ? -33.402 13.615 -20.088 1.00 31.05 252 VAL B N 1
ATOM 5409 C CA . VAL B 1 226 ? -33.838 14.398 -21.245 1.00 31.50 252 VAL B CA 1
ATOM 5410 C C . VAL B 1 226 ? -32.651 15.266 -21.733 1.00 31.64 252 VAL B C 1
ATOM 5411 O O . VAL B 1 226 ? -32.300 15.247 -22.919 1.00 30.90 252 VAL B O 1
ATOM 5415 N N . VAL B 1 227 ? -32.001 15.946 -20.784 1.00 30.63 253 VAL B N 1
ATOM 5416 C CA . VAL B 1 227 ? -30.845 16.792 -21.066 1.00 30.25 253 VAL B CA 1
ATOM 5417 C C . VAL B 1 227 ? -29.695 16.033 -21.671 1.00 32.26 253 VAL B C 1
ATOM 5418 O O . VAL B 1 227 ? -29.049 16.536 -22.589 1.00 31.87 253 VAL B O 1
ATOM 5422 N N . TYR B 1 228 ? -29.445 14.812 -21.182 1.00 35.27 254 TYR B N 1
ATOM 5423 C CA . TYR B 1 228 ? -28.337 13.978 -21.691 1.00 35.20 254 TYR B CA 1
ATOM 5424 C C . TYR B 1 228 ? -28.577 13.601 -23.125 1.00 36.12 254 TYR B C 1
ATOM 5425 O O . TYR B 1 228 ? -27.655 13.618 -23.936 1.00 33.93 254 TYR B O 1
ATOM 5434 N N . ASP B 1 229 ? -29.822 13.239 -23.441 1.00 37.71 255 ASP B N 1
ATOM 5435 C CA . ASP B 1 229 ? -30.160 12.881 -24.801 1.00 38.67 255 ASP B CA 1
ATOM 5436 C C . ASP B 1 229 ? -29.971 14.059 -25.770 1.00 38.30 255 ASP B C 1
ATOM 5437 O O . ASP B 1 229 ? -29.401 13.893 -26.844 1.00 38.25 255 ASP B O 1
ATOM 5442 N N . PHE B 1 230 ? -30.491 15.225 -25.382 1.00 39.75 256 PHE B N 1
ATOM 5443 C CA . PHE B 1 230 ? -30.363 16.455 -26.165 1.00 40.51 256 PHE B CA 1
ATOM 5444 C C . PHE B 1 230 ? -28.900 16.829 -26.403 1.00 40.10 256 PHE B C 1
ATOM 5445 O O . PHE B 1 230 ? -28.490 17.121 -27.526 1.00 40.54 256 PHE B O 1
ATOM 5453 N N . LEU B 1 231 ? -28.108 16.799 -25.355 1.00 41.33 257 LEU B N 1
ATOM 5454 C CA . LEU B 1 231 ? -26.692 17.122 -25.501 1.00 41.89 257 LEU B CA 1
ATOM 5455 C C . LEU B 1 231 ? -25.941 16.164 -26.423 1.00 43.76 257 LEU B C 1
ATOM 5456 O O . LEU B 1 231 ? -25.173 16.621 -27.246 1.00 46.15 257 LEU B O 1
ATOM 5461 N N . SER B 1 232 ? -26.138 14.852 -26.310 1.00 44.63 258 SER B N 1
ATOM 5462 C CA . SER B 1 232 ? -25.369 13.946 -27.193 1.00 46.86 258 SER B CA 1
ATOM 5463 C C . SER B 1 232 ? -25.735 14.144 -28.682 1.00 45.87 258 SER B C 1
ATOM 5464 O O . SER B 1 232 ? -24.871 14.067 -29.526 1.00 46.79 258 SER B O 1
ATOM 5467 N N . ARG B 1 233 ? -27.002 14.398 -28.982 1.00 45.87 259 ARG B N 1
ATOM 5468 C CA . ARG B 1 233 ? -27.419 14.716 -30.363 1.00 47.68 259 ARG B CA 1
ATOM 5469 C C . ARG B 1 233 ? -26.797 16.019 -30.879 1.00 47.49 259 ARG B C 1
ATOM 5470 O O . ARG B 1 233 ? -26.403 16.095 -32.028 1.00 47.74 259 ARG B O 1
ATOM 5478 N N . LEU B 1 234 ? -26.711 17.032 -30.020 1.00 47.10 260 LEU B N 1
ATOM 5479 C CA . LEU B 1 234 ? -26.150 18.322 -30.408 1.00 46.92 260 LEU B CA 1
ATOM 5480 C C . LEU B 1 234 ? -24.639 18.210 -30.616 1.00 46.73 260 LEU B C 1
ATOM 5481 O O . LEU B 1 234 ? -24.078 18.794 -31.545 1.00 46.71 260 LEU B O 1
ATOM 5486 N N . ILE B 1 235 ? -23.990 17.446 -29.761 1.00 46.54 261 ILE B N 1
ATOM 5487 C CA . ILE B 1 235 ? -22.554 17.207 -29.884 1.00 47.23 261 ILE B CA 1
ATOM 5488 C C . ILE B 1 235 ? -22.225 16.408 -31.167 1.00 48.26 261 ILE B C 1
ATOM 5489 O O . ILE B 1 235 ? -21.252 16.701 -31.836 1.00 47.49 261 ILE B O 1
ATOM 5494 N N . GLU B 1 236 ? -23.056 15.417 -31.495 1.00 49.90 262 GLU B N 1
ATOM 5495 C CA . GLU B 1 236 ? -22.933 14.663 -32.755 1.00 51.14 262 GLU B CA 1
ATOM 5496 C C . GLU B 1 236 ? -23.047 15.590 -33.961 1.00 51.61 262 GLU B C 1
ATOM 5497 O O . GLU B 1 236 ? -22.196 15.540 -34.870 1.00 51.84 262 GLU B O 1
ATOM 5499 N N . LYS B 1 237 ? -24.082 16.435 -33.973 1.00 51.72 263 LYS B N 1
ATOM 5500 C CA . LYS B 1 237 ? -24.279 17.403 -35.076 1.00 53.26 263 LYS B CA 1
ATOM 5501 C C . LYS B 1 237 ? -23.102 18.370 -35.196 1.00 54.82 263 LYS B C 1
ATOM 5502 O O . LYS B 1 237 ? -22.627 18.646 -36.295 1.00 55.72 263 LYS B O 1
ATOM 5508 N N . ALA B 1 238 ? -22.612 18.850 -34.058 1.00 56.61 264 ALA B N 1
ATOM 5509 C CA . ALA B 1 238 ? -21.475 19.759 -34.035 1.00 57.56 264 ALA B CA 1
ATOM 5510 C C . ALA B 1 238 ? -20.174 19.126 -34.508 1.00 59.27 264 ALA B C 1
ATOM 5511 O O . ALA B 1 238 ? -19.216 19.846 -34.732 1.00 60.60 264 ALA B O 1
ATOM 5513 N N . SER B 1 239 ? -20.121 17.795 -34.645 1.00 61.54 265 SER B N 1
ATOM 5514 C CA . SER B 1 239 ? -18.889 17.119 -35.109 1.00 64.23 265 SER B CA 1
ATOM 5515 C C . SER B 1 239 ? -18.936 16.647 -36.576 1.00 65.37 265 SER B C 1
ATOM 5516 O O . SER B 1 239 ? -17.931 16.182 -37.094 1.00 65.64 265 SER B O 1
ATOM 5519 N N . VAL B 1 240 ? -20.091 16.774 -37.232 1.00 67.28 266 VAL B N 1
ATOM 5520 C CA . VAL B 1 240 ? -20.258 16.319 -38.621 1.00 68.83 266 VAL B CA 1
ATOM 5521 C C . VAL B 1 240 ? -19.204 16.882 -39.584 1.00 70.50 266 VAL B C 1
ATOM 5522 O O . VAL B 1 240 ? -18.656 16.142 -40.408 1.00 71.21 266 VAL B O 1
ATOM 5526 N N . ASN B 1 241 ? -18.910 18.176 -39.482 1.00 71.53 267 ASN B N 1
ATOM 5527 C CA . ASN B 1 241 ? -17.934 18.802 -40.397 1.00 72.64 267 ASN B CA 1
ATOM 5528 C C . ASN B 1 241 ? -16.504 18.896 -39.820 1.00 72.23 267 ASN B C 1
ATOM 5529 O O . ASN B 1 241 ? -15.701 19.728 -40.252 1.00 72.81 267 ASN B O 1
ATOM 5534 N N . ARG B 1 242 ? -16.185 18.028 -38.866 1.00 71.39 268 ARG B N 1
ATOM 5535 C CA . ARG B 1 242 ? -14.886 18.069 -38.202 1.00 70.73 268 ARG B CA 1
ATOM 5536 C C . ARG B 1 242 ? -13.729 17.794 -39.171 1.00 71.96 268 ARG B C 1
ATOM 5537 O O . ARG B 1 242 ? -13.842 16.951 -40.069 1.00 71.96 268 ARG B O 1
ATOM 5545 N N . LYS B 1 243 ? -12.623 18.516 -38.971 1.00 72.43 269 LYS B N 1
ATOM 5546 C CA . LYS B 1 243 ? -11.380 18.269 -39.682 1.00 72.60 269 LYS B CA 1
ATOM 5547 C C . LYS B 1 243 ? -10.298 17.921 -38.662 1.00 72.13 269 LYS B C 1
ATOM 5548 O O . LYS B 1 243 ? -9.741 18.821 -38.028 1.00 72.83 269 LYS B O 1
ATOM 5554 N N . PRO B 1 244 ? -10.007 16.608 -38.484 1.00 71.03 270 PRO B N 1
ATOM 5555 C CA . PRO B 1 244 ? -9.085 16.151 -37.428 1.00 70.52 270 PRO B CA 1
ATOM 5556 C C . PRO B 1 244 ? -7.752 16.906 -37.373 1.00 69.73 270 PRO B C 1
ATOM 5557 O O . PRO B 1 244 ? -7.161 17.197 -38.405 1.00 70.04 270 PRO B O 1
ATOM 5561 N N . GLN B 1 245 ? -7.314 17.225 -36.156 1.00 68.83 271 GLN B N 1
ATOM 5562 C CA . GLN B 1 245 ? -6.121 18.051 -35.908 1.00 67.76 271 GLN B CA 1
ATOM 5563 C C . GLN B 1 245 ? -6.336 19.578 -36.146 1.00 66.67 271 GLN B C 1
ATOM 5564 O O . GLN B 1 245 ? -5.493 20.382 -35.731 1.00 66.41 271 GLN B O 1
ATOM 5566 N N . LEU B 1 246 ? -7.456 19.962 -36.782 1.00 65.01 272 LEU B N 1
ATOM 5567 C CA . LEU B 1 246 ? -7.751 21.372 -37.115 1.00 64.48 272 LEU B CA 1
ATOM 5568 C C . LEU B 1 246 ? -9.108 21.815 -36.506 1.00 63.59 272 LEU B C 1
ATOM 5569 O O . LEU B 1 246 ? -10.071 22.095 -37.239 1.00 62.24 272 LEU B O 1
ATOM 5571 N N . PRO B 1 247 ? -9.178 21.896 -35.158 1.00 62.52 273 PRO B N 1
ATOM 5572 C CA . PRO B 1 247 ? -10.465 22.032 -34.457 1.00 61.15 273 PRO B CA 1
ATOM 5573 C C . PRO B 1 247 ? -11.105 23.422 -34.560 1.00 59.18 273 PRO B C 1
ATOM 5574 O O . PRO B 1 247 ? -10.423 24.418 -34.426 1.00 56.22 273 PRO B O 1
ATOM 5578 N N . GLN B 1 248 ? -12.420 23.459 -34.772 1.00 58.85 274 GLN B N 1
ATOM 5579 C CA . GLN B 1 248 ? -13.164 24.724 -34.872 1.00 58.72 274 GLN B CA 1
ATOM 5580 C C . GLN B 1 248 ? -13.810 25.169 -33.530 1.00 56.59 274 GLN B C 1
ATOM 5581 O O . GLN B 1 248 ? -14.325 26.280 -33.423 1.00 55.99 274 GLN B O 1
ATOM 5587 N N . HIS B 1 249 ? -13.782 24.291 -32.520 1.00 54.35 275 HIS B N 1
ATOM 5588 C CA . HIS B 1 249 ? -14.441 24.552 -31.225 1.00 50.37 275 HIS B CA 1
ATOM 5589 C C . HIS B 1 249 ? -14.084 23.470 -30.191 1.00 49.19 275 HIS B C 1
ATOM 5590 O O . HIS B 1 249 ? -13.325 22.535 -30.501 1.00 48.16 275 HIS B O 1
ATOM 5597 N N . PHE B 1 250 ? -14.610 23.608 -28.964 1.00 47.39 276 PHE B N 1
ATOM 5598 C CA . PHE B 1 250 ? -14.341 22.646 -27.862 1.00 44.66 276 PHE B CA 1
ATOM 5599 C C . PHE B 1 250 ? -14.631 21.188 -28.239 1.00 43.53 276 PHE B C 1
ATOM 5600 O O . PHE B 1 250 ? -13.821 20.311 -27.948 1.00 44.29 276 PHE B O 1
ATOM 5608 N N . VAL B 1 251 ? -15.764 20.927 -28.885 1.00 43.17 277 VAL B N 1
ATOM 5609 C CA . VAL B 1 251 ? -16.128 19.547 -29.270 1.00 44.26 277 VAL B CA 1
ATOM 5610 C C . VAL B 1 251 ? -15.048 18.893 -30.174 1.00 46.70 277 VAL B C 1
ATOM 5611 O O . VAL B 1 251 ? -14.550 17.794 -29.874 1.00 45.97 277 VAL B O 1
ATOM 5615 N N . ASP B 1 252 ? -14.694 19.589 -31.265 1.00 47.95 278 ASP B N 1
ATOM 5616 C CA . ASP B 1 252 ? -13.595 19.195 -32.146 1.00 48.40 278 ASP B CA 1
ATOM 5617 C C . ASP B 1 252 ? -12.315 18.995 -31.366 1.00 47.49 278 ASP B C 1
ATOM 5618 O O . ASP B 1 252 ? -11.615 18.034 -31.583 1.00 48.83 278 ASP B O 1
ATOM 5623 N N . ALA B 1 253 ? -12.001 19.917 -30.472 1.00 47.22 279 ALA B N 1
ATOM 5624 C CA . ALA B 1 253 ? -10.791 19.812 -29.679 1.00 47.22 279 ALA B CA 1
ATOM 5625 C C . ALA B 1 253 ? -10.834 18.558 -28.818 1.00 49.24 279 ALA B C 1
ATOM 5626 O O . ALA B 1 253 ? -9.810 17.906 -28.622 1.00 48.73 279 ALA B O 1
ATOM 5628 N N . TYR B 1 254 ? -12.025 18.220 -28.312 1.00 50.04 280 TYR B N 1
ATOM 5629 C CA . TYR B 1 254 ? -12.197 17.031 -27.486 1.00 51.12 280 TYR B CA 1
ATOM 5630 C C . TYR B 1 254 ? -11.968 15.772 -28.319 1.00 51.73 280 TYR B C 1
ATOM 5631 O O . TYR B 1 254 ? -11.223 14.876 -27.908 1.00 50.53 280 TYR B O 1
ATOM 5640 N N . LEU B 1 255 ? -12.607 15.711 -29.486 1.00 52.85 281 LEU B N 1
ATOM 5641 C CA . LEU B 1 255 ? -12.474 14.552 -30.375 1.00 54.24 281 LEU B CA 1
ATOM 5642 C C . LEU B 1 255 ? -10.999 14.344 -30.814 1.00 56.39 281 LEU B C 1
ATOM 5643 O O . LEU B 1 255 ? -10.509 13.216 -30.823 1.00 57.56 281 LEU B O 1
ATOM 5648 N N . ASP B 1 256 ? -10.298 15.428 -31.140 1.00 58.53 282 ASP B N 1
ATOM 5649 C CA . ASP B 1 256 ? -8.846 15.375 -31.355 1.00 60.69 282 ASP B CA 1
ATOM 5650 C C . ASP B 1 256 ? -8.159 14.626 -30.220 1.00 62.41 282 ASP B C 1
ATOM 5651 O O . ASP B 1 256 ? -7.362 13.726 -30.465 1.00 63.43 282 ASP B O 1
ATOM 5656 N N . GLU B 1 257 ? -8.473 15.006 -28.982 1.00 64.27 283 GLU B N 1
ATOM 5657 C CA . GLU B 1 257 ? -7.841 14.409 -27.784 1.00 65.39 283 GLU B CA 1
ATOM 5658 C C . GLU B 1 257 ? -8.124 12.922 -27.659 1.00 65.55 283 GLU B C 1
ATOM 5659 O O . GLU B 1 257 ? -7.266 12.166 -27.210 1.00 65.91 283 GLU B O 1
ATOM 5665 N N . MET B 1 258 ? -9.330 12.505 -28.036 1.00 66.54 284 MET B N 1
ATOM 5666 C CA . MET B 1 258 ? -9.679 11.079 -28.034 1.00 67.63 284 MET B CA 1
ATOM 5667 C C . MET B 1 258 ? -8.841 10.314 -29.061 1.00 69.60 284 MET B C 1
ATOM 5668 O O . MET B 1 258 ? -8.338 9.225 -28.772 1.00 69.76 284 MET B O 1
ATOM 5673 N N . ASP B 1 259 ? -8.684 10.906 -30.249 1.00 71.44 285 ASP B N 1
ATOM 5674 C CA . ASP B 1 259 ? -7.861 10.323 -31.327 1.00 72.46 285 ASP B CA 1
ATOM 5675 C C . ASP B 1 259 ? -6.367 10.253 -30.962 1.00 73.45 285 ASP B C 1
ATOM 5676 O O . ASP B 1 259 ? -5.674 9.306 -31.337 1.00 73.28 285 ASP B O 1
ATOM 5681 N N . GLN B 1 260 ? -5.887 11.241 -30.214 1.00 74.84 286 GLN B N 1
ATOM 5682 C CA . GLN B 1 260 ? -4.508 11.238 -29.726 1.00 76.23 286 GLN B CA 1
ATOM 5683 C C . GLN B 1 260 ? -4.282 10.241 -28.585 1.00 76.77 286 GLN B C 1
ATOM 5684 O O . GLN B 1 260 ? -3.142 10.038 -28.165 1.00 76.88 286 GLN B O 1
ATOM 5690 N N . GLY B 1 261 ? -5.359 9.636 -28.080 1.00 77.76 287 GLY B N 1
ATOM 5691 C CA . GLY B 1 261 ? -5.275 8.683 -26.970 1.00 78.77 287 GLY B CA 1
ATOM 5692 C C . GLY B 1 261 ? -5.995 7.360 -27.201 1.00 79.54 287 GLY B C 1
ATOM 5693 O O . GLY B 1 261 ? -6.329 6.671 -26.244 1.00 79.65 287 GLY B O 1
ATOM 5694 N N . LYS B 1 262 ? -6.227 6.997 -28.463 1.00 81.06 288 LYS B N 1
ATOM 5695 C CA . LYS B 1 262 ? -6.853 5.700 -28.790 1.00 82.48 288 LYS B CA 1
ATOM 5696 C C . LYS B 1 262 ? -5.940 4.508 -28.422 1.00 83.32 288 LYS B C 1
ATOM 5697 O O . LYS B 1 262 ? -6.434 3.416 -28.120 1.00 82.81 288 LYS B O 1
ATOM 5699 N N . ASN B 1 263 ? -4.620 4.732 -28.452 1.00 84.35 289 ASN B N 1
ATOM 5700 C CA . ASN B 1 263 ? -3.631 3.720 -28.021 1.00 85.33 289 ASN B CA 1
ATOM 5701 C C . ASN B 1 263 ? -3.615 3.532 -26.506 1.00 86.07 289 ASN B C 1
ATOM 5702 O O . ASN B 1 263 ? -3.441 2.414 -26.018 1.00 86.41 289 ASN B O 1
ATOM 5707 N N . ASP B 1 264 ? -3.774 4.636 -25.772 1.00 86.63 290 ASP B N 1
ATOM 5708 C CA . ASP B 1 264 ? -3.799 4.613 -24.306 1.00 86.52 290 ASP B CA 1
ATOM 5709 C C . ASP B 1 264 ? -5.162 4.111 -23.811 1.00 86.82 290 ASP B C 1
ATOM 5710 O O . ASP B 1 264 ? -6.181 4.758 -24.066 1.00 87.47 290 ASP B O 1
ATOM 5715 N N . PRO B 1 265 ? -5.191 2.956 -23.101 1.00 86.73 291 PRO B N 1
ATOM 5716 C CA . PRO B 1 265 ? -6.458 2.499 -22.515 1.00 86.22 291 PRO B CA 1
ATOM 5717 C C . PRO B 1 265 ? -6.756 3.144 -21.144 1.00 84.93 291 PRO B C 1
ATOM 5718 O O . PRO B 1 265 ? -7.800 2.860 -20.552 1.00 85.34 291 PRO B O 1
ATOM 5722 N N . SER B 1 266 ? -5.840 3.989 -20.651 1.00 83.12 292 SER B N 1
ATOM 5723 C CA . SER B 1 266 ? -6.085 4.813 -19.457 1.00 81.63 292 SER B CA 1
ATOM 5724 C C . SER B 1 266 ? -6.444 6.285 -19.805 1.00 80.03 292 SER B C 1
ATOM 5725 O O . SER B 1 266 ? -6.566 7.126 -18.912 1.00 80.16 292 SER B O 1
ATOM 5728 N N . SER B 1 267 ? -6.615 6.588 -21.096 1.00 78.12 293 SER B N 1
ATOM 5729 C CA . SER B 1 267 ? -7.064 7.925 -21.525 1.00 75.77 293 SER B CA 1
ATOM 5730 C C . SER B 1 267 ? -8.417 8.261 -20.875 1.00 73.60 293 SER B C 1
ATOM 5731 O O . SER B 1 267 ? -9.378 7.476 -20.960 1.00 73.31 293 SER B O 1
ATOM 5734 N N . THR B 1 268 ? -8.484 9.427 -20.236 1.00 70.36 294 THR B N 1
ATOM 5735 C CA . THR B 1 268 ? -9.684 9.849 -19.513 1.00 67.49 294 THR B CA 1
ATOM 5736 C C . THR B 1 268 ? -10.798 10.378 -20.433 1.00 64.44 294 THR B C 1
ATOM 5737 O O . THR B 1 268 ? -11.968 10.396 -20.041 1.00 64.09 294 THR B O 1
ATOM 5741 N N . PHE B 1 269 ? -10.439 10.788 -21.653 1.00 60.90 295 PHE B N 1
ATOM 5742 C CA . PHE B 1 269 ? -11.414 11.347 -22.610 1.00 57.73 295 PHE B CA 1
ATOM 5743 C C . PHE B 1 269 ? -12.298 10.251 -23.186 1.00 55.91 295 PHE B C 1
ATOM 5744 O O . PHE B 1 269 ? -11.796 9.223 -23.620 1.00 56.58 295 PHE B O 1
ATOM 5752 N N . SER B 1 270 ? -13.609 10.480 -23.201 1.00 53.43 296 SER B N 1
ATOM 5753 C CA . SER B 1 270 ? -14.563 9.527 -23.765 1.00 51.01 296 SER B CA 1
ATOM 5754 C C . SER B 1 270 ? -15.836 10.236 -24.202 1.00 49.55 296 SER B C 1
ATOM 5755 O O . SER B 1 270 ? -16.039 11.393 -23.871 1.00 48.88 296 SER B O 1
ATOM 5758 N N . LYS B 1 271 ? -16.692 9.531 -24.938 1.00 48.17 297 LYS B N 1
ATOM 5759 C CA . LYS B 1 271 ? -17.967 10.101 -25.405 1.00 48.29 297 LYS B CA 1
ATOM 5760 C C . LYS B 1 271 ? -18.865 10.565 -24.244 1.00 48.03 297 LYS B C 1
ATOM 5761 O O . LYS B 1 271 ? -19.497 11.623 -24.326 1.00 50.02 297 LYS B O 1
ATOM 5763 N N . GLU B 1 272 ? -18.924 9.757 -23.181 1.00 46.87 298 GLU B N 1
ATOM 5764 C CA . GLU B 1 272 ? -19.683 10.075 -21.971 1.00 45.13 298 GLU B CA 1
ATOM 5765 C C . GLU B 1 272 ? -19.147 11.343 -21.302 1.00 43.69 298 GLU B C 1
ATOM 5766 O O . GLU B 1 272 ? -19.907 12.220 -20.948 1.00 42.55 298 GLU B O 1
ATOM 5768 N N . ASN B 1 273 ? -17.829 11.418 -21.145 1.00 44.19 299 ASN B N 1
ATOM 5769 C CA . ASN B 1 273 ? -17.171 12.548 -20.498 1.00 44.52 299 ASN B CA 1
ATOM 5770 C C . ASN B 1 273 ? -17.190 13.818 -21.334 1.00 44.34 299 ASN B C 1
ATOM 5771 O O . ASN B 1 273 ? -17.060 14.912 -20.780 1.00 43.25 299 ASN B O 1
ATOM 5776 N N . LEU B 1 274 ? -17.319 13.666 -22.659 1.00 43.21 300 LEU B N 1
ATOM 5777 C CA . LEU B 1 274 ? -17.519 14.797 -23.552 1.00 42.69 300 LEU B CA 1
ATOM 5778 C C . LEU B 1 274 ? -18.897 15.393 -23.313 1.00 41.67 300 LEU B C 1
ATOM 5779 O O . LEU B 1 274 ? -19.029 16.605 -23.237 1.00 39.69 300 LEU B O 1
ATOM 5784 N N . ILE B 1 275 ? -19.917 14.533 -23.218 1.00 39.78 301 ILE B N 1
ATOM 5785 C CA . ILE B 1 275 ? -21.263 14.979 -22.880 1.00 38.32 301 ILE B CA 1
ATOM 5786 C C . ILE B 1 275 ? -21.304 15.708 -21.524 1.00 38.62 301 ILE B C 1
ATOM 5787 O O . ILE B 1 275 ? -21.871 16.797 -21.432 1.00 38.52 301 ILE B O 1
ATOM 5792 N N . PHE B 1 276 ? -20.678 15.131 -20.488 1.00 37.85 302 PHE B N 1
ATOM 5793 C CA . PHE B 1 276 ? -20.747 15.706 -19.154 1.00 37.68 302 PHE B CA 1
ATOM 5794 C C . PHE B 1 276 ? -19.946 17.015 -19.093 1.00 38.19 302 PHE B C 1
ATOM 5795 O O . PHE B 1 276 ? -20.406 17.990 -18.508 1.00 39.36 302 PHE B O 1
ATOM 5803 N N . SER B 1 277 ? -18.754 17.050 -19.683 1.00 38.95 303 SER B N 1
ATOM 5804 C CA . SER B 1 277 ? -17.945 18.296 -19.640 1.00 39.77 303 SER B CA 1
ATOM 5805 C C . SER B 1 277 ? -18.668 19.440 -20.382 1.00 38.34 303 SER B C 1
ATOM 5806 O O . SER B 1 277 ? -18.771 20.565 -19.869 1.00 37.40 303 SER B O 1
ATOM 5809 N N . VAL B 1 278 ? -19.210 19.134 -21.556 1.00 36.63 304 VAL B N 1
ATOM 5810 C CA . VAL B 1 278 ? -19.999 20.113 -22.316 1.00 37.21 304 VAL B CA 1
ATOM 5811 C C . VAL B 1 278 ? -21.225 20.626 -21.543 1.00 37.52 304 VAL B C 1
ATOM 5812 O O . VAL B 1 278 ? -21.459 21.829 -21.464 1.00 37.17 304 VAL B O 1
ATOM 5816 N N . GLY B 1 279 ? -22.002 19.706 -20.972 1.00 37.72 305 GLY B N 1
ATOM 5817 C CA . GLY B 1 279 ? -23.168 20.072 -20.183 1.00 37.17 305 GLY B CA 1
ATOM 5818 C C . GLY B 1 279 ? -22.785 20.926 -18.992 1.00 37.07 305 GLY B C 1
ATOM 5819 O O . GLY B 1 279 ? -23.448 21.903 -18.687 1.00 37.49 305 GLY B O 1
ATOM 5820 N N . GLU B 1 280 ? -21.697 20.555 -18.333 1.00 37.69 306 GLU B N 1
ATOM 5821 C CA . GLU B 1 280 ? -21.184 21.304 -17.180 1.00 39.35 306 GLU B CA 1
ATOM 5822 C C . GLU B 1 280 ? -20.754 22.732 -17.534 1.00 37.99 306 GLU B C 1
ATOM 5823 O O . GLU B 1 280 ? -21.072 23.682 -16.800 1.00 37.33 306 GLU B O 1
ATOM 5829 N N . LEU B 1 281 ? -20.032 22.885 -18.646 1.00 37.83 307 LEU B N 1
ATOM 5830 C CA . LEU B 1 281 ? -19.632 24.225 -19.137 1.00 37.21 307 LEU B CA 1
ATOM 5831 C C . LEU B 1 281 ? -20.878 25.069 -19.536 1.00 37.05 307 LEU B C 1
ATOM 5832 O O . LEU B 1 281 ? -20.990 26.212 -19.169 1.00 37.11 307 LEU B O 1
ATOM 5837 N N . ILE B 1 282 ? -21.819 24.470 -20.251 1.00 37.27 308 ILE B N 1
ATOM 5838 C CA . ILE B 1 282 ? -23.066 25.168 -20.640 1.00 36.62 308 ILE B CA 1
ATOM 5839 C C . ILE B 1 282 ? -23.837 25.697 -19.436 1.00 36.41 308 ILE B C 1
ATOM 5840 O O . ILE B 1 282 ? -24.166 26.876 -19.382 1.00 38.52 308 ILE B O 1
ATOM 5845 N N . ILE B 1 283 ? -24.121 24.843 -18.457 1.00 36.34 309 ILE B N 1
ATOM 5846 C CA . ILE B 1 283 ? -24.901 25.282 -17.306 1.00 34.20 309 ILE B CA 1
ATOM 5847 C C . ILE B 1 283 ? -24.110 26.181 -16.321 1.00 33.72 309 ILE B C 1
ATOM 5848 O O . ILE B 1 283 ? -24.675 27.098 -15.752 1.00 31.79 309 ILE B O 1
ATOM 5853 N N . ALA B 1 284 ? -22.818 25.931 -16.137 1.00 35.26 310 ALA B N 1
ATOM 5854 C CA . ALA B 1 284 ? -22.008 26.763 -15.233 1.00 39.53 310 ALA B CA 1
ATOM 5855 C C . ALA B 1 284 ? -22.019 28.208 -15.682 1.00 43.07 310 ALA B C 1
ATOM 5856 O O . ALA B 1 284 ? -22.167 29.111 -14.871 1.00 46.74 310 ALA B O 1
ATOM 5858 N N . GLY B 1 285 ? -21.884 28.425 -16.981 1.00 44.99 311 GLY B N 1
ATOM 5859 C CA . GLY B 1 285 ? -21.877 29.776 -17.529 1.00 47.16 311 GLY B CA 1
ATOM 5860 C C . GLY B 1 285 ? -23.238 30.422 -17.604 1.00 47.86 311 GLY B C 1
ATOM 5861 O O . GLY B 1 285 ? -23.403 31.599 -17.242 1.00 51.57 311 GLY B O 1
ATOM 5862 N N . THR B 1 286 ? -24.218 29.656 -18.059 1.00 45.30 312 THR B N 1
ATOM 5863 C CA . THR B 1 286 ? -25.545 30.177 -18.277 1.00 43.45 312 THR B CA 1
ATOM 5864 C C . THR B 1 286 ? -26.278 30.550 -16.995 1.00 44.02 312 THR B C 1
ATOM 5865 O O . THR B 1 286 ? -26.760 31.670 -16.908 1.00 45.70 312 THR B O 1
ATOM 5869 N N . GLU B 1 287 ? -26.363 29.645 -16.000 1.00 44.15 313 GLU B N 1
ATOM 5870 C CA . GLU B 1 287 ? -27.090 29.968 -14.747 1.00 44.33 313 GLU B CA 1
ATOM 5871 C C . GLU B 1 287 ? -26.429 31.104 -13.957 1.00 43.03 313 GLU B C 1
ATOM 5872 O O . GLU B 1 287 ? -27.124 31.978 -13.457 1.00 44.26 313 GLU B O 1
ATOM 5878 N N . THR B 1 288 ? -25.103 31.100 -13.852 1.00 38.74 314 THR B N 1
ATOM 5879 C CA . THR B 1 288 ? -24.403 32.087 -13.008 1.00 38.32 314 THR B CA 1
ATOM 5880 C C . THR B 1 288 ? -24.451 33.530 -13.567 1.00 36.43 314 THR B C 1
ATOM 5881 O O . THR B 1 288 ? -25.011 34.430 -12.939 1.00 34.87 314 THR B O 1
ATOM 5885 N N . THR B 1 289 ? -23.879 33.733 -14.762 1.00 36.48 315 THR B N 1
ATOM 5886 C CA . THR B 1 289 ? -23.825 35.066 -15.372 1.00 34.41 315 THR B CA 1
ATOM 5887 C C . THR B 1 289 ? -25.222 35.622 -15.583 1.00 33.02 315 THR B C 1
ATOM 5888 O O . THR B 1 289 ? -25.463 36.790 -15.347 1.00 33.39 315 THR B O 1
ATOM 5892 N N . THR B 1 290 ? -26.152 34.784 -16.007 1.00 31.68 316 THR B N 1
ATOM 5893 C CA . THR B 1 290 ? -27.525 35.220 -16.123 1.00 32.37 316 THR B CA 1
ATOM 5894 C C . THR B 1 290 ? -28.023 35.826 -14.814 1.00 31.70 316 THR B C 1
ATOM 5895 O O . THR B 1 290 ? -28.647 36.882 -14.820 1.00 31.68 316 THR B O 1
ATOM 5899 N N . ASN B 1 291 ? -27.734 35.163 -13.702 1.00 32.17 317 ASN B N 1
ATOM 5900 C CA . ASN B 1 291 ? -28.295 35.566 -12.411 1.00 33.27 317 ASN B CA 1
ATOM 5901 C C . ASN B 1 291 ? -27.607 36.795 -11.878 1.00 32.64 317 ASN B C 1
ATOM 5902 O O . ASN B 1 291 ? -28.267 37.636 -11.294 1.00 32.20 317 ASN B O 1
ATOM 5907 N N . VAL B 1 292 ? -26.284 36.900 -12.089 1.00 32.71 318 VAL B N 1
ATOM 5908 C CA . VAL B 1 292 ? -25.555 38.158 -11.829 1.00 33.73 318 VAL B CA 1
ATOM 5909 C C . VAL B 1 292 ? -26.265 39.349 -12.504 1.00 33.85 318 VAL B C 1
ATOM 5910 O O . VAL B 1 292 ? -26.506 40.365 -11.862 1.00 35.57 318 VAL B O 1
ATOM 5914 N N . LEU B 1 293 ? -26.659 39.179 -13.766 1.00 32.83 319 LEU B N 1
ATOM 5915 C CA . LEU B 1 293 ? -27.322 40.238 -14.534 1.00 31.96 319 LEU B CA 1
ATOM 5916 C C . LEU B 1 293 ? -28.754 40.491 -14.085 1.00 32.43 319 LEU B C 1
ATOM 5917 O O . LEU B 1 293 ? -29.214 41.636 -14.048 1.00 30.20 319 LEU B O 1
ATOM 5922 N N . ARG B 1 294 ? -29.468 39.429 -13.731 1.00 33.34 320 ARG B N 1
ATOM 5923 C CA . ARG B 1 294 ? -30.816 39.582 -13.194 1.00 32.41 320 ARG B CA 1
ATOM 5924 C C . ARG B 1 294 ? -30.792 40.341 -11.862 1.00 31.89 320 ARG B C 1
ATOM 5925 O O . ARG B 1 294 ? -31.609 41.214 -11.625 1.00 30.61 320 ARG B O 1
ATOM 5933 N N . TRP B 1 295 ? -29.831 40.030 -11.007 1.00 32.88 321 TRP B N 1
ATOM 5934 C CA . TRP B 1 295 ? -29.661 40.794 -9.760 1.00 34.33 321 TRP B CA 1
ATOM 5935 C C . TRP B 1 295 ? -29.252 42.258 -10.019 1.00 35.03 321 TRP B C 1
ATOM 5936 O O . TRP B 1 295 ? -29.823 43.192 -9.420 1.00 33.34 321 TRP B O 1
ATOM 5947 N N . ALA B 1 296 ? -28.273 42.449 -10.911 1.00 34.57 322 ALA B N 1
ATOM 5948 C CA . ALA B 1 296 ? -27.737 43.787 -11.190 1.00 35.01 322 ALA B CA 1
ATOM 5949 C C . ALA B 1 296 ? -28.842 44.703 -11.724 1.00 34.99 322 ALA B C 1
ATOM 5950 O O . ALA B 1 296 ? -29.021 45.826 -11.243 1.00 32.92 322 ALA B O 1
ATOM 5952 N N . ILE B 1 297 ? -29.630 44.177 -12.662 1.00 37.03 323 ILE B N 1
ATOM 5953 C CA . ILE B 1 297 ? -30.786 44.872 -13.217 1.00 36.72 323 ILE B CA 1
ATOM 5954 C C . ILE B 1 297 ? -31.820 45.226 -12.149 1.00 39.34 323 ILE B C 1
ATOM 5955 O O . ILE B 1 297 ? -32.397 46.314 -12.170 1.00 39.88 323 ILE B O 1
ATOM 5960 N N . LEU B 1 298 ? -32.074 44.294 -11.233 1.00 41.29 324 LEU B N 1
ATOM 5961 C CA . LEU B 1 298 ? -33.058 44.505 -10.160 1.00 41.15 324 LEU B CA 1
ATOM 5962 C C . LEU B 1 298 ? -32.638 45.683 -9.298 1.00 40.82 324 LEU B C 1
ATOM 5963 O O . LEU B 1 298 ? -33.470 46.545 -8.938 1.00 40.09 324 LEU B O 1
ATOM 5968 N N . PHE B 1 299 ? -31.350 45.710 -8.965 1.00 38.71 325 PHE B N 1
ATOM 5969 C CA . PHE B 1 299 ? -30.808 46.716 -8.066 1.00 40.83 325 PHE B CA 1
ATOM 5970 C C . PHE B 1 299 ? -30.713 48.104 -8.731 1.00 40.49 325 PHE B C 1
ATOM 5971 O O . PHE B 1 299 ? -30.854 49.129 -8.055 1.00 40.66 325 PHE B O 1
ATOM 5979 N N . MET B 1 300 ? -30.497 48.127 -10.047 1.00 39.73 326 MET B N 1
ATOM 5980 C CA . MET B 1 300 ? -30.498 49.380 -10.824 1.00 39.38 326 MET B CA 1
ATOM 5981 C C . MET B 1 300 ? -31.901 49.988 -10.916 1.00 38.73 326 MET B C 1
ATOM 5982 O O . MET B 1 300 ? -32.066 51.220 -10.860 1.00 38.98 326 MET B O 1
ATOM 5987 N N . ALA B 1 301 ? -32.898 49.127 -11.077 1.00 38.84 327 ALA B N 1
ATOM 5988 C CA . ALA B 1 301 ? -34.311 49.532 -11.061 1.00 38.76 327 ALA B CA 1
ATOM 5989 C C . ALA B 1 301 ? -34.751 50.002 -9.668 1.00 40.23 327 ALA B C 1
ATOM 5990 O O . ALA B 1 301 ? -35.626 50.864 -9.540 1.00 40.45 327 ALA B O 1
ATOM 5992 N N . LEU B 1 302 ? -34.158 49.411 -8.634 1.00 41.65 328 LEU B N 1
ATOM 5993 C CA . LEU B 1 302 ? -34.503 49.715 -7.251 1.00 43.40 328 LEU B CA 1
ATOM 5994 C C . LEU B 1 302 ? -33.839 51.019 -6.798 1.00 44.44 328 LEU B C 1
ATOM 5995 O O . LEU B 1 302 ? -34.446 51.800 -6.035 1.00 43.42 328 LEU B O 1
ATOM 6000 N N . TYR B 1 303 ? -32.589 51.224 -7.245 1.00 44.36 329 TYR B N 1
ATOM 6001 C CA . TYR B 1 303 ? -31.813 52.427 -6.945 1.00 45.71 329 TYR B CA 1
ATOM 6002 C C . TYR B 1 303 ? -31.460 53.221 -8.217 1.00 43.06 329 TYR B C 1
ATOM 6003 O O . TYR B 1 303 ? -30.347 53.136 -8.683 1.00 40.14 329 TYR B O 1
ATOM 6012 N N . PRO B 1 304 ? -32.417 53.991 -8.772 1.00 42.64 330 PRO B N 1
ATOM 6013 C CA . PRO B 1 304 ? -32.155 54.769 -10.013 1.00 43.34 330 PRO B CA 1
ATOM 6014 C C . PRO B 1 304 ? -30.977 55.796 -9.948 1.00 44.56 330 PRO B C 1
ATOM 6015 O O . PRO B 1 304 ? -30.389 56.133 -10.992 1.00 44.88 330 PRO B O 1
ATOM 6019 N N . ASN B 1 305 ? -30.627 56.260 -8.753 1.00 44.37 331 ASN B N 1
ATOM 6020 C CA . ASN B 1 305 ? -29.500 57.169 -8.587 1.00 44.58 331 ASN B CA 1
ATOM 6021 C C . ASN B 1 305 ? -28.172 56.446 -8.794 1.00 43.66 331 ASN B C 1
ATOM 6022 O O . ASN B 1 305 ? -27.206 57.036 -9.271 1.00 44.08 331 ASN B O 1
ATOM 6027 N N . ILE B 1 306 ? -28.123 55.165 -8.446 1.00 42.53 332 ILE B N 1
ATOM 6028 C CA . ILE B 1 306 ? -26.977 54.326 -8.802 1.00 41.73 332 ILE B CA 1
ATOM 6029 C C . ILE B 1 306 ? -26.982 54.022 -10.308 1.00 40.89 332 ILE B C 1
ATOM 6030 O O . ILE B 1 306 ? -25.942 54.055 -10.943 1.00 40.71 332 ILE B O 1
ATOM 6035 N N . GLN B 1 307 ? -28.160 53.734 -10.869 1.00 39.15 333 GLN B N 1
ATOM 6036 C CA . GLN B 1 307 ? -28.286 53.545 -12.305 1.00 39.41 333 GLN B CA 1
ATOM 6037 C C . GLN B 1 307 ? -27.820 54.791 -13.094 1.00 39.99 333 GLN B C 1
ATOM 6038 O O . GLN B 1 307 ? -27.128 54.657 -14.096 1.00 40.30 333 GLN B O 1
ATOM 6044 N N . GLY B 1 308 ? -28.227 55.980 -12.646 1.00 40.41 334 GLY B N 1
ATOM 6045 C CA . GLY B 1 308 ? -27.904 57.255 -13.339 1.00 40.96 334 GLY B CA 1
ATOM 6046 C C . GLY B 1 308 ? -26.417 57.540 -13.331 1.00 41.69 334 GLY B C 1
ATOM 6047 O O . GLY B 1 308 ? -25.851 58.008 -14.326 1.00 42.91 334 GLY B O 1
ATOM 6048 N N . GLN B 1 309 ? -25.775 57.234 -12.212 1.00 42.55 335 GLN B N 1
ATOM 6049 C CA . GLN B 1 309 ? -24.341 57.402 -12.084 1.00 43.93 335 GLN B CA 1
ATOM 6050 C C . GLN B 1 309 ? -23.584 56.439 -13.020 1.00 41.93 335 GLN B C 1
ATOM 6051 O O . GLN B 1 309 ? -22.658 56.846 -13.691 1.00 39.44 335 GLN B O 1
ATOM 6057 N N . VAL B 1 310 ? -23.998 55.170 -13.092 1.00 40.87 336 VAL B N 1
ATOM 6058 C CA . VAL B 1 310 ? -23.436 54.245 -14.121 1.00 38.33 336 VAL B CA 1
ATOM 6059 C C . VAL B 1 310 ? -23.600 54.827 -15.566 1.00 35.54 336 VAL B C 1
ATOM 6060 O O . VAL B 1 310 ? -22.670 54.839 -16.339 1.00 29.25 336 VAL B O 1
ATOM 6064 N N . GLN B 1 311 ? -24.784 55.328 -15.882 1.00 35.21 337 GLN B N 1
ATOM 6065 C CA . GLN B 1 311 ? -25.073 55.880 -17.211 1.00 36.06 337 GLN B CA 1
ATOM 6066 C C . GLN B 1 311 ? -24.300 57.192 -17.529 1.00 38.53 337 GLN B C 1
ATOM 6067 O O . GLN B 1 311 ? -23.884 57.419 -18.678 1.00 38.81 337 GLN B O 1
ATOM 6073 N N . LYS B 1 312 ? -24.084 58.037 -16.520 1.00 40.51 338 LYS B N 1
ATOM 6074 C CA . LYS B 1 312 ? -23.160 59.179 -16.664 1.00 42.51 338 LYS B CA 1
ATOM 6075 C C . LYS B 1 312 ? -21.756 58.707 -17.082 1.00 41.63 338 LYS B C 1
ATOM 6076 O O . LYS B 1 312 ? -21.155 59.243 -18.014 1.00 41.98 338 LYS B O 1
ATOM 6082 N N . GLU B 1 313 ? -21.258 57.688 -16.407 1.00 40.19 339 GLU B N 1
ATOM 6083 C CA . GLU B 1 313 ? -19.946 57.144 -16.687 1.00 41.15 339 GLU B CA 1
ATOM 6084 C C . GLU B 1 313 ? -19.828 56.538 -18.107 1.00 40.99 339 GLU B C 1
ATOM 6085 O O . GLU B 1 313 ? -18.797 56.691 -18.782 1.00 41.52 339 GLU B O 1
ATOM 6091 N N . ILE B 1 314 ? -20.890 55.867 -18.551 1.00 39.24 340 ILE B N 1
ATOM 6092 C CA . ILE B 1 314 ? -20.975 55.320 -19.906 1.00 37.14 340 ILE B CA 1
ATOM 6093 C C . ILE B 1 314 ? -20.972 56.459 -20.939 1.00 35.53 340 ILE B C 1
ATOM 6094 O O . ILE B 1 314 ? -20.190 56.452 -21.857 1.00 34.79 340 ILE B O 1
ATOM 6099 N N . ASP B 1 315 ? -21.881 57.400 -20.774 1.00 35.89 341 ASP B N 1
ATOM 6100 C CA . ASP B 1 315 ? -22.005 58.547 -21.663 1.00 37.27 341 ASP B CA 1
ATOM 6101 C C . ASP B 1 315 ? -20.672 59.263 -21.837 1.00 38.16 341 ASP B C 1
ATOM 6102 O O . ASP B 1 315 ? -20.245 59.502 -22.957 1.00 39.34 341 ASP B O 1
ATOM 6107 N N . LEU B 1 316 ? -19.986 59.527 -20.732 1.00 38.18 342 LEU B N 1
ATOM 6108 C CA . LEU B 1 316 ? -18.681 60.221 -20.764 1.00 37.12 342 LEU B CA 1
ATOM 6109 C C . LEU B 1 316 ? -17.519 59.357 -21.231 1.00 38.03 342 LEU B C 1
ATOM 6110 O O . LEU B 1 316 ? -16.683 59.826 -21.993 1.00 39.65 342 LEU B O 1
ATOM 6115 N N . ILE B 1 317 ? -17.438 58.104 -20.801 1.00 37.57 343 ILE B N 1
ATOM 6116 C CA . ILE B 1 317 ? -16.258 57.280 -21.152 1.00 37.81 343 ILE B CA 1
ATOM 6117 C C . ILE B 1 317 ? -16.460 56.498 -22.435 1.00 39.23 343 ILE B C 1
ATOM 6118 O O . ILE B 1 317 ? -15.525 56.310 -23.182 1.00 39.60 343 ILE B O 1
ATOM 6123 N N . MET B 1 318 ? -17.687 56.044 -22.703 1.00 40.80 344 MET B N 1
ATOM 6124 C CA . MET B 1 318 ? -17.943 55.246 -23.911 1.00 41.20 344 MET B CA 1
ATOM 6125 C C . MET B 1 318 ? -18.513 56.087 -25.035 1.00 39.88 344 MET B C 1
ATOM 6126 O O . MET B 1 318 ? -18.242 55.817 -26.183 1.00 41.84 344 MET B O 1
ATOM 6131 N N . GLY B 1 319 ? -19.284 57.107 -24.692 1.00 38.10 345 GLY B N 1
ATOM 6132 C CA . GLY B 1 319 ? -20.028 57.863 -25.648 1.00 39.03 345 GLY B CA 1
ATOM 6133 C C . GLY B 1 319 ? -21.439 57.357 -25.564 1.00 41.45 345 GLY B C 1
ATOM 6134 O O . GLY B 1 319 ? -21.644 56.167 -25.370 1.00 40.75 345 GLY B O 1
ATOM 6135 N N . PRO B 1 320 ? -22.428 58.254 -25.668 1.00 43.60 346 PRO B N 1
ATOM 6136 C CA . PRO B 1 320 ? -23.844 57.848 -25.687 1.00 44.51 346 PRO B CA 1
ATOM 6137 C C . PRO B 1 320 ? -24.196 56.720 -26.677 1.00 45.79 346 PRO B C 1
ATOM 6138 O O . PRO B 1 320 ? -25.101 55.926 -26.410 1.00 46.93 346 PRO B O 1
ATOM 6142 N N . ASN B 1 321 ? -23.497 56.686 -27.807 1.00 46.92 347 ASN B N 1
ATOM 6143 C CA . ASN B 1 321 ? -23.706 55.694 -28.853 1.00 47.83 347 ASN B CA 1
ATOM 6144 C C . ASN B 1 321 ? -22.434 54.927 -29.154 1.00 44.94 347 ASN B C 1
ATOM 6145 O O . ASN B 1 321 ? -22.322 54.312 -30.180 1.00 46.37 347 ASN B O 1
ATOM 6150 N N . GLY B 1 322 ? -21.473 54.968 -28.261 1.00 43.71 348 GLY B N 1
ATOM 6151 C CA . GLY B 1 322 ? -20.212 54.283 -28.491 1.00 44.57 348 GLY B CA 1
ATOM 6152 C C . GLY B 1 322 ? -20.315 52.806 -28.159 1.00 44.32 348 GLY B C 1
ATOM 6153 O O . GLY B 1 322 ? -21.106 52.406 -27.303 1.00 45.01 348 GLY B O 1
ATOM 6154 N N . LYS B 1 323 ? -19.495 52.015 -28.836 1.00 43.77 349 LYS B N 1
ATOM 6155 C CA . LYS B 1 323 ? -19.451 50.577 -28.657 1.00 43.85 349 LYS B CA 1
ATOM 6156 C C . LYS B 1 323 ? -18.711 50.238 -27.379 1.00 42.54 349 LYS B C 1
ATOM 6157 O O . LYS B 1 323 ? -17.506 50.526 -27.265 1.00 42.81 349 LYS B O 1
ATOM 6160 N N . PRO B 1 324 ? -19.420 49.632 -26.404 1.00 41.53 350 PRO B N 1
ATOM 6161 C CA . PRO B 1 324 ? -18.758 49.189 -25.203 1.00 41.17 350 PRO B CA 1
ATOM 6162 C C . PRO B 1 324 ? -17.545 48.327 -25.482 1.00 40.13 350 PRO B C 1
ATOM 6163 O O . PRO B 1 324 ? -17.541 47.506 -26.402 1.00 40.74 350 PRO B O 1
ATOM 6167 N N . SER B 1 325 ? -16.517 48.523 -24.696 1.00 40.40 351 SER B N 1
ATOM 6168 C CA . SER B 1 325 ? -15.292 47.763 -24.864 1.00 42.78 351 SER B CA 1
ATOM 6169 C C . SER B 1 325 ? -14.754 47.329 -23.504 1.00 43.33 351 SER B C 1
ATOM 6170 O O . SER B 1 325 ? -14.917 48.039 -22.493 1.00 41.10 351 SER B O 1
ATOM 6173 N N . TRP B 1 326 ? -14.119 46.161 -23.494 1.00 46.14 352 TRP B N 1
ATOM 6174 C CA . TRP B 1 326 ? -13.548 45.575 -22.288 1.00 48.54 352 TRP B CA 1
ATOM 6175 C C . TRP B 1 326 ? -12.429 46.462 -21.792 1.00 50.90 352 TRP B C 1
ATOM 6176 O O . TRP B 1 326 ? -12.184 46.561 -20.588 1.00 52.24 352 TRP B O 1
ATOM 6187 N N . ASP B 1 327 ? -11.773 47.127 -22.746 1.00 53.26 353 ASP B N 1
ATOM 6188 C CA . ASP B 1 327 ? -10.677 48.063 -22.482 1.00 54.01 353 ASP B CA 1
ATOM 6189 C C . ASP B 1 327 ? -11.130 49.308 -21.729 1.00 52.07 353 ASP B C 1
ATOM 6190 O O . ASP B 1 327 ? -10.335 49.922 -21.053 1.00 52.41 353 ASP B O 1
ATOM 6195 N N . ASP B 1 328 ? -12.408 49.673 -21.837 1.00 50.97 354 ASP B N 1
ATOM 6196 C CA . ASP B 1 328 ? -12.978 50.825 -21.080 1.00 50.46 354 ASP B CA 1
ATOM 6197 C C . ASP B 1 328 ? -13.096 50.625 -19.573 1.00 50.67 354 ASP B C 1
ATOM 6198 O O . ASP B 1 328 ? -13.517 51.540 -18.857 1.00 50.03 354 ASP B O 1
ATOM 6203 N N . LYS B 1 329 ? -12.727 49.439 -19.102 1.00 52.19 355 LYS B N 1
ATOM 6204 C CA . LYS B 1 329 ? -13.018 48.994 -17.744 1.00 53.67 355 LYS B CA 1
ATOM 6205 C C . LYS B 1 329 ? -12.350 49.874 -16.674 1.00 52.54 355 LYS B C 1
ATOM 6206 O O . LYS B 1 329 ? -13.012 50.350 -15.743 1.00 48.99 355 LYS B O 1
ATOM 6212 N N . CYS B 1 330 ? -11.046 50.107 -16.818 1.00 54.74 356 CYS B N 1
ATOM 6213 C CA . CYS B 1 330 ? -10.292 50.884 -15.807 1.00 56.83 356 CYS B CA 1
ATOM 6214 C C . CYS B 1 330 ? -10.585 52.379 -15.838 1.00 54.82 356 CYS B C 1
ATOM 6215 O O . CYS B 1 330 ? -10.224 53.102 -14.912 1.00 55.33 356 CYS B O 1
ATOM 6218 N N . LYS B 1 331 ? -11.262 52.834 -16.886 1.00 53.01 357 LYS B N 1
ATOM 6219 C CA . LYS B 1 331 ? -11.696 54.211 -16.973 1.00 52.19 357 LYS B CA 1
ATOM 6220 C C . LYS B 1 331 ? -13.105 54.387 -16.380 1.00 51.25 357 LYS B C 1
ATOM 6221 O O . LYS B 1 331 ? -13.637 55.502 -16.339 1.00 48.89 357 LYS B O 1
ATOM 6225 N N . MET B 1 332 ? -13.697 53.283 -15.906 1.00 50.65 358 MET B N 1
ATOM 6226 C CA . MET B 1 332 ? -15.059 53.286 -15.385 1.00 49.08 358 MET B CA 1
ATOM 6227 C C . MET B 1 332 ? -15.099 52.616 -13.999 1.00 50.26 358 MET B C 1
ATOM 6228 O O . MET B 1 332 ? -15.722 51.541 -13.832 1.00 50.51 358 MET B O 1
ATOM 6233 N N . PRO B 1 333 ? -14.447 53.250 -12.994 1.00 48.06 359 PRO B N 1
ATOM 6234 C CA . PRO B 1 333 ? -14.290 52.628 -11.689 1.00 46.47 359 PRO B CA 1
ATOM 6235 C C . PRO B 1 333 ? -15.608 52.393 -10.948 1.00 44.66 359 PRO B C 1
ATOM 6236 O O . PRO B 1 333 ? -15.696 51.458 -10.176 1.00 42.45 359 PRO B O 1
ATOM 6240 N N . TYR B 1 334 ? -16.599 53.253 -11.170 1.00 43.07 360 TYR B N 1
ATOM 6241 C CA . TYR B 1 334 ? -17.879 53.161 -10.469 1.00 44.11 360 TYR B CA 1
ATOM 6242 C C . TYR B 1 334 ? -18.745 51.982 -10.992 1.00 45.55 360 TYR B C 1
ATOM 6243 O O . TYR B 1 334 ? -19.414 51.292 -10.213 1.00 45.61 360 TYR B O 1
ATOM 6252 N N . THR B 1 335 ? -18.728 51.783 -12.305 1.00 45.29 361 THR B N 1
ATOM 6253 C CA . THR B 1 335 ? -19.352 50.630 -12.944 1.00 45.57 361 THR B CA 1
ATOM 6254 C C . THR B 1 335 ? -18.735 49.299 -12.455 1.00 46.42 361 THR B C 1
ATOM 6255 O O . THR B 1 335 ? -19.468 48.347 -12.148 1.00 45.39 361 THR B O 1
ATOM 6259 N N . GLU B 1 336 ? -17.404 49.233 -12.400 1.00 45.98 362 GLU B N 1
ATOM 6260 C CA . GLU B 1 336 ? -16.716 48.101 -11.787 1.00 47.31 362 GLU B CA 1
ATOM 6261 C C . GLU B 1 336 ? -17.164 47.894 -10.326 1.00 45.69 362 GLU B C 1
ATOM 6262 O O . GLU B 1 336 ? -17.367 46.763 -9.885 1.00 45.24 362 GLU B O 1
ATOM 6268 N N . ALA B 1 337 ? -17.282 48.990 -9.584 1.00 42.87 363 ALA B N 1
ATOM 6269 C CA . ALA B 1 337 ? -17.660 48.930 -8.179 1.00 42.23 363 ALA B CA 1
ATOM 6270 C C . ALA B 1 337 ? -19.092 48.420 -8.000 1.00 40.70 363 ALA B C 1
ATOM 6271 O O . ALA B 1 337 ? -19.356 47.647 -7.084 1.00 40.50 363 ALA B O 1
ATOM 6273 N N . VAL B 1 338 ? -20.005 48.860 -8.859 1.00 38.64 364 VAL B N 1
ATOM 6274 C CA . VAL B 1 338 ? -21.393 48.366 -8.824 1.00 38.61 364 VAL B CA 1
ATOM 6275 C C . VAL B 1 338 ? -21.467 46.853 -9.105 1.00 38.66 364 VAL B C 1
ATOM 6276 O O . VAL B 1 338 ? -22.177 46.116 -8.418 1.00 41.06 364 VAL B O 1
ATOM 6280 N N . LEU B 1 339 ? -20.731 46.403 -10.102 1.00 36.37 365 LEU B N 1
ATOM 6281 C CA . LEU B 1 339 ? -20.741 45.010 -10.479 1.00 36.47 365 LEU B CA 1
ATOM 6282 C C . LEU B 1 339 ? -20.032 44.127 -9.454 1.00 38.06 365 LEU B C 1
ATOM 6283 O O . LEU B 1 339 ? -20.434 42.998 -9.240 1.00 39.80 365 LEU B O 1
ATOM 6288 N N . HIS B 1 340 ? -18.973 44.630 -8.831 1.00 38.86 366 HIS B N 1
ATOM 6289 C CA . HIS B 1 340 ? -18.292 43.872 -7.775 1.00 38.44 366 HIS B CA 1
ATOM 6290 C C . HIS B 1 340 ? -19.163 43.770 -6.529 1.00 36.82 366 HIS B C 1
ATOM 6291 O O . HIS B 1 340 ? -19.136 42.770 -5.833 1.00 37.83 366 HIS B O 1
ATOM 6298 N N . GLU B 1 341 ? -19.941 44.804 -6.274 1.00 36.51 367 GLU B N 1
ATOM 6299 C CA . GLU B 1 341 ? -20.828 44.826 -5.137 1.00 37.20 367 GLU B CA 1
ATOM 6300 C C . GLU B 1 341 ? -22.017 43.858 -5.336 1.00 38.68 367 GLU B C 1
ATOM 6301 O O . GLU B 1 341 ? -22.496 43.256 -4.371 1.00 39.96 367 GLU B O 1
ATOM 6307 N N . VAL B 1 342 ? -22.477 43.700 -6.576 1.00 38.80 368 VAL B N 1
ATOM 6308 C CA . VAL B 1 342 ? -23.551 42.754 -6.872 1.00 38.38 368 VAL B CA 1
ATOM 6309 C C . VAL B 1 342 ? -23.064 41.337 -6.568 1.00 38.76 368 VAL B C 1
ATOM 6310 O O . VAL B 1 342 ? -23.770 40.563 -5.950 1.00 39.74 368 VAL B O 1
ATOM 6314 N N . LEU B 1 343 ? -21.839 41.036 -6.974 1.00 38.32 369 LEU B N 1
ATOM 6315 C CA . LEU B 1 343 ? -21.195 39.766 -6.660 1.00 38.52 369 LEU B CA 1
ATOM 6316 C C . LEU B 1 343 ? -21.060 39.485 -5.151 1.00 40.01 369 LEU B C 1
ATOM 6317 O O . LEU B 1 343 ? -21.339 38.363 -4.705 1.00 39.20 369 LEU B 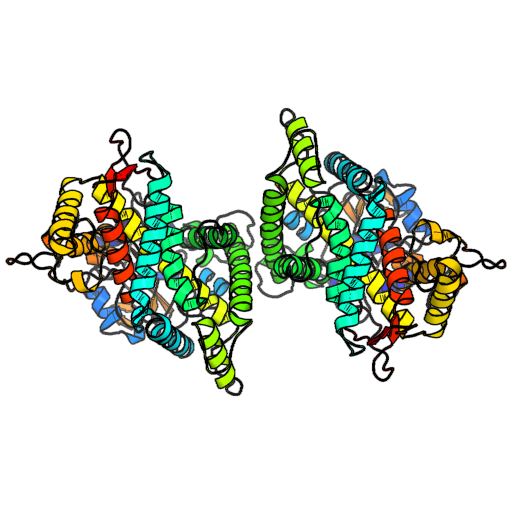O 1
ATOM 6322 N N . ARG B 1 344 ? -20.608 40.493 -4.383 1.00 41.57 370 ARG B N 1
ATOM 6323 C CA . ARG B 1 344 ? -20.380 40.344 -2.931 1.00 40.77 370 ARG B CA 1
ATOM 6324 C C . ARG B 1 344 ? -21.677 40.222 -2.171 1.00 40.36 370 ARG B C 1
ATOM 6325 O O . ARG B 1 344 ? -21.788 39.408 -1.267 1.00 42.62 370 ARG B O 1
ATOM 6333 N N . PHE B 1 345 ? -22.647 41.054 -2.535 1.00 39.74 371 PHE B N 1
ATOM 6334 C CA . PHE B 1 345 ? -23.918 41.137 -1.839 1.00 38.27 371 PHE B CA 1
ATOM 6335 C C . PHE B 1 345 ? -24.877 40.011 -2.224 1.00 39.39 371 PHE B C 1
ATOM 6336 O O . PHE B 1 345 ? -25.479 39.368 -1.356 1.00 40.92 371 PHE B O 1
ATOM 6344 N N . CYS B 1 346 ? -25.024 39.763 -3.518 1.00 39.58 372 CYS B N 1
ATOM 6345 C CA . CYS B 1 346 ? -26.057 38.830 -4.007 1.00 39.53 372 CYS B CA 1
ATOM 6346 C C . CYS B 1 346 ? -25.631 37.356 -4.025 1.00 38.05 372 CYS B C 1
ATOM 6347 O O . CYS B 1 346 ? -26.477 36.472 -4.116 1.00 38.89 372 CYS B O 1
ATOM 6350 N N . ASN B 1 347 ? -24.333 37.106 -3.948 1.00 36.84 373 ASN B N 1
ATOM 6351 C CA . ASN B 1 347 ? -23.793 35.743 -3.767 1.00 38.11 373 ASN B CA 1
ATOM 6352 C C . ASN B 1 347 ? -24.457 34.691 -4.631 1.00 37.84 373 ASN B C 1
ATOM 6353 O O . ASN B 1 347 ? -25.042 33.726 -4.144 1.00 39.82 373 ASN B O 1
ATOM 6358 N N . ILE B 1 348 ? -24.349 34.896 -5.927 1.00 36.79 374 ILE B N 1
ATOM 6359 C CA . ILE B 1 348 ? -24.934 34.004 -6.923 1.00 35.53 374 ILE B CA 1
ATOM 6360 C C . ILE B 1 348 ? -24.591 32.508 -6.669 1.00 34.44 374 ILE B C 1
ATOM 6361 O O . ILE B 1 348 ? -25.436 31.648 -6.857 1.00 34.29 374 ILE B O 1
ATOM 6366 N N . VAL B 1 349 ? -23.365 32.225 -6.242 1.00 33.89 375 VAL B N 1
ATOM 6367 C CA . VAL B 1 349 ? -22.971 30.863 -5.817 1.00 34.67 375 VAL B CA 1
ATOM 6368 C C . VAL B 1 349 ? -22.617 30.919 -4.327 1.00 33.97 375 VAL B C 1
ATOM 6369 O O . VAL B 1 349 ? -21.486 31.115 -3.981 1.00 35.09 375 VAL B O 1
ATOM 6373 N N . PRO B 1 350 ? -23.625 30.797 -3.438 1.00 35.96 376 PRO B N 1
ATOM 6374 C CA . PRO B 1 350 ? -23.402 31.120 -2.026 1.00 36.81 376 PRO B CA 1
ATOM 6375 C C . PRO B 1 350 ? -22.606 30.086 -1.231 1.00 38.73 376 PRO B C 1
ATOM 6376 O O . PRO B 1 350 ? -21.921 30.457 -0.270 1.00 39.92 376 PRO B O 1
ATOM 6380 N N . LEU B 1 351 ? -22.679 28.815 -1.626 1.00 40.34 377 LEU B N 1
ATOM 6381 C CA . LEU B 1 351 ? -21.945 27.736 -0.921 1.00 41.29 377 LEU B CA 1
ATOM 6382 C C . LEU B 1 351 ? -20.942 27.066 -1.826 1.00 42.12 377 LEU B C 1
ATOM 6383 O O . LEU B 1 351 ? -20.446 25.958 -1.535 1.00 44.81 377 LEU B O 1
ATOM 6388 N N . GLY B 1 352 ? -20.602 27.761 -2.910 1.00 41.93 378 GLY B N 1
ATOM 6389 C CA . GLY B 1 352 ? -19.725 27.224 -3.926 1.00 40.77 378 GLY B CA 1
ATOM 6390 C C . GLY B 1 352 ? -20.286 25.937 -4.503 1.00 40.27 378 GLY B C 1
ATOM 6391 O O . GLY B 1 352 ? -21.514 25.723 -4.541 1.00 38.03 378 GLY B O 1
ATOM 6392 N N . ILE B 1 353 ? -19.361 25.110 -4.968 1.00 38.77 379 ILE B N 1
ATOM 6393 C CA . ILE B 1 353 ? -19.600 23.726 -5.313 1.00 38.63 379 ILE B CA 1
ATOM 6394 C C . ILE B 1 353 ? -18.912 22.910 -4.211 1.00 39.41 379 ILE B C 1
ATOM 6395 O O . ILE B 1 353 ? -17.784 23.223 -3.808 1.00 39.33 379 ILE B O 1
ATOM 6400 N N . PHE B 1 354 ? -19.596 21.897 -3.699 1.00 39.28 380 PHE B N 1
ATOM 6401 C CA . PHE B 1 354 ? -19.076 21.159 -2.554 1.00 39.59 380 PHE B CA 1
ATOM 6402 C C . PHE B 1 354 ? -17.707 20.519 -2.855 1.00 38.62 380 PHE B C 1
ATOM 6403 O O . PHE B 1 354 ? -17.497 19.964 -3.928 1.00 35.53 380 PHE B O 1
ATOM 6411 N N . HIS B 1 355 ? -16.792 20.614 -1.888 1.00 40.65 381 HIS B N 1
ATOM 6412 C CA . HIS B 1 355 ? -15.500 19.936 -1.961 1.00 43.71 381 HIS B CA 1
ATOM 6413 C C . HIS B 1 355 ? -15.509 18.667 -1.112 1.00 45.11 381 HIS B C 1
ATOM 6414 O O . HIS B 1 355 ? -16.490 18.375 -0.422 1.00 45.89 381 HIS B O 1
ATOM 6421 N N . ALA B 1 356 ? -14.426 17.899 -1.204 1.00 47.41 382 ALA B N 1
ATOM 6422 C CA . ALA B 1 356 ? -14.139 16.795 -0.264 1.00 48.66 382 ALA B CA 1
ATOM 6423 C C . ALA B 1 356 ? -12.642 16.745 -0.036 1.00 50.61 382 ALA B C 1
ATOM 6424 O O . ALA B 1 356 ? -11.863 17.210 -0.881 1.00 50.80 382 ALA B O 1
ATOM 6426 N N . THR B 1 357 ? -12.236 16.192 1.104 1.00 52.24 383 THR B N 1
ATOM 6427 C CA . THR B 1 357 ? -10.815 15.952 1.382 1.00 53.69 383 THR B CA 1
ATOM 6428 C C . THR B 1 357 ? -10.363 14.693 0.640 1.00 54.72 383 THR B C 1
ATOM 6429 O O . THR B 1 357 ? -11.039 13.678 0.675 1.00 55.71 383 THR B O 1
ATOM 6433 N N . SER B 1 358 ? -9.232 14.777 -0.050 1.00 56.59 384 SER B N 1
ATOM 6434 C CA . SER B 1 358 ? -8.666 13.624 -0.754 1.00 58.62 384 SER B CA 1
ATOM 6435 C C . SER B 1 358 ? -7.826 12.749 0.189 1.00 60.32 384 SER B C 1
ATOM 6436 O O . SER B 1 358 ? -7.515 11.604 -0.128 1.00 61.32 384 SER B O 1
ATOM 6439 N N . GLU B 1 359 ? -7.457 13.306 1.335 1.00 61.65 385 GLU B N 1
ATOM 6440 C CA . GLU B 1 359 ? -6.691 12.602 2.341 1.00 63.06 385 GLU B CA 1
ATOM 6441 C C . GLU B 1 359 ? -7.084 13.147 3.716 1.00 64.21 385 GLU B C 1
ATOM 6442 O O . GLU B 1 359 ? -7.702 14.217 3.812 1.00 64.33 385 GLU B O 1
ATOM 6444 N N . ASP B 1 360 ? -6.731 12.414 4.776 1.00 64.76 386 ASP B N 1
ATOM 6445 C CA . ASP B 1 360 ? -6.921 12.894 6.151 1.00 65.18 386 ASP B CA 1
ATOM 6446 C C . ASP B 1 360 ? -6.373 14.317 6.277 1.00 64.31 386 ASP B C 1
ATOM 6447 O O . ASP B 1 360 ? -5.357 14.637 5.659 1.00 65.18 386 ASP B O 1
ATOM 6452 N N . ALA B 1 361 ? -7.023 15.160 7.076 1.00 62.71 387 ALA B N 1
ATOM 6453 C CA . ALA B 1 361 ? -6.574 16.549 7.241 1.00 61.83 387 ALA B CA 1
ATOM 6454 C C . ALA B 1 361 ? -6.826 17.102 8.645 1.00 61.33 387 ALA B C 1
ATOM 6455 O O . ALA B 1 361 ? -7.692 16.614 9.386 1.00 61.86 387 ALA B O 1
ATOM 6457 N N . VAL B 1 362 ? -6.066 18.132 8.996 1.00 60.12 388 VAL B N 1
ATOM 6458 C CA . VAL B 1 362 ? -6.205 18.797 10.281 1.00 60.02 388 VAL B CA 1
ATOM 6459 C C . VAL B 1 362 ? -6.393 20.286 10.043 1.00 60.04 388 VAL B C 1
ATOM 6460 O O . VAL B 1 362 ? -5.530 20.937 9.465 1.00 60.12 388 VAL B O 1
ATOM 6464 N N . VAL B 1 363 ? -7.528 20.813 10.488 1.00 60.29 389 VAL B N 1
ATOM 6465 C CA . VAL B 1 363 ? -7.827 22.224 10.355 1.00 59.94 389 VAL B CA 1
ATOM 6466 C C . VAL B 1 363 ? -8.275 22.765 11.705 1.00 60.79 389 VAL B C 1
ATOM 6467 O O . VAL B 1 363 ? -9.276 22.304 12.273 1.00 58.62 389 VAL B O 1
ATOM 6471 N N . ARG B 1 364 ? -7.510 23.735 12.209 1.00 63.48 390 ARG B N 1
ATOM 6472 C CA . ARG B 1 364 ? -7.786 24.426 13.484 1.00 65.74 390 ARG B CA 1
ATOM 6473 C C . ARG B 1 364 ? -7.893 23.497 14.694 1.00 65.49 390 ARG B C 1
ATOM 6474 O O . ARG B 1 364 ? -8.784 23.651 15.546 1.00 65.37 390 ARG B O 1
ATOM 6482 N N . GLY B 1 365 ? -6.976 22.532 14.756 1.00 65.34 391 GLY B N 1
ATOM 6483 C CA . GLY B 1 365 ? -6.961 21.549 15.844 1.00 66.15 391 GLY B CA 1
ATOM 6484 C C . GLY B 1 365 ? -8.084 20.516 15.803 1.00 65.70 391 GLY B C 1
ATOM 6485 O O . GLY B 1 365 ? -8.259 19.760 16.761 1.00 66.89 391 GLY B O 1
ATOM 6486 N N . TYR B 1 366 ? -8.847 20.487 14.705 1.00 64.46 392 TYR B N 1
ATOM 6487 C CA . TYR B 1 366 ? -9.864 19.460 14.486 1.00 62.76 392 TYR B CA 1
ATOM 6488 C C . TYR B 1 366 ? -9.373 18.486 13.450 1.00 62.45 392 TYR B C 1
ATOM 6489 O O . TYR B 1 366 ? -8.601 18.852 12.570 1.00 63.15 392 TYR B O 1
ATOM 6498 N N . SER B 1 367 ? -9.836 17.246 13.545 1.00 63.00 393 SER B N 1
ATOM 6499 C CA . SER B 1 367 ? -9.480 16.220 12.568 1.00 63.43 393 SER B CA 1
ATOM 6500 C C . SER B 1 367 ? -10.604 16.050 11.547 1.00 62.28 393 SER B C 1
ATOM 6501 O O . SER B 1 367 ? -11.777 16.068 11.905 1.00 61.21 393 SER B O 1
ATOM 6504 N N . ILE B 1 368 ? -10.217 15.894 10.280 1.00 61.75 394 ILE B N 1
ATOM 6505 C CA . ILE B 1 368 ? -11.145 15.816 9.155 1.00 61.36 394 ILE B CA 1
ATOM 6506 C C . ILE B 1 368 ? -10.726 14.652 8.272 1.00 60.61 394 ILE B C 1
ATOM 6507 O O . ILE B 1 368 ? -9.780 14.784 7.484 1.00 62.02 394 ILE B O 1
ATOM 6512 N N . PRO B 1 369 ? -11.414 13.498 8.398 1.00 59.11 395 PRO B N 1
ATOM 6513 C CA . PRO B 1 369 ? -10.991 12.315 7.637 1.00 58.42 395 PRO B CA 1
ATOM 6514 C C . PRO B 1 369 ? -11.170 12.434 6.114 1.00 58.04 395 PRO B C 1
ATOM 6515 O O . PRO B 1 369 ? -11.999 13.201 5.642 1.00 57.34 395 PRO B O 1
ATOM 6519 N N . LYS B 1 370 ? -10.375 11.658 5.379 1.00 57.65 396 LYS B N 1
ATOM 6520 C CA . LYS B 1 370 ? -10.456 11.558 3.930 1.00 57.58 396 LYS B CA 1
ATOM 6521 C C . LYS B 1 370 ? -11.901 11.324 3.493 1.00 56.64 396 LYS B C 1
ATOM 6522 O O . LYS B 1 370 ? -12.637 10.599 4.147 1.00 57.49 396 LYS B O 1
ATOM 6528 N N . GLY B 1 371 ? -12.304 11.960 2.394 1.00 55.07 397 GLY B N 1
ATOM 6529 C CA . GLY B 1 371 ? -13.659 11.802 1.858 1.00 52.76 397 GLY B CA 1
ATOM 6530 C C . GLY B 1 371 ? -14.751 12.539 2.619 1.00 51.43 397 GLY B C 1
ATOM 6531 O O . GLY B 1 371 ? -15.932 12.314 2.375 1.00 51.45 397 GLY B O 1
ATOM 6532 N N . THR B 1 372 ? -14.379 13.428 3.532 1.00 50.49 398 THR B N 1
ATOM 6533 C CA . THR B 1 372 ? -15.379 14.238 4.232 1.00 49.99 398 THR B CA 1
ATOM 6534 C C . THR B 1 372 ? -15.864 15.361 3.311 1.00 49.05 398 THR B C 1
ATOM 6535 O O . THR B 1 372 ? -15.064 16.002 2.626 1.00 48.36 398 THR B O 1
ATOM 6539 N N . THR B 1 373 ? -17.176 15.588 3.299 1.00 46.80 399 THR B N 1
ATOM 6540 C CA . THR B 1 373 ? -17.767 16.646 2.492 1.00 45.36 399 THR B CA 1
ATOM 6541 C C . THR B 1 373 ? -17.431 17.971 3.147 1.00 44.28 399 THR B C 1
ATOM 6542 O O . THR B 1 373 ? -17.633 18.134 4.340 1.00 44.47 399 THR B O 1
ATOM 6546 N N . VAL B 1 374 ? -16.887 18.897 2.358 1.00 43.47 400 VAL B N 1
ATOM 6547 C CA . VAL B 1 374 ? -16.514 20.232 2.836 1.00 41.15 400 VAL B CA 1
ATOM 6548 C C . VAL B 1 374 ? -17.306 21.286 2.067 1.00 39.48 400 VAL B C 1
ATOM 6549 O O . VAL B 1 374 ? -17.247 21.339 0.840 1.00 40.07 400 VAL B O 1
ATOM 6553 N N . ILE B 1 375 ? -18.038 22.118 2.798 1.00 38.67 401 ILE B N 1
ATOM 6554 C CA . ILE B 1 375 ? -18.859 23.155 2.228 1.00 38.45 401 ILE B CA 1
ATOM 6555 C C . ILE B 1 375 ? -18.208 24.510 2.501 1.00 39.91 401 ILE B C 1
ATOM 6556 O O . ILE B 1 375 ? -18.067 24.915 3.645 1.00 38.46 401 ILE B O 1
ATOM 6561 N N . THR B 1 376 ? -17.808 25.200 1.431 1.00 41.01 402 THR B N 1
ATOM 6562 C CA . THR B 1 376 ? -17.212 26.525 1.542 1.00 40.60 402 THR B CA 1
ATOM 6563 C C . THR B 1 376 ? -18.349 27.524 1.505 1.00 39.50 402 THR B C 1
ATOM 6564 O O . THR B 1 376 ? -19.016 27.656 0.494 1.00 39.55 402 THR B O 1
ATOM 6568 N N . ASN B 1 377 ? -18.574 28.206 2.624 1.00 39.35 403 ASN B N 1
ATOM 6569 C CA . ASN B 1 377 ? -19.628 29.193 2.727 1.00 40.62 403 ASN B CA 1
ATOM 6570 C C . ASN B 1 377 ? -19.094 30.546 2.202 1.00 41.42 403 ASN B C 1
ATOM 6571 O O . ASN B 1 377 ? -18.643 31.416 2.973 1.00 43.39 403 ASN B O 1
ATOM 6576 N N . LEU B 1 378 ? -19.143 30.697 0.879 1.00 40.95 404 LEU B N 1
ATOM 6577 C CA . LEU B 1 378 ? -18.666 31.906 0.201 1.00 39.95 404 LEU B CA 1
ATOM 6578 C C . LEU B 1 378 ? -19.416 33.128 0.688 1.00 38.71 404 LEU B C 1
ATOM 6579 O O . LEU B 1 378 ? -18.816 34.183 0.889 1.00 39.13 404 LEU B O 1
ATOM 6584 N N . TYR B 1 379 ? -20.716 32.973 0.900 1.00 36.76 405 TYR B N 1
ATOM 6585 C CA . TYR B 1 379 ? -21.552 34.028 1.434 1.00 37.65 405 TYR B CA 1
ATOM 6586 C C . TYR B 1 379 ? -21.047 34.603 2.753 1.00 40.11 405 TYR B C 1
ATOM 6587 O O . TYR B 1 379 ? -21.092 35.830 2.962 1.00 39.60 405 TYR B O 1
ATOM 6596 N N . SER B 1 380 ? -20.593 33.712 3.646 1.00 41.07 406 SER B N 1
ATOM 6597 C CA . SER B 1 380 ? -20.074 34.109 4.949 1.00 40.17 406 SER B CA 1
ATOM 6598 C C . SER B 1 380 ? -18.747 34.877 4.815 1.00 40.36 406 SER B C 1
ATOM 6599 O O . SER B 1 380 ? -18.409 35.683 5.687 1.00 40.43 406 SER B O 1
ATOM 6602 N N . VAL B 1 381 ? -17.992 34.597 3.750 1.00 39.95 407 VAL B N 1
ATOM 6603 C CA . VAL B 1 381 ? -16.745 35.321 3.468 1.00 39.70 407 VAL B CA 1
ATOM 6604 C C . VAL B 1 381 ? -17.091 36.761 3.068 1.00 40.28 407 VAL B C 1
ATOM 6605 O O . VAL B 1 381 ? -16.460 37.705 3.509 1.00 41.46 407 VAL B O 1
ATOM 6609 N N . HIS B 1 382 ? -18.154 36.915 2.294 1.00 41.48 408 HIS B N 1
ATOM 6610 C CA . HIS B 1 382 ? -18.593 38.221 1.816 1.00 40.58 408 HIS B CA 1
ATOM 6611 C C . HIS B 1 382 ? -19.371 39.013 2.846 1.00 42.13 408 HIS B C 1
ATOM 6612 O O . HIS B 1 382 ? -19.682 40.197 2.636 1.00 42.12 408 HIS B O 1
ATOM 6619 N N . PHE B 1 383 ? -19.727 38.362 3.949 1.00 43.07 409 PHE B N 1
ATOM 6620 C CA . PHE B 1 383 ? -20.332 39.044 5.072 1.00 43.52 409 PHE B CA 1
ATOM 6621 C C . PHE B 1 383 ? -19.430 38.929 6.324 1.00 45.16 409 PHE B C 1
ATOM 6622 O O . PHE B 1 383 ? -19.878 39.144 7.449 1.00 45.27 409 PHE B O 1
ATOM 6630 N N . ASP B 1 384 ? -18.152 38.629 6.096 1.00 46.25 410 ASP B N 1
ATOM 6631 C CA . ASP B 1 384 ? -17.179 38.493 7.161 1.00 48.16 410 ASP B CA 1
ATOM 6632 C C . ASP B 1 384 ? -16.795 39.884 7.687 1.00 51.86 410 ASP B C 1
ATOM 6633 O O . ASP B 1 384 ? -16.058 40.632 7.020 1.00 50.20 410 ASP B O 1
ATOM 6638 N N . GLU B 1 385 ? -17.282 40.211 8.887 1.00 54.78 411 GLU B N 1
ATOM 6639 C CA . GLU B 1 385 ? -17.094 41.549 9.471 1.00 57.12 411 GLU B CA 1
ATOM 6640 C C . GLU B 1 385 ? -15.672 41.841 9.931 1.00 56.73 411 GLU B C 1
ATOM 6641 O O . GLU B 1 385 ? -15.371 42.961 10.301 1.00 57.40 411 GLU B O 1
ATOM 6647 N N . LYS B 1 386 ? -14.798 40.842 9.900 1.00 56.95 412 LYS B N 1
ATOM 6648 C CA . LYS B 1 386 ? -13.366 41.101 10.000 1.00 56.38 412 LYS B CA 1
ATOM 6649 C C . LYS B 1 386 ? -12.879 41.921 8.795 1.00 57.12 412 LYS B C 1
ATOM 6650 O O . LYS B 1 386 ? -11.959 42.729 8.928 1.00 57.13 412 LYS B O 1
ATOM 6656 N N . TYR B 1 387 ? -13.505 41.706 7.627 1.00 56.63 413 TYR B N 1
ATOM 6657 C CA . TYR B 1 387 ? -13.033 42.261 6.354 1.00 55.30 413 TYR B CA 1
ATOM 6658 C C . TYR B 1 387 ? -13.981 43.249 5.640 1.00 54.90 413 TYR B C 1
ATOM 6659 O O . TYR B 1 387 ? -13.593 43.830 4.648 1.00 55.93 413 TYR B O 1
ATOM 6668 N N . TRP B 1 388 ? -15.202 43.428 6.140 1.00 54.87 414 TRP B N 1
ATOM 6669 C CA . TRP B 1 388 ? -16.231 44.251 5.473 1.00 55.98 414 TRP B CA 1
ATOM 6670 C C . TRP B 1 388 ? -16.999 45.009 6.528 1.00 58.04 414 TRP B C 1
ATOM 6671 O O . TRP B 1 388 ? -17.493 44.407 7.477 1.00 58.49 414 TRP B O 1
ATOM 6682 N N . ARG B 1 389 ? -17.137 46.318 6.371 1.00 59.95 415 ARG B N 1
ATOM 6683 C CA . ARG B 1 389 ? -17.959 47.077 7.303 1.00 62.39 415 ARG B CA 1
ATOM 6684 C C . ARG B 1 389 ? -19.370 47.243 6.728 1.00 60.96 415 ARG B C 1
ATOM 6685 O O . ARG B 1 389 ? -19.539 47.584 5.587 1.00 59.62 415 ARG B O 1
ATOM 6693 N N . ASP B 1 390 ? -20.369 46.956 7.549 1.00 61.10 416 ASP B N 1
ATOM 6694 C CA . ASP B 1 390 ? -21.778 46.975 7.149 1.00 61.45 416 ASP B CA 1
ATOM 6695 C C . ASP B 1 390 ? -22.084 46.114 5.904 1.00 60.40 416 ASP B C 1
ATOM 6696 O O . ASP B 1 390 ? -22.738 46.585 4.968 1.00 59.63 416 ASP B O 1
ATOM 6701 N N . PRO B 1 391 ? -21.661 44.829 5.921 1.00 58.90 417 PRO B N 1
ATOM 6702 C CA . PRO B 1 391 ? -21.823 43.979 4.735 1.00 57.65 417 PRO B CA 1
ATOM 6703 C C . PRO B 1 391 ? -23.293 43.768 4.352 1.00 55.56 417 PRO B C 1
ATOM 6704 O O . PRO B 1 391 ? -23.581 43.469 3.210 1.00 54.63 417 PRO B O 1
ATOM 6708 N N . GLU B 1 392 ? -24.200 43.948 5.309 1.00 54.04 418 GLU B N 1
ATOM 6709 C CA . GLU B 1 392 ? -25.641 43.831 5.069 1.00 53.32 418 GLU B CA 1
ATOM 6710 C C . GLU B 1 392 ? -26.212 44.952 4.213 1.00 51.90 418 GLU B C 1
ATOM 6711 O O . GLU B 1 392 ? -27.372 44.900 3.828 1.00 51.18 418 GLU B O 1
ATOM 6717 N N . VAL B 1 393 ? -25.405 45.976 3.930 1.00 52.21 419 VAL B N 1
ATOM 6718 C CA . VAL B 1 393 ? -25.830 47.109 3.100 1.00 51.79 419 VAL B CA 1
ATOM 6719 C C . VAL B 1 393 ? -25.216 47.021 1.694 1.00 50.53 419 VAL B C 1
ATOM 6720 O O . VAL B 1 393 ? -24.002 46.815 1.553 1.00 50.00 419 VAL B O 1
ATOM 6724 N N . PHE B 1 394 ? -26.061 47.163 0.669 1.00 49.08 420 PHE B N 1
ATOM 6725 C CA . PHE B 1 394 ? -25.596 47.285 -0.718 1.00 49.00 420 PHE B CA 1
ATOM 6726 C C . PHE B 1 394 ? -24.975 48.675 -0.920 1.00 48.12 420 PHE B C 1
ATOM 6727 O O . PHE B 1 394 ? -25.688 49.683 -0.932 1.00 46.91 420 PHE B O 1
ATOM 6735 N N . HIS B 1 395 ? -23.658 48.713 -1.080 1.00 47.14 421 HIS B N 1
ATOM 6736 C CA . HIS B 1 395 ? -22.900 49.968 -1.074 1.00 47.76 421 HIS B CA 1
ATOM 6737 C C . HIS B 1 395 ? -21.709 49.890 -2.030 1.00 45.64 421 HIS B C 1
ATOM 6738 O O . HIS B 1 395 ? -20.583 49.563 -1.613 1.00 43.08 421 HIS B O 1
ATOM 6745 N N . PRO B 1 396 ? -21.949 50.176 -3.332 1.00 44.61 422 PRO B N 1
ATOM 6746 C CA . PRO B 1 396 ? -20.893 50.123 -4.354 1.00 45.32 422 PRO B CA 1
ATOM 6747 C C . PRO B 1 396 ? -19.612 50.917 -3.991 1.00 47.20 422 PRO B C 1
ATOM 6748 O O . PRO B 1 396 ? -18.514 50.534 -4.402 1.00 46.56 422 PRO B O 1
ATOM 6752 N N . GLU B 1 397 ? -19.770 52.007 -3.225 1.00 49.52 423 GLU B N 1
ATOM 6753 C CA . GLU B 1 397 ? -18.640 52.896 -2.889 1.00 51.08 423 GLU B CA 1
ATOM 6754 C C . GLU B 1 397 ? -17.613 52.263 -1.969 1.00 50.74 423 GLU B C 1
ATOM 6755 O O . GLU B 1 397 ? -16.536 52.809 -1.807 1.00 52.67 423 GLU B O 1
ATOM 6761 N N . ARG B 1 398 ? -17.929 51.108 -1.375 1.00 49.81 424 ARG B N 1
ATOM 6762 C CA . ARG B 1 398 ? -16.931 50.338 -0.612 1.00 47.95 424 ARG B CA 1
ATOM 6763 C C . ARG B 1 398 ? -15.776 49.835 -1.485 1.00 48.20 424 ARG B C 1
ATOM 6764 O O . ARG B 1 398 ? -14.752 49.398 -0.966 1.00 48.62 424 ARG B O 1
ATOM 6772 N N . PHE B 1 399 ? -15.963 49.848 -2.804 1.00 48.75 425 PHE B N 1
ATOM 6773 C CA . PHE B 1 399 ? -14.911 49.429 -3.749 1.00 49.42 425 PHE B CA 1
ATOM 6774 C C . PHE B 1 399 ? -14.088 50.597 -4.328 1.00 52.18 425 PHE B C 1
ATOM 6775 O O . PHE B 1 399 ? -13.184 50.384 -5.147 1.00 53.82 425 PHE B O 1
ATOM 6783 N N . LEU B 1 400 ? -14.377 51.814 -3.878 1.00 54.67 426 LEU B N 1
ATOM 6784 C CA . LEU B 1 400 ? -13.663 52.995 -4.331 1.00 56.61 426 LEU B CA 1
ATOM 6785 C C . LEU B 1 400 ? -12.796 53.565 -3.210 1.00 59.03 426 LEU B C 1
ATOM 6786 O O . LEU B 1 400 ? -13.263 53.686 -2.068 1.00 59.41 426 LEU B O 1
ATOM 6791 N N . ASP B 1 401 ? -11.545 53.925 -3.532 1.00 61.33 427 ASP B N 1
ATOM 6792 C CA . ASP B 1 401 ? -10.667 54.626 -2.569 1.00 63.10 427 ASP B CA 1
ATOM 6793 C C . ASP B 1 401 ? -11.016 56.120 -2.465 1.00 64.59 427 ASP B C 1
ATOM 6794 O O . ASP B 1 401 ? -11.980 56.579 -3.084 1.00 64.30 427 ASP B O 1
ATOM 6799 N N . SER B 1 402 ? -10.245 56.865 -1.661 1.00 67.49 428 SER B N 1
ATOM 6800 C CA . SER B 1 402 ? -10.504 58.319 -1.422 1.00 68.74 428 SER B CA 1
ATOM 6801 C C . SER B 1 402 ? -10.379 59.154 -2.711 1.00 69.48 428 SER B C 1
ATOM 6802 O O . SER B 1 402 ? -11.174 60.080 -2.948 1.00 69.64 428 SER B O 1
ATOM 6804 N N . SER B 1 403 ? -9.394 58.794 -3.544 1.00 70.16 429 SER B N 1
ATOM 6805 C CA . SER B 1 403 ? -9.189 59.413 -4.870 1.00 69.89 429 SER B CA 1
ATOM 6806 C C . SER B 1 403 ? -10.267 59.031 -5.939 1.00 70.31 429 SER B C 1
ATOM 6807 O O . SER B 1 403 ? -10.197 59.503 -7.084 1.00 70.36 429 SER B O 1
ATOM 6809 N N . GLY B 1 404 ? -11.239 58.174 -5.576 1.00 70.00 430 GLY B N 1
ATOM 6810 C CA . GLY B 1 404 ? -12.335 57.775 -6.497 1.00 68.86 430 GLY B CA 1
ATOM 6811 C C . GLY B 1 404 ? -12.017 56.607 -7.436 1.00 67.76 430 GLY B C 1
ATOM 6812 O O . GLY B 1 404 ? -12.827 56.261 -8.288 1.00 65.97 430 GLY B O 1
ATOM 6813 N N . TYR B 1 405 ? -10.837 56.004 -7.274 1.00 68.04 431 TYR B N 1
ATOM 6814 C CA . TYR B 1 405 ? -10.408 54.865 -8.095 1.00 68.67 431 TYR B CA 1
ATOM 6815 C C . TYR B 1 405 ? -10.955 53.553 -7.528 1.00 66.17 431 TYR B C 1
ATOM 6816 O O . TYR B 1 405 ? -11.450 53.509 -6.409 1.00 65.05 431 TYR B O 1
ATOM 6825 N N . PHE B 1 406 ? -10.840 52.483 -8.306 1.00 63.47 432 PHE B N 1
ATOM 6826 C CA . PHE B 1 406 ? -11.364 51.195 -7.901 1.00 60.79 432 PHE B CA 1
ATOM 6827 C C . PHE B 1 406 ? -10.370 50.463 -6.981 1.00 60.37 432 PHE B C 1
ATOM 6828 O O . PHE B 1 406 ? -9.263 50.135 -7.395 1.00 59.69 432 PHE B O 1
ATOM 6836 N N . ALA B 1 407 ? -10.797 50.192 -5.747 1.00 59.41 433 ALA B N 1
ATOM 6837 C CA . ALA B 1 407 ? -9.948 49.541 -4.738 1.00 59.62 433 ALA B CA 1
ATOM 6838 C C . ALA B 1 407 ? -10.243 48.032 -4.628 1.00 58.78 433 ALA B C 1
ATOM 6839 O O . ALA B 1 407 ? -11.351 47.638 -4.278 1.00 57.31 433 ALA B O 1
ATOM 6841 N N . LYS B 1 408 ? -9.244 47.204 -4.936 1.00 59.53 434 LYS B N 1
ATOM 6842 C CA . LYS B 1 408 ? -9.374 45.747 -4.829 1.00 60.50 434 LYS B CA 1
ATOM 6843 C C . LYS B 1 408 ? -9.482 45.310 -3.351 1.00 61.10 434 LYS B C 1
ATOM 6844 O O . LYS B 1 408 ? -8.791 45.852 -2.484 1.00 60.55 434 LYS B O 1
ATOM 6846 N N . LYS B 1 409 ? -10.367 44.344 -3.084 1.00 61.40 435 LYS B N 1
ATOM 6847 C CA . LYS B 1 409 ? -10.595 43.821 -1.729 1.00 61.72 435 LYS B CA 1
ATOM 6848 C C . LYS B 1 409 ? -10.200 42.357 -1.703 1.00 62.05 435 LYS B C 1
ATOM 6849 O O . LYS B 1 409 ? -10.515 41.609 -2.628 1.00 61.40 435 LYS B O 1
ATOM 6855 N N . GLU B 1 410 ? -9.506 41.937 -0.653 1.00 63.18 436 GLU B N 1
ATOM 6856 C CA . GLU B 1 410 ? -8.971 40.567 -0.623 1.00 63.95 436 GLU B CA 1
ATOM 6857 C C . GLU B 1 410 ? -10.028 39.500 -0.254 1.00 61.22 436 GLU B C 1
ATOM 6858 O O . GLU B 1 410 ? -9.953 38.376 -0.758 1.00 62.50 436 GLU B O 1
ATOM 6864 N N . ALA B 1 411 ? -11.003 39.857 0.593 1.00 57.27 437 ALA B N 1
ATOM 6865 C CA . ALA B 1 411 ? -12.064 38.909 1.026 1.00 55.02 437 ALA B CA 1
ATOM 6866 C C . ALA B 1 411 ? -13.232 38.809 0.022 1.00 52.12 437 ALA B C 1
ATOM 6867 O O . ALA B 1 411 ? -14.388 38.637 0.413 1.00 50.92 437 ALA B O 1
ATOM 6869 N N . LEU B 1 412 ? -12.922 38.935 -1.263 1.00 50.09 438 LEU B N 1
ATOM 6870 C CA . LEU B 1 412 ? -13.921 38.831 -2.316 1.00 48.07 438 LEU B CA 1
ATOM 6871 C C . LEU B 1 412 ? -13.581 37.575 -3.074 1.00 47.03 438 LEU B C 1
ATOM 6872 O O . LEU B 1 412 ? -12.522 37.494 -3.676 1.00 47.32 438 LEU B O 1
ATOM 6877 N N . VAL B 1 413 ? -14.458 36.571 -2.991 1.00 46.16 439 VAL B N 1
ATOM 6878 C CA . VAL B 1 413 ? -14.203 35.253 -3.580 1.00 44.56 439 VAL B CA 1
ATOM 6879 C C . VAL B 1 413 ? -15.472 34.643 -4.255 1.00 43.67 439 VAL B C 1
ATOM 6880 O O . VAL B 1 413 ? -15.794 33.464 -4.050 1.00 43.61 439 VAL B O 1
ATOM 6884 N N . PRO B 1 414 ? -16.158 35.430 -5.119 1.00 40.95 440 PRO B N 1
ATOM 6885 C CA . PRO B 1 414 ? -17.371 34.926 -5.762 1.00 37.77 440 PRO B CA 1
ATOM 6886 C C . PRO B 1 414 ? -17.109 33.846 -6.788 1.00 36.03 440 PRO B C 1
ATOM 6887 O O . PRO B 1 414 ? -18.050 33.155 -7.194 1.00 34.85 440 PRO B O 1
ATOM 6891 N N . PHE B 1 415 ? -15.844 33.688 -7.180 1.00 35.89 441 PHE B N 1
ATOM 6892 C CA . PHE B 1 415 ? -15.393 32.621 -8.074 1.00 36.29 441 PHE B CA 1
ATOM 6893 C C . PHE B 1 415 ? -14.549 31.551 -7.352 1.00 37.80 441 PHE B C 1
ATOM 6894 O O . PHE B 1 415 ? -13.929 30.671 -8.013 1.00 36.71 441 PHE B O 1
ATOM 6902 N N . SER B 1 416 ? -14.535 31.622 -6.019 1.00 39.25 442 SER B N 1
ATOM 6903 C CA . SER B 1 416 ? -13.802 30.678 -5.165 1.00 42.14 442 SER B CA 1
ATOM 6904 C C . SER B 1 416 ? -12.279 30.904 -5.237 1.00 44.61 442 SER B C 1
ATOM 6905 O O . SER B 1 416 ? -11.814 31.939 -5.713 1.00 44.30 442 SER B O 1
ATOM 6908 N N . LEU B 1 417 ? -11.535 29.930 -4.713 1.00 47.79 443 LEU B N 1
ATOM 6909 C CA . LEU B 1 417 ? -10.082 29.930 -4.677 1.00 49.37 443 LEU B CA 1
ATOM 6910 C C . LEU B 1 417 ? -9.611 28.507 -4.818 1.00 49.80 443 LEU B C 1
ATOM 6911 O O . LEU B 1 417 ? -10.409 27.557 -4.692 1.00 51.02 443 LEU B O 1
ATOM 6916 N N . GLY B 1 418 ? -8.311 28.360 -5.047 1.00 49.77 444 GLY B N 1
ATOM 6917 C CA . GLY B 1 418 ? -7.653 27.059 -5.049 1.00 50.30 444 GLY B CA 1
ATOM 6918 C C . GLY B 1 418 ? -7.655 26.380 -6.399 1.00 51.39 444 GLY B C 1
ATOM 6919 O O . GLY B 1 418 ? -7.941 27.003 -7.426 1.00 53.37 444 GLY B O 1
ATOM 6920 N N . ARG B 1 419 ? -7.332 25.095 -6.394 1.00 51.26 445 ARG B N 1
ATOM 6921 C CA . ARG B 1 419 ? -7.259 24.300 -7.610 1.00 52.73 445 ARG B CA 1
ATOM 6922 C C . ARG B 1 419 ? -8.560 24.272 -8.404 1.00 50.64 445 ARG B C 1
ATOM 6923 O O . ARG B 1 419 ? -8.541 24.095 -9.616 1.00 51.83 445 ARG B O 1
ATOM 6931 N N . ARG B 1 420 ? -9.683 24.407 -7.725 1.00 47.87 446 ARG B N 1
ATOM 6932 C CA . ARG B 1 420 ? -10.978 24.334 -8.395 1.00 46.41 446 ARG B CA 1
ATOM 6933 C C . ARG B 1 420 ? -11.628 25.700 -8.628 1.00 44.70 446 ARG B C 1
ATOM 6934 O O . ARG B 1 420 ? -12.756 25.739 -9.046 1.00 44.06 446 ARG B O 1
ATOM 6942 N N . HIS B 1 421 ? -10.904 26.804 -8.366 1.00 43.38 447 HIS B N 1
ATOM 6943 C CA . HIS B 1 421 ? -11.395 28.169 -8.653 1.00 41.87 447 HIS B CA 1
ATOM 6944 C C . HIS B 1 421 ? -12.041 28.233 -10.054 1.00 40.96 447 HIS B C 1
ATOM 6945 O O . HIS B 1 421 ? -11.578 27.572 -10.986 1.00 39.56 447 HIS B O 1
ATOM 6952 N N . CYS B 1 422 ? -13.110 29.015 -10.178 1.00 39.49 448 CYS B N 1
ATOM 6953 C CA . CYS B 1 422 ? -13.851 29.145 -11.426 1.00 39.84 448 CYS B CA 1
ATOM 6954 C C . CYS B 1 422 ? -12.970 29.215 -12.673 1.00 41.07 448 CYS B C 1
ATOM 6955 O O . CYS B 1 422 ? -12.091 30.059 -12.781 1.00 42.31 448 CYS B O 1
ATOM 6958 N N . LEU B 1 423 ? -13.229 28.319 -13.601 1.00 40.58 449 LEU B N 1
ATOM 6959 C CA . LEU B 1 423 ? -12.527 28.262 -14.877 1.00 43.02 449 LEU B CA 1
ATOM 6960 C C . LEU B 1 423 ? -13.002 29.373 -15.862 1.00 42.66 449 LEU B C 1
ATOM 6961 O O . LEU B 1 423 ? -12.273 29.766 -16.775 1.00 44.11 449 LEU B O 1
ATOM 6966 N N . GLY B 1 424 ? -14.209 29.877 -15.660 1.00 42.12 450 GLY B N 1
ATOM 6967 C CA . GLY B 1 424 ? -14.799 30.852 -16.575 1.00 42.24 450 GLY B CA 1
ATOM 6968 C C . GLY B 1 424 ? -14.810 32.269 -16.049 1.00 41.40 450 GLY B C 1
ATOM 6969 O O . GLY B 1 424 ? -15.566 33.102 -16.537 1.00 39.20 450 GLY B O 1
ATOM 6970 N N . GLU B 1 425 ? -13.964 32.552 -15.062 1.00 42.00 451 GLU B N 1
ATOM 6971 C CA . GLU B 1 425 ? -13.985 33.849 -14.397 1.00 42.59 451 GLU B CA 1
ATOM 6972 C C . GLU B 1 425 ? -13.778 35.009 -15.366 1.00 42.01 451 GLU B C 1
ATOM 6973 O O . GLU B 1 425 ? -14.556 35.947 -15.372 1.00 40.49 451 GLU B O 1
ATOM 6979 N N . HIS B 1 426 ? -12.727 34.935 -16.172 1.00 43.65 452 HIS B N 1
ATOM 6980 C CA . HIS B 1 426 ? -12.409 36.008 -17.127 1.00 44.46 452 HIS B CA 1
ATOM 6981 C C . HIS B 1 426 ? -13.545 36.277 -18.107 1.00 43.07 452 HIS B C 1
ATOM 6982 O O . HIS B 1 426 ? -13.973 37.421 -18.258 1.00 42.78 452 HIS B O 1
ATOM 6989 N N . LEU B 1 427 ? -14.044 35.211 -18.748 1.00 41.63 453 LEU B N 1
ATOM 6990 C CA . LEU B 1 427 ? -15.174 35.310 -19.675 1.00 40.23 453 LEU B CA 1
ATOM 6991 C C . LEU B 1 427 ? -16.421 35.916 -19.027 1.00 39.24 453 LEU B C 1
ATOM 6992 O O . LEU B 1 427 ? -17.082 36.783 -19.615 1.00 39.99 453 LEU B O 1
ATOM 6997 N N . ALA B 1 428 ? -16.746 35.458 -17.820 1.00 37.48 454 ALA B N 1
ATOM 6998 C CA . ALA B 1 428 ? -17.911 35.959 -17.085 1.00 34.79 454 ALA B CA 1
ATOM 6999 C C . ALA B 1 428 ? -17.779 37.448 -16.748 1.00 33.99 454 ALA B C 1
ATOM 7000 O O . ALA B 1 428 ? -18.737 38.196 -16.869 1.00 32.92 454 ALA B O 1
ATOM 7002 N N . ARG B 1 429 ? -16.596 37.870 -16.302 1.00 36.53 455 ARG B N 1
ATOM 7003 C CA . ARG B 1 429 ? -16.324 39.314 -16.043 1.00 38.34 455 ARG B CA 1
ATOM 7004 C C . ARG B 1 429 ? -16.500 40.160 -17.326 1.00 37.57 455 ARG B C 1
ATOM 7005 O O . ARG B 1 429 ? -17.139 41.209 -17.292 1.00 36.63 455 ARG B O 1
ATOM 7013 N N . MET B 1 430 ? -15.968 39.679 -18.451 1.00 38.96 456 MET B N 1
ATOM 7014 C CA . MET B 1 430 ? -16.185 40.345 -19.757 1.00 42.32 456 MET B CA 1
ATOM 7015 C C . MET B 1 430 ? -17.649 40.469 -20.120 1.00 41.82 456 MET B C 1
ATOM 7016 O O . MET B 1 430 ? -18.087 41.540 -20.510 1.00 41.81 456 MET B O 1
ATOM 7021 N N . GLU B 1 431 ? -18.401 39.364 -20.011 1.00 42.24 457 GLU B N 1
ATOM 7022 C CA . GLU B 1 431 ? -19.848 39.361 -20.319 1.00 42.42 457 GLU B CA 1
ATOM 7023 C C . GLU B 1 431 ? -20.673 40.243 -19.393 1.00 40.81 457 GLU B C 1
ATOM 7024 O O . GLU B 1 431 ? -21.565 40.945 -19.845 1.00 38.00 457 GLU B O 1
ATOM 7030 N N . MET B 1 432 ? -20.417 40.154 -18.084 1.00 40.92 458 MET B N 1
ATOM 7031 C CA . MET B 1 432 ? -21.163 40.969 -17.107 1.00 42.13 458 MET B CA 1
ATOM 7032 C C . MET B 1 432 ? -21.014 42.414 -17.522 1.00 38.38 458 MET B C 1
ATOM 7033 O O . MET B 1 432 ? -21.997 43.129 -17.650 1.00 36.16 458 MET B O 1
ATOM 7038 N N . PHE B 1 433 ? -19.757 42.814 -17.744 1.00 36.10 459 PHE B N 1
ATOM 7039 C CA . PHE B 1 433 ? -19.411 44.204 -18.066 1.00 36.03 459 PHE B CA 1
ATOM 7040 C C . PHE B 1 433 ? -20.032 44.661 -19.369 1.00 32.49 459 PHE B C 1
ATOM 7041 O O . PHE B 1 433 ? -20.668 45.695 -19.405 1.00 31.23 459 PHE B O 1
ATOM 7049 N N . LEU B 1 434 ? -19.874 43.874 -20.425 1.00 31.38 460 LEU B N 1
ATOM 7050 C CA . LEU B 1 434 ? -20.367 44.277 -21.753 1.00 31.67 460 LEU B CA 1
ATOM 7051 C C . LEU B 1 434 ? -21.877 44.294 -21.891 1.00 32.71 460 LEU B C 1
ATOM 7052 O O . LEU B 1 434 ? -22.422 45.225 -22.484 1.00 33.62 460 LEU B O 1
ATOM 7057 N N . PHE B 1 435 ? -22.556 43.272 -21.358 1.00 33.46 461 PHE B N 1
ATOM 7058 C CA . PHE B 1 435 ? -24.033 43.236 -21.371 1.00 33.35 461 PHE B CA 1
ATOM 7059 C C . PHE B 1 435 ? -24.629 44.324 -20.506 1.00 32.01 461 PHE B C 1
ATOM 7060 O O . PHE B 1 435 ? -25.572 44.999 -20.909 1.00 33.48 461 PHE B O 1
ATOM 7068 N N . PHE B 1 436 ? -24.079 44.485 -19.309 1.00 31.94 462 PHE B N 1
ATOM 7069 C CA . PHE B 1 436 ? -24.531 45.499 -18.369 1.00 31.44 462 PHE B CA 1
ATOM 7070 C C . PHE B 1 436 ? -24.332 46.932 -18.943 1.00 32.49 462 PHE B C 1
ATOM 7071 O O . PHE B 1 436 ? -25.250 47.748 -18.903 1.00 30.11 462 PHE B O 1
ATOM 7079 N N . THR B 1 437 ? -23.141 47.228 -19.487 1.00 33.13 463 THR B N 1
ATOM 7080 C CA . THR B 1 437 ? -22.903 48.566 -20.057 1.00 34.13 463 THR B CA 1
ATOM 7081 C C . THR B 1 437 ? -23.759 48.773 -21.328 1.00 34.27 463 THR B C 1
ATOM 7082 O O . THR B 1 437 ? -24.480 49.766 -21.434 1.00 34.60 463 THR B O 1
ATOM 7086 N N . ALA B 1 438 ? -23.756 47.801 -22.242 1.00 34.54 464 ALA B N 1
ATOM 7087 C CA . ALA B 1 438 ? -24.575 47.914 -23.455 1.00 33.42 464 ALA B CA 1
ATOM 7088 C C . ALA B 1 438 ? -26.035 48.170 -23.163 1.00 34.12 464 ALA B C 1
ATOM 7089 O O . ALA B 1 438 ? -26.692 48.881 -23.912 1.00 34.95 464 ALA B O 1
ATOM 7091 N N . LEU B 1 439 ? -26.545 47.593 -22.067 1.00 34.83 465 LEU B N 1
ATOM 7092 C CA . LEU B 1 439 ? -27.971 47.686 -21.713 1.00 33.18 465 LEU B CA 1
ATOM 7093 C C . LEU B 1 439 ? -28.355 49.030 -21.082 1.00 32.87 465 LEU B C 1
ATOM 7094 O O . LEU B 1 439 ? -29.326 49.654 -21.475 1.00 33.18 465 LEU B O 1
ATOM 7099 N N . LEU B 1 440 ? -27.614 49.444 -20.069 1.00 34.29 466 LEU B N 1
ATOM 7100 C CA . LEU B 1 440 ? -27.846 50.741 -19.417 1.00 34.43 466 LEU B CA 1
ATOM 7101 C C . LEU B 1 440 ? -27.523 51.934 -20.329 1.00 34.64 466 LEU B C 1
ATOM 7102 O O . LEU B 1 440 ? -28.098 53.029 -20.153 1.00 32.91 466 LEU B O 1
ATOM 7107 N N . GLN B 1 441 ? -26.644 51.712 -21.317 1.00 35.07 467 GLN B N 1
ATOM 7108 C CA . GLN B 1 441 ? -26.388 52.704 -22.372 1.00 36.57 467 GLN B CA 1
ATOM 7109 C C . GLN B 1 441 ? -27.643 52.982 -23.156 1.00 37.97 467 GLN B C 1
ATOM 7110 O O . GLN B 1 441 ? -27.978 54.129 -23.424 1.00 38.12 467 GLN B O 1
ATOM 7116 N N . ARG B 1 442 ? -28.352 51.925 -23.522 1.00 38.82 468 ARG B N 1
ATOM 7117 C CA . ARG B 1 442 ? -29.487 52.076 -24.387 1.00 38.06 468 ARG B CA 1
ATOM 7118 C C . ARG B 1 442 ? -30.809 52.372 -23.661 1.00 37.16 468 ARG B C 1
ATOM 7119 O O . ARG B 1 442 ? -31.625 53.104 -24.203 1.00 35.85 468 ARG B O 1
ATOM 7127 N N . PHE B 1 443 ? -31.007 51.826 -22.445 1.00 36.61 469 PHE B N 1
ATOM 7128 C CA . PHE B 1 443 ? -32.316 51.906 -21.753 1.00 35.72 469 PHE B CA 1
ATOM 7129 C C . PHE B 1 443 ? -32.256 52.456 -20.325 1.00 34.40 469 PHE B C 1
ATOM 7130 O O . PHE B 1 443 ? -31.289 52.260 -19.624 1.00 30.79 469 PHE B O 1
ATOM 7138 N N . HIS B 1 444 ? -33.334 53.122 -19.916 1.00 36.53 470 HIS B N 1
ATOM 7139 C CA . HIS B 1 444 ? -33.614 53.393 -18.512 1.00 38.74 470 HIS B CA 1
ATOM 7140 C C . HIS B 1 444 ? -34.492 52.251 -17.987 1.00 38.44 470 HIS B C 1
ATOM 7141 O O . HIS B 1 444 ? -35.591 51.997 -18.518 1.00 36.83 470 HIS B O 1
ATOM 7148 N N . LEU B 1 445 ? -34.020 51.594 -16.932 1.00 39.09 471 LEU B N 1
ATOM 7149 C CA . LEU B 1 445 ? -34.737 50.454 -16.316 1.00 38.72 471 LEU B CA 1
ATOM 7150 C C . LEU B 1 445 ? -35.510 50.882 -15.064 1.00 40.47 471 LEU B C 1
ATOM 7151 O O . LEU B 1 445 ? -34.958 51.573 -14.182 1.00 39.72 471 LEU B O 1
ATOM 7156 N N . HIS B 1 446 ? -36.781 50.468 -14.991 1.00 40.79 472 HIS B N 1
ATOM 7157 C CA . HIS B 1 446 ? -37.558 50.608 -13.768 1.00 43.01 472 HIS B CA 1
ATOM 7158 C C . HIS B 1 446 ? -38.680 49.552 -13.608 1.00 43.04 472 HIS B C 1
ATOM 7159 O O . HIS B 1 446 ? -39.085 48.874 -14.571 1.00 42.46 472 HIS B O 1
ATOM 7166 N N . PHE B 1 447 ? -39.165 49.426 -12.376 1.00 44.60 473 PHE B N 1
ATOM 7167 C CA . PHE B 1 447 ? -40.316 48.557 -12.062 1.00 45.81 473 PHE B CA 1
ATOM 7168 C C . PHE B 1 447 ? -41.609 49.275 -12.474 1.00 48.76 473 PHE B C 1
ATOM 7169 O O . PHE B 1 447 ? -41.724 50.496 -12.267 1.00 49.09 473 PHE B O 1
ATOM 7177 N N . PRO B 1 448 ? -42.585 48.538 -13.047 1.00 52.12 474 PRO B N 1
ATOM 7178 C CA . PRO B 1 448 ? -43.867 49.172 -13.393 1.00 54.37 474 PRO B CA 1
ATOM 7179 C C . PRO B 1 448 ? -44.632 49.683 -12.165 1.00 58.16 474 PRO B C 1
ATOM 7180 O O . PRO B 1 448 ? -44.724 48.980 -11.147 1.00 58.89 474 PRO B O 1
ATOM 7184 N N . HIS B 1 449 ? -45.162 50.909 -12.272 1.00 61.69 475 HIS B N 1
ATOM 7185 C CA . HIS B 1 449 ? -45.789 51.624 -11.141 1.00 63.31 475 HIS B CA 1
ATOM 7186 C C . HIS B 1 449 ? -44.820 51.764 -9.949 1.00 63.21 475 HIS B C 1
ATOM 7187 O O . HIS B 1 449 ? -45.239 51.973 -8.812 1.00 63.17 475 HIS B O 1
ATOM 7194 N N . GLU B 1 450 ? -43.525 51.652 -10.239 1.00 63.47 476 GLU B N 1
ATOM 7195 C CA . GLU B 1 450 ? -42.457 51.662 -9.231 1.00 63.95 476 GLU B CA 1
ATOM 7196 C C . GLU B 1 450 ? -42.673 50.713 -8.034 1.00 63.47 476 GLU B C 1
ATOM 7197 O O . GLU B 1 450 ? -42.188 50.992 -6.930 1.00 63.15 476 GLU B O 1
ATOM 7203 N N . LEU B 1 451 ? -43.373 49.592 -8.248 1.00 62.51 477 LEU B N 1
ATOM 7204 C CA . LEU B 1 451 ? -43.556 48.605 -7.168 1.00 61.44 477 LEU B CA 1
ATOM 7205 C C . LEU B 1 451 ? -42.306 47.730 -7.044 1.00 58.90 477 LEU B C 1
ATOM 7206 O O . LEU B 1 451 ? -41.879 47.099 -8.014 1.00 57.22 477 LEU B O 1
ATOM 7211 N N . VAL B 1 452 ? -41.729 47.708 -5.845 1.00 57.06 478 VAL B N 1
ATOM 7212 C CA . VAL B 1 452 ? -40.573 46.873 -5.552 1.00 55.53 478 VAL B CA 1
ATOM 7213 C C . VAL B 1 452 ? -41.011 45.413 -5.449 1.00 55.75 478 VAL B C 1
ATOM 7214 O O . VAL B 1 452 ? -41.981 45.102 -4.751 1.00 56.34 478 VAL B O 1
ATOM 7218 N N . PRO B 1 453 ? -40.316 44.510 -6.161 1.00 54.30 479 PRO B N 1
ATOM 7219 C CA . PRO B 1 453 ? -40.652 43.093 -6.066 1.00 53.84 479 PRO B CA 1
ATOM 7220 C C . PRO B 1 453 ? -39.983 42.391 -4.859 1.00 52.12 479 PRO B C 1
ATOM 7221 O O . PRO B 1 453 ? -39.235 43.014 -4.097 1.00 50.82 479 PRO B O 1
ATOM 7225 N N . ASP B 1 454 ? -40.272 41.102 -4.701 1.00 50.86 480 ASP B N 1
ATOM 7226 C CA . ASP B 1 454 ? -39.626 40.265 -3.683 1.00 49.38 480 ASP B CA 1
ATOM 7227 C C . ASP B 1 454 ? -38.108 40.173 -3.938 1.00 48.32 480 ASP B C 1
ATOM 7228 O O . ASP B 1 454 ? -37.678 39.766 -5.021 1.00 48.54 480 ASP B O 1
ATOM 7233 N N . LEU B 1 455 ? -37.317 40.546 -2.934 1.00 47.07 481 LEU B N 1
ATOM 7234 C CA . LEU B 1 455 ? -35.853 40.563 -3.047 1.00 47.88 481 LEU B CA 1
ATOM 7235 C C . LEU B 1 455 ? -35.183 39.372 -2.347 1.00 47.03 481 LEU B C 1
ATOM 7236 O O . LEU B 1 455 ? -33.947 39.286 -2.307 1.00 46.29 481 LEU B O 1
ATOM 7241 N N . LYS B 1 456 ? -35.988 38.468 -1.777 1.00 46.84 482 LYS B N 1
ATOM 7242 C CA . LYS B 1 456 ? -35.452 37.237 -1.203 1.00 46.11 482 LYS B CA 1
ATOM 7243 C C . LYS B 1 456 ? -35.211 36.209 -2.315 1.00 42.89 482 LYS B C 1
ATOM 7244 O O . LYS B 1 456 ? -36.086 35.983 -3.147 1.00 42.66 482 LYS B O 1
ATOM 7250 N N . PRO B 1 457 ? -34.020 35.601 -2.343 1.00 41.28 483 PRO B N 1
ATOM 7251 C CA . PRO B 1 457 ? -33.738 34.590 -3.362 1.00 41.49 483 PRO B CA 1
ATOM 7252 C C . PRO B 1 457 ? -34.512 33.284 -3.195 1.00 42.74 483 PRO B C 1
ATOM 7253 O O . PRO B 1 457 ? -35.050 33.002 -2.120 1.00 43.78 483 PRO B O 1
ATOM 7257 N N . ARG B 1 458 ? -34.542 32.493 -4.262 1.00 43.29 484 ARG B N 1
ATOM 7258 C CA . ARG B 1 458 ? -35.121 31.160 -4.211 1.00 42.86 484 ARG B CA 1
ATOM 7259 C C . ARG B 1 458 ? -34.091 30.223 -3.597 1.00 40.48 484 ARG B C 1
ATOM 7260 O O . ARG B 1 458 ? -32.905 30.552 -3.528 1.00 35.80 484 ARG B O 1
ATOM 7268 N N . LEU B 1 459 ? -34.566 29.059 -3.151 1.00 38.48 485 LEU B N 1
ATOM 7269 C CA . LEU B 1 459 ? -33.693 27.969 -2.749 1.00 36.68 485 LEU B CA 1
ATOM 7270 C C . LEU B 1 459 ? -33.053 27.421 -4.011 1.00 35.67 485 LEU B C 1
ATOM 7271 O O . LEU B 1 459 ? -33.747 27.127 -4.984 1.00 37.38 485 LEU B O 1
ATOM 7276 N N . GLY B 1 460 ? -31.731 27.289 -4.012 1.00 33.92 486 GLY B N 1
ATOM 7277 C CA . GLY B 1 460 ? -31.045 26.662 -5.131 1.00 32.01 486 GLY B CA 1
ATOM 7278 C C . GLY B 1 460 ? -29.580 26.580 -4.856 1.00 32.90 486 GLY B C 1
ATOM 7279 O O . GLY B 1 460 ? -29.099 27.171 -3.901 1.00 35.26 486 GLY B O 1
ATOM 7280 N N . MET B 1 461 ? -28.864 25.860 -5.698 1.00 33.02 487 MET B N 1
ATOM 7281 C CA . MET B 1 461 ? -27.415 25.837 -5.632 1.00 34.59 487 MET B CA 1
ATOM 7282 C C . MET B 1 461 ? -26.818 27.175 -6.139 1.00 35.17 487 MET B C 1
ATOM 7283 O O . MET B 1 461 ? -25.655 27.467 -5.880 1.00 34.57 487 MET B O 1
ATOM 7288 N N . THR B 1 462 ? -27.627 27.952 -6.870 1.00 34.82 488 THR B N 1
ATOM 7289 C CA . THR B 1 462 ? -27.332 29.363 -7.177 1.00 34.86 488 THR B CA 1
ATOM 7290 C C . THR B 1 462 ? -28.479 30.208 -6.672 1.00 35.55 488 THR B C 1
ATOM 7291 O O . THR B 1 462 ? -29.632 29.725 -6.581 1.00 36.75 488 THR B O 1
ATOM 7295 N N . LEU B 1 463 ? -28.189 31.467 -6.344 1.00 35.42 489 LEU B N 1
ATOM 7296 C CA . LEU B 1 463 ? -29.241 32.394 -5.909 1.00 35.06 489 LEU B CA 1
ATOM 7297 C C . LEU B 1 463 ? -29.747 33.187 -7.091 1.00 35.91 489 LEU B C 1
ATOM 7298 O O . LEU B 1 463 ? -28.984 33.903 -7.745 1.00 37.27 489 LEU B O 1
ATOM 7303 N N . GLN B 1 464 ? -31.034 33.038 -7.370 1.00 37.24 490 GLN B N 1
ATOM 7304 C CA . GLN B 1 464 ? -31.713 33.862 -8.337 1.00 38.46 490 GLN B CA 1
ATOM 7305 C C . GLN B 1 464 ? -32.908 34.559 -7.715 1.00 37.74 490 GLN B C 1
ATOM 7306 O O . GLN B 1 464 ? -33.418 34.118 -6.681 1.00 38.47 490 GLN B O 1
ATOM 7312 N N . PRO B 1 465 ? -33.335 35.687 -8.315 1.00 35.96 491 PRO B N 1
ATOM 7313 C CA . PRO B 1 465 ? -34.531 36.329 -7.819 1.00 35.72 491 PRO B CA 1
ATOM 7314 C C . PRO B 1 465 ? -35.790 35.566 -8.192 1.00 35.80 491 PRO B C 1
ATOM 7315 O O . PRO B 1 465 ? -35.785 34.748 -9.116 1.00 35.22 491 PRO B O 1
ATOM 7319 N N . GLN B 1 466 ? -36.863 35.852 -7.483 1.00 37.29 492 GLN B N 1
ATOM 7320 C CA . GLN B 1 466 ? -38.180 35.396 -7.893 1.00 38.89 492 GLN B CA 1
ATOM 7321 C C . GLN B 1 466 ? -38.498 36.142 -9.158 1.00 39.57 492 GLN B C 1
ATOM 7322 O O . GLN B 1 466 ? -37.890 37.169 -9.415 1.00 40.85 492 GLN B O 1
ATOM 7328 N N . PRO B 1 467 ? -39.442 35.635 -9.971 1.00 41.03 493 PRO B N 1
ATOM 7329 C CA . PRO B 1 467 ? -39.774 36.368 -11.211 1.00 40.77 493 PRO B CA 1
ATOM 7330 C C . PRO B 1 467 ? -40.148 37.829 -10.943 1.00 41.03 493 PRO B C 1
ATOM 7331 O O . PRO B 1 467 ? -40.885 38.111 -10.009 1.00 41.77 493 PRO B O 1
ATOM 7335 N N . TYR B 1 468 ? -39.605 38.752 -11.729 1.00 41.63 494 TYR B N 1
ATOM 7336 C CA . TYR B 1 468 ? -39.963 40.180 -11.596 1.00 41.71 494 TYR B CA 1
ATOM 7337 C C . TYR B 1 468 ? -39.985 40.825 -12.981 1.00 41.95 494 TYR B C 1
ATOM 7338 O O . TYR B 1 468 ? -39.257 40.407 -13.886 1.00 39.80 494 TYR B O 1
ATOM 7347 N N . LEU B 1 469 ? -40.863 41.811 -13.138 1.00 43.42 495 LEU B N 1
ATOM 7348 C CA . LEU B 1 469 ? -41.052 42.502 -14.391 1.00 44.18 495 LEU B CA 1
ATOM 7349 C C . LEU B 1 469 ? -40.262 43.824 -14.406 1.00 45.23 495 LEU B C 1
ATOM 7350 O O . LEU B 1 469 ? -40.015 44.450 -13.348 1.00 44.64 495 LEU B O 1
ATOM 7355 N N . ILE B 1 470 ? -39.854 44.232 -15.605 1.00 44.94 496 ILE B N 1
ATOM 7356 C CA . ILE B 1 470 ? -39.164 45.496 -15.786 1.00 45.13 496 ILE B CA 1
ATOM 7357 C C . ILE B 1 470 ? -39.585 46.191 -17.075 1.00 44.92 496 ILE B C 1
ATOM 7358 O O . ILE B 1 470 ? -39.786 45.555 -18.112 1.00 43.63 496 ILE B O 1
ATOM 7363 N N . CYS B 1 471 ? -39.738 47.509 -16.979 1.00 45.98 497 CYS B N 1
ATOM 7364 C CA . CYS B 1 471 ? -39.867 48.368 -18.154 1.00 46.16 497 CYS B CA 1
ATOM 7365 C C . CYS B 1 471 ? -38.505 48.906 -18.570 1.00 43.75 497 CYS B C 1
ATOM 7366 O O . CYS B 1 471 ? -37.817 49.540 -17.784 1.00 40.96 497 CYS B O 1
ATOM 7369 N N . ALA B 1 472 ? -38.128 48.633 -19.815 1.00 44.80 498 ALA B N 1
ATOM 7370 C CA . ALA B 1 472 ? -36.924 49.195 -20.414 1.00 45.68 498 ALA B CA 1
ATOM 7371 C C . ALA B 1 472 ? -37.366 50.294 -21.374 1.00 47.39 498 ALA B C 1
ATOM 7372 O O . ALA B 1 472 ? -38.086 50.031 -22.334 1.00 48.40 498 ALA B O 1
ATOM 7374 N N . GLU B 1 473 ? -36.948 51.530 -21.100 1.00 48.76 499 GLU B N 1
ATOM 7375 C CA . GLU B 1 473 ? -37.313 52.684 -21.941 1.00 49.80 499 GLU B CA 1
ATOM 7376 C C . GLU B 1 473 ? -36.051 53.261 -22.568 1.00 48.10 499 GLU B C 1
ATOM 7377 O O . GLU B 1 473 ? -35.123 53.611 -21.853 1.00 45.94 499 GLU B O 1
ATOM 7383 N N . ARG B 1 474 ? -36.006 53.323 -23.901 1.00 49.08 500 ARG B N 1
ATOM 7384 C CA . ARG B 1 474 ? -34.810 53.826 -24.596 1.00 50.54 500 ARG B CA 1
ATOM 7385 C C . ARG B 1 474 ? -34.533 55.273 -24.211 1.00 49.87 500 ARG B C 1
ATOM 7386 O O . ARG B 1 474 ? -35.435 56.083 -24.088 1.00 47.70 500 ARG B O 1
ATOM 7394 N N . ARG B 1 475 ? -33.265 55.561 -23.992 1.00 51.06 501 ARG B N 1
ATOM 7395 C CA . ARG B 1 475 ? -32.850 56.830 -23.452 1.00 53.09 501 ARG B CA 1
ATOM 7396 C C . ARG B 1 475 ? -32.901 57.963 -24.488 1.00 55.96 501 ARG B C 1
ATOM 7397 O O . ARG B 1 475 ? -33.924 58.660 -24.599 1.00 58.04 501 ARG B O 1
ATOM 7405 N N . HIS B 1 476 ? -31.823 58.140 -25.254 1.00 58.19 502 HIS B N 1
ATOM 7406 C CA . HIS B 1 476 ? -31.611 59.402 -26.024 1.00 58.97 502 HIS B CA 1
ATOM 7407 C C . HIS B 1 476 ? -32.276 59.360 -27.394 1.00 62.48 502 HIS B C 1
ATOM 7408 O O . HIS B 1 476 ? -31.599 59.502 -28.421 1.00 63.23 502 HIS B O 1
ATOM 7415 N N . HIS B 1 477 ? -33.595 59.160 -27.410 1.00 66.53 503 HIS B N 1
ATOM 7416 C CA . HIS B 1 477 ? -34.322 58.942 -28.659 1.00 69.78 503 HIS B CA 1
ATOM 7417 C C . HIS B 1 477 ? -34.320 60.212 -29.538 1.00 71.38 503 HIS B C 1
ATOM 7418 O O . HIS B 1 477 ? -34.575 61.321 -29.054 1.00 71.51 503 HIS B O 1
ATOM 7425 N N . HIS B 1 478 ? -34.017 60.031 -30.822 1.00 73.37 504 HIS B N 1
ATOM 7426 C CA . HIS B 1 478 ? -34.053 61.126 -31.801 1.00 75.14 504 HIS B CA 1
ATOM 7427 C C . HIS B 1 478 ? -34.414 60.616 -33.199 1.00 76.46 504 HIS B C 1
ATOM 7428 O O . HIS B 1 478 ? -34.236 59.429 -33.505 1.00 76.26 504 HIS B O 1
ATOM 7435 N N . HIS B 1 479 ? -34.926 61.525 -34.034 1.00 78.29 505 HIS B N 1
ATOM 7436 C CA . HIS B 1 479 ? -35.194 61.239 -35.455 1.00 79.16 505 HIS B CA 1
ATOM 7437 C C . HIS B 1 479 ? -34.100 61.851 -36.336 1.00 77.44 505 HIS B C 1
ATOM 7438 O O . HIS B 1 479 ? -32.924 61.852 -35.974 1.00 74.63 505 HIS B O 1
#

Foldseek 3Di:
DAQAFDFDDPQQTCLCVCVVDPDHPLVSVLVRCVVRNQWHWTQGRNFIAIEGFADPRQCCCCPVVVLFFVAAFPFVVCCVQQVLAAAQSNGPDDRNVVNLVLLLVLCLPQADVDPCHLVVLLVLLVLLVVVQCVCVQDKDFCLLSLLLSFLQSVCCAALVGRDHSVPVVVSVLLVLLVLLQFLCQDSQNSVCRSPVVCVVPCDDSVVSNVVSSVVNLVVLLVSLVVSCVPADAPDDNHSSSSLVNQCVVCVPPPPRRRDSSNSSRNVSCSSNVRSQQLSQLLQLLLVVCQVPVVLLVVQLVQLCVQQNLPRADDPVSVQSRQSLVLSSLLSLLAQLQQQFPRKTFGCAFDADPRHIHGGSRIYTYRLNSLSVPVVFDDPSNDRDSCSQADPVRHGHDGPSRQSQRHHDSGHSCVVVSVSSNSNSSSSQSSFWDKHAPVNDDADPDFRRGSTTHGDTGIMGTHGDD/DFAWDAADPQQWCLCVQQPDPDHNLRSVLVGCVVRNQWHWTQGSNATEIEGFAQPQLCCCCPVVVVFWVAAFPFPVCCVLQVLAAEQSNGPDPRNVVRLVLLLCLCCPQADVDPCRLVVLLVLLVLLQVVQCVCVQDKDFSLLSLLLSQLQSLCCAALVGRDHSVPVVVVVLLVLLLVLQQQCSHSQNSVCRSPVVCVVPPDGCVVSNVVSSVVSLVVQLVSLVVSCPPADAPDDSHSSNSLVNQCVVCVVPPPRSRDSSNSSRNSSCSSNVRSQQLSQLQQQLLLVCQLPVVLLVLQLVQCCVQQNLPGADDPVSDQVRQLLVLSSLLSLLQQLQQQFPRKTFGCAWDAGPNDTHGGSRIYTYGLNSLSVVCVFDDPSNDRDSCVQADPVRGGHDGDSRQSQRDHPSGHSCVVVSVSSSSNSVSSQSSFWRKHAVVNDRDDPAFRRGSTTHRDGGIMGTHGDPDDD

InterPro domains:
  IPR001128 Cytochrome P450 [PF00067] (40-497)
  IPR001128 Cytochrome P450 [PR00385] (310-327)
  IPR001128 Cytochrome P450 [PR00385] (363-374)
  IPR001128 Cytochrome P450 [PR00385] (439-448)
  IPR001128 Cytochrome P450 [PR00385] (448-459)
  IPR002401 Cytochrome P450, E-class, group I [PR00463] (70-89)
  IPR002401 Cytochrome P450, E-class, group I [PR00463] (94-115)
  IPR002401 Cytochrome P450, E-class, group I [PR00463] (186-204)
  IPR002401 Cytochrome P450, E-class, group I [PR00463] (299-316)
  IPR002401 Cytochrome P450, E-class, group I [PR00463] (319-345)
  IPR002401 Cytochrome P450, E-class, group I [PR00463] (362-380)
  IPR002401 Cytochrome P450, E-class, group I [PR00463] (403-427)
  IPR002401 Cytochrome P450, E-class, group I [PR00463] (438-448)
  IPR002401 Cytochrome P450, E-class, group I [PR00463] (448-471)
  IPR017972 Cytochrome P450, conserved site [PS00086] (441-450)
  IPR036396 Cytochrome P450 superfamily [G3DSA:1.10.630.10] (29-501)
  IPR036396 Cytochrome P450 superfamily [SSF48264] (40-501)
  IPR050182 Cytochrome P450 family 2 [PTHR24300] (19-475)

B-factor: mean 45.09, std 12.47, range [2.0, 103.27]